Protein AF-A0A956X707-F1 (afdb_monomer_lite)

Foldseek 3Di:
DVVVVVVVVVVVVVVVCVVPVPDDDPDDDPPPPPDDPDAFQWDFCCLVQAVAPQFQQDPQAFAAWEWDDQQPPVFTWIWGDHQQAFTFTWDHPLQSHTDTDPQSVVRGPGPFRWAFKYWDPQLQPQGTWIWTQTQFQTWTWDRPNSPYTDTCCVVQVRHDTAHWHFKWWFQQQLQAGTWMKTFGAHPPPVPPDALQTDAIWTWDRPSPSHTDTPSCQQPDGSRFGWFFKWFDPQLPPQGTWIWTQTQLPSPQFFIWTWCWPHADPVGGHTDTCCVVQVNRDRFRWAAWAWFDQLLPQGIWIWTFGLFFTWTWDRPSPSHTDTCCVVQVNGLRFFGWAWKYWDDQLLQQGTWIWTQTQATSVRPAFFFTWTWDHPSPSHTDTDDPSYLSSDSARWHWKAWDPRSQQQGIWMWTQGFRQGITTIDGCLLQALDRQKWKEKEQEAEDDSHHGRQASKKKWKAFPVGRIGIDGQIATHIGSYGYDSIDMHIRRNGQFIKMWIQGSVRDIDIDGRHGTPWYWYWYDPPDPDTDIDTDDGDHNPHPPPPPDPVVVVVVVVVVVVVVVVVVVVVVVVVVPDDDDPVVVVVVVVVVVVVVVVVVVPDDDDPPPVCPLLVLLVVLCVVLVAAQFDADDQADPLLLVLLVVQQAFLLLFLQRQDGVCQQQPVVCQGGQLDPFAFAPQWDDGHPPIDHPDPPADTDDRQRDRLAPCRTQQAAAGDPSRQWGHFPVSDIRHSSRVVPDPPQHTSQLRSVLPLSLDCRHGYHAQQDHHPVRHGRPLNPDDSSDSQVSQVVSLVSLLVDPVSVVSLCSNDPPQDSVNDTSSSNSNSNSSNSSPVNYDQPQLVNVVSVPPVVSDDPVRSVVSCVCSHDVVVSVVVGTND

Secondary structure (DSSP, 8-state):
-HHHHHHHHHHHHHHHHHHH--S-----------PPPPPPSEEE-TTTTT--------SS----EEEE-SS-SSS-EEEE--TTS--EEEEE-SSS-EEE-TTHHHH--TTSEEEEEEEE-SSSSSS-EEEEEEESS-EEEEESTTS-EEE-HHHHT----SEEEEEEEE-TT-SSS-EEEEEEE--TTTT---TT-EEPEEEEE-SSS-EEE-GGGG-S--EE-EEEEEEE-SSSSSS-EEEEEEBTTSS----EEEEEEEEETTEEEEEE-HHHHT----SB---EEEE-SSSSSS-EEEE--BS--EEEEE-SSS-EEE-HHHHT---TTEEEEEEEEE-SS-SSS-EEEEEEEEETTSSS-PPPEEEEE-SSS-EEE--SS-TTS--S-EEEEEEE-TT-SSS-EEEEEETTTEEEEEEE-GGGSSS---EEEEEEEE--TTS-TT-TT-EEEEE-TT--EEEEE--BS-STTEE--SSEEEEEET-SEEEEEEE-TTS-EEEEEEEESSEEEEEE--SSS-PPPEEEP----------TTSHHHHHHHHHHHHHHHHHHHHHHHHHHT---TTSSHHHHHHHHHHHHHHHHTT---S-TTTSHHHHHHHHHHHHTT-----PPPPPPHHHHHHHHHHHT-GGGSSSSS--HHHHS-GGGTTS---SSB--TTEESSGGG-EESSTTPPPBPS-----TTTTSTT--EESTT--EEEETTTEEE-TTGGGSPTT--SHHHHHTTSTTT-IIIII--TT-B-TTS-B-TTTTS-SS-HHHHHHHHHHHHHT-TTTHHHHHHHSTT--GGG--HHHHHHHHHHHHHHHS----SHHHHHHTT-TTSS-HHHHHHHHIIIIIT-GGGTS-S--

Structure (mmCIF, N/CA/C/O backbone):
data_AF-A0A956X707-F1
#
_entry.id   AF-A0A956X707-F1
#
loop_
_atom_site.group_PDB
_atom_site.id
_atom_site.type_symbol
_atom_site.label_atom_id
_atom_site.label_alt_id
_atom_site.label_comp_id
_atom_site.label_asym_id
_atom_site.label_entity_id
_atom_site.label_seq_id
_atom_site.pdbx_PDB_ins_code
_atom_site.Cartn_x
_atom_site.Cartn_y
_atom_site.Cartn_z
_atom_site.occupancy
_atom_site.B_iso_or_equiv
_atom_site.auth_seq_id
_atom_site.auth_comp_id
_atom_site.auth_asym_id
_atom_site.auth_atom_id
_atom_site.pdbx_PDB_model_num
ATOM 1 N N . MET A 1 1 ? 73.650 -22.075 40.014 1.00 50.53 1 MET A N 1
ATOM 2 C CA . MET A 1 1 ? 72.523 -21.552 40.822 1.00 50.53 1 MET A CA 1
ATOM 3 C C . MET A 1 1 ? 72.268 -20.054 40.638 1.00 50.53 1 MET A C 1
ATOM 5 O O . MET A 1 1 ? 71.197 -19.735 40.150 1.00 50.53 1 MET A O 1
ATOM 9 N N . ARG A 1 2 ? 73.207 -19.125 40.898 1.00 42.41 2 ARG A N 1
ATOM 10 C CA . ARG A 1 2 ? 72.944 -17.668 40.740 1.00 42.41 2 ARG A CA 1
ATOM 11 C C . ARG A 1 2 ? 72.559 -17.198 39.318 1.00 42.41 2 ARG A C 1
ATOM 13 O O . ARG A 1 2 ? 71.766 -16.279 39.197 1.00 42.41 2 ARG A O 1
ATOM 20 N N . ARG A 1 3 ? 73.039 -17.851 38.249 1.00 41.34 3 ARG A N 1
ATOM 21 C CA . ARG A 1 3 ? 72.659 -17.521 36.852 1.00 41.34 3 ARG A CA 1
ATOM 22 C C . ARG A 1 3 ? 71.290 -18.068 36.416 1.00 41.34 3 ARG A C 1
ATOM 24 O O . ARG A 1 3 ? 70.670 -17.493 35.539 1.00 41.34 3 ARG A O 1
ATOM 31 N N . ILE A 1 4 ? 70.809 -19.138 37.052 1.00 52.03 4 ILE A N 1
ATOM 32 C CA . ILE A 1 4 ? 69.486 -19.729 36.769 1.00 52.03 4 ILE A CA 1
ATOM 33 C C . ILE A 1 4 ? 68.400 -18.969 37.543 1.00 52.03 4 ILE A C 1
ATOM 35 O O . ILE A 1 4 ? 67.334 -18.705 37.003 1.00 52.03 4 ILE A O 1
ATOM 39 N N . LEU A 1 5 ? 68.711 -18.520 38.767 1.00 47.41 5 LEU A N 1
ATOM 40 C CA . LEU A 1 5 ? 67.830 -17.651 39.551 1.00 47.41 5 LEU A CA 1
ATOM 41 C C . LEU A 1 5 ? 67.657 -16.264 38.901 1.00 47.41 5 LEU A C 1
ATOM 43 O O . LEU A 1 5 ? 66.563 -15.718 38.917 1.00 47.41 5 LEU A O 1
ATOM 47 N N . ALA A 1 6 ? 68.710 -15.726 38.271 1.00 48.12 6 ALA A N 1
ATOM 48 C CA . ALA A 1 6 ? 68.636 -14.476 37.512 1.00 48.12 6 ALA A CA 1
ATOM 49 C C . ALA A 1 6 ? 67.777 -14.603 36.240 1.00 48.12 6 ALA A C 1
ATOM 51 O O . ALA A 1 6 ? 67.046 -13.676 35.919 1.00 48.12 6 ALA A O 1
ATOM 52 N N . LEU A 1 7 ? 67.818 -15.750 35.548 1.00 48.97 7 LEU A N 1
ATOM 53 C CA . LEU A 1 7 ? 66.988 -15.995 34.363 1.00 48.97 7 LEU A CA 1
ATOM 54 C C . LEU A 1 7 ? 65.511 -16.208 34.726 1.00 48.97 7 LEU A C 1
ATOM 56 O O . LEU A 1 7 ? 64.637 -15.700 34.037 1.00 48.97 7 LEU A O 1
ATOM 60 N N . LEU A 1 8 ? 65.227 -16.904 35.830 1.00 48.62 8 LEU A N 1
ATOM 61 C CA . LEU A 1 8 ? 63.859 -17.094 36.326 1.00 48.62 8 LEU A CA 1
ATOM 62 C C . LEU A 1 8 ? 63.244 -15.787 36.844 1.00 48.62 8 LEU A C 1
ATOM 64 O O . LEU A 1 8 ? 62.079 -15.526 36.574 1.00 48.62 8 LEU A O 1
ATOM 68 N N . LEU A 1 9 ? 64.024 -14.929 37.511 1.00 51.75 9 LEU A N 1
ATOM 69 C CA . LEU A 1 9 ? 63.566 -13.594 37.916 1.00 51.75 9 LEU A CA 1
ATOM 70 C C . LEU A 1 9 ? 63.395 -12.640 36.721 1.00 51.75 9 LEU A C 1
ATOM 72 O O . LEU A 1 9 ? 62.508 -11.795 36.758 1.00 51.75 9 LEU A O 1
ATOM 76 N N . LEU A 1 10 ? 64.178 -12.802 35.646 1.00 49.06 10 LEU A N 1
ATOM 77 C CA . LEU A 1 10 ? 63.994 -12.060 34.394 1.00 49.06 10 LEU A CA 1
ATOM 78 C C . LEU A 1 10 ? 62.708 -12.493 33.669 1.00 49.06 10 LEU A C 1
ATOM 80 O O . LEU A 1 10 ? 61.960 -11.647 33.200 1.00 49.06 10 LEU A O 1
ATOM 84 N N . VAL A 1 11 ? 62.416 -13.797 33.625 1.00 50.59 11 VAL A N 1
ATOM 85 C CA . VAL A 1 11 ? 61.201 -14.340 32.992 1.00 50.59 11 VAL A CA 1
ATOM 86 C C . VAL A 1 11 ? 59.943 -13.997 33.799 1.00 50.59 11 VAL A C 1
ATOM 88 O O . VAL A 1 11 ? 58.933 -13.625 33.211 1.00 50.59 11 VAL A O 1
ATOM 91 N N . VAL A 1 12 ? 60.009 -14.025 35.136 1.00 50.56 12 VAL A N 1
ATOM 92 C CA . VAL A 1 12 ? 58.904 -13.576 36.006 1.00 50.56 12 VAL A CA 1
ATOM 93 C C . VAL A 1 12 ? 58.736 -12.051 35.959 1.00 50.56 12 VAL A C 1
ATOM 95 O O . VAL A 1 12 ? 57.610 -11.564 35.964 1.00 50.56 12 VAL A O 1
ATOM 98 N N . GLY A 1 13 ? 59.827 -11.288 35.828 1.00 43.97 13 GLY A N 1
ATOM 99 C CA . GLY A 1 13 ? 59.779 -9.839 35.611 1.00 43.97 13 GLY A CA 1
ATOM 100 C C . GLY A 1 13 ? 59.159 -9.451 34.265 1.00 43.97 13 GLY A C 1
ATOM 101 O O . GLY A 1 13 ? 58.339 -8.543 34.217 1.00 43.97 13 GLY A O 1
ATOM 102 N N . ILE A 1 14 ? 59.479 -10.174 33.186 1.00 49.59 14 ILE A N 1
ATOM 103 C CA . ILE A 1 14 ? 58.882 -9.968 31.854 1.00 49.59 14 ILE A CA 1
ATOM 104 C C . ILE A 1 14 ? 57.395 -10.360 31.852 1.00 49.59 14 ILE A C 1
ATOM 106 O O . ILE A 1 14 ? 56.582 -9.642 31.276 1.00 49.59 14 ILE A O 1
ATOM 110 N N . ALA A 1 15 ? 57.020 -11.436 32.552 1.00 40.41 15 ALA A N 1
ATOM 111 C CA . ALA A 1 15 ? 55.624 -11.858 32.683 1.00 40.41 15 ALA A CA 1
ATOM 112 C C . ALA A 1 15 ? 54.771 -10.872 33.509 1.00 40.41 15 ALA A C 1
ATOM 114 O O . ALA A 1 15 ? 53.626 -10.612 33.153 1.00 40.41 15 ALA A O 1
ATOM 115 N N . LEU A 1 16 ? 55.330 -10.266 34.566 1.00 39.75 16 LEU A N 1
ATOM 116 C CA . LEU A 1 16 ? 54.635 -9.249 35.370 1.00 39.75 16 LEU A CA 1
ATOM 117 C C . LEU A 1 16 ? 54.525 -7.894 34.649 1.00 39.75 16 LEU A C 1
ATOM 119 O O . LEU A 1 16 ? 53.521 -7.204 34.812 1.00 39.75 16 LEU A O 1
ATOM 123 N N . VAL A 1 17 ? 55.496 -7.542 33.796 1.00 42.97 17 VAL A N 1
ATOM 124 C CA . VAL A 1 17 ? 55.406 -6.368 32.905 1.00 42.97 17 VAL A CA 1
ATOM 125 C C . VAL A 1 17 ? 54.360 -6.582 31.799 1.00 42.97 17 VAL A C 1
ATOM 127 O O . VAL A 1 17 ? 53.683 -5.633 31.418 1.00 42.97 17 VAL A O 1
ATOM 130 N N . TRP A 1 18 ? 54.152 -7.823 31.343 1.00 40.03 18 TRP A N 1
ATOM 131 C CA . TRP A 1 18 ? 53.082 -8.169 30.395 1.00 40.03 18 TRP A CA 1
ATOM 132 C C . TRP A 1 18 ? 51.683 -8.239 31.030 1.00 40.03 18 TRP A C 1
ATOM 134 O O . TRP A 1 18 ? 50.701 -8.006 30.334 1.00 40.03 18 TRP A O 1
ATOM 144 N N . GLN A 1 19 ? 51.569 -8.502 32.338 1.00 40.12 19 GLN A N 1
ATOM 145 C CA . GLN A 1 19 ? 50.277 -8.510 33.044 1.00 40.12 19 GLN A CA 1
ATOM 146 C C . GLN A 1 19 ? 49.831 -7.140 33.585 1.00 40.12 19 GLN A C 1
ATOM 148 O O . GLN A 1 19 ? 48.643 -6.965 33.830 1.00 40.12 19 GLN A O 1
ATOM 153 N N . GLN A 1 20 ? 50.737 -6.170 33.770 1.00 36.66 20 GLN A N 1
ATOM 154 C CA . GLN A 1 20 ? 50.396 -4.823 34.274 1.00 36.66 20 GLN A CA 1
ATOM 155 C C . GLN A 1 20 ? 50.534 -3.696 33.230 1.00 36.66 20 GLN A C 1
ATOM 157 O O . GLN A 1 20 ? 50.350 -2.528 33.560 1.00 36.66 20 GLN A O 1
ATOM 162 N N . GLY A 1 21 ? 50.838 -4.028 31.971 1.00 35.47 21 GLY A N 1
ATOM 163 C CA . GLY A 1 21 ? 51.135 -3.074 30.893 1.00 35.47 21 GLY A CA 1
ATOM 164 C C . GLY A 1 21 ? 49.991 -2.732 29.930 1.00 35.47 21 GLY A C 1
ATOM 165 O O . GLY A 1 21 ? 50.279 -2.246 28.843 1.00 35.47 21 GLY A O 1
ATOM 166 N N . TYR A 1 22 ? 48.724 -2.971 30.288 1.00 36.16 22 TYR A N 1
ATOM 167 C CA . TYR A 1 22 ? 47.555 -2.515 29.510 1.00 36.16 22 TYR A CA 1
ATOM 168 C C . TYR A 1 22 ? 46.585 -1.692 30.365 1.00 36.16 22 TYR A C 1
ATOM 170 O O . TYR A 1 22 ? 45.381 -1.913 30.391 1.00 36.16 22 TYR A O 1
ATOM 178 N N . LEU A 1 23 ? 47.123 -0.701 31.069 1.00 37.28 23 LEU A N 1
ATOM 179 C CA . LEU A 1 23 ? 46.382 0.504 31.420 1.00 37.28 23 LEU A CA 1
ATOM 180 C C . LEU A 1 23 ? 47.266 1.691 31.029 1.00 37.28 23 LEU A C 1
ATOM 182 O O . LEU A 1 23 ? 48.402 1.777 31.487 1.00 37.28 23 LEU A O 1
ATOM 186 N N . LEU A 1 24 ? 46.702 2.595 30.216 1.00 32.31 24 LEU A N 1
ATOM 187 C CA . LEU A 1 24 ? 47.239 3.886 29.744 1.00 32.31 24 LEU A CA 1
ATOM 188 C C . LEU A 1 24 ? 48.017 3.869 28.413 1.00 32.31 24 LEU A C 1
ATOM 190 O O . LEU A 1 24 ? 49.238 3.907 28.393 1.00 32.31 24 LEU A O 1
ATOM 194 N N . PHE A 1 25 ? 47.276 3.927 27.302 1.00 30.58 25 PHE A N 1
ATOM 195 C CA . PHE A 1 25 ? 47.279 5.079 26.384 1.00 30.58 25 PHE A CA 1
ATOM 196 C C . PHE A 1 25 ? 45.931 5.104 25.649 1.00 30.58 25 PHE A C 1
ATOM 198 O O . PHE A 1 25 ? 45.746 4.481 24.609 1.00 30.58 25 PHE A O 1
ATOM 205 N N . ALA A 1 26 ? 44.968 5.821 26.233 1.00 39.00 26 ALA A N 1
ATOM 206 C CA . ALA A 1 26 ? 43.801 6.312 25.519 1.00 39.00 26 ALA A CA 1
ATOM 207 C C . ALA A 1 26 ? 44.264 7.464 24.612 1.00 39.00 26 ALA A C 1
ATOM 209 O O . ALA A 1 26 ? 44.445 8.593 25.061 1.00 39.00 26 ALA A O 1
ATOM 210 N N . GLY A 1 27 ? 44.525 7.145 23.349 1.00 28.81 27 GLY A N 1
ATOM 211 C CA . GLY A 1 27 ? 44.654 8.092 22.249 1.00 28.81 27 GLY A CA 1
ATOM 212 C C . GLY A 1 27 ? 43.775 7.562 21.129 1.00 28.81 27 GLY A C 1
ATOM 213 O O . GLY A 1 27 ? 44.037 6.478 20.618 1.00 28.81 27 GLY A O 1
ATOM 214 N N . GLY A 1 28 ? 42.678 8.265 20.848 1.00 35.84 28 GLY A N 1
ATOM 215 C CA . GLY A 1 28 ? 41.567 7.773 20.041 1.00 35.84 28 GLY A CA 1
ATOM 216 C C . GLY A 1 28 ? 41.975 7.251 18.666 1.00 35.84 28 GLY A C 1
ATOM 217 O O . GLY A 1 28 ? 42.320 8.019 17.774 1.00 35.84 28 GLY A O 1
ATOM 218 N N . GLN A 1 29 ? 41.827 5.947 18.477 1.00 29.45 29 GLN A N 1
ATOM 219 C CA . GLN A 1 29 ? 41.392 5.387 17.210 1.00 29.45 29 GLN A CA 1
ATOM 220 C C . GLN A 1 29 ? 40.146 4.572 17.523 1.00 29.45 29 GLN A C 1
ATOM 222 O O . GLN A 1 29 ? 40.205 3.592 18.264 1.00 29.45 29 GLN A O 1
ATOM 227 N N . ARG A 1 30 ? 38.999 5.051 17.025 1.00 28.61 30 ARG A N 1
ATOM 228 C CA . ARG A 1 30 ? 37.769 4.265 16.961 1.00 28.61 30 ARG A CA 1
ATOM 229 C C . ARG A 1 30 ? 38.142 2.947 16.289 1.00 28.61 30 ARG A C 1
ATOM 231 O O . ARG A 1 30 ? 38.554 2.960 15.132 1.00 28.61 30 ARG A O 1
ATOM 238 N N . ALA A 1 31 ? 38.038 1.838 17.014 1.00 27.75 31 ALA A N 1
ATOM 239 C CA . ALA A 1 31 ? 37.902 0.551 16.363 1.00 27.75 31 ALA A CA 1
ATOM 240 C C . ALA A 1 31 ? 36.616 0.661 15.539 1.00 27.75 31 ALA A C 1
ATOM 242 O O . ALA A 1 31 ? 35.527 0.715 16.107 1.00 27.75 31 ALA A O 1
ATOM 243 N N . GLN A 1 32 ? 36.748 0.816 14.221 1.00 27.81 32 GLN A N 1
ATOM 244 C CA . GLN A 1 32 ? 35.642 0.537 13.323 1.00 27.81 32 GLN A CA 1
ATOM 245 C C . GLN A 1 32 ? 35.385 -0.957 13.472 1.00 27.81 32 GLN A C 1
ATOM 247 O O . GLN A 1 32 ? 36.107 -1.787 12.924 1.00 27.81 32 GLN A O 1
ATOM 252 N N . VAL A 1 33 ? 34.407 -1.286 14.313 1.00 29.56 33 VAL A N 1
ATOM 253 C CA . VAL A 1 33 ? 33.675 -2.535 14.181 1.00 29.56 33 VAL A CA 1
ATOM 254 C C . VAL A 1 33 ? 33.142 -2.492 12.758 1.00 29.56 33 VAL A C 1
ATOM 256 O O . VAL A 1 33 ? 32.359 -1.610 12.416 1.00 29.56 33 VAL A O 1
ATOM 259 N N . GLN A 1 34 ? 33.691 -3.343 11.900 1.00 29.09 34 GLN A N 1
ATOM 260 C CA . GLN A 1 34 ? 33.177 -3.529 10.557 1.00 29.09 34 GLN A CA 1
ATOM 261 C C . GLN A 1 34 ? 31.794 -4.148 10.759 1.00 29.09 34 GLN A C 1
ATOM 263 O O . GLN A 1 34 ? 31.695 -5.303 11.178 1.00 29.09 34 GLN A O 1
ATOM 268 N N . ALA A 1 35 ? 30.756 -3.319 10.630 1.00 28.95 35 ALA A N 1
ATOM 269 C CA . ALA A 1 35 ? 29.377 -3.766 10.686 1.00 28.95 35 ALA A CA 1
ATOM 270 C C . ALA A 1 35 ? 29.211 -4.882 9.648 1.00 28.95 35 ALA A C 1
ATOM 272 O O . ALA A 1 35 ? 29.763 -4.798 8.546 1.00 28.95 35 ALA A O 1
ATOM 273 N N . ALA A 1 36 ? 28.502 -5.949 10.020 1.00 33.00 36 ALA A N 1
ATOM 274 C CA . ALA A 1 36 ? 27.920 -6.829 9.016 1.00 33.00 36 ALA A CA 1
ATOM 275 C C . ALA A 1 36 ? 27.121 -5.953 8.028 1.00 33.00 36 ALA A C 1
ATOM 277 O O . ALA A 1 36 ? 26.637 -4.904 8.460 1.00 33.00 36 ALA A O 1
ATOM 278 N N . PRO A 1 37 ? 27.017 -6.313 6.736 1.00 38.69 37 PRO A N 1
ATOM 279 C CA . PRO A 1 37 ? 26.137 -5.576 5.833 1.00 38.69 37 PRO A CA 1
ATOM 280 C C . PRO A 1 37 ? 24.757 -5.469 6.495 1.00 38.69 37 PRO A C 1
ATOM 282 O O . PRO A 1 37 ? 24.193 -6.495 6.884 1.00 38.69 37 PRO A O 1
ATOM 285 N N . GLU A 1 38 ? 24.295 -4.237 6.724 1.00 48.09 38 GLU A N 1
ATOM 286 C CA . GLU A 1 38 ? 22.942 -3.978 7.213 1.00 48.09 38 GLU A CA 1
ATOM 287 C C . GLU A 1 38 ? 21.980 -4.608 6.202 1.00 48.09 38 GLU A C 1
ATOM 289 O O . GLU A 1 38 ? 22.142 -4.454 4.991 1.00 48.09 38 GLU A O 1
ATOM 294 N N . LEU A 1 39 ? 21.054 -5.431 6.694 1.00 55.06 39 LEU A N 1
ATOM 295 C CA . LEU A 1 39 ? 19.987 -5.965 5.858 1.00 55.06 39 LEU A CA 1
ATOM 296 C C . LEU A 1 39 ? 19.089 -4.799 5.438 1.00 55.06 39 LEU A C 1
ATOM 298 O O . LEU A 1 39 ? 18.856 -3.897 6.239 1.00 55.06 39 LEU A O 1
ATOM 302 N N . ALA A 1 40 ? 18.584 -4.837 4.204 1.00 63.72 40 ALA A N 1
ATOM 303 C CA . ALA A 1 40 ? 17.593 -3.867 3.753 1.00 63.72 40 ALA A CA 1
ATOM 304 C C . ALA A 1 40 ? 16.361 -3.903 4.666 1.00 63.72 40 ALA A C 1
ATOM 306 O O . ALA A 1 40 ? 15.881 -4.988 4.935 1.00 63.72 40 ALA A O 1
ATOM 307 N N . VAL A 1 41 ? 15.843 -2.761 5.122 1.00 85.00 41 VAL A N 1
ATOM 308 C CA . VAL A 1 41 ? 14.662 -2.633 5.993 1.00 85.00 41 VAL A CA 1
ATOM 309 C C . VAL A 1 41 ? 13.477 -3.409 5.419 1.00 85.00 41 VAL A C 1
ATOM 311 O O . VAL A 1 41 ? 12.972 -4.336 6.048 1.00 85.00 41 VAL A O 1
ATOM 314 N N . PHE A 1 42 ? 13.109 -3.082 4.181 1.00 90.31 42 PHE A N 1
ATOM 315 C CA . PHE A 1 42 ? 12.138 -3.815 3.382 1.00 90.31 42 PHE A CA 1
ATOM 316 C C . PHE A 1 42 ? 12.771 -4.286 2.082 1.00 90.31 42 PHE A C 1
ATOM 318 O O . PHE A 1 42 ? 13.602 -3.586 1.494 1.00 90.31 42 PHE A O 1
ATOM 325 N N . LYS A 1 43 ? 12.318 -5.448 1.614 1.00 87.88 43 LYS A N 1
ATOM 326 C CA . LYS A 1 43 ? 12.725 -6.056 0.348 1.00 87.88 43 LYS A CA 1
ATOM 327 C C . LYS A 1 43 ? 11.506 -6.378 -0.509 1.00 87.88 43 LYS A C 1
ATOM 329 O O . LYS A 1 43 ? 10.596 -7.037 -0.017 1.00 87.88 43 LYS A O 1
ATOM 334 N N . ASP A 1 44 ? 11.501 -5.984 -1.780 1.00 85.88 44 ASP A N 1
ATOM 335 C CA . ASP A 1 44 ? 10.473 -6.395 -2.738 1.00 85.88 44 ASP A CA 1
ATOM 336 C C . ASP A 1 44 ? 10.565 -7.912 -2.956 1.00 85.88 44 ASP A C 1
ATOM 338 O O . ASP A 1 44 ? 11.563 -8.463 -3.436 1.00 85.88 44 ASP A O 1
ATOM 342 N N . VAL A 1 45 ? 9.499 -8.607 -2.575 1.00 88.56 45 VAL A N 1
ATOM 343 C CA . VAL A 1 45 ? 9.338 -10.047 -2.765 1.00 88.56 45 VAL A CA 1
ATOM 344 C C . VAL A 1 45 ? 8.183 -10.375 -3.700 1.00 88.56 45 VAL A C 1
ATOM 346 O O . VAL A 1 45 ? 7.954 -11.554 -3.939 1.00 88.56 45 VAL A O 1
ATOM 349 N N . SER A 1 46 ? 7.494 -9.392 -4.288 1.00 85.12 46 SER A N 1
ATOM 350 C CA . SER A 1 46 ? 6.250 -9.557 -5.066 1.00 85.12 46 SER A CA 1
ATOM 351 C C . SER A 1 46 ? 6.293 -10.757 -6.007 1.00 85.12 46 SER A C 1
ATOM 353 O O . SER A 1 46 ? 5.441 -11.644 -5.986 1.00 85.12 46 SER A O 1
ATOM 355 N N . ARG A 1 47 ? 7.355 -10.827 -6.811 1.00 78.25 47 ARG A N 1
ATOM 356 C CA . ARG A 1 47 ? 7.535 -11.860 -7.829 1.00 78.25 47 ARG A CA 1
ATOM 357 C C . ARG A 1 47 ? 7.917 -13.215 -7.243 1.00 78.25 47 ARG A C 1
ATOM 359 O O . ARG A 1 47 ? 7.425 -14.237 -7.714 1.00 78.25 47 ARG A O 1
ATOM 366 N N . ALA A 1 48 ? 8.779 -13.219 -6.227 1.00 78.38 48 ALA A N 1
ATOM 367 C CA . ALA A 1 48 ? 9.204 -14.429 -5.524 1.00 78.38 48 ALA A CA 1
ATOM 368 C C . ALA A 1 48 ? 8.055 -15.043 -4.709 1.00 78.38 48 ALA A C 1
ATOM 370 O O . ALA A 1 48 ? 7.907 -16.261 -4.676 1.00 78.38 48 ALA A O 1
ATOM 371 N N . ALA A 1 49 ? 7.213 -14.190 -4.131 1.00 87.81 49 ALA A N 1
ATOM 372 C CA . ALA A 1 49 ? 6.008 -14.533 -3.402 1.00 87.81 49 ALA A CA 1
ATOM 373 C C . ALA A 1 49 ? 4.826 -14.846 -4.331 1.00 87.81 49 ALA A C 1
ATOM 375 O O . ALA A 1 49 ? 3.759 -15.170 -3.843 1.00 87.81 49 ALA A O 1
ATOM 376 N N . GLY A 1 50 ? 4.949 -14.765 -5.660 1.00 85.00 50 GLY A N 1
ATOM 377 C CA . GLY A 1 50 ? 3.847 -15.105 -6.573 1.00 85.00 50 GLY A CA 1
ATOM 378 C C . GLY A 1 50 ? 2.704 -14.080 -6.633 1.00 85.00 50 GLY A C 1
ATOM 379 O O . GLY A 1 50 ? 1.682 -14.345 -7.271 1.00 85.00 50 GLY A O 1
ATOM 380 N N . VAL A 1 51 ? 2.886 -12.890 -6.056 1.00 88.12 51 VAL A N 1
ATOM 381 C CA . VAL A 1 51 ? 2.000 -11.729 -6.224 1.00 88.12 51 VAL A CA 1
ATOM 382 C C . VAL A 1 51 ? 2.293 -11.099 -7.590 1.00 88.12 51 VAL A C 1
ATOM 384 O O . VAL A 1 51 ? 3.036 -10.132 -7.737 1.00 88.12 51 VAL A O 1
ATOM 387 N N . VAL A 1 52 ? 1.763 -11.740 -8.631 1.00 76.88 52 VAL A N 1
ATOM 388 C CA . VAL A 1 52 ? 1.960 -11.389 -10.046 1.00 76.88 52 VAL A CA 1
ATOM 389 C C . VAL A 1 52 ? 0.620 -11.345 -10.781 1.00 76.88 52 VAL A C 1
ATOM 391 O O . VAL A 1 52 ? -0.344 -11.973 -10.354 1.00 76.88 52 VAL A O 1
ATOM 394 N N . ASN A 1 53 ? 0.560 -10.675 -11.936 1.00 69.44 53 ASN A N 1
ATOM 395 C CA . ASN A 1 53 ? -0.671 -10.447 -12.726 1.00 69.44 53 ASN A CA 1
ATOM 396 C C . ASN A 1 53 ? -1.700 -9.496 -12.080 1.00 69.44 53 ASN A C 1
ATOM 398 O O . ASN A 1 53 ? -2.843 -9.443 -12.514 1.00 69.44 53 ASN A O 1
ATOM 402 N N . ASN A 1 54 ? -1.267 -8.697 -11.117 1.00 71.75 54 ASN A N 1
ATOM 403 C CA . ASN A 1 54 ? -2.024 -7.684 -10.383 1.00 71.75 54 ASN A CA 1
ATOM 404 C C . ASN A 1 54 ? -1.984 -6.311 -11.078 1.00 71.75 54 ASN A C 1
ATOM 406 O O . ASN A 1 54 ? -1.596 -5.310 -10.477 1.00 71.75 54 ASN A O 1
ATOM 410 N N . ARG A 1 55 ? -2.299 -6.272 -12.378 1.00 66.69 55 ARG A N 1
ATOM 411 C CA . ARG A 1 55 ? -2.243 -5.028 -13.160 1.00 66.69 55 ARG A CA 1
ATOM 412 C C . ARG A 1 55 ? -3.168 -3.965 -12.553 1.00 66.69 55 ARG A C 1
ATOM 414 O O . ARG A 1 55 ? -4.242 -4.289 -12.077 1.00 66.69 55 ARG A O 1
ATOM 421 N N . VAL A 1 56 ? -2.768 -2.705 -12.683 1.00 64.88 56 VAL A N 1
ATOM 422 C CA . VAL A 1 56 ? -3.671 -1.553 -12.639 1.00 64.88 56 VAL A CA 1
ATOM 423 C C . VAL A 1 56 ? -3.620 -0.940 -14.030 1.00 64.88 56 VAL A C 1
ATOM 425 O O . VAL A 1 56 ? -2.600 -0.373 -14.411 1.00 64.88 56 VAL A O 1
ATOM 428 N N . ALA A 1 57 ? -4.637 -1.148 -14.865 1.00 44.03 57 ALA A N 1
ATOM 429 C CA . ALA A 1 57 ? -4.558 -0.774 -16.283 1.00 44.03 57 ALA A CA 1
ATOM 430 C C . ALA A 1 57 ? -4.781 0.729 -16.564 1.00 44.03 57 ALA A C 1
ATOM 432 O O . ALA A 1 57 ? -4.808 1.118 -17.736 1.00 44.03 57 ALA A O 1
ATOM 433 N N . SER A 1 58 ? -4.902 1.554 -15.517 1.00 49.88 58 SER A N 1
ATOM 434 C CA . SER A 1 58 ? -5.460 2.900 -15.611 1.00 49.88 58 SER A CA 1
ATOM 435 C C . SER A 1 58 ? -4.742 3.973 -14.795 1.00 49.88 58 SER A C 1
ATOM 437 O O . SER A 1 58 ? -4.234 3.712 -13.709 1.00 49.88 58 SER A O 1
ATOM 439 N N . LEU A 1 59 ? -4.865 5.222 -15.264 1.00 47.81 59 LEU A N 1
ATOM 440 C CA . LEU A 1 59 ? -4.622 6.463 -14.496 1.00 47.81 59 LEU A CA 1
ATOM 441 C C . LEU A 1 59 ? -5.654 6.690 -13.382 1.00 47.81 59 LEU A C 1
ATOM 443 O O . LEU A 1 59 ? -5.642 7.692 -12.673 1.00 47.81 59 LEU A O 1
ATOM 447 N N . ASP A 1 60 ? -6.631 5.807 -13.319 1.00 57.84 60 ASP A N 1
ATOM 448 C CA . ASP A 1 60 ? -7.933 6.052 -12.755 1.00 57.84 60 ASP A CA 1
ATOM 449 C C . ASP A 1 60 ? -7.948 5.285 -11.401 1.00 57.84 60 ASP A C 1
ATOM 451 O O . ASP A 1 60 ? -8.657 4.309 -11.216 1.00 57.84 60 ASP A O 1
ATOM 455 N N . MET A 1 61 ? -7.093 5.732 -10.467 1.00 69.06 61 MET A N 1
ATOM 456 C CA . MET A 1 61 ? -7.040 5.459 -9.011 1.00 69.06 61 MET A CA 1
ATOM 457 C C . MET A 1 61 ? -7.442 4.045 -8.527 1.00 69.06 61 MET A C 1
ATOM 459 O O . MET A 1 61 ? -8.466 3.891 -7.858 1.00 69.06 61 MET A O 1
ATOM 463 N N . ALA A 1 62 ? -6.628 3.021 -8.804 1.00 66.56 62 ALA A N 1
ATOM 464 C CA . ALA A 1 62 ? -6.746 1.730 -8.115 1.00 66.56 62 ALA A CA 1
ATOM 465 C C . ALA A 1 62 ? -6.079 1.806 -6.739 1.00 66.56 62 ALA A C 1
ATOM 467 O O . ALA A 1 62 ? -4.853 1.901 -6.655 1.00 66.56 62 ALA A O 1
ATOM 468 N N . VAL A 1 63 ? -6.871 1.779 -5.670 1.00 80.81 63 VAL A N 1
ATOM 469 C CA . VAL A 1 63 ? -6.361 1.853 -4.291 1.00 80.81 63 VAL A CA 1
ATOM 470 C C . VAL A 1 63 ? -6.769 0.655 -3.431 1.00 80.81 63 VAL A C 1
ATOM 472 O O . VAL A 1 63 ? -6.329 0.538 -2.296 1.00 80.81 63 VAL A O 1
ATOM 475 N N . GLY A 1 64 ? -7.546 -0.279 -3.987 1.00 88.88 64 GLY A N 1
ATOM 476 C CA . GLY A 1 64 ? -8.028 -1.478 -3.306 1.00 88.88 64 GLY A CA 1
ATOM 477 C C . GLY A 1 64 ? -6.941 -2.453 -2.892 1.00 88.88 64 GLY A C 1
ATOM 478 O O . GLY A 1 64 ? -6.357 -3.096 -3.763 1.00 88.88 64 GLY A O 1
ATOM 479 N N . ILE A 1 65 ? -6.737 -2.608 -1.584 1.00 93.38 65 ILE A N 1
ATOM 480 C CA . ILE A 1 65 ? -5.894 -3.640 -0.967 1.00 93.38 65 ILE A CA 1
ATOM 481 C C . ILE A 1 65 ? -6.641 -4.202 0.238 1.00 93.38 65 ILE A C 1
ATOM 483 O O . ILE A 1 65 ? -6.866 -3.467 1.184 1.00 93.38 65 ILE A O 1
ATOM 487 N N . ALA A 1 66 ? -6.992 -5.481 0.265 1.00 95.56 66 ALA A N 1
ATOM 488 C CA . ALA A 1 66 ? -7.620 -6.079 1.440 1.00 95.56 66 ALA A CA 1
ATOM 489 C C . ALA A 1 66 ? -6.877 -7.339 1.873 1.00 95.56 66 ALA A C 1
ATOM 491 O O . ALA A 1 66 ? -6.786 -8.300 1.103 1.00 95.56 66 ALA A O 1
ATOM 492 N N . TRP A 1 67 ? -6.382 -7.323 3.108 1.00 97.00 67 TRP A N 1
ATOM 493 C CA . TRP A 1 67 ? -5.897 -8.508 3.803 1.00 97.00 67 TRP A CA 1
ATOM 494 C C . TRP A 1 67 ? -7.048 -9.193 4.534 1.00 97.00 67 TRP A C 1
ATOM 496 O O . TRP A 1 67 ? -7.824 -8.549 5.238 1.00 97.00 67 TRP A O 1
ATOM 506 N N . GLY A 1 68 ? -7.162 -10.509 4.385 1.00 95.25 68 GLY A N 1
ATOM 507 C CA . GLY A 1 68 ? -8.160 -11.290 5.106 1.00 95.25 68 GLY A CA 1
ATOM 508 C C . GLY A 1 68 ? -7.983 -12.780 4.874 1.00 95.25 68 GLY A C 1
ATOM 509 O O . GLY A 1 68 ? -7.726 -13.204 3.758 1.00 95.25 68 GLY A O 1
ATOM 510 N N . ASP A 1 69 ? -8.113 -13.570 5.932 1.00 95.94 69 ASP A N 1
ATOM 511 C CA . ASP A 1 69 ? -8.202 -15.033 5.846 1.00 95.94 69 ASP A CA 1
ATOM 512 C C . ASP A 1 69 ? -9.623 -15.411 5.397 1.00 95.94 69 ASP A C 1
ATOM 514 O O . ASP A 1 69 ? -10.554 -15.370 6.207 1.00 95.94 69 ASP A O 1
ATOM 518 N N . TYR A 1 70 ? -9.828 -15.658 4.096 1.00 96.12 70 TYR A N 1
ATOM 519 C CA . TYR A 1 70 ? -11.179 -15.917 3.572 1.00 96.12 70 TYR A CA 1
ATOM 520 C C . TYR A 1 70 ? -11.595 -17.385 3.706 1.00 96.12 70 TYR A C 1
ATOM 522 O O . TYR A 1 70 ? -12.786 -17.696 3.601 1.00 96.12 70 TYR A O 1
ATOM 530 N N . ASP A 1 71 ? -10.648 -18.304 3.886 1.00 96.50 71 ASP A N 1
ATOM 531 C CA . ASP A 1 71 ? -10.916 -19.739 3.993 1.00 96.50 71 ASP A CA 1
ATOM 532 C C . ASP A 1 71 ? -10.667 -20.322 5.396 1.00 96.50 71 ASP A C 1
ATOM 534 O O . ASP A 1 71 ? -10.860 -21.527 5.606 1.00 96.50 71 ASP A O 1
ATOM 538 N N . ASN A 1 72 ? -10.399 -19.450 6.374 1.00 95.56 72 ASN A N 1
ATOM 539 C CA . ASN A 1 72 ? -10.182 -19.757 7.787 1.00 95.56 72 ASN A CA 1
ATOM 540 C C . ASN A 1 72 ? -9.067 -20.790 8.002 1.00 95.56 72 ASN A C 1
ATOM 542 O O . ASN A 1 72 ? -9.137 -21.632 8.910 1.00 95.56 72 ASN A O 1
ATOM 546 N N . ASP A 1 73 ? -8.038 -20.763 7.157 1.00 94.88 73 ASP A N 1
ATOM 547 C CA . ASP A 1 73 ? -6.888 -21.654 7.281 1.00 94.88 73 ASP A CA 1
ATOM 548 C C . ASP A 1 73 ? -5.787 -21.114 8.212 1.00 94.88 73 ASP A C 1
ATOM 550 O O . ASP A 1 73 ? -4.765 -21.780 8.448 1.00 94.88 73 ASP A O 1
ATOM 554 N N . GLY A 1 74 ? -6.044 -19.943 8.793 1.00 92.94 74 GLY A N 1
ATOM 555 C CA . GLY A 1 74 ? -5.194 -19.229 9.722 1.00 92.94 74 GLY A CA 1
ATOM 556 C C . GLY A 1 74 ? -4.158 -18.351 9.037 1.00 92.94 74 GLY A C 1
ATOM 557 O O . GLY A 1 74 ? -3.254 -17.898 9.740 1.00 92.94 74 GLY A O 1
ATOM 558 N N . ARG A 1 75 ? -4.214 -18.144 7.714 1.00 94.88 75 ARG A N 1
ATOM 559 C CA . ARG A 1 75 ? -3.264 -17.323 6.945 1.00 94.88 75 ARG A CA 1
ATOM 560 C C . ARG A 1 75 ? -3.990 -16.227 6.183 1.00 94.88 75 ARG A C 1
ATOM 562 O O . ARG A 1 75 ? -5.070 -16.427 5.655 1.00 94.88 75 ARG A O 1
ATOM 569 N N . LEU A 1 76 ? -3.376 -15.050 6.128 1.00 96.56 76 LEU A N 1
ATOM 570 C CA . LEU A 1 76 ? -3.968 -13.913 5.433 1.00 96.56 76 LEU A CA 1
ATOM 571 C C . LEU A 1 76 ? -3.804 -14.067 3.923 1.00 96.56 76 LEU A C 1
ATOM 573 O O . LEU A 1 76 ? -2.684 -14.221 3.429 1.00 96.56 76 LEU A O 1
ATOM 577 N N . ASP A 1 77 ? -4.919 -13.970 3.209 1.00 97.75 77 ASP A N 1
ATOM 578 C CA . ASP A 1 77 ? -4.983 -13.858 1.760 1.00 97.75 77 ASP A CA 1
ATOM 579 C C . ASP A 1 77 ? -5.024 -12.383 1.340 1.00 97.75 77 ASP A C 1
ATOM 581 O O . ASP A 1 77 ? -5.325 -11.492 2.140 1.00 97.75 77 ASP A O 1
ATOM 585 N N . LEU A 1 78 ? -4.725 -12.121 0.067 1.00 97.56 78 LEU A N 1
ATOM 586 C CA . LEU A 1 78 ? -4.622 -10.765 -0.469 1.00 97.56 78 LEU A CA 1
ATOM 587 C C . LEU A 1 78 ? -5.608 -10.555 -1.619 1.00 97.56 78 LEU A C 1
ATOM 589 O O . LEU A 1 78 ? -5.542 -11.236 -2.644 1.00 97.56 78 LEU A O 1
ATOM 593 N N . TYR A 1 79 ? -6.484 -9.563 -1.488 1.00 96.75 79 TYR A N 1
ATOM 594 C CA . TYR A 1 79 ? -7.342 -9.090 -2.570 1.00 96.75 79 TYR A CA 1
ATOM 595 C C . TYR A 1 79 ? -6.913 -7.701 -3.044 1.00 96.75 79 TYR A C 1
ATOM 597 O O . TYR A 1 79 ? -6.679 -6.807 -2.233 1.00 96.75 79 TYR A O 1
ATOM 605 N N . VAL A 1 80 ? -6.839 -7.503 -4.361 1.00 94.12 80 VAL A N 1
ATOM 606 C CA . VAL A 1 80 ? -6.449 -6.224 -4.971 1.00 94.12 80 VAL A CA 1
ATOM 607 C C . VAL A 1 80 ? -7.328 -5.862 -6.166 1.00 94.12 80 VAL A C 1
ATOM 609 O O . VAL A 1 80 ? -7.775 -6.737 -6.916 1.00 94.12 80 VAL A O 1
ATOM 612 N N . THR A 1 81 ? -7.578 -4.566 -6.355 1.00 91.44 81 THR A N 1
ATOM 613 C CA . THR A 1 81 ? -8.491 -4.053 -7.391 1.00 91.44 81 THR A CA 1
ATOM 614 C C . THR A 1 81 ? -7.792 -3.658 -8.696 1.00 91.44 81 THR A C 1
ATOM 616 O O . THR A 1 81 ? -6.679 -3.147 -8.671 1.00 91.44 81 THR A O 1
ATOM 619 N N . ASP A 1 82 ? -8.479 -3.792 -9.832 1.00 86.94 82 ASP A N 1
ATOM 620 C CA . ASP A 1 82 ? -8.093 -3.210 -11.126 1.00 86.94 82 ASP A CA 1
ATOM 621 C C . ASP A 1 82 ? -9.300 -2.454 -11.732 1.00 86.94 82 ASP A C 1
ATOM 623 O O . ASP A 1 82 ? -10.241 -3.086 -12.210 1.00 86.94 82 ASP A O 1
ATOM 627 N N . PRO A 1 83 ? -9.313 -1.107 -11.734 1.00 79.00 83 PRO A N 1
ATOM 628 C CA . PRO A 1 83 ? -10.394 -0.284 -12.281 1.00 79.00 83 PRO A CA 1
ATOM 629 C C . PRO A 1 83 ? -10.715 -0.536 -13.760 1.00 79.00 83 PRO A C 1
ATOM 631 O O . PRO A 1 83 ? -11.830 -0.260 -14.198 1.00 79.00 83 PRO A O 1
ATOM 634 N N . ASP A 1 84 ? -9.749 -1.045 -14.528 1.00 74.81 84 ASP A N 1
ATOM 635 C CA . ASP A 1 84 ? -9.858 -1.261 -15.976 1.00 74.81 84 ASP A CA 1
ATOM 636 C C . ASP A 1 84 ? -9.734 -2.752 -16.360 1.00 74.81 84 ASP A C 1
ATOM 638 O O . ASP A 1 84 ? -9.618 -3.101 -17.544 1.00 74.81 84 ASP A O 1
ATOM 642 N N . GLY A 1 85 ? -9.772 -3.651 -15.373 1.00 80.56 85 GLY A N 1
ATOM 643 C CA . GLY A 1 85 ? -9.538 -5.080 -15.549 1.00 80.56 85 GLY A CA 1
ATOM 644 C C . GLY A 1 85 ? -10.218 -5.947 -14.487 1.00 80.56 85 GLY A C 1
ATOM 645 O O . GLY A 1 85 ? -11.091 -5.489 -13.758 1.00 80.56 85 GLY A O 1
ATOM 646 N N . PRO A 1 86 ? -9.905 -7.253 -14.445 1.00 88.88 86 PRO A N 1
ATOM 647 C CA . PRO A 1 86 ? -10.353 -8.116 -13.366 1.00 88.88 86 PRO A CA 1
ATOM 648 C C . PRO A 1 86 ? -9.530 -7.883 -12.091 1.00 88.88 86 PRO A C 1
ATOM 650 O O . PRO A 1 86 ? -8.304 -7.986 -12.111 1.00 88.88 86 PRO A O 1
ATOM 653 N N . ASN A 1 87 ? -10.216 -7.689 -10.970 1.00 93.00 87 ASN A N 1
ATOM 654 C CA . ASN A 1 87 ? -9.632 -7.747 -9.635 1.00 93.00 87 ASN A CA 1
ATOM 655 C C . ASN A 1 87 ? -9.009 -9.129 -9.368 1.00 93.00 87 ASN A C 1
ATOM 657 O O . ASN A 1 87 ? -9.438 -10.145 -9.931 1.00 93.00 87 ASN A O 1
ATOM 661 N N . SER A 1 88 ? -8.013 -9.176 -8.485 1.00 93.69 88 SER A N 1
ATOM 662 C CA . SER A 1 88 ? -7.254 -10.392 -8.181 1.00 93.69 88 SER A CA 1
ATOM 663 C C . SER A 1 88 ? -7.406 -10.801 -6.719 1.00 93.69 88 SER A C 1
ATOM 665 O O . SER A 1 88 ? -7.225 -9.982 -5.827 1.00 93.69 88 SER A O 1
ATOM 667 N N . LEU A 1 89 ? -7.704 -12.085 -6.492 1.00 97.31 89 LEU A N 1
ATOM 668 C CA . LEU A 1 89 ? -7.680 -12.730 -5.178 1.00 97.31 89 LEU A CA 1
ATOM 669 C C . LEU A 1 89 ? -6.529 -13.740 -5.144 1.00 97.31 89 LEU A C 1
ATOM 671 O O . LEU A 1 89 ? -6.530 -14.708 -5.914 1.00 97.31 89 LEU A O 1
ATOM 675 N N . TYR A 1 90 ? -5.573 -13.514 -4.255 1.00 97.88 90 TYR A N 1
ATOM 676 C CA . TYR A 1 90 ? -4.394 -14.338 -4.027 1.00 97.88 90 TYR A CA 1
ATOM 677 C C . TYR A 1 90 ? -4.570 -15.160 -2.759 1.00 97.88 90 TYR A C 1
ATOM 679 O O . TYR A 1 90 ? -4.762 -14.592 -1.693 1.00 97.88 90 TYR A O 1
ATOM 687 N N . HIS A 1 91 ? -4.464 -16.480 -2.882 1.00 97.94 91 HIS A N 1
ATOM 688 C CA . HIS A 1 91 ? -4.455 -17.403 -1.758 1.00 97.94 91 HIS A CA 1
ATOM 689 C C . HIS A 1 91 ? -3.039 -17.599 -1.208 1.00 97.94 91 HIS A C 1
ATOM 691 O O . HIS A 1 91 ? -2.116 -17.832 -1.998 1.00 97.94 91 HIS A O 1
ATOM 697 N N . ASN A 1 92 ? -2.875 -17.542 0.112 1.00 97.75 92 ASN A N 1
ATOM 698 C CA . ASN A 1 92 ? -1.594 -17.726 0.790 1.00 97.75 92 ASN A CA 1
ATOM 699 C C . ASN A 1 92 ? -1.265 -19.212 1.019 1.00 97.75 92 ASN A C 1
ATOM 701 O O . ASN A 1 92 ? -1.879 -19.918 1.824 1.00 97.75 92 ASN A O 1
ATOM 705 N N . ASN A 1 93 ? -0.213 -19.693 0.355 1.00 96.12 93 ASN A N 1
ATOM 706 C CA . ASN A 1 93 ? 0.189 -21.100 0.393 1.00 96.12 93 ASN A CA 1
ATOM 707 C C . ASN A 1 93 ? 0.818 -21.524 1.737 1.00 96.12 93 ASN A C 1
ATOM 709 O O . ASN A 1 93 ? 1.023 -22.720 1.961 1.00 96.12 93 ASN A O 1
ATOM 713 N N . GLY A 1 94 ? 1.130 -20.575 2.629 1.00 91.75 94 GLY A N 1
ATOM 714 C CA . GLY A 1 94 ? 1.723 -20.831 3.948 1.00 91.75 94 GLY A CA 1
ATOM 715 C C . GLY A 1 94 ? 3.224 -21.079 3.960 1.00 91.75 94 GLY A C 1
ATOM 716 O O . GLY A 1 94 ? 3.765 -21.546 4.959 1.00 91.75 94 GLY A O 1
ATOM 717 N N . ASP A 1 95 ? 3.902 -20.767 2.862 1.00 87.88 95 ASP A N 1
ATOM 718 C CA . ASP A 1 95 ? 5.358 -20.831 2.721 1.00 87.88 95 ASP A CA 1
ATOM 719 C C . ASP A 1 95 ? 5.969 -19.480 2.305 1.00 87.88 95 ASP A C 1
ATOM 721 O O . ASP A 1 95 ? 7.083 -19.433 1.780 1.00 87.88 95 ASP A O 1
ATOM 725 N N . GLY A 1 96 ? 5.234 -18.385 2.537 1.00 89.44 96 GLY A N 1
ATOM 726 C CA . GLY A 1 96 ? 5.592 -17.038 2.088 1.00 89.44 96 GLY A CA 1
ATOM 727 C C . GLY A 1 96 ? 5.298 -16.788 0.604 1.00 89.44 96 GLY A C 1
ATOM 728 O O . GLY A 1 96 ? 5.765 -15.799 0.043 1.00 89.44 96 GLY A O 1
ATOM 729 N N . THR A 1 97 ? 4.550 -17.680 -0.056 1.00 92.81 97 THR A N 1
ATOM 730 C CA . THR A 1 97 ? 4.114 -17.506 -1.446 1.00 92.81 97 THR A CA 1
ATOM 731 C C . THR A 1 97 ? 2.596 -17.516 -1.589 1.00 92.81 97 THR A C 1
ATOM 733 O O . THR A 1 97 ? 1.862 -18.052 -0.760 1.00 92.81 97 THR A O 1
ATOM 736 N N . PHE A 1 98 ? 2.133 -16.969 -2.705 1.00 95.88 98 PHE A N 1
ATOM 737 C CA . PHE A 1 98 ? 0.746 -16.839 -3.098 1.00 95.88 98 PHE A CA 1
ATOM 738 C C . PHE A 1 98 ? 0.487 -17.534 -4.433 1.00 95.88 98 PHE A C 1
ATOM 740 O O . PHE A 1 98 ? 1.334 -17.586 -5.330 1.00 95.88 98 PHE A O 1
ATOM 747 N N . ALA A 1 99 ? -0.731 -18.036 -4.587 1.00 93.25 99 ALA A N 1
ATOM 748 C CA . ALA A 1 99 ? -1.280 -18.478 -5.861 1.00 93.25 99 ALA A CA 1
ATOM 749 C C . ALA A 1 99 ? -2.596 -17.747 -6.138 1.00 93.25 99 ALA A C 1
ATOM 751 O O . ALA A 1 99 ? -3.292 -17.341 -5.216 1.00 93.25 99 ALA A O 1
ATOM 752 N N . MET A 1 100 ? -2.993 -17.606 -7.405 1.00 94.56 100 MET A N 1
ATOM 753 C CA . MET A 1 100 ? -4.345 -17.121 -7.706 1.00 94.56 100 MET A CA 1
ATOM 754 C C . MET A 1 100 ? -5.386 -18.071 -7.104 1.00 94.56 100 MET A C 1
ATOM 756 O O . MET A 1 100 ? -5.369 -19.271 -7.394 1.00 94.56 100 MET A O 1
ATOM 760 N N . SER A 1 101 ? -6.307 -17.530 -6.305 1.00 96.88 101 SER A N 1
ATOM 761 C CA . SER A 1 101 ? -7.363 -18.313 -5.668 1.00 96.88 101 SER A CA 1
ATOM 762 C C . SER A 1 101 ? -8.283 -18.948 -6.722 1.00 96.88 101 SER A C 1
ATOM 764 O O . SER A 1 101 ? -8.644 -18.297 -7.712 1.00 96.88 101 SER A O 1
ATOM 766 N N . PRO A 1 102 ? -8.755 -20.193 -6.516 1.00 95.75 102 PRO A N 1
ATOM 767 C CA . PRO A 1 102 ? -9.791 -20.785 -7.363 1.00 95.75 102 PRO A CA 1
ATOM 768 C C . PRO A 1 102 ? -11.119 -20.009 -7.310 1.00 95.75 102 PRO A C 1
ATOM 770 O O . PRO A 1 102 ? -11.952 -20.169 -8.207 1.00 95.75 102 PRO A O 1
ATOM 773 N N . LEU A 1 103 ? -11.323 -19.168 -6.289 1.00 97.56 103 LEU A N 1
ATOM 774 C CA . LEU A 1 103 ? -12.502 -18.316 -6.143 1.00 97.56 103 LEU A CA 1
ATOM 775 C C . LEU A 1 103 ? -12.347 -16.952 -6.827 1.00 97.56 103 LEU A C 1
ATOM 777 O O . LEU A 1 103 ? -13.352 -16.268 -7.013 1.00 97.56 103 LEU A O 1
ATOM 781 N N . ALA A 1 104 ? -11.145 -16.585 -7.291 1.00 96.44 104 ALA A N 1
ATOM 782 C CA . ALA A 1 104 ? -10.885 -15.295 -7.936 1.00 96.44 104 ALA A CA 1
ATOM 783 C C . ALA A 1 104 ? -11.886 -14.939 -9.059 1.00 96.44 104 ALA A C 1
ATOM 785 O O . ALA A 1 104 ? -12.370 -13.809 -9.073 1.00 96.44 104 ALA A O 1
ATOM 786 N N . PRO A 1 105 ? -12.317 -15.862 -9.953 1.00 96.31 105 PRO A N 1
ATOM 787 C CA . PRO A 1 105 ? -13.302 -15.532 -10.988 1.00 96.31 105 PRO A CA 1
ATOM 788 C C . PRO A 1 105 ? -14.675 -15.076 -10.464 1.00 96.31 105 PRO A C 1
ATOM 790 O O . PRO A 1 105 ? -15.443 -14.496 -11.228 1.00 96.31 105 PRO A O 1
ATOM 793 N N . GLN A 1 106 ? -15.010 -15.365 -9.203 1.00 97.94 106 GLN A N 1
ATOM 794 C CA . GLN A 1 106 ? -16.293 -15.006 -8.585 1.00 97.94 106 GLN A CA 1
ATOM 795 C C . GLN A 1 106 ? -16.306 -13.553 -8.097 1.00 97.94 106 GLN A C 1
ATOM 797 O O . GLN A 1 106 ? -17.358 -12.921 -8.115 1.00 97.94 106 GLN A O 1
ATOM 802 N N . VAL A 1 107 ? -15.132 -13.031 -7.731 1.00 97.50 107 VAL A N 1
ATOM 803 C CA . VAL A 1 107 ? -14.925 -11.683 -7.178 1.00 97.50 107 VAL A CA 1
ATOM 804 C C . VAL A 1 107 ? -14.180 -10.747 -8.143 1.00 97.50 107 VAL A C 1
ATOM 806 O O . VAL A 1 107 ? -13.982 -9.577 -7.854 1.00 97.50 107 VAL A O 1
ATOM 809 N N . ALA A 1 108 ? -13.815 -11.230 -9.335 1.00 94.56 108 ALA A N 1
ATOM 810 C CA . ALA A 1 108 ? -12.985 -10.502 -10.297 1.00 94.56 108 ALA A CA 1
ATOM 811 C C . ALA A 1 108 ? -13.607 -9.211 -10.858 1.00 94.56 108 ALA A C 1
ATOM 813 O O . ALA A 1 108 ? -12.872 -8.353 -11.318 1.00 94.56 108 ALA A O 1
ATOM 814 N N . LEU A 1 109 ? -14.938 -9.083 -10.900 1.00 93.88 109 LEU A N 1
ATOM 815 C CA . LEU A 1 109 ? -15.638 -7.878 -11.381 1.00 93.88 109 LEU A CA 1
ATOM 816 C C . LEU A 1 109 ? -15.039 -7.214 -12.658 1.00 93.88 109 LEU A C 1
ATOM 818 O O . LEU A 1 109 ? -14.849 -6.003 -12.681 1.00 93.88 109 LEU A O 1
ATOM 822 N N . PRO A 1 110 ? -14.824 -7.939 -13.779 1.00 89.50 110 PRO A N 1
ATOM 823 C CA . PRO A 1 110 ? -14.049 -7.463 -14.946 1.00 89.50 110 PRO A CA 1
ATOM 824 C C . PRO A 1 110 ? -14.669 -6.293 -15.737 1.00 89.50 110 PRO A C 1
ATOM 826 O O . PRO A 1 110 ? -14.178 -5.913 -16.802 1.00 89.50 110 PRO A O 1
ATOM 829 N N . HIS A 1 111 ? -15.822 -5.799 -15.296 1.00 87.12 111 HIS A N 1
ATOM 830 C CA . HIS A 1 111 ? -16.571 -4.704 -15.909 1.00 87.12 111 HIS A CA 1
ATOM 831 C C . HIS A 1 111 ? -16.969 -3.637 -14.881 1.00 87.12 111 HIS A C 1
ATOM 833 O O . HIS A 1 111 ? -17.735 -2.735 -15.223 1.00 87.12 111 HIS A O 1
ATOM 839 N N . ALA A 1 112 ? -16.514 -3.772 -13.633 1.00 88.38 112 ALA A N 1
ATOM 840 C CA . ALA A 1 112 ? -16.703 -2.769 -12.604 1.00 88.38 112 ALA A CA 1
ATOM 841 C C . ALA A 1 112 ? -15.432 -1.942 -12.488 1.00 88.38 112 ALA A C 1
ATOM 843 O O . ALA A 1 112 ? -14.324 -2.470 -12.501 1.00 88.38 112 ALA A O 1
ATOM 844 N N . TYR A 1 113 ? -15.620 -0.643 -12.330 1.00 88.69 113 TYR A N 1
ATOM 845 C CA . TYR A 1 113 ? -14.535 0.255 -12.009 1.00 88.69 113 TYR A CA 1
ATOM 846 C C . TYR A 1 113 ? -14.319 0.186 -10.494 1.00 88.69 113 TYR A C 1
ATOM 848 O O . TYR A 1 113 ? -15.041 0.841 -9.745 1.00 88.69 113 TYR A O 1
ATOM 856 N N . SER A 1 114 ? -13.405 -0.672 -10.042 1.00 89.50 114 SER A N 1
ATOM 857 C CA . SER A 1 114 ? -13.191 -0.959 -8.615 1.00 89.50 114 SER A CA 1
ATOM 858 C C . SER A 1 114 ? -12.186 0.021 -8.008 1.00 89.50 114 SER A C 1
ATOM 860 O O . SER A 1 114 ? -11.075 0.143 -8.515 1.00 89.50 114 SER A O 1
ATOM 862 N N . GLY A 1 115 ? -12.576 0.734 -6.949 1.00 84.06 115 GLY A N 1
ATOM 863 C CA . GLY A 1 115 ? -11.759 1.761 -6.294 1.00 84.06 115 GLY A CA 1
ATOM 864 C C . GLY A 1 115 ? -11.050 1.268 -5.034 1.00 84.06 115 GLY A C 1
ATOM 865 O O . GLY A 1 115 ? -9.867 1.540 -4.871 1.00 84.06 115 GLY A O 1
ATOM 866 N N . GLY A 1 116 ? -11.744 0.511 -4.182 1.00 90.50 116 GLY A N 1
ATOM 867 C CA . GLY A 1 116 ? -11.262 0.068 -2.871 1.00 90.50 116 GLY A CA 1
ATOM 868 C C . GLY A 1 116 ? -11.847 -1.288 -2.472 1.00 90.50 116 GLY A C 1
ATOM 869 O O . GLY A 1 116 ? -12.830 -1.738 -3.070 1.00 90.50 116 GLY A O 1
ATOM 870 N N . ALA A 1 117 ? -11.268 -1.944 -1.468 1.00 94.38 117 ALA A N 1
ATOM 871 C CA . ALA A 1 117 ? -11.783 -3.212 -0.955 1.00 94.38 117 ALA A CA 1
ATOM 872 C C . ALA A 1 117 ? -11.470 -3.405 0.532 1.00 94.38 117 ALA A C 1
ATOM 874 O O . ALA A 1 117 ? -10.463 -2.906 1.025 1.00 94.38 117 ALA A O 1
ATOM 875 N N . THR A 1 118 ? -12.317 -4.162 1.226 1.00 95.44 118 THR A N 1
ATOM 876 C CA . THR A 1 118 ? -12.098 -4.577 2.618 1.00 95.44 118 THR A CA 1
ATOM 877 C C . THR A 1 118 ? -12.808 -5.905 2.904 1.00 95.44 118 THR A C 1
ATOM 879 O O . THR A 1 118 ? -13.877 -6.175 2.343 1.00 95.44 118 THR A O 1
ATOM 882 N N . PHE A 1 119 ? -12.200 -6.728 3.761 1.00 97.19 119 PHE A N 1
ATOM 883 C CA . PHE A 1 119 ? -12.822 -7.916 4.336 1.00 97.19 119 PHE A CA 1
ATOM 884 C C . PHE A 1 119 ? -13.456 -7.588 5.693 1.00 97.19 119 PHE A C 1
ATOM 886 O O . PHE A 1 119 ? -12.834 -6.902 6.504 1.00 97.19 119 PHE A O 1
ATOM 893 N N . ALA A 1 120 ? -14.656 -8.104 5.954 1.00 96.00 120 ALA A N 1
ATOM 894 C CA . ALA A 1 120 ? -15.311 -8.060 7.263 1.00 96.00 120 ALA A CA 1
ATOM 895 C C . ALA A 1 120 ? -16.346 -9.186 7.377 1.00 96.00 120 ALA A C 1
ATOM 897 O O . ALA A 1 120 ? -16.999 -9.506 6.389 1.00 96.00 120 ALA A O 1
ATOM 898 N N . ASP A 1 121 ? -16.517 -9.769 8.558 1.00 97.31 121 ASP A N 1
ATOM 899 C CA . ASP A 1 121 ? -17.630 -10.676 8.867 1.00 97.31 121 ASP A CA 1
ATOM 900 C C . ASP A 1 121 ? -18.869 -9.843 9.242 1.00 97.31 121 ASP A C 1
ATOM 902 O O . ASP A 1 121 ? -19.082 -9.490 10.408 1.00 97.31 121 ASP A O 1
ATOM 906 N N . TYR A 1 122 ? -19.661 -9.448 8.236 1.00 97.69 122 TYR A N 1
ATOM 907 C CA . TYR A 1 122 ? -20.761 -8.497 8.449 1.00 97.69 122 TYR A CA 1
ATOM 908 C C . TYR A 1 122 ? -22.008 -9.148 9.061 1.00 97.69 122 TYR A C 1
ATOM 910 O O . TYR A 1 122 ? -22.867 -8.439 9.592 1.00 97.69 122 TYR A O 1
ATOM 918 N N . ASP A 1 123 ? -22.148 -10.472 8.975 1.00 97.50 123 ASP A N 1
ATOM 919 C CA . ASP A 1 123 ? -23.297 -11.210 9.508 1.00 97.50 123 ASP A CA 1
ATOM 920 C C . ASP A 1 123 ? -22.965 -12.101 10.722 1.00 97.50 123 ASP A C 1
ATOM 922 O O . ASP A 1 123 ? -23.853 -12.766 11.271 1.00 97.50 123 ASP A O 1
ATOM 926 N N . ASN A 1 124 ? -21.730 -11.993 11.228 1.00 97.25 124 ASN A N 1
ATOM 927 C CA . ASN A 1 124 ? -21.179 -12.675 12.399 1.00 97.25 124 ASN A CA 1
ATOM 928 C C . ASN A 1 124 ? -21.133 -14.215 12.276 1.00 97.25 124 ASN A C 1
ATOM 930 O O . ASN A 1 124 ? -21.088 -14.925 13.303 1.00 97.25 124 ASN A O 1
ATOM 934 N N . ASP A 1 125 ? -21.151 -14.759 11.056 1.00 96.56 125 ASP A N 1
ATOM 935 C CA . ASP A 1 125 ? -21.200 -16.202 10.810 1.00 96.56 125 ASP A CA 1
ATOM 936 C C . ASP A 1 125 ? -19.845 -16.918 11.000 1.00 96.56 125 ASP A C 1
ATOM 938 O O . ASP A 1 125 ? -19.797 -18.150 11.133 1.00 96.56 125 ASP A O 1
ATOM 942 N N . GLY A 1 126 ? -18.767 -16.148 11.159 1.00 95.69 126 GLY A N 1
ATOM 943 C CA . GLY A 1 126 ? -17.396 -16.605 11.346 1.00 95.69 126 GLY A CA 1
ATOM 944 C C . GLY A 1 126 ? -16.573 -16.671 10.060 1.00 95.69 126 GLY A C 1
ATOM 945 O O . GLY A 1 126 ? -15.453 -17.186 10.117 1.00 95.69 126 GLY A O 1
ATOM 946 N N . TRP A 1 127 ? -17.090 -16.202 8.926 1.00 97.38 127 TRP A N 1
ATOM 947 C CA . TRP A 1 127 ? -16.392 -16.157 7.645 1.00 97.38 127 TRP A CA 1
ATOM 948 C C . TRP A 1 127 ? -16.352 -14.733 7.120 1.00 97.38 127 TRP A C 1
ATOM 950 O O . TRP A 1 127 ? -17.376 -14.110 6.888 1.00 97.38 127 TRP A O 1
ATOM 960 N N . ARG A 1 128 ? -15.147 -14.215 6.873 1.00 96.12 128 ARG A N 1
ATOM 961 C CA . ARG A 1 128 ? -15.018 -12.854 6.354 1.00 96.12 128 ARG A CA 1
ATOM 962 C C . ARG A 1 128 ? -15.599 -12.747 4.950 1.00 96.12 128 ARG A C 1
ATOM 964 O O . ARG A 1 128 ? -15.207 -13.485 4.038 1.00 96.12 128 ARG A O 1
ATOM 971 N N . ASP A 1 129 ? -16.486 -11.783 4.784 1.00 98.25 129 ASP A N 1
ATOM 972 C CA . ASP A 1 129 ? -17.088 -11.369 3.528 1.00 98.25 129 ASP A CA 1
ATOM 973 C C . ASP A 1 129 ? -16.245 -10.279 2.869 1.00 98.25 129 ASP A C 1
ATOM 975 O O . ASP A 1 129 ? -15.433 -9.619 3.516 1.00 98.25 129 ASP A O 1
ATOM 979 N N . LEU A 1 130 ? -16.434 -10.070 1.567 1.00 98.19 130 LEU A N 1
ATOM 980 C CA . LEU A 1 130 ? -15.663 -9.091 0.802 1.00 98.19 130 LEU A CA 1
ATOM 981 C C . LEU A 1 130 ? -16.562 -7.960 0.305 1.00 98.19 130 LEU A C 1
ATOM 983 O O . LEU A 1 130 ? -17.468 -8.188 -0.501 1.00 98.19 130 LEU A O 1
ATOM 987 N N . LEU A 1 131 ? -16.258 -6.727 0.703 1.00 97.75 131 LEU A N 1
ATOM 988 C CA . LEU A 1 131 ? -16.826 -5.526 0.100 1.00 97.75 131 LEU A CA 1
ATOM 989 C C . LEU A 1 131 ? -15.835 -4.928 -0.897 1.00 97.75 131 LEU A C 1
ATOM 991 O O . LEU A 1 131 ? -14.683 -4.656 -0.565 1.00 97.75 131 LEU A O 1
ATOM 995 N N . VAL A 1 132 ? -16.310 -4.668 -2.113 1.00 96.56 132 VAL A N 1
ATOM 996 C CA . VAL A 1 132 ? -15.580 -3.931 -3.148 1.00 96.56 132 VAL A CA 1
ATOM 997 C C . VAL A 1 132 ? -16.344 -2.654 -3.454 1.00 96.56 132 VAL A C 1
ATOM 999 O O . VAL A 1 132 ? -17.488 -2.707 -3.918 1.00 96.56 132 VAL A O 1
ATOM 1002 N N . VAL A 1 133 ? -15.724 -1.502 -3.204 1.00 93.38 133 VAL A N 1
ATOM 1003 C CA . VAL A 1 133 ? -16.315 -0.210 -3.557 1.00 93.38 133 VAL A CA 1
ATOM 1004 C C . VAL A 1 133 ? -15.956 0.162 -4.988 1.00 93.38 133 VAL A C 1
ATOM 1006 O O . VAL A 1 133 ? -14.819 -0.018 -5.427 1.00 93.38 133 VAL A O 1
ATOM 1009 N N . ASN A 1 134 ? -16.938 0.663 -5.729 1.00 92.06 134 ASN A N 1
ATOM 1010 C CA . ASN A 1 134 ? -16.848 0.889 -7.161 1.00 92.06 134 ASN A CA 1
ATOM 1011 C C . ASN A 1 134 ? -17.214 2.330 -7.513 1.00 92.06 134 ASN A C 1
ATOM 1013 O O . ASN A 1 134 ? -17.983 2.995 -6.822 1.00 92.06 134 ASN A O 1
ATOM 1017 N N . TRP A 1 135 ? -16.771 2.777 -8.686 1.00 88.50 135 TRP A N 1
ATOM 1018 C CA . TRP A 1 135 ? -17.489 3.832 -9.375 1.00 88.50 135 TRP A CA 1
ATOM 1019 C C . TRP A 1 135 ? -18.729 3.244 -10.053 1.00 88.50 135 TRP A C 1
ATOM 1021 O O . TRP A 1 135 ? -18.679 2.684 -11.151 1.00 88.50 135 TRP A O 1
ATOM 1031 N N . GLY A 1 136 ? -19.857 3.372 -9.362 1.00 89.19 136 GLY A N 1
ATOM 1032 C CA . GLY A 1 136 ? -21.106 2.695 -9.664 1.00 89.19 136 GLY A CA 1
ATOM 1033 C C . GLY A 1 136 ? -21.612 1.973 -8.422 1.00 89.19 136 GLY A C 1
ATOM 1034 O O . GLY A 1 136 ? -21.379 2.410 -7.304 1.00 89.19 136 GLY A O 1
ATOM 1035 N N . VAL A 1 137 ? -22.346 0.881 -8.621 1.00 92.88 137 VAL A N 1
ATOM 1036 C CA . VAL A 1 137 ? -22.864 0.094 -7.498 1.00 92.88 137 VAL A CA 1
ATOM 1037 C C . VAL A 1 137 ? -21.716 -0.670 -6.839 1.00 92.88 137 VAL A C 1
ATOM 1039 O O . VAL A 1 137 ? -21.022 -1.427 -7.520 1.00 92.88 137 VAL A O 1
ATOM 1042 N N . ASN A 1 138 ? -21.520 -0.469 -5.536 1.00 95.50 138 ASN A N 1
ATOM 1043 C CA . ASN A 1 138 ? -20.594 -1.259 -4.713 1.00 95.50 138 ASN A CA 1
ATOM 1044 C C . ASN A 1 138 ? -21.019 -2.731 -4.698 1.00 95.50 138 ASN A C 1
ATOM 1046 O O . ASN A 1 138 ? -22.202 -3.016 -4.851 1.00 95.50 138 ASN A O 1
ATOM 1050 N N . THR A 1 139 ? -20.088 -3.662 -4.506 1.00 97.56 139 THR A N 1
ATOM 1051 C CA . THR A 1 139 ? -20.400 -5.097 -4.485 1.00 97.56 139 THR A CA 1
ATOM 1052 C C . THR A 1 139 ? -20.055 -5.703 -3.133 1.00 97.56 139 THR A C 1
ATOM 1054 O O . THR A 1 139 ? -18.885 -5.727 -2.764 1.00 97.56 139 THR A O 1
ATOM 1057 N N . LEU A 1 140 ? -21.056 -6.231 -2.426 1.00 98.56 140 LEU A N 1
ATOM 1058 C CA . LEU A 1 140 ? -20.867 -7.048 -1.225 1.00 98.56 140 LEU A CA 1
ATOM 1059 C C . LEU A 1 140 ? -20.981 -8.529 -1.594 1.00 98.56 140 LEU A C 1
ATOM 1061 O O . LEU A 1 140 ? -22.018 -8.977 -2.099 1.00 98.56 140 LEU A O 1
ATOM 1065 N N . PHE A 1 141 ? -19.915 -9.277 -1.341 1.00 98.75 141 PHE A N 1
ATOM 1066 C CA . PHE A 1 141 ? -19.834 -10.712 -1.549 1.00 98.75 141 PHE A CA 1
ATOM 1067 C C . PHE A 1 141 ? -19.902 -11.450 -0.220 1.00 98.75 141 PHE A C 1
ATOM 1069 O O . PHE A 1 141 ? -18.941 -11.408 0.542 1.00 98.75 141 PHE A O 1
ATOM 1076 N N . HIS A 1 142 ? -20.989 -12.186 -0.003 1.00 98.75 142 HIS A N 1
ATOM 1077 C CA . HIS A 1 142 ? -21.095 -13.092 1.129 1.00 98.75 142 HIS A CA 1
ATOM 1078 C C . HIS A 1 142 ? -20.239 -14.344 0.905 1.00 98.75 142 HIS A C 1
ATOM 1080 O O . HIS A 1 142 ? -20.291 -14.943 -0.180 1.00 98.75 142 HIS A O 1
ATOM 1086 N N . ASN A 1 143 ? -19.459 -14.731 1.907 1.00 98.56 143 ASN A N 1
ATOM 1087 C CA . ASN A 1 143 ? -18.581 -15.886 1.886 1.00 98.56 143 ASN A CA 1
ATOM 1088 C C . ASN A 1 143 ? -19.295 -17.130 2.432 1.00 98.56 143 ASN A C 1
ATOM 1090 O O . ASN A 1 143 ? -19.426 -17.335 3.632 1.00 98.56 143 ASN A O 1
ATOM 1094 N N . GLU A 1 144 ? -19.704 -18.037 1.544 1.00 97.81 144 GLU A N 1
ATOM 1095 C CA . GLU A 1 144 ? -20.332 -19.301 1.927 1.00 97.81 144 GLU A CA 1
ATOM 1096 C C . GLU A 1 144 ? -19.273 -20.307 2.420 1.00 97.81 144 GLU A C 1
ATOM 1098 O O . GLU A 1 144 ? -18.938 -21.288 1.746 1.00 97.81 144 GLU A O 1
ATOM 1103 N N . ASN A 1 145 ? -18.790 -20.098 3.643 1.00 96.31 145 ASN A N 1
ATOM 1104 C CA . ASN A 1 145 ? -17.900 -20.992 4.381 1.00 96.31 145 ASN A CA 1
ATOM 1105 C C . ASN A 1 145 ? -16.546 -21.287 3.700 1.00 96.31 145 ASN A C 1
ATOM 1107 O O . ASN A 1 145 ? -16.114 -22.445 3.656 1.00 96.31 145 ASN A O 1
ATOM 1111 N N . GLY A 1 146 ? -15.927 -20.285 3.069 1.00 95.31 146 GLY A N 1
ATOM 1112 C CA . GLY A 1 146 ? -14.653 -20.416 2.348 1.00 95.31 146 GLY A CA 1
ATOM 1113 C C . GLY A 1 146 ? -14.755 -21.202 1.037 1.00 95.31 146 GLY A C 1
ATOM 1114 O O . GLY A 1 146 ? -13.758 -21.446 0.360 1.00 95.31 146 GLY A O 1
ATOM 1115 N N . GLN A 1 147 ? -15.959 -21.639 0.649 1.00 96.06 147 GLN A N 1
ATOM 1116 C CA . GLN A 1 147 ? -16.162 -22.464 -0.548 1.00 96.06 147 GLN A CA 1
ATOM 1117 C C . GLN A 1 147 ? -16.577 -21.642 -1.765 1.00 96.06 147 GLN A C 1
ATOM 1119 O O . GLN A 1 147 ? -16.411 -22.097 -2.904 1.00 96.06 147 GLN A O 1
ATOM 1124 N N . ARG A 1 148 ? -17.183 -20.473 -1.542 1.00 97.62 148 ARG A N 1
ATOM 1125 C CA . ARG A 1 148 ? -17.782 -19.661 -2.597 1.00 97.62 148 ARG A CA 1
ATOM 1126 C C . ARG A 1 148 ? -18.090 -18.244 -2.114 1.00 97.62 148 ARG A C 1
ATOM 1128 O O . ARG A 1 148 ? -18.571 -18.079 -1.007 1.00 97.62 148 ARG A O 1
ATOM 1135 N N . PHE A 1 149 ? -17.954 -17.267 -3.005 1.00 98.69 149 PHE A N 1
ATOM 1136 C CA . PHE A 1 149 ? -18.491 -15.920 -2.833 1.00 98.69 149 PHE A CA 1
ATOM 1137 C C . PHE A 1 149 ? -19.805 -15.730 -3.609 1.00 98.69 149 PHE A C 1
ATOM 1139 O O . PHE A 1 149 ? -19.941 -16.142 -4.771 1.00 98.69 149 PHE A O 1
ATOM 1146 N N . VAL A 1 150 ? -20.785 -15.081 -2.980 1.00 98.38 150 VAL A N 1
ATOM 1147 C CA . VAL A 1 150 ? -22.093 -14.762 -3.567 1.00 98.38 150 VAL A CA 1
ATOM 1148 C C . VAL A 1 150 ? -22.346 -13.263 -3.475 1.00 98.38 150 VAL A C 1
ATOM 1150 O O . VAL A 1 150 ? -22.378 -12.707 -2.389 1.00 98.38 150 VAL A O 1
ATOM 1153 N N . ASP A 1 151 ? -22.580 -12.607 -4.612 1.00 98.19 151 ASP A N 1
ATOM 1154 C CA . ASP A 1 151 ? -23.018 -11.206 -4.633 1.00 98.19 151 ASP A CA 1
ATOM 1155 C C . ASP A 1 151 ? -24.409 -11.074 -3.982 1.00 98.19 151 ASP A C 1
ATOM 1157 O O . ASP A 1 151 ? -25.427 -11.510 -4.539 1.00 98.19 151 ASP A O 1
ATOM 1161 N N . VAL A 1 152 ? -24.434 -10.463 -2.797 1.00 98.50 152 VAL A N 1
ATOM 1162 C CA . VAL A 1 152 ? -25.633 -10.193 -1.994 1.00 98.50 152 VAL A CA 1
ATOM 1163 C C . VAL A 1 152 ? -26.017 -8.717 -1.995 1.00 98.50 152 VAL A C 1
ATOM 1165 O O . VAL A 1 152 ? -27.036 -8.359 -1.417 1.00 98.50 152 VAL A O 1
ATOM 1168 N N . THR A 1 153 ? -25.297 -7.858 -2.716 1.00 98.19 153 THR A N 1
ATOM 1169 C CA . THR A 1 153 ? -25.437 -6.388 -2.733 1.00 98.19 153 THR A CA 1
ATOM 1170 C C . THR A 1 153 ? -26.884 -5.886 -2.702 1.00 98.19 153 THR A C 1
ATOM 1172 O O . THR A 1 153 ? -27.283 -5.092 -1.851 1.00 98.19 153 THR A O 1
ATOM 1175 N N . ARG A 1 154 ? -27.721 -6.368 -3.633 1.00 96.94 154 ARG A N 1
ATOM 1176 C CA . ARG A 1 154 ? -29.133 -5.955 -3.731 1.00 96.94 154 ARG A CA 1
ATOM 1177 C C . ARG A 1 154 ? -30.008 -6.502 -2.608 1.00 96.94 154 ARG A C 1
ATOM 1179 O O . ARG A 1 154 ? -31.022 -5.888 -2.300 1.00 96.94 154 ARG A O 1
ATOM 1186 N N . GLN A 1 155 ? -29.663 -7.667 -2.070 1.00 97.75 155 GLN A N 1
ATOM 1187 C CA . GLN A 1 155 ? -30.367 -8.282 -0.944 1.00 97.75 155 GLN A CA 1
ATOM 1188 C C . GLN A 1 155 ? -30.015 -7.549 0.353 1.00 97.75 155 GLN A C 1
ATOM 1190 O O . GLN A 1 155 ? -30.915 -7.242 1.125 1.00 97.75 155 GLN A O 1
ATOM 1195 N N . ALA A 1 156 ? -28.742 -7.180 0.505 1.00 98.00 156 ALA A N 1
ATOM 1196 C CA . ALA A 1 156 ? -28.216 -6.404 1.618 1.00 98.00 156 ALA A CA 1
ATOM 1197 C C . ALA A 1 156 ? -28.675 -4.932 1.611 1.00 98.00 156 ALA A C 1
ATOM 1199 O O . ALA A 1 156 ? -28.584 -4.261 2.628 1.00 98.00 156 ALA A O 1
ATOM 1200 N N . GLY A 1 157 ? -29.194 -4.414 0.491 1.00 97.00 157 GLY A N 1
ATOM 1201 C CA . GLY A 1 157 ? -29.702 -3.036 0.391 1.00 97.00 157 GLY A CA 1
ATOM 1202 C C . GLY A 1 157 ? -28.656 -1.986 -0.006 1.00 97.00 157 GLY A C 1
ATOM 1203 O O . GLY A 1 157 ? -28.969 -0.797 -0.047 1.00 97.00 157 GLY A O 1
ATOM 1204 N N . LEU A 1 158 ? -27.445 -2.405 -0.381 1.00 96.38 158 LEU A N 1
ATOM 1205 C CA . LEU A 1 158 ? -26.326 -1.530 -0.749 1.00 96.38 158 LEU A CA 1
ATOM 1206 C C . LEU A 1 158 ? -26.379 -1.132 -2.233 1.00 96.38 158 LEU A C 1
ATOM 1208 O O . LEU A 1 158 ? -25.559 -1.547 -3.043 1.00 96.38 158 LEU A O 1
ATOM 1212 N N . THR A 1 159 ? -27.397 -0.364 -2.630 1.00 91.25 159 THR A N 1
ATOM 1213 C CA . THR A 1 159 ? -27.657 -0.049 -4.052 1.00 91.25 159 THR A CA 1
ATOM 1214 C C . THR A 1 159 ? -27.226 1.350 -4.501 1.00 91.25 159 THR A C 1
ATOM 1216 O O . THR A 1 159 ? -27.647 1.787 -5.574 1.00 91.25 159 THR A O 1
ATOM 1219 N N . ASP A 1 160 ? -26.471 2.091 -3.688 1.00 90.06 160 ASP A N 1
ATOM 1220 C CA . ASP A 1 160 ? -25.950 3.401 -4.095 1.00 90.06 160 ASP A CA 1
ATOM 1221 C C . ASP A 1 160 ? -24.952 3.255 -5.253 1.00 90.06 160 ASP A C 1
ATOM 1223 O O . ASP A 1 160 ? -24.188 2.298 -5.296 1.00 90.06 160 ASP A O 1
ATOM 1227 N N . ASP A 1 161 ? -25.007 4.174 -6.219 1.00 89.94 161 ASP A N 1
ATOM 1228 C CA . ASP A 1 161 ? -24.309 4.087 -7.510 1.00 89.94 161 ASP A CA 1
ATOM 1229 C C . ASP A 1 161 ? -23.313 5.241 -7.748 1.00 89.94 161 ASP A C 1
ATOM 1231 O O . ASP A 1 161 ? -23.137 5.731 -8.873 1.00 89.94 161 ASP A O 1
ATOM 1235 N N . LYS A 1 162 ? -22.727 5.754 -6.664 1.00 90.25 162 LYS A N 1
ATOM 1236 C CA . LYS A 1 162 ? -21.828 6.917 -6.667 1.00 90.25 162 LYS A CA 1
ATOM 1237 C C . LYS A 1 162 ? -20.387 6.513 -6.969 1.00 90.25 162 LYS A C 1
ATOM 1239 O O . LYS A 1 162 ? -20.105 5.379 -7.338 1.00 90.25 162 LYS A O 1
ATOM 1244 N N . ASN A 1 163 ? -19.478 7.482 -6.953 1.00 88.19 163 ASN A N 1
ATOM 1245 C CA . ASN A 1 163 ? -18.053 7.229 -7.142 1.00 88.19 163 ASN A CA 1
ATOM 1246 C C . ASN A 1 163 ? -17.379 6.918 -5.800 1.00 88.19 163 ASN A C 1
ATOM 1248 O O . ASN A 1 163 ? -16.660 7.758 -5.261 1.00 88.19 163 ASN A O 1
ATOM 1252 N N . SER A 1 164 ? -17.645 5.731 -5.255 1.00 90.38 164 SER A N 1
ATOM 1253 C CA . SER A 1 164 ? -17.096 5.309 -3.967 1.00 90.38 164 SER A CA 1
ATOM 1254 C C . SER A 1 164 ? -15.585 5.073 -4.063 1.00 90.38 164 SER A C 1
ATOM 1256 O O . SER A 1 164 ? -15.104 4.451 -5.015 1.00 90.38 164 SER A O 1
ATOM 1258 N N . LYS A 1 165 ? -14.826 5.591 -3.089 1.00 88.25 165 LYS A N 1
ATOM 1259 C CA . LYS A 1 165 ? -13.354 5.484 -3.043 1.00 88.25 165 LYS A CA 1
ATOM 1260 C C . LYS A 1 165 ? -12.852 4.532 -1.977 1.00 88.25 165 LYS A C 1
ATOM 1262 O O . LYS A 1 165 ? -11.906 3.790 -2.221 1.00 88.25 165 LYS A O 1
ATOM 1267 N N . SER A 1 166 ? -13.509 4.523 -0.829 1.00 92.00 166 SER A N 1
ATOM 1268 C CA . SER A 1 166 ? -13.175 3.642 0.282 1.00 92.00 166 SER A CA 1
ATOM 1269 C C . SER A 1 166 ? -14.415 3.352 1.121 1.00 92.00 166 SER A C 1
ATOM 1271 O O . SER A 1 166 ? -15.475 3.967 0.950 1.00 92.00 166 SER A O 1
ATOM 1273 N N . ALA A 1 167 ? -14.267 2.382 2.011 1.00 94.31 167 ALA A N 1
ATOM 1274 C CA . ALA A 1 167 ? -15.251 2.037 3.012 1.00 94.31 167 ALA A CA 1
ATOM 1275 C C . ALA A 1 167 ? -14.549 1.669 4.318 1.00 94.31 167 ALA A C 1
ATOM 1277 O O . ALA A 1 167 ? -13.423 1.169 4.293 1.00 94.31 167 ALA A O 1
ATOM 1278 N N . SER A 1 168 ? -15.235 1.892 5.431 1.00 96.06 168 SER A N 1
ATOM 1279 C CA . SER A 1 168 ? -14.808 1.465 6.760 1.00 96.06 168 SER A CA 1
ATOM 1280 C C . SER A 1 168 ? -15.951 0.793 7.502 1.00 96.06 168 SER A C 1
ATOM 1282 O O . SER A 1 168 ? -17.126 1.098 7.276 1.00 96.06 168 SER A O 1
ATOM 1284 N N . TRP A 1 169 ? -15.578 -0.135 8.375 1.00 97.69 169 TRP A N 1
ATOM 1285 C CA . TRP A 1 169 ? -16.496 -0.877 9.226 1.00 97.69 169 TRP A CA 1
ATOM 1286 C C . TRP A 1 169 ? -16.318 -0.432 10.674 1.00 97.69 169 TRP A C 1
ATOM 1288 O O . TRP A 1 169 ? -15.193 -0.197 11.116 1.00 97.69 169 TRP A O 1
ATOM 1298 N N . GLY A 1 170 ? -17.417 -0.327 11.411 1.00 96.94 170 GLY A N 1
ATOM 1299 C CA . GLY A 1 170 ? -17.429 0.035 12.828 1.00 96.94 170 GLY A CA 1
ATOM 1300 C C . GLY A 1 170 ? -18.803 -0.221 13.424 1.00 96.94 170 GLY A C 1
ATOM 1301 O O . GLY A 1 170 ? -19.761 -0.328 12.683 1.00 96.94 170 GLY A O 1
ATOM 1302 N N . ASP A 1 171 ? -18.914 -0.363 14.737 1.00 97.19 171 ASP A N 1
ATOM 1303 C CA . ASP A 1 171 ? -20.177 -0.668 15.427 1.00 97.19 171 ASP A CA 1
ATOM 1304 C C . ASP A 1 171 ? -20.612 0.584 16.201 1.00 97.19 171 ASP A C 1
ATOM 1306 O O . ASP A 1 171 ? -20.278 0.749 17.374 1.00 97.19 171 ASP A O 1
ATOM 1310 N N . PHE A 1 172 ? -21.227 1.555 15.511 1.00 97.06 172 PHE A N 1
ATOM 1311 C CA . PHE A 1 172 ? -21.402 2.900 16.085 1.00 97.06 172 PHE A CA 1
ATOM 1312 C C . PHE A 1 172 ? -22.476 2.938 17.174 1.00 97.06 172 PHE A C 1
ATOM 1314 O O . PHE A 1 172 ? -22.495 3.862 17.993 1.00 97.06 172 PHE A O 1
ATOM 1321 N N . ASP A 1 173 ? -23.400 1.976 17.166 1.00 96.06 173 ASP A N 1
ATOM 1322 C CA . ASP A 1 173 ? -24.447 1.860 18.175 1.00 96.06 173 ASP A CA 1
ATOM 1323 C C . ASP A 1 173 ? -24.230 0.727 19.186 1.00 96.06 173 ASP A C 1
ATOM 1325 O O . ASP A 1 173 ? -25.067 0.546 20.082 1.00 96.06 173 ASP A O 1
ATOM 1329 N N . ASN A 1 174 ? -23.063 0.070 19.119 1.00 94.94 174 ASN A N 1
ATOM 1330 C CA . ASN A 1 174 ? -22.631 -1.012 20.000 1.00 94.94 174 ASN A CA 1
ATOM 1331 C C . ASN A 1 174 ? -23.690 -2.129 20.093 1.00 94.94 174 ASN A C 1
ATOM 1333 O O . ASN A 1 174 ? -23.974 -2.648 21.183 1.00 94.94 174 ASN A O 1
ATOM 1337 N N . ASP A 1 175 ? -24.323 -2.468 18.964 1.00 95.81 175 ASP A N 1
ATOM 1338 C CA . ASP A 1 175 ? -25.345 -3.515 18.884 1.00 95.81 175 ASP A CA 1
ATOM 1339 C C . ASP A 1 175 ? -24.782 -4.907 18.543 1.00 95.81 175 ASP A C 1
ATOM 1341 O O . ASP A 1 175 ? -25.507 -5.911 18.621 1.00 95.81 175 ASP A O 1
ATOM 1345 N N . GLY A 1 176 ? -23.469 -4.985 18.305 1.00 96.44 176 GLY A N 1
ATOM 1346 C CA . GLY A 1 176 ? -22.727 -6.214 18.059 1.00 96.44 176 GLY A CA 1
ATOM 1347 C C . GLY A 1 176 ? -22.648 -6.590 16.583 1.00 96.44 176 GLY A C 1
ATOM 1348 O O . GLY A 1 176 ? -22.168 -7.683 16.271 1.00 96.44 176 GLY A O 1
ATOM 1349 N N . PHE A 1 177 ? -23.101 -5.733 15.670 1.00 97.81 177 PHE A N 1
ATOM 1350 C CA . PHE A 1 177 ? -22.940 -5.903 14.231 1.00 97.81 177 PHE A CA 1
ATOM 1351 C C . PHE A 1 177 ? -22.147 -4.731 13.659 1.00 97.81 177 PHE A C 1
ATOM 1353 O O . PHE A 1 177 ? -22.384 -3.581 13.999 1.00 97.81 177 PHE A O 1
ATOM 1360 N N . VAL A 1 178 ? -21.198 -5.012 12.765 1.00 97.75 178 VAL A N 1
ATOM 1361 C CA . VAL A 1 178 ? -20.463 -3.929 12.104 1.00 97.75 178 VAL A CA 1
ATOM 1362 C C . VAL A 1 178 ? -21.370 -3.185 11.120 1.00 97.75 178 VAL A C 1
ATOM 1364 O O . VAL A 1 178 ? -21.937 -3.772 10.193 1.00 97.75 178 VAL A O 1
ATOM 1367 N N . ASP A 1 179 ? -21.480 -1.881 11.327 1.00 98.44 179 ASP A N 1
ATOM 1368 C CA . ASP A 1 179 ? -22.025 -0.879 10.423 1.00 98.44 179 ASP A CA 1
ATOM 1369 C C . ASP A 1 179 ? -20.994 -0.474 9.367 1.00 98.44 179 ASP A C 1
ATOM 1371 O O . ASP A 1 179 ? -19.807 -0.797 9.452 1.00 98.44 179 ASP A O 1
ATOM 1375 N N . LEU A 1 180 ? -21.456 0.246 8.346 1.00 98.19 180 LEU A N 1
ATOM 1376 C CA . LEU A 1 180 ? -20.660 0.562 7.167 1.00 98.19 180 LEU A CA 1
ATOM 1377 C C . LEU A 1 180 ? -20.714 2.056 6.843 1.00 98.19 180 LEU A C 1
ATOM 1379 O O . LEU A 1 180 ? -21.788 2.617 6.615 1.00 98.19 180 LEU A O 1
ATOM 1383 N N . TYR A 1 181 ? -19.546 2.680 6.720 1.00 97.38 181 TYR A N 1
ATOM 1384 C CA . TYR A 1 181 ? -19.396 4.004 6.123 1.00 97.38 181 TYR A CA 1
ATOM 1385 C C . TYR A 1 181 ? -18.790 3.878 4.724 1.00 97.38 181 TYR A C 1
ATOM 1387 O O . TYR A 1 181 ? -17.796 3.181 4.532 1.00 97.38 181 TYR A O 1
ATOM 1395 N N . VAL A 1 182 ? -19.364 4.569 3.738 1.00 95.50 182 VAL A N 1
ATOM 1396 C CA . VAL A 1 182 ? -18.848 4.628 2.362 1.00 95.50 182 VAL A CA 1
ATOM 1397 C C . VAL A 1 182 ? -18.531 6.074 2.004 1.00 95.50 182 VAL A C 1
ATOM 1399 O O . VAL A 1 182 ? -19.437 6.908 1.925 1.00 95.50 182 VAL A O 1
ATOM 1402 N N . ALA A 1 183 ? -17.251 6.340 1.733 1.00 93.00 183 ALA A N 1
ATOM 1403 C CA . ALA A 1 183 ? -16.779 7.636 1.264 1.00 93.00 183 ALA A CA 1
ATOM 1404 C C . ALA A 1 183 ? -16.935 7.735 -0.260 1.00 93.00 183 ALA A C 1
ATOM 1406 O O . ALA A 1 183 ? -16.400 6.919 -1.025 1.00 93.00 183 ALA A O 1
ATOM 1407 N N . ASN A 1 184 ? -17.682 8.739 -0.701 1.00 90.94 184 ASN A N 1
ATOM 1408 C CA . ASN A 1 184 ? -18.007 9.010 -2.086 1.00 90.94 184 ASN A CA 1
ATOM 1409 C C . ASN A 1 184 ? -17.285 10.272 -2.565 1.00 90.94 184 ASN A C 1
ATOM 1411 O O . ASN A 1 184 ? -17.449 11.373 -2.042 1.00 90.94 184 ASN A O 1
ATOM 1415 N N . TRP A 1 185 ? -16.527 10.121 -3.648 1.00 87.06 185 TRP A N 1
ATOM 1416 C CA . TRP A 1 185 ? -15.912 11.245 -4.338 1.00 87.06 185 TRP A CA 1
ATOM 1417 C C . TRP A 1 185 ? -16.834 11.773 -5.438 1.00 87.06 185 TRP A C 1
ATOM 1419 O O . TRP A 1 185 ? -17.831 11.163 -5.816 1.00 87.06 185 TRP A O 1
ATOM 1429 N N . SER A 1 186 ? -16.491 12.910 -6.032 1.00 79.44 186 SER A N 1
ATOM 1430 C CA . SER A 1 186 ? -17.237 13.406 -7.187 1.00 79.44 186 SER A CA 1
ATOM 1431 C C . SER A 1 186 ? -16.883 12.645 -8.460 1.00 79.44 186 SER A C 1
ATOM 1433 O O . SER A 1 186 ? -15.751 12.236 -8.688 1.00 79.44 186 SER A O 1
ATOM 1435 N N . CYS A 1 187 ? -17.831 12.546 -9.380 1.00 73.69 187 CYS A N 1
ATOM 1436 C CA . CYS A 1 187 ? -17.575 12.101 -10.750 1.00 73.69 187 CYS A CA 1
ATOM 1437 C C . CYS A 1 187 ? -17.580 13.256 -11.768 1.00 73.69 187 CYS A C 1
ATOM 1439 O O . CYS A 1 187 ? -17.702 13.023 -12.976 1.00 73.69 187 CYS A O 1
ATOM 1441 N N . TYR A 1 188 ? -17.499 14.514 -11.319 1.00 68.62 188 TYR A N 1
ATOM 1442 C CA . TYR A 1 188 ? -17.463 15.677 -12.209 1.00 68.62 188 TYR A CA 1
ATOM 1443 C C . TYR A 1 188 ? -16.167 15.739 -13.048 1.00 68.62 188 TYR A C 1
ATOM 1445 O O . TYR A 1 188 ? -15.089 15.463 -12.532 1.00 68.62 188 TYR A O 1
ATOM 1453 N N . PRO A 1 189 ? -16.220 16.162 -14.330 1.00 64.56 189 PRO A N 1
ATOM 1454 C CA . PRO A 1 189 ? -17.415 16.377 -15.148 1.00 64.56 189 PRO A CA 1
ATOM 1455 C C . PRO A 1 189 ? -17.912 15.088 -15.822 1.00 64.56 189 PRO A C 1
ATOM 1457 O O . PRO A 1 189 ? -18.930 15.136 -16.514 1.00 64.56 189 PRO A O 1
ATOM 1460 N N . LYS A 1 190 ? -17.211 13.952 -15.650 1.00 72.81 190 LYS A N 1
ATOM 1461 C CA . LYS A 1 190 ? -17.443 12.682 -16.367 1.00 72.81 190 LYS A CA 1
ATOM 1462 C C . LYS A 1 190 ? -18.914 12.216 -16.296 1.00 72.81 190 LYS A C 1
ATOM 1464 O O . LYS A 1 190 ? -19.432 11.709 -17.287 1.00 72.81 190 LYS A O 1
ATOM 1469 N N . CYS A 1 191 ? -19.612 12.446 -15.182 1.00 70.06 191 CYS A N 1
ATOM 1470 C CA . CYS A 1 191 ? -21.018 12.051 -14.988 1.00 70.06 191 CYS A CA 1
ATOM 1471 C C . CYS A 1 191 ? -22.063 13.170 -15.185 1.00 70.06 191 CYS A C 1
ATOM 1473 O O . CYS A 1 191 ? -23.255 12.930 -14.998 1.00 70.06 191 CYS A O 1
ATOM 1475 N N . GLY A 1 192 ? -21.653 14.399 -15.522 1.00 64.88 192 GLY A N 1
ATOM 1476 C CA . GLY A 1 192 ? -22.572 15.529 -15.734 1.00 64.88 192 GLY A CA 1
ATOM 1477 C C . GLY A 1 192 ? -23.328 16.034 -14.490 1.00 64.88 192 GLY A C 1
ATOM 1478 O O . GLY A 1 192 ? -24.302 16.771 -14.651 1.00 64.88 192 GLY A O 1
ATOM 1479 N N . ARG A 1 193 ? -22.912 15.647 -13.272 1.00 69.06 193 ARG A N 1
ATOM 1480 C CA . ARG A 1 193 ? -23.440 16.156 -11.987 1.00 69.06 193 ARG A CA 1
ATOM 1481 C C . ARG A 1 193 ? -22.827 17.518 -11.617 1.00 69.06 193 ARG A C 1
ATOM 1483 O O . ARG A 1 193 ? -21.903 17.971 -12.285 1.00 69.06 193 ARG A O 1
ATOM 1490 N N . SER A 1 194 ? -23.371 18.208 -10.609 1.00 64.56 194 SER A N 1
ATOM 1491 C CA . SER A 1 194 ? -22.784 19.457 -10.095 1.00 64.56 194 SER A CA 1
ATOM 1492 C C . SER A 1 194 ? -21.406 19.202 -9.476 1.00 64.56 194 SER A C 1
ATOM 1494 O O . SER A 1 194 ? -21.102 18.100 -9.027 1.00 64.56 194 SER A O 1
ATOM 1496 N N . PHE A 1 195 ? -20.574 20.242 -9.426 1.00 68.38 195 PHE A N 1
ATOM 1497 C CA . PHE A 1 195 ? -19.293 20.250 -8.712 1.00 68.38 195 PHE A CA 1
ATOM 1498 C C . PHE A 1 195 ? -19.519 20.338 -7.190 1.00 68.38 195 PHE A C 1
ATOM 1500 O O . PHE A 1 195 ? -18.913 21.158 -6.530 1.00 68.38 195 PHE A O 1
ATOM 1507 N N . GLU A 1 196 ? -20.478 19.591 -6.640 1.00 65.06 196 GLU A N 1
ATOM 1508 C CA . GLU A 1 196 ? -20.782 19.601 -5.198 1.00 65.06 196 GLU A CA 1
ATOM 1509 C C . GLU A 1 196 ? -20.355 18.302 -4.503 1.00 65.06 196 GLU A C 1
ATOM 1511 O O . GLU A 1 196 ? -20.437 18.234 -3.283 1.00 65.06 196 GLU A O 1
ATOM 1516 N N . GLY A 1 197 ? -19.845 17.318 -5.259 1.00 72.56 197 GLY A N 1
ATOM 1517 C CA . GLY A 1 197 ? -19.496 16.003 -4.723 1.00 72.56 197 GLY A CA 1
ATOM 1518 C C . GLY A 1 197 ? -20.674 15.029 -4.708 1.00 72.56 197 GLY A C 1
ATOM 1519 O O . GLY A 1 197 ? -21.828 15.450 -4.821 1.00 72.56 197 GLY A O 1
ATOM 1520 N N . ASP A 1 198 ? -20.391 13.729 -4.628 1.00 84.06 198 ASP A N 1
ATOM 1521 C CA . ASP A 1 198 ? -21.431 12.728 -4.368 1.00 84.06 198 ASP A CA 1
ATOM 1522 C C . ASP A 1 198 ? -21.586 12.574 -2.844 1.00 84.06 198 ASP A C 1
ATOM 1524 O O . ASP A 1 198 ? -20.584 12.635 -2.142 1.00 84.06 198 ASP A O 1
ATOM 1528 N N . PRO A 1 199 ? -22.808 12.409 -2.306 1.00 89.00 199 PRO A N 1
ATOM 1529 C CA . PRO A 1 199 ? -22.990 12.302 -0.864 1.00 89.00 199 PRO A CA 1
ATOM 1530 C C . PRO A 1 199 ? -22.423 10.989 -0.326 1.00 89.00 199 PRO A C 1
ATOM 1532 O O . PRO A 1 199 ? -22.748 9.929 -0.868 1.00 89.00 199 PRO A O 1
ATOM 1535 N N . ASP A 1 200 ? -21.650 11.058 0.756 1.00 93.19 200 ASP A N 1
ATOM 1536 C CA . ASP A 1 200 ? -21.227 9.888 1.536 1.00 93.19 200 ASP A CA 1
ATOM 1537 C C . ASP A 1 200 ? -22.431 9.123 2.106 1.00 93.19 200 ASP A C 1
ATOM 1539 O O . ASP A 1 200 ? -23.550 9.650 2.174 1.00 93.19 200 ASP A O 1
ATOM 1543 N N . ARG A 1 201 ? -22.209 7.870 2.520 1.00 95.44 201 ARG A N 1
ATOM 1544 C CA . ARG A 1 201 ? -23.256 7.020 3.104 1.00 95.44 201 ARG A CA 1
ATOM 1545 C C . ARG A 1 201 ? -22.842 6.443 4.446 1.00 95.44 201 ARG A C 1
ATOM 1547 O O . ARG A 1 201 ? -21.761 5.876 4.555 1.00 95.44 201 ARG A O 1
ATOM 1554 N N . LEU A 1 202 ? -23.754 6.503 5.412 1.00 97.50 202 LEU A N 1
ATOM 1555 C CA . LEU A 1 202 ? -23.700 5.709 6.637 1.00 97.50 202 LEU A CA 1
ATOM 1556 C C . LEU A 1 202 ? -24.826 4.676 6.603 1.00 97.50 202 LEU A C 1
ATOM 1558 O O . LEU A 1 202 ? -26.000 5.017 6.438 1.00 97.50 202 LEU A O 1
ATOM 1562 N N . TYR A 1 203 ? -24.460 3.415 6.770 1.00 98.50 203 TYR A N 1
ATOM 1563 C CA . TYR A 1 203 ? -25.360 2.277 6.761 1.00 98.50 203 TYR A CA 1
ATOM 1564 C C . TYR A 1 203 ? -25.331 1.583 8.110 1.00 98.50 203 TYR A C 1
ATOM 1566 O O . TYR A 1 203 ? -24.281 1.104 8.521 1.00 98.50 203 TYR A O 1
ATOM 1574 N N . ARG A 1 204 ? -26.498 1.465 8.743 1.00 98.44 204 ARG A N 1
ATOM 1575 C CA . ARG A 1 204 ? -26.663 0.630 9.928 1.00 98.44 204 ARG A CA 1
ATOM 1576 C C . ARG A 1 204 ? -26.911 -0.818 9.524 1.00 98.44 204 ARG A C 1
ATOM 1578 O O . ARG A 1 204 ? -27.795 -1.061 8.696 1.00 98.44 204 ARG A O 1
ATOM 1585 N N . ASN A 1 205 ? -26.204 -1.763 10.123 1.00 98.50 205 ASN A N 1
ATOM 1586 C CA . ASN A 1 205 ? -26.474 -3.187 9.975 1.00 98.50 205 ASN A CA 1
ATOM 1587 C C . ASN A 1 205 ? -27.704 -3.596 10.805 1.00 98.50 205 ASN A C 1
ATOM 1589 O O . ASN A 1 205 ? -27.816 -3.288 11.986 1.00 98.50 205 ASN A O 1
ATOM 1593 N N . ASN A 1 206 ? -28.677 -4.271 10.190 1.00 98.19 206 ASN A N 1
ATOM 1594 C CA . ASN A 1 206 ? -29.909 -4.677 10.878 1.00 98.19 206 ASN A CA 1
ATOM 1595 C C . ASN A 1 206 ? -29.774 -6.025 11.616 1.00 98.19 206 ASN A C 1
ATOM 1597 O O . ASN A 1 206 ? -30.747 -6.485 12.223 1.00 98.19 206 ASN A O 1
ATOM 1601 N N . GLY A 1 207 ? -28.621 -6.696 11.511 1.00 96.69 207 GLY A N 1
ATOM 1602 C CA . GLY A 1 207 ? -28.364 -8.013 12.103 1.00 96.69 207 GLY A CA 1
ATOM 1603 C C . GLY A 1 207 ? -29.096 -9.177 11.419 1.00 96.69 207 GLY A C 1
ATOM 1604 O O . GLY A 1 207 ? -29.142 -10.289 11.946 1.00 96.69 207 GLY A O 1
ATOM 1605 N N . ASP A 1 208 ? -29.702 -8.937 10.253 1.00 96.88 208 ASP A N 1
ATOM 1606 C CA . ASP A 1 208 ? -30.406 -9.937 9.436 1.00 96.88 208 ASP A CA 1
ATOM 1607 C C . ASP A 1 208 ? -29.817 -10.088 8.023 1.00 96.88 208 ASP A C 1
ATOM 1609 O O . ASP A 1 208 ? -30.457 -10.641 7.123 1.00 96.88 208 ASP A O 1
ATOM 1613 N N . GLY A 1 209 ? -28.591 -9.593 7.842 1.00 96.31 209 GLY A N 1
ATOM 1614 C CA . GLY A 1 209 ? -27.879 -9.563 6.571 1.00 96.31 209 GLY A CA 1
ATOM 1615 C C . GLY A 1 209 ? -28.251 -8.377 5.671 1.00 96.31 209 GLY A C 1
ATOM 1616 O O . GLY A 1 209 ? -27.881 -8.360 4.496 1.00 96.31 209 GLY A O 1
ATOM 1617 N N . THR A 1 210 ? -29.006 -7.400 6.186 1.00 98.50 210 THR A N 1
ATOM 1618 C CA . THR A 1 210 ? -29.396 -6.185 5.459 1.00 98.50 210 THR A CA 1
ATOM 1619 C C . THR A 1 210 ? -28.936 -4.909 6.155 1.00 98.50 210 THR A C 1
ATOM 1621 O O . THR A 1 210 ? -28.764 -4.878 7.371 1.00 98.50 210 THR A O 1
ATOM 1624 N N . PHE A 1 211 ? -28.806 -3.832 5.380 1.00 98.69 211 PHE A N 1
ATOM 1625 C CA . PHE A 1 211 ? -28.404 -2.511 5.843 1.00 98.69 211 PHE A CA 1
ATOM 1626 C C . PHE A 1 211 ? -29.517 -1.478 5.653 1.00 98.69 211 PHE A C 1
ATOM 1628 O O . PHE A 1 211 ? -30.222 -1.458 4.638 1.00 98.69 211 PHE A O 1
ATOM 1635 N N . ALA A 1 212 ? -29.656 -0.579 6.624 1.00 97.81 212 ALA A N 1
ATOM 1636 C CA . ALA A 1 212 ? -30.476 0.620 6.529 1.00 97.81 212 ALA A CA 1
ATOM 1637 C C . ALA A 1 212 ? -29.588 1.841 6.264 1.00 97.81 212 ALA A C 1
ATOM 1639 O O . ALA A 1 212 ? -28.653 2.100 7.012 1.00 97.81 212 ALA A O 1
ATOM 1640 N N . ASP A 1 213 ? -29.894 2.622 5.226 1.00 96.88 213 ASP A N 1
ATOM 1641 C CA . ASP A 1 213 ? -29.256 3.927 5.024 1.00 96.88 213 ASP A CA 1
ATOM 1642 C C . ASP A 1 213 ? -29.725 4.896 6.117 1.00 96.88 213 ASP A C 1
ATOM 1644 O O . ASP A 1 213 ? -30.906 5.253 6.180 1.00 96.88 213 ASP A O 1
ATOM 1648 N N . VAL A 1 214 ? -28.795 5.290 6.981 1.00 96.81 214 VAL A N 1
ATOM 1649 C CA . VAL A 1 214 ? -29.010 6.193 8.116 1.00 96.81 214 VAL A CA 1
ATOM 1650 C C . VAL A 1 214 ? -28.149 7.452 8.007 1.00 96.81 214 VAL A C 1
ATOM 1652 O O . VAL A 1 214 ? -27.898 8.129 9.001 1.00 96.81 214 VAL A O 1
ATOM 1655 N N . SER A 1 215 ? -27.735 7.808 6.789 1.00 95.38 215 SER A N 1
ATOM 1656 C CA . SER A 1 215 ? -26.884 8.974 6.506 1.00 95.38 215 SER A CA 1
ATOM 1657 C C . SER A 1 215 ? -27.432 10.284 7.095 1.00 95.38 215 SER A C 1
ATOM 1659 O O . SER A 1 215 ? -26.669 11.170 7.474 1.00 95.38 215 SER A O 1
ATOM 1661 N N . ASP A 1 216 ? -28.755 10.393 7.257 1.00 93.56 216 ASP A N 1
ATOM 1662 C CA . ASP A 1 216 ? -29.414 11.540 7.892 1.00 93.56 216 ASP A CA 1
ATOM 1663 C C . ASP A 1 216 ? -28.978 11.775 9.360 1.00 93.56 216 ASP A C 1
ATOM 1665 O O . ASP A 1 216 ? -29.124 12.895 9.855 1.00 93.56 216 ASP A O 1
ATOM 1669 N N . TYR A 1 217 ? -28.422 10.772 10.058 1.00 95.25 217 TYR A N 1
ATOM 1670 C CA . TYR A 1 217 ? -27.919 10.914 11.435 1.00 95.25 217 TYR A CA 1
ATOM 1671 C C . TYR A 1 217 ? -26.704 11.838 11.546 1.00 95.25 217 TYR A C 1
ATOM 1673 O O . TYR A 1 217 ? -26.540 12.502 12.566 1.00 95.25 217 TYR A O 1
ATOM 1681 N N . LEU A 1 218 ? -25.889 11.931 10.493 1.00 92.75 218 LEU A N 1
ATOM 1682 C CA . LEU A 1 218 ? -24.686 12.768 10.469 1.00 92.75 218 LEU A CA 1
ATOM 1683 C C . LEU A 1 218 ? -25.003 14.266 10.344 1.00 92.75 218 LEU A C 1
ATOM 1685 O O . LEU A 1 218 ? -24.147 15.114 10.612 1.00 92.75 218 LEU A O 1
ATOM 1689 N N . GLY A 1 219 ? -26.240 14.601 9.957 1.00 80.38 219 GLY A N 1
ATOM 1690 C CA . GLY A 1 219 ? -26.707 15.970 9.778 1.00 80.38 219 GLY A CA 1
ATOM 1691 C C . GLY A 1 219 ? -25.942 16.767 8.707 1.00 80.38 219 GLY A C 1
ATOM 1692 O O . GLY A 1 219 ? -24.878 16.400 8.217 1.00 80.38 219 GLY A O 1
ATOM 1693 N N . GLY A 1 220 ? -26.485 17.927 8.329 1.00 72.50 220 GLY A N 1
ATOM 1694 C CA . GLY A 1 220 ? -25.811 18.828 7.388 1.00 72.50 220 GLY A CA 1
ATOM 1695 C C . GLY A 1 220 ? -25.707 18.285 5.955 1.00 72.50 220 GLY A C 1
ATOM 1696 O O . GLY A 1 220 ? -26.531 17.495 5.509 1.00 72.50 220 GLY A O 1
ATOM 1697 N N . SER A 1 221 ? -24.740 18.801 5.193 1.00 70.75 221 SER A N 1
ATOM 1698 C CA . SER A 1 221 ? -24.478 18.367 3.817 1.00 70.75 221 SER A CA 1
ATOM 1699 C C . SER A 1 221 ? -23.373 17.321 3.822 1.00 70.75 221 SER A C 1
ATOM 1701 O O . SER A 1 221 ? -22.229 17.670 4.103 1.00 70.75 221 SER A O 1
ATOM 1703 N N . LEU A 1 222 ? -23.714 16.089 3.444 1.00 79.88 222 LEU A N 1
ATOM 1704 C CA . LEU A 1 222 ? -22.754 15.030 3.107 1.00 79.88 222 LEU A CA 1
ATOM 1705 C C . LEU A 1 222 ? -22.206 15.168 1.683 1.00 79.88 222 LEU A C 1
ATOM 1707 O O . LEU A 1 222 ? -21.401 14.357 1.253 1.00 79.88 222 LEU A O 1
ATOM 1711 N N . ASN A 1 223 ? -22.646 16.187 0.935 1.00 75.38 223 ASN A N 1
ATOM 1712 C CA . ASN A 1 223 ? -22.058 16.500 -0.361 1.00 75.38 223 ASN A CA 1
ATOM 1713 C C . ASN A 1 223 ? -20.628 17.012 -0.131 1.00 75.38 223 ASN A C 1
ATOM 1715 O O . ASN A 1 223 ? -20.435 18.107 0.414 1.00 75.38 223 ASN A O 1
ATOM 1719 N N . GLY A 1 224 ? -19.660 16.194 -0.523 1.00 70.62 224 GLY A N 1
ATOM 1720 C CA . GLY A 1 224 ? -18.232 16.428 -0.389 1.00 70.62 224 GLY A CA 1
ATOM 1721 C C . GLY A 1 224 ? -17.461 15.585 -1.398 1.00 70.62 224 GLY A C 1
ATOM 1722 O O . GLY A 1 224 ? -18.037 14.901 -2.244 1.00 70.62 224 GLY A O 1
ATOM 1723 N N . ALA A 1 225 ? -16.142 15.671 -1.346 1.00 83.06 225 ALA A N 1
ATOM 1724 C CA . ALA A 1 225 ? -15.280 14.822 -2.151 1.00 83.06 225 ALA A CA 1
ATOM 1725 C C . ALA A 1 225 ? -14.584 13.840 -1.201 1.00 83.06 225 ALA A C 1
ATOM 1727 O O . ALA A 1 225 ? -13.364 13.868 -1.047 1.00 83.06 225 ALA A O 1
ATOM 1728 N N . GLY A 1 226 ? -15.391 13.023 -0.520 1.00 88.44 226 GLY A N 1
ATOM 1729 C CA . GLY A 1 226 ? -14.917 12.079 0.478 1.00 88.44 226 GLY A CA 1
ATOM 1730 C C . GLY A 1 226 ? -13.959 11.074 -0.150 1.00 88.44 226 GLY A C 1
ATOM 1731 O O . GLY A 1 226 ? -14.248 10.500 -1.204 1.00 88.44 226 GLY A O 1
ATOM 1732 N N . PHE A 1 227 ? -12.805 10.883 0.484 1.00 88.94 227 PHE A N 1
ATOM 1733 C CA . PHE A 1 227 ? -11.778 9.962 -0.001 1.00 88.94 227 PHE A CA 1
ATOM 1734 C C . PHE A 1 227 ? -11.598 8.773 0.942 1.00 88.94 227 PHE A C 1
ATOM 1736 O O . PHE A 1 227 ? -11.586 7.625 0.489 1.00 88.94 227 PHE A O 1
ATOM 1743 N N . ILE A 1 228 ? -11.528 9.037 2.250 1.00 92.12 228 ILE A N 1
ATOM 1744 C CA . ILE A 1 228 ? -11.447 8.017 3.300 1.00 92.12 228 ILE A CA 1
ATOM 1745 C C . ILE A 1 228 ? -12.035 8.499 4.619 1.00 92.12 228 ILE A C 1
ATOM 1747 O O . ILE A 1 228 ? -11.860 9.656 4.993 1.00 92.12 228 ILE A O 1
ATOM 1751 N N . ALA A 1 229 ? -12.722 7.594 5.315 1.00 94.31 229 ALA A N 1
ATOM 1752 C CA . ALA A 1 229 ? -13.185 7.797 6.677 1.00 94.31 229 ALA A CA 1
ATOM 1753 C C . ALA A 1 229 ? -12.893 6.566 7.534 1.00 94.31 229 ALA A C 1
ATOM 1755 O O . ALA A 1 229 ? -12.922 5.447 7.020 1.00 94.31 229 ALA A O 1
ATOM 1756 N N . SER A 1 230 ? -12.694 6.766 8.832 1.00 95.88 230 SER A N 1
ATOM 1757 C CA . SER A 1 230 ? -12.517 5.683 9.804 1.00 95.88 230 SER A CA 1
ATOM 1758 C C . SER A 1 230 ? -13.424 5.903 11.012 1.00 95.88 230 SER A C 1
ATOM 1760 O O . SER A 1 230 ? -13.623 7.046 11.437 1.00 95.88 230 SER A O 1
ATOM 1762 N N . PHE A 1 231 ? -13.948 4.804 11.557 1.00 97.31 231 PHE A N 1
ATOM 1763 C CA . PHE A 1 231 ? -14.579 4.786 12.874 1.00 97.31 231 PHE A CA 1
ATOM 1764 C C . PHE A 1 231 ? -13.493 4.790 13.950 1.00 97.31 231 PHE A C 1
ATOM 1766 O O . PHE A 1 231 ? -12.592 3.956 13.890 1.00 97.31 231 PHE A O 1
ATOM 1773 N N . VAL A 1 232 ? -13.545 5.727 14.894 1.00 95.94 232 VAL A N 1
ATOM 1774 C CA . VAL A 1 232 ? -12.497 5.953 15.904 1.00 95.94 232 VAL A CA 1
ATOM 1775 C C . VAL A 1 232 ? -13.113 6.516 17.180 1.00 95.94 232 VAL A C 1
ATOM 1777 O O . VAL A 1 232 ? -13.931 7.410 17.088 1.00 95.94 232 VAL A O 1
ATOM 1780 N N . ASP A 1 233 ? -12.714 6.043 18.357 1.00 96.62 233 ASP A N 1
ATOM 1781 C CA . ASP A 1 233 ? -13.098 6.646 19.650 1.00 96.62 233 ASP A CA 1
ATOM 1782 C C . ASP A 1 233 ? -12.046 7.710 20.010 1.00 96.62 233 ASP A C 1
ATOM 1784 O O . ASP A 1 233 ? -10.995 7.376 20.580 1.00 96.62 233 ASP A O 1
ATOM 1788 N N . TYR A 1 234 ? -12.247 8.960 19.560 1.00 97.50 234 TYR A N 1
ATOM 1789 C CA . TYR A 1 234 ? -11.200 9.996 19.638 1.00 97.50 234 TYR A CA 1
ATOM 1790 C C . TYR A 1 234 ? -11.154 10.720 20.984 1.00 97.50 234 TYR A C 1
ATOM 1792 O O . TYR A 1 234 ? -10.111 11.287 21.337 1.00 97.50 234 TYR A O 1
ATOM 1800 N N . ASP A 1 235 ? -12.264 10.738 21.722 1.00 97.12 235 ASP A N 1
ATOM 1801 C CA . ASP A 1 235 ? -12.365 11.379 23.034 1.00 97.12 235 ASP A CA 1
ATOM 1802 C C . ASP A 1 235 ? -12.388 10.386 24.214 1.00 97.12 235 ASP A C 1
ATOM 1804 O O . ASP A 1 235 ? -12.402 10.808 25.377 1.00 97.12 235 ASP A O 1
ATOM 1808 N N . ASN A 1 236 ? -12.202 9.092 23.924 1.00 96.00 236 ASN A N 1
ATOM 1809 C CA . ASN A 1 236 ? -12.068 7.991 24.876 1.00 96.00 236 ASN A CA 1
ATOM 1810 C C . ASN A 1 236 ? -13.325 7.779 25.738 1.00 96.00 236 ASN A C 1
ATOM 1812 O O . ASN A 1 236 ? -13.209 7.392 26.913 1.00 96.00 236 ASN A O 1
ATOM 1816 N N . ASP A 1 237 ? -14.513 8.051 25.202 1.00 94.62 237 ASP A N 1
ATOM 1817 C CA . ASP A 1 237 ? -15.778 7.875 25.915 1.00 94.62 237 ASP A CA 1
ATOM 1818 C C . ASP A 1 237 ? -16.424 6.489 25.697 1.00 94.62 237 ASP A C 1
ATOM 1820 O O . ASP A 1 237 ? -17.274 6.064 26.494 1.00 94.62 237 ASP A O 1
ATOM 1824 N N . GLY A 1 238 ? -15.894 5.729 24.734 1.00 92.06 238 GLY A N 1
ATOM 1825 C CA . GLY A 1 238 ? -16.224 4.333 24.482 1.00 92.06 238 GLY A CA 1
ATOM 1826 C C . GLY A 1 238 ? -17.302 4.104 23.425 1.00 92.06 238 GLY A C 1
ATOM 1827 O O . GLY A 1 238 ? -17.744 2.957 23.300 1.00 92.06 238 GLY A O 1
ATOM 1828 N N . ASP A 1 239 ? -17.721 5.125 22.674 1.00 93.06 239 ASP A N 1
ATOM 1829 C CA . ASP A 1 239 ? -18.441 4.927 21.419 1.00 93.06 239 ASP A CA 1
ATOM 1830 C C . ASP A 1 239 ? -17.608 5.351 20.185 1.00 93.06 239 ASP A C 1
ATOM 1832 O O . ASP A 1 239 ? -16.718 6.193 20.271 1.00 93.06 239 ASP A O 1
ATOM 1836 N N . PRO A 1 240 ? -17.778 4.689 19.020 1.00 95.69 240 PRO A N 1
ATOM 1837 C CA . PRO A 1 240 ? -17.026 5.080 17.830 1.00 95.69 240 PRO A CA 1
ATOM 1838 C C . PRO A 1 240 ? -17.566 6.372 17.205 1.00 95.69 240 PRO A C 1
ATOM 1840 O O . PRO A 1 240 ? -18.725 6.433 16.779 1.00 95.69 240 PRO A O 1
ATOM 1843 N N . ASP A 1 241 ? -16.696 7.364 17.057 1.00 97.81 241 ASP A N 1
ATOM 1844 C CA . ASP A 1 241 ? -16.873 8.562 16.237 1.00 97.81 241 ASP A CA 1
ATOM 1845 C C . ASP A 1 241 ? -16.485 8.298 14.778 1.00 97.81 241 ASP A C 1
ATOM 1847 O O . ASP A 1 241 ? -15.969 7.236 14.432 1.00 97.81 241 ASP A O 1
ATOM 1851 N N . ILE A 1 242 ? -16.694 9.278 13.892 1.00 97.62 242 ILE A N 1
ATOM 1852 C CA . ILE A 1 242 ? -16.285 9.175 12.481 1.00 97.62 242 ILE A CA 1
ATOM 1853 C C . ILE A 1 242 ? -15.423 10.371 12.093 1.00 97.62 242 ILE A C 1
ATOM 1855 O O . ILE A 1 242 ? -15.882 11.517 12.149 1.00 97.62 242 ILE A O 1
ATOM 1859 N N . TYR A 1 243 ? -14.208 10.105 11.607 1.00 96.44 243 TYR A N 1
ATOM 1860 C CA . TYR A 1 243 ? -13.353 11.109 10.974 1.00 96.44 243 TYR A CA 1
ATOM 1861 C C . TYR A 1 243 ? -13.241 10.853 9.468 1.00 96.44 243 TYR A C 1
ATOM 1863 O O . TYR A 1 243 ? -12.877 9.757 9.056 1.00 96.44 243 TYR A O 1
ATOM 1871 N N . LEU A 1 244 ? -13.553 11.863 8.653 1.00 94.62 244 LEU A N 1
ATOM 1872 C CA . LEU A 1 244 ? -13.543 11.850 7.189 1.00 94.62 244 LEU A CA 1
ATOM 1873 C C . LEU A 1 244 ? -12.534 12.865 6.652 1.00 94.62 244 LEU A C 1
ATOM 1875 O O . LEU A 1 244 ? -12.610 14.062 6.954 1.00 94.62 244 LEU A O 1
ATOM 1879 N N . VAL A 1 245 ? -11.688 12.387 5.745 1.00 92.88 245 VAL A N 1
ATOM 1880 C CA . VAL A 1 245 ? -10.788 13.192 4.925 1.00 92.88 245 VAL A CA 1
ATOM 1881 C C . VAL A 1 245 ? -11.456 13.518 3.585 1.00 92.88 245 VAL A C 1
ATOM 1883 O O . VAL A 1 245 ? -11.895 12.624 2.853 1.00 92.88 245 VAL A O 1
ATOM 1886 N N . ASN A 1 246 ? -11.539 14.814 3.275 1.00 89.31 246 ASN A N 1
ATOM 1887 C CA . ASN A 1 246 ? -12.118 15.341 2.041 1.00 89.31 246 ASN A CA 1
ATOM 1888 C C . ASN A 1 246 ? -11.036 15.853 1.088 1.00 89.31 246 ASN A C 1
ATOM 1890 O O . ASN A 1 246 ? -10.079 16.499 1.507 1.00 89.31 246 ASN A O 1
ATOM 1894 N N . ASP A 1 247 ? -11.269 15.665 -0.208 1.00 86.06 247 ASP A N 1
ATOM 1895 C CA . ASP A 1 247 ? -10.514 16.305 -1.280 1.00 86.06 247 ASP A CA 1
ATOM 1896 C C . ASP A 1 247 ? -11.122 17.690 -1.621 1.00 86.06 247 ASP A C 1
ATOM 1898 O O . ASP A 1 247 ? -12.161 17.810 -2.277 1.00 86.06 247 ASP A O 1
ATOM 1902 N N . GLU A 1 248 ? -10.483 18.779 -1.175 1.00 75.19 248 GLU A N 1
ATOM 1903 C CA . GLU A 1 248 ? -10.990 20.159 -1.306 1.00 75.19 248 GLU A CA 1
ATOM 1904 C C . GLU A 1 248 ? -11.217 20.614 -2.768 1.00 75.19 248 GLU A C 1
ATOM 1906 O O . GLU A 1 248 ? -11.881 21.629 -3.004 1.00 75.19 248 GLU A O 1
ATOM 1911 N N . PHE A 1 249 ? -10.726 19.877 -3.779 1.00 66.31 249 PHE A N 1
ATOM 1912 C CA . PHE A 1 249 ? -10.805 20.269 -5.193 1.00 66.31 249 PHE A CA 1
ATOM 1913 C C . PHE A 1 249 ? -12.212 20.674 -5.644 1.00 66.31 249 PHE A C 1
ATOM 1915 O O . PHE A 1 249 ? -12.349 21.563 -6.486 1.00 66.31 249 PHE A O 1
ATOM 1922 N N . ILE A 1 250 ? -13.253 20.052 -5.086 1.00 59.00 250 ILE A N 1
ATOM 1923 C CA . ILE A 1 250 ? -14.614 20.094 -5.635 1.00 59.00 250 ILE A CA 1
ATOM 1924 C C . ILE A 1 250 ? -15.522 21.065 -4.880 1.00 59.00 250 ILE A C 1
ATOM 1926 O O . ILE A 1 250 ? -16.433 21.652 -5.449 1.00 59.00 250 ILE A O 1
ATOM 1930 N N . ASN A 1 251 ? -15.225 21.347 -3.619 1.00 63.22 251 ASN A N 1
ATOM 1931 C CA . ASN A 1 251 ? -15.914 22.339 -2.801 1.00 63.22 251 ASN A CA 1
ATOM 1932 C C . ASN A 1 251 ? -14.990 22.609 -1.603 1.00 63.22 251 ASN A C 1
ATOM 1934 O O . ASN A 1 251 ? -14.470 21.625 -1.083 1.00 63.22 251 ASN A O 1
ATOM 1938 N N . PRO A 1 252 ? -14.776 23.857 -1.131 1.00 69.25 252 PRO A N 1
ATOM 1939 C CA . PRO A 1 252 ? -13.943 24.155 0.046 1.00 69.25 252 PRO A CA 1
ATOM 1940 C C . PRO A 1 252 ? -14.569 23.681 1.376 1.00 69.25 252 PRO A C 1
ATOM 1942 O O . PRO A 1 252 ? -14.785 24.454 2.322 1.00 69.25 252 PRO A O 1
ATOM 1945 N N . VAL A 1 253 ? -14.910 22.397 1.415 1.00 79.75 253 VAL A N 1
ATOM 1946 C CA . VAL A 1 253 ? -15.379 21.606 2.538 1.00 79.75 253 VAL A CA 1
ATOM 1947 C C . VAL A 1 253 ? -14.134 20.964 3.125 1.00 79.75 253 VAL A C 1
ATOM 1949 O O . VAL A 1 253 ? -13.460 20.193 2.455 1.00 79.75 253 VAL A O 1
ATOM 1952 N N . GLY A 1 254 ? -13.816 21.333 4.362 1.00 87.62 254 GLY A N 1
ATOM 1953 C CA . GLY A 1 254 ? -12.743 20.671 5.089 1.00 87.62 254 GLY A CA 1
ATOM 1954 C C . GLY A 1 254 ? -13.144 19.278 5.551 1.00 87.62 254 GLY A C 1
ATOM 1955 O O . GLY A 1 254 ? -14.302 18.860 5.411 1.00 87.62 254 GLY A O 1
ATOM 1956 N N . ASN A 1 255 ? -12.187 18.598 6.161 1.00 92.56 255 ASN A N 1
ATOM 1957 C CA . ASN A 1 255 ? -12.389 17.335 6.851 1.00 92.56 255 ASN A CA 1
ATOM 1958 C C . ASN A 1 255 ? -13.533 17.428 7.872 1.00 92.56 255 ASN A C 1
ATOM 1960 O O . ASN A 1 255 ? -13.915 18.508 8.350 1.00 92.56 255 ASN A O 1
ATOM 1964 N N . LYS A 1 256 ? -14.137 16.278 8.166 1.00 94.12 256 LYS A N 1
ATOM 1965 C CA . LYS A 1 256 ? -15.277 16.177 9.076 1.00 94.12 256 LYS A CA 1
ATOM 1966 C C . LYS A 1 256 ? -14.948 15.218 10.201 1.00 94.12 256 LYS A C 1
ATOM 1968 O O . LYS A 1 256 ? -14.488 14.119 9.959 1.00 94.12 256 LYS A O 1
ATOM 1973 N N . LEU A 1 257 ? -15.252 15.644 11.416 1.00 96.94 257 LEU A N 1
ATOM 1974 C CA . LEU A 1 257 ? -15.289 14.832 12.616 1.00 96.94 257 LEU A CA 1
ATOM 1975 C C . LEU A 1 257 ? -16.722 14.880 13.128 1.00 96.94 257 LEU A C 1
ATOM 1977 O O . LEU A 1 257 ? -17.243 15.978 13.368 1.00 96.94 257 LEU A O 1
ATOM 1981 N N . TRP A 1 258 ? -17.361 13.723 13.221 1.00 97.56 258 TRP A N 1
ATOM 1982 C CA . TRP A 1 258 ? -18.667 13.552 13.835 1.00 97.56 258 TRP A CA 1
ATOM 1983 C C . TRP A 1 258 ? -18.480 12.837 15.156 1.00 97.56 258 TRP A C 1
ATOM 1985 O O . TRP A 1 258 ? -18.205 11.641 15.146 1.00 97.56 258 TRP A O 1
ATOM 1995 N N . ARG A 1 259 ? -18.653 13.574 16.257 1.00 97.69 259 ARG A N 1
ATOM 1996 C CA . ARG A 1 259 ? -18.710 12.965 17.577 1.00 97.69 259 ARG A CA 1
ATOM 1997 C C . ARG A 1 259 ? -20.008 12.185 17.713 1.00 97.69 259 ARG A C 1
ATOM 1999 O O . ARG A 1 259 ? -21.076 12.729 17.397 1.00 97.69 259 ARG A O 1
ATOM 2006 N N . ASN A 1 260 ? -19.917 10.950 18.160 1.00 97.56 260 ASN A N 1
ATOM 2007 C CA . ASN A 1 260 ? -21.055 10.129 18.499 1.00 97.56 260 ASN A CA 1
ATOM 2008 C C . ASN A 1 260 ? -21.628 10.602 19.848 1.00 97.56 260 ASN A C 1
ATOM 2010 O O . ASN A 1 260 ? -20.936 10.732 20.842 1.00 97.56 260 ASN A O 1
ATOM 2014 N N . ASP A 1 261 ? -22.899 11.012 19.866 1.00 96.50 261 ASP A N 1
ATOM 2015 C CA . ASP A 1 261 ? -23.579 11.433 21.104 1.00 96.50 261 ASP A CA 1
ATOM 2016 C C . ASP A 1 261 ? -24.579 10.364 21.583 1.00 96.50 261 ASP A C 1
ATOM 2018 O O . ASP A 1 261 ? -25.399 10.607 22.484 1.00 96.50 261 ASP A O 1
ATOM 2022 N N . GLY A 1 262 ? -24.572 9.200 20.930 1.00 95.75 262 GLY A N 1
ATOM 2023 C CA . GLY A 1 262 ? -25.435 8.076 21.229 1.00 95.75 262 GLY A CA 1
ATOM 2024 C C . GLY A 1 262 ? -26.906 8.248 20.800 1.00 95.75 262 GLY A C 1
ATOM 2025 O O . GLY A 1 262 ? -27.261 9.046 19.921 1.00 95.75 262 GLY A O 1
ATOM 2026 N N . PRO A 1 263 ? -27.830 7.483 21.414 1.00 95.50 263 PRO A N 1
ATOM 2027 C CA . PRO A 1 263 ? -29.228 7.438 21.001 1.00 95.50 263 PRO A CA 1
ATOM 2028 C C . PRO A 1 263 ? -29.969 8.758 21.270 1.00 95.50 263 PRO A C 1
ATOM 2030 O O . PRO A 1 263 ? -30.034 9.261 22.395 1.00 95.50 263 PRO A O 1
ATOM 2033 N N . GLY A 1 264 ? -30.646 9.282 20.246 1.00 90.69 264 GLY A N 1
ATOM 2034 C CA . GLY A 1 264 ? -31.360 10.560 20.311 1.00 90.69 264 GLY A CA 1
ATOM 2035 C C . GLY A 1 264 ? -31.782 11.060 18.928 1.00 90.69 264 GLY A C 1
ATOM 2036 O O . GLY A 1 264 ? -31.886 10.276 18.002 1.00 90.69 264 GLY A O 1
ATOM 2037 N N . CYS A 1 265 ? -32.103 12.347 18.770 1.00 87.75 265 CYS A N 1
ATOM 2038 C CA . CYS A 1 265 ? -32.257 13.011 17.457 1.00 87.75 265 CYS A CA 1
ATOM 2039 C C . CYS A 1 265 ? -33.210 12.362 16.419 1.00 87.75 265 CYS A C 1
ATOM 2041 O O . CYS A 1 265 ? -33.170 12.718 15.246 1.00 87.75 265 CYS A O 1
ATOM 2043 N N . SER A 1 266 ? -34.164 11.525 16.850 1.00 85.31 266 SER A N 1
ATOM 2044 C CA . SER A 1 266 ? -35.030 10.680 15.990 1.00 85.31 266 SER A CA 1
ATOM 2045 C C . SER A 1 266 ? -34.377 9.390 15.464 1.00 85.31 266 SER A C 1
ATOM 2047 O O . SER A 1 266 ? -34.790 8.877 14.430 1.00 85.31 266 SER A O 1
ATOM 2049 N N . GLY A 1 267 ? -33.416 8.843 16.203 1.00 90.69 267 GLY A N 1
ATOM 2050 C CA . GLY A 1 267 ? -32.719 7.587 15.937 1.00 90.69 267 GLY A CA 1
ATOM 2051 C C . GLY A 1 267 ? -31.407 7.571 16.717 1.00 90.69 267 GLY A C 1
ATOM 2052 O O . GLY A 1 267 ? -31.367 7.080 17.845 1.00 90.69 267 GLY A O 1
ATOM 2053 N N . TRP A 1 268 ? -30.390 8.207 16.140 1.00 95.69 268 TRP A N 1
ATOM 2054 C CA . TRP A 1 268 ? -29.058 8.389 16.713 1.00 95.69 268 TRP A CA 1
ATOM 2055 C C . TRP A 1 268 ? -28.591 9.840 16.534 1.00 95.69 268 TRP A C 1
ATOM 2057 O O . TRP A 1 268 ? -29.022 10.508 15.590 1.00 95.69 268 TRP A O 1
ATOM 2067 N N . CYS A 1 269 ? -27.767 10.352 17.446 1.00 95.00 269 CYS A N 1
ATOM 2068 C CA . CYS A 1 269 ? -27.204 11.697 17.369 1.00 95.00 269 CYS A CA 1
ATOM 2069 C C . CYS A 1 269 ? -25.712 11.626 17.033 1.00 95.00 269 CYS A C 1
ATOM 2071 O O . CYS A 1 269 ? -24.943 11.042 17.786 1.00 95.00 269 CYS A O 1
ATOM 2073 N N . PHE A 1 270 ? -25.313 12.310 15.964 1.00 96.94 270 PHE A N 1
ATOM 2074 C CA . PHE A 1 270 ? -23.928 12.712 15.747 1.00 96.94 270 PHE A CA 1
ATOM 2075 C C . PHE A 1 270 ? -23.835 14.238 15.743 1.00 96.94 270 PHE A C 1
ATOM 2077 O O . PHE A 1 270 ? -24.660 14.917 15.119 1.00 96.94 270 PHE A O 1
ATOM 2084 N N . THR A 1 271 ? -22.810 14.790 16.391 1.00 95.62 271 THR A N 1
ATOM 2085 C CA . THR A 1 271 ? -22.488 16.219 16.314 1.00 95.62 271 THR A CA 1
ATOM 2086 C C . THR A 1 271 ? -21.235 16.423 15.478 1.00 95.62 271 THR A C 1
ATOM 2088 O O . THR A 1 271 ? -20.169 15.901 15.777 1.00 95.62 271 THR A O 1
ATOM 2091 N N . GLN A 1 272 ? -21.336 17.239 14.430 1.00 95.69 272 GLN A N 1
ATOM 2092 C CA . GLN A 1 272 ? -20.177 17.632 13.634 1.00 95.69 272 GLN A CA 1
ATOM 2093 C C . GLN A 1 272 ? -19.340 18.657 14.419 1.00 95.69 272 GLN A C 1
ATOM 2095 O O . GLN A 1 272 ? -19.826 19.759 14.665 1.00 95.69 272 GLN A O 1
ATOM 2100 N N . VAL A 1 273 ? -18.117 18.291 14.811 1.00 97.00 273 VAL A N 1
ATOM 2101 C CA . VAL A 1 273 ? -17.259 19.070 15.733 1.00 97.00 273 VAL A CA 1
ATOM 2102 C C . VAL A 1 273 ? -15.894 19.445 15.153 1.00 97.00 273 VAL A C 1
ATOM 2104 O O . VAL A 1 273 ? -15.057 19.985 15.869 1.00 97.00 273 VAL A O 1
ATOM 2107 N N . ALA A 1 274 ? -15.625 19.162 13.871 1.00 95.25 274 ALA A N 1
ATOM 2108 C CA . ALA A 1 274 ? -14.278 19.335 13.305 1.00 95.25 274 ALA A CA 1
ATOM 2109 C C . ALA A 1 274 ? -13.697 20.739 13.523 1.00 95.25 274 ALA A C 1
ATOM 2111 O O . ALA A 1 274 ? -12.534 20.865 13.884 1.00 95.25 274 ALA A O 1
ATOM 2112 N N . ALA A 1 275 ? -14.495 21.793 13.332 1.00 94.94 275 ALA A N 1
ATOM 2113 C CA . ALA A 1 275 ? -14.000 23.161 13.464 1.00 94.94 275 ALA A CA 1
ATOM 2114 C C . ALA A 1 275 ? -13.702 23.517 14.928 1.00 94.94 275 ALA A C 1
ATOM 2116 O O . ALA A 1 275 ? -12.713 24.185 15.222 1.00 94.94 275 ALA A O 1
ATOM 2117 N N . GLU A 1 276 ? -14.548 23.066 15.856 1.00 96.75 276 GLU A N 1
ATOM 2118 C CA . GLU A 1 276 ? -14.351 23.233 17.294 1.00 96.75 276 GLU A CA 1
ATOM 2119 C C . GLU A 1 276 ? -13.157 22.424 17.815 1.00 96.75 276 GLU A C 1
ATOM 2121 O O . GLU A 1 276 ? -12.446 22.901 18.699 1.00 96.75 276 GLU A O 1
ATOM 2126 N N . ALA A 1 277 ? -12.929 21.238 17.250 1.00 97.38 277 ALA A N 1
ATOM 2127 C CA . ALA A 1 277 ? -11.830 20.343 17.590 1.00 97.38 277 ALA A CA 1
ATOM 2128 C C . ALA A 1 277 ? -10.501 20.730 16.916 1.00 97.38 277 ALA A C 1
ATOM 2130 O O . ALA A 1 277 ? -9.462 20.212 17.303 1.00 97.38 277 ALA A O 1
ATOM 2131 N N . GLY A 1 278 ? -10.499 21.630 15.924 1.00 96.56 278 GLY A N 1
ATOM 2132 C CA . GLY A 1 278 ? -9.296 21.958 15.145 1.00 96.56 278 GLY A CA 1
ATOM 2133 C C . GLY A 1 278 ? -8.904 20.885 14.121 1.00 96.56 278 GLY A C 1
ATOM 2134 O O . GLY A 1 278 ? -7.739 20.785 13.755 1.00 96.56 278 GLY A O 1
ATOM 2135 N N . ALA A 1 279 ? -9.875 20.092 13.668 1.00 95.75 279 ALA A N 1
ATOM 2136 C CA . ALA A 1 279 ? -9.732 18.992 12.717 1.00 95.75 279 ALA A CA 1
ATOM 2137 C C . ALA A 1 279 ? -10.495 19.239 11.394 1.00 95.75 279 ALA A C 1
ATOM 2139 O O . ALA A 1 279 ? -10.823 18.298 10.675 1.00 95.75 279 ALA A O 1
ATOM 2140 N N . ASP A 1 280 ? -10.835 20.493 11.063 1.00 92.75 280 ASP A N 1
ATOM 2141 C CA . ASP A 1 280 ? -11.555 20.871 9.832 1.00 92.75 280 ASP A CA 1
ATOM 2142 C C . ASP A 1 280 ? -10.630 21.252 8.665 1.00 92.75 280 ASP A C 1
ATOM 2144 O O . ASP A 1 280 ? -11.005 22.075 7.819 1.00 92.75 280 ASP A O 1
ATOM 2148 N N . SER A 1 281 ? -9.433 20.657 8.611 1.00 90.25 281 SER A N 1
ATOM 2149 C CA . SER A 1 281 ? -8.411 20.933 7.598 1.00 90.25 281 SER A CA 1
ATOM 2150 C C . SER A 1 281 ? -8.986 20.937 6.185 1.00 90.25 281 SER A C 1
ATOM 2152 O O . SER A 1 281 ? -9.773 20.070 5.801 1.00 90.25 281 SER A O 1
ATOM 2154 N N . LYS A 1 282 ? -8.603 21.953 5.409 1.00 88.00 282 LYS A N 1
ATOM 2155 C CA . LYS A 1 282 ? -9.057 22.181 4.033 1.00 88.00 282 LYS A CA 1
ATOM 2156 C C . LYS A 1 282 ? -7.887 21.949 3.101 1.00 88.00 282 LYS A C 1
ATOM 2158 O O . LYS A 1 282 ? -7.037 22.824 2.949 1.00 88.00 282 LYS A O 1
ATOM 2163 N N . LEU A 1 283 ? -7.810 20.727 2.599 1.00 82.19 283 LEU A N 1
ATOM 2164 C CA . LEU A 1 283 ? -6.708 20.223 1.801 1.00 82.19 283 LEU A CA 1
ATOM 2165 C C . LEU A 1 283 ? -7.239 19.279 0.724 1.00 82.19 283 LEU A C 1
ATOM 2167 O O . LEU A 1 283 ? -8.369 18.805 0.803 1.00 82.19 283 LEU A O 1
ATOM 2171 N N . PHE A 1 284 ? -6.405 18.947 -0.254 1.00 86.44 284 PHE A N 1
ATOM 2172 C CA . PHE A 1 284 ? -6.660 17.877 -1.221 1.00 86.44 284 PHE A CA 1
ATOM 2173 C C . PHE A 1 284 ? -6.419 16.515 -0.554 1.00 86.44 284 PHE A C 1
ATOM 2175 O O . PHE A 1 284 ? -5.519 15.772 -0.943 1.00 86.44 284 PHE A O 1
ATOM 2182 N N . GLY A 1 285 ? -7.159 16.243 0.523 1.00 88.69 285 GLY A N 1
ATOM 2183 C CA . GLY A 1 285 ? -6.964 15.091 1.387 1.00 88.69 285 GLY A CA 1
ATOM 2184 C C . GLY A 1 285 ? -7.273 13.778 0.673 1.00 88.69 285 GLY A C 1
ATOM 2185 O O . GLY A 1 285 ? -8.350 13.636 0.095 1.00 88.69 285 GLY A O 1
ATOM 2186 N N . MET A 1 286 ? -6.351 12.813 0.724 1.00 90.06 286 MET A N 1
ATOM 2187 C CA . MET A 1 286 ? -6.505 11.526 0.024 1.00 90.06 286 MET A CA 1
ATOM 2188 C C . MET A 1 286 ? -6.411 10.318 0.960 1.00 90.06 286 MET A C 1
ATOM 2190 O O . MET A 1 286 ? -7.285 9.459 0.930 1.00 90.06 286 MET A O 1
ATOM 2194 N N . GLY A 1 287 ? -5.380 10.227 1.799 1.00 92.12 287 GLY A N 1
ATOM 2195 C CA . GLY A 1 287 ? -5.189 9.119 2.740 1.00 92.12 287 GLY A CA 1
ATOM 2196 C C . GLY A 1 287 ? -5.284 9.539 4.197 1.00 92.12 287 GLY A C 1
ATOM 2197 O O . GLY A 1 287 ? -5.128 10.712 4.524 1.00 92.12 287 GLY A O 1
ATOM 2198 N N . LEU A 1 288 ? -5.520 8.549 5.058 1.00 94.69 288 LEU A N 1
ATOM 2199 C CA . LEU A 1 288 ? -5.672 8.700 6.501 1.00 94.69 288 LEU A CA 1
ATOM 2200 C C . LEU A 1 288 ? -4.943 7.554 7.211 1.00 94.69 288 LEU A C 1
ATOM 2202 O O . LEU A 1 288 ? -5.300 6.388 7.034 1.00 94.69 288 LEU A O 1
ATOM 2206 N N . ALA A 1 289 ? -3.948 7.909 8.019 1.00 96.56 289 ALA A N 1
ATOM 2207 C CA . ALA A 1 289 ? -3.365 7.050 9.036 1.00 96.56 289 ALA A CA 1
ATOM 2208 C C . ALA A 1 289 ? -3.961 7.415 10.398 1.00 96.56 289 ALA A C 1
ATOM 2210 O O . ALA A 1 289 ? -4.076 8.596 10.735 1.00 96.56 289 ALA A O 1
ATOM 2211 N N . VAL A 1 290 ? -4.306 6.392 11.174 1.00 96.75 290 VAL A N 1
ATOM 2212 C CA . VAL A 1 290 ? -4.913 6.508 12.501 1.00 96.75 290 VAL A CA 1
ATOM 2213 C C . VAL A 1 290 ? -4.046 5.744 13.494 1.00 96.75 290 VAL A C 1
ATOM 2215 O O . VAL A 1 290 ? -3.715 4.582 13.248 1.00 96.75 290 VAL A O 1
ATOM 2218 N N . GLY A 1 291 ? -3.664 6.376 14.600 1.00 95.69 291 GLY A N 1
ATOM 2219 C CA . GLY A 1 291 ? -2.919 5.706 15.665 1.00 95.69 291 GLY A CA 1
ATOM 2220 C C . GLY A 1 291 ? -2.367 6.669 16.707 1.00 95.69 291 GLY A C 1
ATOM 2221 O O . GLY A 1 291 ? -2.159 7.838 16.416 1.00 95.69 291 GLY A O 1
ATOM 2222 N N . ASP A 1 292 ? -2.124 6.161 17.912 1.00 97.56 292 ASP A N 1
ATOM 2223 C CA . ASP A 1 292 ? -1.401 6.859 18.982 1.00 97.56 292 ASP A CA 1
ATOM 2224 C C . ASP A 1 292 ? 0.107 6.770 18.694 1.00 97.56 292 ASP A C 1
ATOM 2226 O O . ASP A 1 292 ? 0.744 5.746 18.960 1.00 97.56 292 ASP A O 1
ATOM 2230 N N . TYR A 1 293 ? 0.675 7.789 18.038 1.00 97.25 293 TYR A N 1
ATOM 2231 C CA . TYR A 1 293 ? 2.089 7.741 17.628 1.00 97.25 293 TYR A CA 1
ATOM 2232 C C . TYR A 1 293 ? 3.038 8.143 18.762 1.00 97.25 293 TYR A C 1
ATOM 2234 O O . TYR A 1 293 ? 4.237 7.853 18.705 1.00 97.25 293 TYR A O 1
ATOM 2242 N N . ASN A 1 294 ? 2.534 8.854 19.770 1.00 97.62 294 ASN A N 1
ATOM 2243 C CA . ASN A 1 294 ? 3.331 9.421 20.853 1.00 97.62 294 ASN A CA 1
ATOM 2244 C C . ASN A 1 294 ? 3.150 8.664 22.188 1.00 97.62 294 ASN A C 1
ATOM 2246 O O . ASN A 1 294 ? 3.780 9.040 23.182 1.00 97.62 294 ASN A O 1
ATOM 2250 N N . ASN A 1 295 ? 2.358 7.586 22.185 1.00 97.81 295 ASN A N 1
ATOM 2251 C CA . ASN A 1 295 ? 2.034 6.738 23.327 1.00 97.81 295 ASN A CA 1
ATOM 2252 C C . ASN A 1 295 ? 1.401 7.519 24.500 1.00 97.81 295 ASN A C 1
ATOM 2254 O O . ASN A 1 295 ? 1.688 7.236 25.671 1.00 97.81 295 ASN A O 1
ATOM 2258 N N . ASP A 1 296 ? 0.569 8.525 24.211 1.00 97.38 296 ASP A N 1
ATOM 2259 C CA . ASP A 1 296 ? -0.128 9.324 25.229 1.00 97.38 296 ASP A CA 1
ATOM 2260 C C . ASP A 1 296 ? -1.531 8.797 25.585 1.00 97.38 296 ASP A C 1
ATOM 2262 O O . ASP A 1 296 ? -2.137 9.253 26.563 1.00 97.38 296 ASP A O 1
ATOM 2266 N N . GLY A 1 297 ? -1.999 7.762 24.880 1.00 97.12 297 GLY A N 1
ATOM 2267 C CA . GLY A 1 297 ? -3.294 7.124 25.081 1.00 97.12 297 GLY A CA 1
ATOM 2268 C C . GLY A 1 297 ? -4.444 7.786 24.321 1.00 97.12 297 GLY A C 1
ATOM 2269 O O . GLY A 1 297 ? -5.603 7.443 24.588 1.00 97.12 297 GLY A O 1
ATOM 2270 N N . HIS A 1 298 ? -4.151 8.708 23.404 1.00 97.62 298 HIS A N 1
ATOM 2271 C CA . HIS A 1 298 ? -5.116 9.353 22.526 1.00 97.62 298 HIS A CA 1
ATOM 2272 C C . HIS A 1 298 ? -4.772 9.091 21.058 1.00 97.62 298 HIS A C 1
ATOM 2274 O O . HIS A 1 298 ? -3.615 9.007 20.670 1.00 97.62 298 HIS A O 1
ATOM 2280 N N . VAL A 1 299 ? -5.797 8.910 20.226 1.00 97.12 299 VAL A N 1
ATOM 2281 C CA . VAL A 1 299 ? -5.596 8.625 18.802 1.00 97.12 299 VAL A CA 1
ATOM 2282 C C . VAL A 1 299 ? -5.249 9.900 18.033 1.00 97.12 299 VAL A C 1
ATOM 2284 O O . VAL A 1 299 ? -5.946 10.909 18.166 1.00 97.12 299 VAL A O 1
ATOM 2287 N N . ASP A 1 300 ? -4.215 9.833 17.197 1.00 98.12 300 ASP A N 1
ATOM 2288 C CA . ASP A 1 300 ? -3.776 10.912 16.313 1.00 98.12 300 ASP A CA 1
ATOM 2289 C C . ASP A 1 300 ? -4.099 10.601 14.845 1.00 98.12 300 ASP A C 1
ATOM 2291 O O . ASP A 1 300 ? -4.316 9.446 14.455 1.00 98.12 300 ASP A O 1
ATOM 2295 N N . PHE A 1 301 ? -4.087 11.641 14.005 1.00 97.94 301 PHE A N 1
ATOM 2296 C CA . PHE A 1 301 ? -4.350 11.512 12.571 1.00 97.94 301 PHE A CA 1
ATOM 2297 C C . PHE A 1 301 ? -3.219 12.087 11.732 1.00 97.94 301 PHE A C 1
ATOM 2299 O O . PHE A 1 301 ? -2.864 13.254 11.877 1.00 97.94 301 PHE A O 1
ATOM 2306 N N . TYR A 1 302 ? -2.722 11.308 10.776 1.00 97.50 302 TYR A N 1
ATOM 2307 C CA . TYR A 1 302 ? -1.890 11.822 9.692 1.00 97.50 302 TYR A CA 1
ATOM 2308 C C . TYR A 1 302 ? -2.642 11.675 8.378 1.00 97.50 302 TYR A C 1
ATOM 2310 O O . TYR A 1 302 ? -3.102 10.581 8.052 1.00 97.50 302 TYR A O 1
ATOM 2318 N N . PHE A 1 303 ? -2.766 12.749 7.609 1.00 92.56 303 PHE A N 1
ATOM 2319 C CA . PHE A 1 303 ? -3.405 12.682 6.298 1.00 92.56 303 PHE A CA 1
ATOM 2320 C C . PHE A 1 303 ? -2.554 13.314 5.215 1.00 92.56 303 PHE A C 1
ATOM 2322 O O . PHE A 1 303 ? -1.856 14.314 5.406 1.00 92.56 303 PHE A O 1
ATOM 2329 N N . SER A 1 304 ? -2.627 12.673 4.056 1.00 92.62 304 SER A N 1
ATOM 2330 C CA . SER A 1 304 ? -1.878 13.052 2.874 1.00 92.62 304 SER A CA 1
ATOM 2331 C C . SER A 1 304 ? -2.620 14.088 2.033 1.00 92.62 304 SER A C 1
ATOM 2333 O O . SER A 1 304 ? -3.837 14.238 2.138 1.00 92.62 304 SER A O 1
ATOM 2335 N N . ASN A 1 305 ? -1.875 14.818 1.206 1.00 90.12 305 ASN A N 1
ATOM 2336 C CA . ASN A 1 305 ? -2.334 15.995 0.483 1.00 90.12 305 ASN A CA 1
ATOM 2337 C C . ASN A 1 305 ? -1.516 16.221 -0.806 1.00 90.12 305 ASN A C 1
ATOM 2339 O O . ASN A 1 305 ? -0.480 15.596 -1.035 1.00 90.12 305 ASN A O 1
ATOM 2343 N N . VAL A 1 306 ? -1.955 17.170 -1.634 1.00 87.06 306 VAL A N 1
ATOM 2344 C CA . VAL A 1 306 ? -1.121 17.846 -2.635 1.00 87.06 306 VAL A CA 1
ATOM 2345 C C . VAL A 1 306 ? -0.357 18.983 -1.943 1.00 87.06 306 VAL A C 1
ATOM 2347 O O . VAL A 1 306 ? -0.914 20.055 -1.697 1.00 87.06 306 VAL A O 1
ATOM 2350 N N . GLY A 1 307 ? 0.924 18.777 -1.637 1.00 79.50 307 GLY A N 1
ATOM 2351 C CA . GLY A 1 307 ? 1.719 19.728 -0.853 1.00 79.50 307 GLY A CA 1
ATOM 2352 C C . GLY A 1 307 ? 1.819 19.298 0.611 1.00 79.50 307 GLY A C 1
ATOM 2353 O O . GLY A 1 307 ? 1.885 18.101 0.861 1.00 79.50 307 GLY A O 1
ATOM 2354 N N . PRO A 1 308 ? 1.883 20.214 1.599 1.00 90.31 308 PRO A N 1
ATOM 2355 C CA . PRO A 1 308 ? 2.192 19.805 2.961 1.00 90.31 308 PRO A CA 1
ATOM 2356 C C . PRO A 1 308 ? 1.140 18.828 3.495 1.00 90.31 308 PRO A C 1
ATOM 2358 O O . PRO A 1 308 ? -0.058 19.125 3.481 1.00 90.31 308 PRO A O 1
ATOM 2361 N N . MET A 1 309 ? 1.622 17.677 3.952 1.00 94.38 309 MET A N 1
ATOM 2362 C CA . MET A 1 309 ? 0.874 16.714 4.751 1.00 94.38 309 MET A CA 1
ATOM 2363 C C . MET A 1 309 ? 0.698 17.283 6.158 1.00 94.38 309 MET A C 1
ATOM 2365 O O . MET A 1 309 ? 1.518 18.092 6.613 1.00 94.38 309 MET A O 1
ATOM 2369 N N . GLU A 1 310 ? -0.341 16.842 6.856 1.00 96.00 310 GLU A N 1
ATOM 2370 C CA . GLU A 1 310 ? -0.645 17.292 8.215 1.00 96.00 310 GLU A CA 1
ATOM 2371 C C . GLU A 1 310 ? -0.654 16.118 9.193 1.00 96.00 310 GLU A C 1
ATOM 2373 O O . GLU A 1 310 ? -1.077 15.009 8.863 1.00 96.00 310 GLU A O 1
ATOM 2378 N N . LEU A 1 311 ? -0.187 16.396 10.412 1.00 98.06 311 LEU A N 1
ATOM 2379 C CA . LEU A 1 311 ? -0.230 15.495 11.560 1.00 98.06 311 LEU A CA 1
ATOM 2380 C C . LEU A 1 311 ? -1.026 16.194 12.655 1.00 98.06 311 LEU A C 1
ATOM 2382 O O . LEU A 1 311 ? -0.524 17.129 13.276 1.00 98.06 311 LEU A O 1
ATOM 2386 N N . LEU A 1 312 ? -2.259 15.762 12.879 1.00 98.06 312 LEU A N 1
ATOM 2387 C CA . LEU A 1 312 ? -3.109 16.251 13.953 1.00 98.06 312 LEU A CA 1
ATOM 2388 C C . LEU A 1 312 ? -2.869 15.418 15.207 1.00 98.06 312 LEU A C 1
ATOM 2390 O O . LEU A 1 312 ? -3.333 14.283 15.297 1.00 98.06 312 LEU A O 1
ATOM 2394 N N . GLN A 1 313 ? -2.166 16.012 16.170 1.00 98.50 313 GLN A N 1
ATOM 2395 C CA . GLN A 1 313 ? -1.945 15.416 17.478 1.00 98.50 313 GLN A CA 1
ATOM 2396 C C . GLN A 1 313 ? -3.116 15.733 18.414 1.00 98.50 313 GLN A C 1
ATOM 2398 O O . GLN A 1 313 ? -3.410 16.910 18.666 1.00 98.50 313 GLN A O 1
ATOM 2403 N N . ASN A 1 314 ? -3.749 14.706 18.965 1.00 98.38 314 ASN A N 1
ATOM 2404 C CA . ASN A 1 314 ? -4.822 14.836 19.942 1.00 98.38 314 ASN A CA 1
ATOM 2405 C C . ASN A 1 314 ? -4.265 15.335 21.282 1.00 98.38 314 ASN A C 1
ATOM 2407 O O . ASN A 1 314 ? -3.211 14.911 21.743 1.00 98.38 314 ASN A O 1
ATOM 2411 N N . GLN A 1 315 ? -4.943 16.299 21.900 1.00 98.06 315 GLN A N 1
ATOM 2412 C CA . GLN A 1 315 ? -4.502 16.908 23.160 1.00 98.06 315 GLN A CA 1
ATOM 2413 C C . GLN A 1 315 ? -5.133 16.248 24.397 1.00 98.06 315 GLN A C 1
ATOM 2415 O O . GLN A 1 315 ? -4.870 16.672 25.526 1.00 98.06 315 GLN A O 1
ATOM 2420 N N . GLY A 1 316 ? -5.998 15.248 24.198 1.00 96.88 316 GLY A N 1
ATOM 2421 C CA . GLY A 1 316 ? -6.716 14.542 25.260 1.00 96.88 316 GLY A CA 1
ATOM 2422 C C . GLY A 1 316 ? -7.868 15.330 25.889 1.00 96.88 316 GLY A C 1
ATOM 2423 O O . GLY A 1 316 ? -8.444 14.905 26.891 1.00 96.88 316 GLY A O 1
ATOM 2424 N N . ASP A 1 317 ? -8.217 16.486 25.321 1.00 96.44 317 ASP A N 1
ATOM 2425 C CA . ASP A 1 317 ? -9.350 17.324 25.731 1.00 96.44 317 ASP A CA 1
ATOM 2426 C C . ASP A 1 317 ? -10.421 17.472 24.634 1.00 96.44 317 ASP A C 1
ATOM 2428 O O . ASP A 1 317 ? -11.300 18.334 24.727 1.00 96.44 317 ASP A O 1
ATOM 2432 N N . GLY A 1 318 ? -10.347 16.614 23.610 1.00 94.62 318 GLY A N 1
ATOM 2433 C CA . GLY A 1 318 ? -11.219 16.624 22.439 1.00 94.62 318 GLY A CA 1
ATOM 2434 C C . GLY A 1 318 ? -10.792 17.614 21.349 1.00 94.62 318 GLY A C 1
ATOM 2435 O O . GLY A 1 318 ? -11.573 17.870 20.431 1.00 94.62 318 GLY A O 1
ATOM 2436 N N . THR A 1 319 ? -9.589 18.192 21.447 1.00 98.12 319 THR A N 1
ATOM 2437 C CA . THR A 1 319 ? -9.006 19.076 20.427 1.00 98.12 319 THR A CA 1
ATOM 2438 C C . THR A 1 319 ? -7.706 18.523 19.843 1.00 98.12 319 THR A C 1
ATOM 2440 O O . THR A 1 319 ? -7.029 17.698 20.456 1.00 98.12 319 THR A O 1
ATOM 2443 N N . PHE A 1 320 ? -7.349 19.006 18.652 1.00 98.56 320 PHE A N 1
ATOM 2444 C CA . PHE A 1 320 ? -6.166 18.616 17.895 1.00 98.56 320 PHE A CA 1
ATOM 2445 C C . PHE A 1 320 ? -5.237 19.805 17.631 1.00 98.56 320 PHE A C 1
ATOM 2447 O O . PHE A 1 320 ? -5.667 20.954 17.494 1.00 98.56 320 PHE A O 1
ATOM 2454 N N . VAL A 1 321 ? -3.940 19.515 17.515 1.00 97.69 321 VAL A N 1
ATOM 2455 C CA . VAL A 1 321 ? -2.901 20.466 17.104 1.00 97.69 321 VAL A CA 1
ATOM 2456 C C . VAL A 1 321 ? -2.145 19.907 15.904 1.00 97.69 321 VAL A C 1
ATOM 2458 O O . VAL A 1 321 ? -1.604 18.808 15.967 1.00 97.69 321 VAL A O 1
ATOM 2461 N N . GLU A 1 322 ? -2.060 20.688 14.827 1.00 97.25 322 GLU A N 1
ATOM 2462 C CA . GLU A 1 322 ? -1.211 20.371 13.673 1.00 97.25 322 GLU A CA 1
ATOM 2463 C C . GLU A 1 322 ? 0.273 20.468 14.070 1.00 97.25 322 GLU A C 1
ATOM 2465 O O . GLU A 1 322 ? 0.727 21.507 14.564 1.00 97.25 322 GLU A O 1
ATOM 2470 N N . THR A 1 323 ? 1.024 19.382 13.883 1.00 97.88 323 THR A N 1
ATOM 2471 C CA . THR A 1 323 ? 2.404 19.251 14.358 1.00 97.88 323 THR A CA 1
ATOM 2472 C C . THR A 1 323 ? 3.388 18.712 13.312 1.00 97.88 323 THR A C 1
ATOM 2474 O O . THR A 1 323 ? 4.570 18.554 13.624 1.00 97.88 323 THR A O 1
ATOM 2477 N N . ALA A 1 324 ? 2.987 18.491 12.053 1.00 97.62 324 ALA A N 1
ATOM 2478 C CA . ALA A 1 324 ? 3.813 17.826 11.035 1.00 97.62 324 ALA A CA 1
ATOM 2479 C C . ALA A 1 324 ? 5.171 18.500 10.811 1.00 97.62 324 ALA A C 1
ATOM 2481 O O . ALA A 1 324 ? 6.176 17.819 10.603 1.00 97.62 324 ALA A O 1
ATOM 2482 N N . VAL A 1 325 ? 5.235 19.836 10.882 1.00 96.94 325 VAL A N 1
ATOM 2483 C CA . VAL A 1 325 ? 6.505 20.580 10.777 1.00 96.94 325 VAL A CA 1
ATOM 2484 C C . VAL A 1 325 ? 7.444 20.237 11.926 1.00 96.94 325 VAL A C 1
ATOM 2486 O O . VAL A 1 325 ? 8.637 20.034 11.709 1.00 96.94 325 VAL A O 1
ATOM 2489 N N . SER A 1 326 ? 6.920 20.224 13.153 1.00 97.44 326 SER A N 1
ATOM 2490 C CA . SER A 1 326 ? 7.735 20.015 14.349 1.00 97.44 326 SER A CA 1
ATOM 2491 C C . SER A 1 326 ? 8.110 18.543 14.531 1.00 97.44 326 SER A C 1
ATOM 2493 O O . SER A 1 326 ? 9.227 18.256 14.956 1.00 97.44 326 SER A O 1
ATOM 2495 N N . ALA A 1 327 ? 7.230 17.640 14.093 1.00 97.88 327 ALA A N 1
ATOM 2496 C CA . ALA A 1 327 ? 7.462 16.206 14.031 1.00 97.88 327 ALA A CA 1
ATOM 2497 C C . ALA A 1 327 ? 8.380 15.790 12.863 1.00 97.88 327 ALA A C 1
ATOM 2499 O O . ALA A 1 327 ? 9.002 14.736 12.928 1.00 97.88 327 ALA A O 1
ATOM 2500 N N . GLY A 1 328 ? 8.518 16.610 11.813 1.00 96.50 328 GLY A N 1
ATOM 2501 C CA . GLY A 1 328 ? 9.418 16.348 10.680 1.00 96.50 328 GLY A CA 1
ATOM 2502 C C . GLY A 1 328 ? 8.805 15.544 9.524 1.00 96.50 328 GLY A C 1
ATOM 2503 O O . GLY A 1 328 ? 9.546 14.994 8.713 1.00 96.50 328 GLY A O 1
ATOM 2504 N N . VAL A 1 329 ? 7.473 15.501 9.418 1.00 97.31 329 VAL A N 1
ATOM 2505 C CA . VAL A 1 329 ? 6.719 14.636 8.484 1.00 97.31 329 VAL A CA 1
ATOM 2506 C C . VAL A 1 329 ? 5.876 15.407 7.452 1.00 97.31 329 VAL A C 1
ATOM 2508 O O . VAL A 1 329 ? 5.033 14.825 6.780 1.00 97.31 329 VAL A O 1
ATOM 2511 N N . GLN A 1 330 ? 6.086 16.721 7.303 1.00 94.75 330 GLN A N 1
ATOM 2512 C CA . GLN A 1 330 ? 5.241 17.584 6.457 1.00 94.75 330 GLN A CA 1
ATOM 2513 C C . GLN A 1 330 ? 5.368 17.345 4.936 1.00 94.75 330 GLN A C 1
ATOM 2515 O O . GLN A 1 330 ? 4.424 17.625 4.212 1.00 94.75 330 GLN A O 1
ATOM 2520 N N . THR A 1 331 ? 6.529 16.922 4.428 1.00 91.94 331 THR A N 1
ATOM 2521 C CA . THR A 1 331 ? 6.804 16.689 2.982 1.00 91.94 331 THR A CA 1
ATOM 2522 C C . THR A 1 331 ? 6.111 17.671 2.005 1.00 91.94 331 THR A C 1
ATOM 2524 O O . THR A 1 331 ? 5.263 17.268 1.212 1.00 91.94 331 THR A O 1
ATOM 2527 N N . PRO A 1 332 ? 6.453 18.974 2.025 1.00 90.69 332 PRO A N 1
ATOM 2528 C CA . PRO A 1 332 ? 5.717 20.013 1.289 1.00 90.69 332 PRO A CA 1
ATOM 2529 C C . PRO A 1 332 ? 5.828 19.937 -0.242 1.00 90.69 332 PRO A C 1
ATOM 2531 O O . PRO A 1 332 ? 5.066 20.610 -0.936 1.00 90.69 332 PRO A O 1
ATOM 2534 N N . ASP A 1 333 ? 6.784 19.165 -0.760 1.00 88.75 333 ASP A N 1
ATOM 2535 C CA . ASP A 1 333 ? 7.086 19.055 -2.189 1.00 88.75 333 ASP A CA 1
ATOM 2536 C C . ASP A 1 333 ? 6.523 17.771 -2.826 1.00 88.75 333 ASP A C 1
ATOM 2538 O O . ASP A 1 333 ? 6.735 17.551 -4.018 1.00 88.75 333 ASP A O 1
ATOM 2542 N N . ASP A 1 334 ? 5.799 16.944 -2.068 1.00 90.56 334 ASP A N 1
ATOM 2543 C CA . ASP A 1 334 ? 5.259 15.654 -2.512 1.00 90.56 334 ASP A CA 1
ATOM 2544 C C . ASP A 1 334 ? 3.722 15.704 -2.670 1.00 90.56 334 ASP A C 1
ATOM 2546 O O . ASP A 1 334 ? 3.038 16.554 -2.094 1.00 90.56 334 ASP A O 1
ATOM 2550 N N . ILE A 1 335 ? 3.169 14.782 -3.463 1.00 90.56 335 ILE A N 1
ATOM 2551 C CA . ILE A 1 335 ? 1.737 14.460 -3.506 1.00 90.56 335 ILE A CA 1
ATOM 2552 C C . ILE A 1 335 ? 1.548 13.090 -2.867 1.00 90.56 335 ILE A C 1
ATOM 2554 O O . ILE A 1 335 ? 1.846 12.057 -3.475 1.00 90.56 335 ILE A O 1
ATOM 2558 N N . GLY A 1 336 ? 1.073 13.101 -1.627 1.00 92.00 336 GLY A N 1
ATOM 2559 C CA . GLY A 1 336 ? 0.870 11.899 -0.835 1.00 92.00 336 GLY A CA 1
ATOM 2560 C C . GLY A 1 336 ? -0.491 11.259 -1.097 1.00 92.00 336 GLY A C 1
ATOM 2561 O O . GLY A 1 336 ? -1.449 11.947 -1.429 1.00 92.00 336 GLY A O 1
ATOM 2562 N N . TRP A 1 337 ? -0.577 9.946 -0.910 1.00 92.38 337 TRP A N 1
ATOM 2563 C CA . TRP A 1 337 ? -1.793 9.156 -1.083 1.00 92.38 337 TRP A CA 1
ATOM 2564 C C . TRP A 1 337 ? -2.031 8.261 0.141 1.00 92.38 337 TRP A C 1
ATOM 2566 O O . TRP A 1 337 ? -2.339 8.784 1.205 1.00 92.38 337 TRP A O 1
ATOM 2576 N N . GLY A 1 338 ? -1.893 6.936 0.055 1.00 92.31 338 GLY A N 1
ATOM 2577 C CA . GLY A 1 338 ? -1.994 6.057 1.224 1.00 92.31 338 GLY A CA 1
ATOM 2578 C C . GLY A 1 338 ? -0.991 6.424 2.327 1.00 92.31 338 GLY A C 1
ATOM 2579 O O . GLY A 1 338 ? 0.180 6.669 2.043 1.00 92.31 338 GLY A O 1
ATOM 2580 N N . ALA A 1 339 ? -1.449 6.442 3.579 1.00 95.00 339 ALA A N 1
ATOM 2581 C CA . ALA A 1 339 ? -0.615 6.659 4.759 1.00 95.00 339 ALA A CA 1
ATOM 2582 C C . ALA A 1 339 ? -1.001 5.673 5.868 1.00 95.00 339 ALA A C 1
ATOM 2584 O O . ALA A 1 339 ? -2.176 5.320 5.977 1.00 95.00 339 ALA A O 1
ATOM 2585 N N . LEU A 1 340 ? -0.026 5.224 6.666 1.00 95.06 340 LEU A N 1
ATOM 2586 C CA . LEU A 1 340 ? -0.215 4.196 7.699 1.00 95.06 340 LEU A CA 1
ATOM 2587 C C . LEU A 1 340 ? 0.693 4.442 8.908 1.00 95.06 340 LEU A C 1
ATOM 2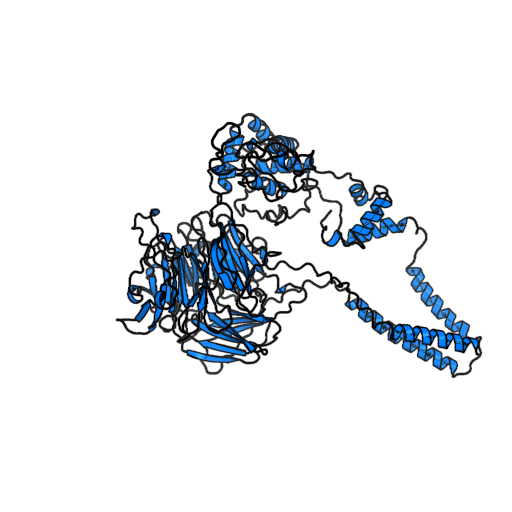589 O O . LEU A 1 340 ? 1.866 4.767 8.726 1.00 95.06 340 LEU A O 1
ATOM 2593 N N . PHE A 1 341 ? 0.174 4.195 10.113 1.00 97.25 341 PHE A N 1
ATOM 2594 C CA . PHE A 1 341 ? 0.976 4.082 11.331 1.00 97.25 341 PHE A CA 1
ATOM 2595 C C . PHE A 1 341 ? 1.181 2.616 11.709 1.00 97.25 341 PHE A C 1
ATOM 2597 O O . PHE A 1 341 ? 0.204 1.896 11.922 1.00 97.25 341 PHE A O 1
ATOM 2604 N N . PHE A 1 342 ? 2.430 2.186 11.861 1.00 95.88 342 PHE A N 1
ATOM 2605 C CA . PHE A 1 342 ? 2.794 0.821 12.250 1.00 95.88 342 PHE A CA 1
ATOM 2606 C C . PHE A 1 342 ? 4.221 0.795 12.807 1.00 95.88 342 PHE A C 1
ATOM 2608 O O . PHE A 1 342 ? 5.013 1.656 12.457 1.00 95.88 342 PHE A O 1
ATOM 2615 N N . ASP A 1 343 ? 4.550 -0.153 13.678 1.00 95.94 343 ASP A N 1
ATOM 2616 C CA . ASP A 1 343 ? 5.897 -0.293 14.249 1.00 95.94 343 ASP A CA 1
ATOM 2617 C C . ASP A 1 343 ? 6.694 -1.303 13.406 1.00 95.94 343 ASP A C 1
ATOM 2619 O O . ASP A 1 343 ? 6.437 -2.507 13.478 1.00 95.94 343 ASP A O 1
ATOM 2623 N N . TYR A 1 344 ? 7.593 -0.825 12.535 1.00 93.75 344 TYR A N 1
ATOM 2624 C CA . TYR A 1 344 ? 8.286 -1.710 11.586 1.00 93.75 344 TYR A CA 1
ATOM 2625 C C . TYR A 1 344 ? 9.521 -2.381 12.197 1.00 93.75 344 TYR A C 1
ATOM 2627 O O . TYR A 1 344 ? 9.970 -3.410 11.684 1.00 93.75 344 TYR A O 1
ATOM 2635 N N . ASP A 1 345 ? 10.105 -1.795 13.247 1.00 92.56 345 ASP A N 1
ATOM 2636 C CA . ASP A 1 345 ? 11.335 -2.284 13.880 1.00 92.56 345 ASP A CA 1
ATOM 2637 C C . ASP A 1 345 ? 11.130 -2.855 15.295 1.00 92.56 345 ASP A C 1
ATOM 2639 O O . ASP A 1 345 ? 12.078 -3.373 15.900 1.00 92.56 345 ASP A O 1
ATOM 2643 N N . HIS A 1 346 ? 9.887 -2.855 15.774 1.00 95.06 346 HIS A N 1
ATOM 2644 C CA . HIS A 1 346 ? 9.438 -3.322 17.080 1.00 95.06 346 HIS A CA 1
ATOM 2645 C C . HIS A 1 346 ? 10.083 -2.607 18.270 1.00 95.06 346 HIS A C 1
ATOM 2647 O O . HIS A 1 346 ? 10.267 -3.211 19.336 1.00 95.06 346 HIS A O 1
ATOM 2653 N N . ASP A 1 347 ? 10.453 -1.334 18.124 1.00 93.75 347 ASP A N 1
ATOM 2654 C CA . ASP A 1 347 ? 10.993 -0.539 19.229 1.00 93.75 347 ASP A CA 1
ATOM 2655 C C . ASP A 1 347 ? 9.923 0.009 20.198 1.00 93.75 347 ASP A C 1
ATOM 2657 O O . ASP A 1 347 ? 10.272 0.558 21.252 1.00 93.75 347 ASP A O 1
ATOM 2661 N N . GLY A 1 348 ? 8.640 -0.244 19.914 1.00 95.81 348 GLY A N 1
ATOM 2662 C CA . GLY A 1 348 ? 7.493 0.120 20.745 1.00 95.81 348 GLY A CA 1
ATOM 2663 C C . GLY A 1 348 ? 6.874 1.472 20.390 1.00 95.81 348 GLY A C 1
ATOM 2664 O O . GLY A 1 348 ? 6.019 1.966 21.136 1.00 95.81 348 GLY A O 1
ATOM 2665 N N . TRP A 1 349 ? 7.298 2.078 19.280 1.00 97.25 349 TRP A N 1
ATOM 2666 C CA . TRP A 1 349 ? 6.787 3.345 18.773 1.00 97.25 349 TRP A CA 1
ATOM 2667 C C . TRP A 1 349 ? 6.296 3.174 17.341 1.00 97.25 349 TRP A C 1
ATOM 2669 O O . TRP A 1 349 ? 6.997 2.654 16.484 1.00 97.25 349 TRP A O 1
ATOM 2679 N N . ARG A 1 350 ? 5.074 3.635 17.057 1.00 97.12 350 ARG A N 1
ATOM 2680 C CA . ARG A 1 350 ? 4.532 3.559 15.698 1.00 97.12 350 ARG A CA 1
ATOM 2681 C C . ARG A 1 350 ? 5.286 4.517 14.778 1.00 97.12 350 ARG A C 1
ATOM 2683 O O . ARG A 1 350 ? 5.310 5.729 15.008 1.00 97.12 350 ARG A O 1
ATOM 2690 N N . ASP A 1 351 ? 5.840 3.962 13.716 1.00 97.62 351 ASP A N 1
ATOM 2691 C CA . ASP A 1 351 ? 6.429 4.649 12.578 1.00 97.62 351 ASP A CA 1
ATOM 2692 C C . ASP A 1 351 ? 5.351 5.050 11.570 1.00 97.62 351 ASP A C 1
ATOM 2694 O O . ASP A 1 351 ? 4.194 4.634 11.662 1.00 97.62 351 ASP A O 1
ATOM 2698 N N . LEU A 1 352 ? 5.728 5.866 10.588 1.00 98.19 352 LEU A N 1
ATOM 2699 C CA . LEU A 1 352 ? 4.807 6.391 9.584 1.00 98.19 352 LEU A CA 1
ATOM 2700 C C . LEU A 1 352 ? 5.277 6.041 8.171 1.00 98.19 352 LEU A C 1
ATOM 2702 O O . LEU A 1 352 ? 6.397 6.367 7.776 1.00 98.19 352 LEU A O 1
ATOM 2706 N N . TYR A 1 353 ? 4.392 5.438 7.380 1.00 97.19 353 TYR A N 1
ATOM 2707 C CA . TYR A 1 353 ? 4.594 5.243 5.945 1.00 97.19 353 TYR A CA 1
ATOM 2708 C C . TYR A 1 353 ? 3.713 6.185 5.125 1.00 97.19 353 TYR A C 1
ATOM 2710 O O . TYR A 1 353 ? 2.546 6.389 5.459 1.00 97.19 353 TYR A O 1
ATOM 2718 N N . LEU A 1 354 ? 4.259 6.711 4.027 1.00 96.25 354 LEU A N 1
ATOM 2719 C CA . LEU A 1 354 ? 3.555 7.544 3.055 1.00 96.25 354 LEU A CA 1
ATOM 2720 C C . LEU A 1 354 ? 3.844 7.066 1.627 1.00 96.25 354 LEU A C 1
ATOM 2722 O O . LEU A 1 354 ? 4.982 7.143 1.155 1.00 96.25 354 LEU A O 1
ATOM 2726 N N . ALA A 1 355 ? 2.791 6.646 0.928 1.00 93.75 355 ALA A N 1
ATOM 2727 C CA . ALA A 1 355 ? 2.794 6.439 -0.513 1.00 93.75 355 ALA A CA 1
ATOM 2728 C C . ALA A 1 355 ? 2.770 7.794 -1.240 1.00 93.75 355 ALA A C 1
ATOM 2730 O O . ALA A 1 355 ? 1.957 8.663 -0.913 1.00 93.75 355 ALA A O 1
ATOM 2731 N N . VAL A 1 356 ? 3.650 7.970 -2.224 1.00 91.31 356 VAL A N 1
ATOM 2732 C CA . VAL A 1 356 ? 3.822 9.202 -3.000 1.00 91.31 356 VAL A CA 1
ATOM 2733 C C . VAL A 1 356 ? 3.579 8.902 -4.477 1.00 91.31 356 VAL A C 1
ATOM 2735 O O . VAL A 1 356 ? 4.157 7.980 -5.048 1.00 91.31 356 VAL A O 1
ATOM 2738 N N . ALA A 1 357 ? 2.715 9.689 -5.115 1.00 85.94 357 ALA A N 1
ATOM 2739 C CA . ALA A 1 357 ? 2.360 9.489 -6.521 1.00 85.94 357 ALA A CA 1
ATOM 2740 C C . ALA A 1 357 ? 3.109 10.425 -7.478 1.00 85.94 357 ALA A C 1
ATOM 2742 O O . ALA A 1 357 ? 3.264 10.122 -8.661 1.00 85.94 357 ALA A O 1
ATOM 2743 N N . ASP A 1 358 ? 3.508 11.596 -6.991 1.00 81.75 358 ASP A N 1
ATOM 2744 C CA . ASP A 1 358 ? 4.048 12.690 -7.796 1.00 81.75 358 ASP A CA 1
ATOM 2745 C C . ASP A 1 358 ? 4.722 13.708 -6.864 1.00 81.75 358 ASP A C 1
ATOM 2747 O O . ASP A 1 358 ? 4.534 13.689 -5.646 1.00 81.75 358 ASP A O 1
ATOM 2751 N N . THR A 1 359 ? 5.473 14.631 -7.440 1.00 79.31 359 THR A N 1
ATOM 2752 C CA . THR A 1 359 ? 5.928 15.851 -6.772 1.00 79.31 359 THR A CA 1
ATOM 2753 C C . THR A 1 359 ? 4.863 16.939 -6.906 1.00 79.31 359 THR A C 1
ATOM 2755 O O . THR A 1 359 ? 4.144 17.021 -7.900 1.00 79.31 359 THR A O 1
ATOM 2758 N N . ALA A 1 360 ? 4.769 17.848 -5.936 1.00 75.69 360 ALA A N 1
ATOM 2759 C CA . ALA A 1 360 ? 3.764 18.914 -5.905 1.00 75.69 360 ALA A CA 1
ATOM 2760 C C . ALA A 1 360 ? 3.838 19.873 -7.114 1.00 75.69 360 ALA A C 1
ATOM 2762 O O . ALA A 1 360 ? 2.890 20.604 -7.405 1.00 75.69 360 ALA A O 1
ATOM 2763 N N . ASN A 1 361 ? 4.965 19.894 -7.837 1.00 70.56 361 ASN A N 1
ATOM 2764 C CA . ASN A 1 361 ? 5.137 20.674 -9.064 1.00 70.56 361 ASN A CA 1
ATOM 2765 C C . ASN A 1 361 ? 4.787 19.895 -10.354 1.00 70.56 361 ASN A C 1
ATOM 2767 O O . ASN A 1 361 ? 4.880 20.483 -11.438 1.00 70.56 361 ASN A O 1
ATOM 2771 N N . HIS A 1 362 ? 4.394 18.620 -10.236 1.00 69.81 362 HIS A N 1
ATOM 2772 C CA . HIS A 1 362 ? 4.072 17.691 -11.322 1.00 69.81 362 HIS A CA 1
ATOM 2773 C C . HIS A 1 362 ? 5.199 17.500 -12.349 1.00 69.81 362 HIS A C 1
ATOM 2775 O O . HIS A 1 362 ? 4.947 17.460 -13.562 1.00 69.81 362 HIS A O 1
ATOM 2781 N N . ARG A 1 363 ? 6.460 17.484 -11.899 1.00 62.84 363 ARG A N 1
ATOM 2782 C CA . ARG A 1 363 ? 7.631 17.305 -12.780 1.00 62.84 363 ARG A CA 1
ATOM 2783 C C . ARG A 1 363 ? 8.323 15.961 -12.620 1.00 62.84 363 ARG A C 1
ATOM 2785 O O . ARG A 1 363 ? 8.963 15.538 -13.577 1.00 62.84 363 ARG A O 1
ATOM 2792 N N . ASP A 1 364 ? 8.212 15.338 -11.455 1.00 63.94 364 ASP A N 1
ATOM 2793 C CA . ASP A 1 364 ? 8.936 14.118 -11.094 1.00 63.94 364 ASP A CA 1
ATOM 2794 C C . ASP A 1 364 ? 8.133 13.273 -10.097 1.00 63.94 364 ASP A C 1
ATOM 2796 O O . ASP A 1 364 ? 7.164 13.759 -9.522 1.00 63.94 364 ASP A O 1
ATOM 2800 N N . ILE A 1 365 ? 8.546 12.033 -9.855 1.00 68.75 365 ILE A N 1
ATOM 2801 C CA . ILE A 1 365 ? 7.932 11.129 -8.879 1.00 68.75 365 ILE A CA 1
ATOM 2802 C C . ILE A 1 365 ? 8.843 11.052 -7.652 1.00 68.75 365 ILE A C 1
ATOM 2804 O O . ILE A 1 365 ? 9.989 10.608 -7.733 1.00 68.75 365 ILE A O 1
ATOM 2808 N N . GLY A 1 366 ? 8.337 11.502 -6.502 1.00 72.06 366 GLY A N 1
ATOM 2809 C CA . GLY A 1 366 ? 9.037 11.353 -5.230 1.00 72.06 366 GLY A CA 1
ATOM 2810 C C . GLY A 1 366 ? 9.023 9.897 -4.760 1.00 72.06 366 GLY A C 1
ATOM 2811 O O . GLY A 1 366 ? 8.028 9.204 -4.932 1.00 72.06 366 GLY A O 1
ATOM 2812 N N . ALA A 1 367 ? 10.112 9.443 -4.131 1.00 84.62 367 ALA A N 1
ATOM 2813 C CA . ALA A 1 367 ? 10.113 8.156 -3.438 1.00 84.62 367 ALA A CA 1
ATOM 2814 C C . ALA A 1 367 ? 9.092 8.157 -2.290 1.00 84.62 367 ALA A C 1
ATOM 2816 O O . ALA A 1 367 ? 8.995 9.165 -1.568 1.00 84.62 367 ALA A O 1
ATOM 2817 N N . ASN A 1 368 ? 8.428 7.021 -2.072 1.00 92.25 368 ASN A N 1
ATOM 2818 C CA . ASN A 1 368 ? 7.652 6.759 -0.862 1.00 92.25 368 ASN A CA 1
ATOM 2819 C C . ASN A 1 368 ? 8.501 7.008 0.389 1.00 92.25 368 ASN A C 1
ATOM 2821 O O . ASN A 1 368 ? 9.728 6.851 0.379 1.00 92.25 368 ASN A O 1
ATOM 2825 N N . LYS A 1 369 ? 7.855 7.412 1.482 1.00 93.56 369 LYS A N 1
ATOM 2826 C CA . LYS A 1 369 ? 8.545 7.762 2.726 1.00 93.56 369 LYS A CA 1
ATOM 2827 C C . LYS A 1 369 ? 8.258 6.728 3.801 1.00 93.56 369 LYS A C 1
ATOM 2829 O O . LYS A 1 369 ? 7.102 6.431 4.073 1.00 93.56 369 LYS A O 1
ATOM 2834 N N . LEU A 1 370 ? 9.317 6.257 4.452 1.00 95.81 370 LEU A N 1
ATOM 2835 C CA . LEU A 1 370 ? 9.243 5.583 5.743 1.00 95.81 370 LEU A CA 1
ATOM 2836 C C . LEU A 1 370 ? 9.899 6.491 6.782 1.00 95.81 370 LEU A C 1
ATOM 2838 O O . LEU A 1 370 ? 11.078 6.830 6.665 1.00 95.81 370 LEU A O 1
ATOM 2842 N N . PHE A 1 371 ? 9.132 6.907 7.775 1.00 96.56 371 PHE A N 1
ATOM 2843 C CA . PHE A 1 371 ? 9.554 7.780 8.856 1.00 96.56 371 PHE A CA 1
ATOM 2844 C C . PHE A 1 371 ? 9.646 6.972 10.138 1.00 96.56 371 PHE A C 1
ATOM 2846 O O . PHE A 1 371 ? 8.620 6.549 10.663 1.00 96.56 371 PHE A O 1
ATOM 2853 N N . ARG A 1 372 ? 10.864 6.805 10.652 1.00 95.50 372 ARG A N 1
ATOM 2854 C CA . ARG A 1 372 ? 11.085 6.173 11.946 1.00 95.50 372 ARG A CA 1
ATOM 2855 C C . ARG A 1 372 ? 10.738 7.130 13.080 1.00 95.50 372 ARG A C 1
ATOM 2857 O O . ARG A 1 372 ? 11.241 8.254 13.084 1.00 95.50 372 ARG A O 1
ATOM 2864 N N . ASN A 1 373 ? 9.942 6.697 14.044 1.00 97.75 373 ASN A N 1
ATOM 2865 C CA . ASN A 1 373 ? 9.624 7.460 15.242 1.00 97.75 373 ASN A CA 1
ATOM 2866 C C . ASN A 1 373 ? 10.827 7.499 16.200 1.00 97.75 373 ASN A C 1
ATOM 2868 O O . ASN A 1 373 ? 11.442 6.483 16.507 1.00 97.75 373 ASN A O 1
ATOM 2872 N N . ASN A 1 374 ? 11.204 8.689 16.670 1.00 95.69 374 ASN A N 1
ATOM 2873 C CA . ASN A 1 374 ? 12.363 8.871 17.551 1.00 95.69 374 ASN A CA 1
ATOM 2874 C C . ASN A 1 374 ? 12.017 8.745 19.048 1.00 95.69 374 ASN A C 1
ATOM 2876 O O . ASN A 1 374 ? 12.880 9.025 19.886 1.00 95.69 374 ASN A O 1
ATOM 2880 N N . ALA A 1 375 ? 10.777 8.373 19.395 1.00 95.62 375 ALA A N 1
ATOM 2881 C CA . ALA A 1 375 ? 10.274 8.288 20.771 1.00 95.62 375 ALA A CA 1
ATOM 2882 C C . ALA A 1 375 ? 10.253 9.629 21.538 1.00 95.62 375 ALA A C 1
ATOM 2884 O O . ALA A 1 375 ? 10.242 9.664 22.772 1.00 95.62 375 ALA A O 1
ATOM 2885 N N . ASP A 1 376 ? 10.279 10.755 20.822 1.00 95.19 376 ASP A N 1
ATOM 2886 C CA . ASP A 1 376 ? 10.300 12.108 21.396 1.00 95.19 376 ASP A CA 1
ATOM 2887 C C . ASP A 1 376 ? 9.313 13.078 20.724 1.00 95.19 376 ASP A C 1
ATOM 2889 O O . ASP A 1 376 ? 9.400 14.296 20.908 1.00 95.19 376 ASP A O 1
ATOM 2893 N N . GLY A 1 377 ? 8.366 12.531 19.957 1.00 94.50 377 GLY A N 1
ATOM 2894 C CA . GLY A 1 377 ? 7.402 13.287 19.161 1.00 94.50 377 GLY A CA 1
ATOM 2895 C C . GLY A 1 377 ? 7.927 13.719 17.789 1.00 94.50 377 GLY A C 1
ATOM 2896 O O . GLY A 1 377 ? 7.195 14.376 17.049 1.00 94.50 377 GLY A O 1
ATOM 2897 N N . THR A 1 378 ? 9.167 13.365 17.436 1.00 97.50 378 THR A N 1
ATOM 2898 C CA . THR A 1 378 ? 9.751 13.616 16.112 1.00 97.50 378 THR A CA 1
ATOM 2899 C C . THR A 1 378 ? 10.027 12.327 15.349 1.00 97.50 378 THR A C 1
ATOM 2901 O O . THR A 1 378 ? 10.127 11.249 15.932 1.00 97.50 378 THR A O 1
ATOM 2904 N N . PHE A 1 379 ? 10.201 12.454 14.035 1.00 97.69 379 PHE A N 1
ATOM 2905 C CA . PHE A 1 379 ? 10.515 11.354 13.139 1.00 97.69 379 PHE A CA 1
ATOM 2906 C C . PHE A 1 379 ? 11.801 11.601 12.347 1.00 97.69 379 PHE A C 1
ATOM 2908 O O . PHE A 1 379 ? 12.182 12.737 12.048 1.00 97.69 379 PHE A O 1
ATOM 2915 N N . THR A 1 380 ? 12.455 10.512 11.956 1.00 91.31 380 THR A N 1
ATOM 2916 C CA . THR A 1 380 ? 13.603 10.501 11.049 1.00 91.31 380 THR A CA 1
ATOM 2917 C C . THR A 1 380 ? 13.233 9.769 9.762 1.00 91.31 380 THR A C 1
ATOM 2919 O O . THR A 1 380 ? 12.834 8.610 9.797 1.00 91.31 380 THR A O 1
ATOM 2922 N N . LEU A 1 381 ? 13.404 10.415 8.605 1.00 90.31 381 LEU A N 1
ATOM 2923 C CA . LEU A 1 381 ? 13.225 9.749 7.312 1.00 90.31 381 LEU A CA 1
ATOM 2924 C C . LEU A 1 381 ? 14.285 8.650 7.118 1.00 90.31 381 LEU A C 1
ATOM 2926 O O . LEU A 1 381 ? 15.485 8.918 7.197 1.00 90.31 381 LEU A O 1
ATOM 2930 N N . VAL A 1 382 ? 13.842 7.437 6.800 1.00 85.75 382 VAL A N 1
ATOM 2931 C CA . VAL A 1 382 ? 14.695 6.298 6.447 1.00 85.75 382 VAL A CA 1
ATOM 2932 C C . VAL A 1 382 ? 15.065 6.399 4.963 1.00 85.75 382 VAL A C 1
ATOM 2934 O O . VAL A 1 382 ? 14.205 6.265 4.096 1.00 85.75 382 VAL A O 1
ATOM 2937 N N . THR A 1 383 ? 16.340 6.674 4.654 1.00 72.19 383 THR A N 1
ATOM 2938 C CA . THR A 1 383 ? 16.786 7.022 3.284 1.00 72.19 383 THR A CA 1
ATOM 2939 C C . THR A 1 383 ? 17.644 5.971 2.579 1.00 72.19 383 THR A C 1
ATOM 2941 O O . THR A 1 383 ? 17.918 6.130 1.391 1.00 72.19 383 THR A O 1
ATOM 2944 N N . CYS A 1 384 ? 18.120 4.945 3.282 1.00 64.25 384 CYS A N 1
ATOM 2945 C CA . CYS A 1 384 ? 19.017 3.927 2.729 1.00 64.25 384 CYS A CA 1
ATOM 2946 C C . CYS A 1 384 ? 18.447 2.532 2.963 1.00 64.25 384 CYS A C 1
ATOM 2948 O O . CYS A 1 384 ? 17.733 2.323 3.942 1.00 64.25 384 CYS A O 1
ATOM 2950 N N . ASP A 1 385 ? 18.803 1.603 2.074 1.00 74.50 385 ASP A N 1
ATOM 2951 C CA . ASP A 1 385 ? 18.535 0.172 2.217 1.00 74.50 385 ASP A CA 1
ATOM 2952 C C . ASP A 1 385 ? 17.059 -0.133 2.527 1.00 74.50 385 ASP A C 1
ATOM 2954 O O . ASP A 1 385 ? 16.746 -0.938 3.387 1.00 74.50 385 ASP A O 1
ATOM 2958 N N . ASN A 1 386 ? 16.129 0.533 1.843 1.00 82.25 386 ASN A N 1
ATOM 2959 C CA . ASN A 1 386 ? 14.692 0.323 1.994 1.00 82.25 386 ASN A CA 1
ATOM 2960 C C . ASN A 1 386 ? 14.041 0.265 0.609 1.00 82.25 386 ASN A C 1
ATOM 2962 O O . ASN A 1 386 ? 13.800 1.305 0.001 1.00 82.25 386 ASN A O 1
ATOM 2966 N N . GLU A 1 387 ? 13.745 -0.934 0.106 1.00 85.75 387 GLU A N 1
ATOM 2967 C CA . GLU A 1 387 ? 13.122 -1.085 -1.218 1.00 85.75 387 GLU A CA 1
ATOM 2968 C C . GLU A 1 387 ? 11.658 -0.610 -1.234 1.00 85.75 387 GLU A C 1
ATOM 2970 O O . GLU A 1 387 ? 11.131 -0.314 -2.305 1.00 85.75 387 GLU A O 1
ATOM 2975 N N . ALA A 1 388 ? 11.023 -0.454 -0.062 1.00 87.50 388 ALA A N 1
ATOM 2976 C CA . ALA A 1 388 ? 9.701 0.158 0.064 1.00 87.50 388 ALA A CA 1
ATOM 2977 C C . ALA A 1 388 ? 9.728 1.693 -0.060 1.00 87.50 388 ALA A C 1
ATOM 2979 O O . ALA A 1 388 ? 8.662 2.306 -0.111 1.00 87.50 388 ALA A O 1
ATOM 2980 N N . ALA A 1 389 ? 10.902 2.333 -0.160 1.00 86.44 389 ALA A N 1
ATOM 2981 C CA . ALA A 1 389 ? 11.035 3.705 -0.665 1.00 86.44 389 ALA A CA 1
ATOM 2982 C C . ALA A 1 389 ? 10.858 3.723 -2.198 1.00 86.44 389 ALA A C 1
ATOM 2984 O O . ALA A 1 389 ? 11.730 4.168 -2.947 1.00 86.44 389 ALA A O 1
ATOM 2985 N N . ASP A 1 390 ? 9.735 3.164 -2.651 1.00 78.81 390 ASP A N 1
ATOM 2986 C CA . ASP A 1 390 ? 9.417 2.953 -4.054 1.00 78.81 390 ASP A CA 1
ATOM 2987 C C . ASP A 1 390 ? 9.345 4.302 -4.780 1.00 78.81 390 ASP A C 1
ATOM 2989 O O . ASP A 1 390 ? 8.711 5.241 -4.307 1.00 78.81 390 ASP A O 1
ATOM 2993 N N . VAL A 1 391 ? 10.022 4.403 -5.922 1.00 75.69 391 VAL A N 1
ATOM 2994 C CA . VAL A 1 391 ? 10.048 5.597 -6.790 1.00 75.69 391 VAL A CA 1
ATOM 2995 C C . VAL A 1 391 ? 9.001 5.517 -7.902 1.00 75.69 391 VAL A C 1
ATOM 2997 O O . VAL A 1 391 ? 9.049 6.266 -8.880 1.00 75.69 391 VAL A O 1
ATOM 3000 N N . ARG A 1 392 ? 8.074 4.566 -7.787 1.00 79.75 392 ARG A N 1
ATOM 3001 C CA . ARG A 1 392 ? 6.901 4.438 -8.645 1.00 79.75 392 ARG A CA 1
ATOM 3002 C C . ARG A 1 392 ? 5.740 5.253 -8.079 1.00 79.75 392 ARG A C 1
ATOM 3004 O O . ARG A 1 392 ? 5.633 5.388 -6.863 1.00 79.75 392 ARG A O 1
ATOM 3011 N N . PRO A 1 393 ? 4.828 5.739 -8.936 1.00 82.00 393 PRO A N 1
ATOM 3012 C CA . PRO A 1 393 ? 3.658 6.475 -8.480 1.00 82.00 393 PRO A CA 1
ATOM 3013 C C . PRO A 1 393 ? 2.732 5.597 -7.622 1.00 82.00 393 PRO A C 1
ATOM 3015 O O . PRO A 1 393 ? 1.927 4.828 -8.152 1.00 82.00 393 PRO A O 1
ATOM 3018 N N . SER A 1 394 ? 2.833 5.721 -6.303 1.00 88.38 394 SER A N 1
ATOM 3019 C CA . SER A 1 394 ? 2.107 4.899 -5.334 1.00 88.38 394 SER A CA 1
ATOM 3020 C C . SER A 1 394 ? 0.831 5.592 -4.854 1.00 88.38 394 SER A C 1
ATOM 3022 O O . SER A 1 394 ? 0.852 6.777 -4.527 1.00 88.38 394 SER A O 1
ATOM 3024 N N . LEU A 1 395 ? -0.281 4.855 -4.772 1.00 88.75 395 LEU A N 1
ATOM 3025 C CA . LEU A 1 395 ? -1.591 5.388 -4.366 1.00 88.75 395 LEU A CA 1
ATOM 3026 C C . LEU A 1 395 ? -2.131 4.801 -3.060 1.00 88.75 395 LEU A C 1
ATOM 3028 O O . LEU A 1 395 ? -2.985 5.392 -2.408 1.00 88.75 395 LEU A O 1
ATOM 3032 N N . SER A 1 396 ? -1.693 3.611 -2.681 1.00 90.19 396 SER A N 1
ATOM 3033 C CA . SER A 1 396 ? -2.233 2.902 -1.521 1.00 90.19 396 SER A CA 1
ATOM 3034 C C . SER A 1 396 ? -1.148 2.077 -0.867 1.00 90.19 396 SER A C 1
ATOM 3036 O O . SER A 1 396 ? -0.161 1.711 -1.507 1.00 90.19 396 SER A O 1
ATOM 3038 N N . ALA A 1 397 ? -1.348 1.790 0.409 1.00 93.25 397 ALA A N 1
ATOM 3039 C CA . ALA A 1 397 ? -0.536 0.850 1.145 1.00 93.25 397 ALA A CA 1
ATOM 3040 C C . ALA A 1 397 ? -1.407 0.155 2.197 1.00 93.25 397 ALA A C 1
ATOM 3042 O O . ALA A 1 397 ? -2.360 0.761 2.690 1.00 93.25 397 ALA A O 1
ATOM 3043 N N . ALA A 1 398 ? -1.054 -1.074 2.567 1.00 94.88 398 ALA A N 1
ATOM 3044 C CA . ALA A 1 398 ? -1.601 -1.769 3.732 1.00 94.88 398 ALA A CA 1
ATOM 3045 C C . ALA A 1 398 ? -0.532 -2.672 4.361 1.00 94.88 398 ALA A C 1
ATOM 3047 O O . ALA A 1 398 ? 0.379 -3.128 3.664 1.00 94.88 398 ALA A O 1
ATOM 3048 N N . THR A 1 399 ? -0.661 -2.958 5.656 1.00 95.56 399 THR A N 1
ATOM 3049 C CA . THR A 1 399 ? 0.279 -3.810 6.401 1.00 95.56 399 THR A CA 1
ATOM 3050 C C . THR A 1 399 ? -0.331 -5.153 6.778 1.00 95.56 399 THR A C 1
ATOM 3052 O O . THR A 1 399 ? -1.524 -5.222 7.089 1.00 95.56 399 THR A O 1
ATOM 3055 N N . ALA A 1 400 ? 0.500 -6.194 6.789 1.00 95.38 400 ALA A N 1
ATOM 3056 C CA . ALA A 1 400 ? 0.180 -7.501 7.359 1.00 95.38 400 ALA A CA 1
ATOM 3057 C C . ALA A 1 400 ? 1.457 -8.309 7.643 1.00 95.38 400 ALA A C 1
ATOM 3059 O O . ALA A 1 400 ? 2.370 -8.272 6.828 1.00 95.38 400 ALA A O 1
ATOM 3060 N N . ASP A 1 401 ? 1.504 -9.095 8.718 1.00 95.44 401 ASP A N 1
ATOM 3061 C CA . ASP A 1 401 ? 2.476 -10.191 8.904 1.00 95.44 401 ASP A CA 1
ATOM 3062 C C . ASP A 1 401 ? 2.043 -11.418 8.065 1.00 95.44 401 ASP A C 1
ATOM 3064 O O . ASP A 1 401 ? 1.455 -12.388 8.563 1.00 95.44 401 ASP A O 1
ATOM 3068 N N . TYR A 1 402 ? 2.233 -11.349 6.738 1.00 95.38 402 TYR A N 1
ATOM 3069 C CA . TYR A 1 402 ? 1.644 -12.326 5.804 1.00 95.38 402 TYR A CA 1
ATOM 3070 C C . TYR A 1 402 ? 2.338 -13.695 5.848 1.00 95.38 402 TYR A C 1
ATOM 3072 O O . TYR A 1 402 ? 1.713 -14.711 5.516 1.00 95.38 402 TYR A O 1
ATOM 3080 N N . ASP A 1 403 ? 3.623 -13.737 6.213 1.00 93.94 403 ASP A N 1
ATOM 3081 C CA . ASP A 1 403 ? 4.403 -14.974 6.341 1.00 93.94 403 ASP A CA 1
ATOM 3082 C C . ASP A 1 403 ? 4.489 -15.494 7.790 1.00 93.94 403 ASP A C 1
ATOM 3084 O O . ASP A 1 403 ? 5.017 -16.592 8.036 1.00 93.94 403 ASP A O 1
ATOM 3088 N N . GLN A 1 404 ? 3.838 -14.779 8.714 1.00 93.06 404 GLN A N 1
ATOM 3089 C CA . GLN A 1 404 ? 3.694 -15.112 10.128 1.00 93.06 404 GLN A CA 1
ATOM 3090 C C . GLN A 1 404 ? 5.034 -15.201 10.843 1.00 93.06 404 GLN A C 1
ATOM 3092 O O . GLN A 1 404 ? 5.194 -16.041 11.736 1.00 93.06 404 GLN A O 1
ATOM 3097 N N . ASP A 1 405 ? 6.015 -14.411 10.416 1.00 91.44 405 ASP A N 1
ATOM 3098 C CA . ASP A 1 405 ? 7.336 -14.362 11.026 1.00 91.44 405 ASP A CA 1
ATOM 3099 C C . ASP A 1 405 ? 7.422 -13.367 12.197 1.00 91.44 405 ASP A C 1
ATOM 3101 O O . ASP A 1 405 ? 8.425 -13.332 12.926 1.00 91.44 405 ASP A O 1
ATOM 3105 N N . GLY A 1 406 ? 6.309 -12.673 12.449 1.00 92.00 406 GLY A N 1
ATOM 3106 C CA . GLY A 1 406 ? 6.105 -11.745 13.544 1.00 92.00 406 GLY A CA 1
ATOM 3107 C C . GLY A 1 406 ? 6.359 -10.301 13.168 1.00 92.00 406 GLY A C 1
ATOM 3108 O O . GLY A 1 406 ? 6.068 -9.441 13.992 1.00 92.00 406 GLY A O 1
ATOM 3109 N N . TRP A 1 407 ? 6.907 -10.031 11.979 1.00 92.88 407 TRP A N 1
ATOM 3110 C CA . TRP A 1 407 ? 7.282 -8.697 11.527 1.00 92.88 407 TRP A CA 1
ATOM 3111 C C . TRP A 1 407 ? 6.283 -8.185 10.494 1.00 92.88 407 TRP A C 1
ATOM 3113 O O . TRP A 1 407 ? 6.082 -8.832 9.473 1.00 92.88 407 TRP A O 1
ATOM 3123 N N . PRO A 1 408 ? 5.665 -7.011 10.711 1.00 93.88 408 PRO A N 1
ATOM 3124 C CA . PRO A 1 408 ? 4.680 -6.498 9.774 1.00 93.88 408 PRO A CA 1
ATOM 3125 C C . PRO A 1 408 ? 5.340 -6.176 8.430 1.00 93.88 408 PRO A C 1
ATOM 3127 O O . PRO A 1 408 ? 6.296 -5.394 8.354 1.00 93.88 408 PRO A O 1
ATOM 3130 N N . ASP A 1 409 ? 4.793 -6.765 7.372 1.00 96.00 409 ASP A N 1
ATOM 3131 C CA . ASP A 1 409 ? 5.156 -6.512 5.985 1.00 96.00 409 ASP A CA 1
ATOM 3132 C C . ASP A 1 409 ? 4.249 -5.443 5.371 1.00 96.00 409 ASP A C 1
ATOM 3134 O O . ASP A 1 409 ? 3.239 -5.026 5.947 1.00 96.00 409 ASP A O 1
ATOM 3138 N N . LEU A 1 410 ? 4.602 -4.997 4.167 1.00 95.25 410 LEU A N 1
ATOM 3139 C CA . LEU A 1 410 ? 3.915 -3.908 3.487 1.00 95.25 410 LEU A CA 1
ATOM 3140 C C . LEU A 1 410 ? 3.536 -4.310 2.065 1.00 95.25 410 LEU A C 1
ATOM 3142 O O . LEU A 1 410 ? 4.367 -4.794 1.304 1.00 95.25 410 LEU A O 1
ATOM 3146 N N . VAL A 1 411 ? 2.302 -4.035 1.657 1.00 94.62 411 VAL A N 1
ATOM 3147 C CA . VAL A 1 411 ? 1.910 -4.053 0.243 1.00 94.62 411 VAL A CA 1
ATOM 3148 C C . VAL A 1 411 ? 1.582 -2.637 -0.214 1.00 94.62 411 VAL A C 1
ATOM 3150 O O . VAL A 1 411 ? 0.920 -1.894 0.504 1.00 94.62 411 VAL A O 1
ATOM 3153 N N . VAL A 1 412 ? 2.048 -2.258 -1.403 1.00 92.69 412 VAL A N 1
ATOM 3154 C CA . VAL A 1 412 ? 1.889 -0.918 -1.985 1.00 92.69 412 VAL A CA 1
ATOM 3155 C C . VAL A 1 412 ? 1.247 -1.030 -3.362 1.00 92.69 412 VAL A C 1
ATOM 3157 O O . VAL A 1 412 ? 1.703 -1.807 -4.199 1.00 92.69 412 VAL A O 1
ATOM 3160 N N . GLY A 1 413 ? 0.191 -0.260 -3.617 1.00 89.56 413 GLY A N 1
ATOM 3161 C CA . GLY A 1 413 ? -0.461 -0.184 -4.925 1.00 89.56 413 GLY A CA 1
ATOM 3162 C C . GLY A 1 413 ? 0.131 0.927 -5.787 1.00 89.56 413 GLY A C 1
ATOM 3163 O O . GLY A 1 413 ? -0.016 2.104 -5.453 1.00 89.56 413 GLY A O 1
ATOM 3164 N N . ASN A 1 414 ? 0.758 0.563 -6.908 1.00 83.00 414 ASN A N 1
ATOM 3165 C CA . ASN A 1 414 ? 1.369 1.491 -7.858 1.00 83.00 414 ASN A CA 1
ATOM 3166 C C . ASN A 1 414 ? 0.506 1.690 -9.111 1.00 83.00 414 ASN A C 1
ATOM 3168 O O . ASN A 1 414 ? 0.040 0.721 -9.724 1.00 83.00 414 ASN A O 1
ATOM 3172 N N . MET A 1 415 ? 0.365 2.943 -9.556 1.00 77.25 415 MET A N 1
ATOM 3173 C CA . MET A 1 415 ? -0.253 3.249 -10.849 1.00 77.25 415 MET A CA 1
ATOM 3174 C C . MET A 1 415 ? 0.508 2.554 -11.967 1.00 77.25 415 MET A C 1
ATOM 3176 O O . MET A 1 415 ? 1.735 2.620 -12.023 1.00 77.25 415 MET A O 1
ATOM 3180 N N . ASP A 1 416 ? -0.229 1.918 -12.880 1.00 67.25 416 ASP A N 1
ATOM 3181 C CA . ASP A 1 416 ? 0.293 1.284 -14.095 1.00 67.25 416 ASP A CA 1
ATOM 3182 C C . ASP A 1 416 ? 1.298 0.117 -13.888 1.00 67.25 416 ASP A C 1
ATOM 3184 O O . ASP A 1 416 ? 1.560 -0.640 -14.829 1.00 67.25 416 ASP A O 1
ATOM 3188 N N . GLU A 1 417 ? 1.834 -0.074 -12.679 1.00 71.44 417 GLU A N 1
ATOM 3189 C CA . GLU A 1 417 ? 2.832 -1.095 -12.330 1.00 71.44 417 GLU A CA 1
ATOM 3190 C C . GLU A 1 417 ? 2.295 -2.214 -11.430 1.00 71.44 417 GLU A C 1
ATOM 3192 O O . GLU A 1 417 ? 2.944 -3.259 -11.310 1.00 71.44 417 GLU A O 1
ATOM 3197 N N . GLY A 1 418 ? 1.084 -2.048 -10.892 1.00 81.62 418 GLY A N 1
ATOM 3198 C CA . GLY A 1 418 ? 0.413 -3.044 -10.063 1.00 81.62 418 GLY A CA 1
ATOM 3199 C C . GLY A 1 418 ? 0.824 -2.969 -8.597 1.00 81.62 418 GLY A C 1
ATOM 3200 O O . GLY A 1 418 ? 1.370 -1.971 -8.137 1.00 81.62 418 GLY A O 1
ATOM 3201 N N . TYR A 1 419 ? 0.556 -4.031 -7.848 1.00 88.62 419 TYR A N 1
ATOM 3202 C CA . TYR A 1 419 ? 0.819 -4.067 -6.410 1.00 88.62 419 TYR A CA 1
ATOM 3203 C C . TYR A 1 419 ? 2.188 -4.692 -6.115 1.00 88.62 419 TYR A C 1
ATOM 3205 O O . TYR A 1 419 ? 2.589 -5.666 -6.759 1.00 88.62 419 TYR A O 1
ATOM 3213 N N . ARG A 1 420 ? 2.912 -4.135 -5.146 1.00 89.06 420 ARG A N 1
ATOM 3214 C CA . ARG A 1 420 ? 4.224 -4.611 -4.702 1.00 89.06 420 ARG A CA 1
ATOM 3215 C C . ARG A 1 420 ? 4.159 -5.073 -3.258 1.00 89.06 420 ARG A C 1
ATOM 3217 O O . ARG A 1 420 ? 3.683 -4.324 -2.418 1.00 89.06 420 ARG A O 1
ATOM 3224 N N . LEU A 1 421 ? 4.611 -6.295 -2.993 1.00 93.69 421 LEU A N 1
ATOM 3225 C CA . LEU A 1 421 ? 4.740 -6.869 -1.658 1.00 93.69 421 LEU A CA 1
ATOM 3226 C C . LEU A 1 421 ? 6.189 -6.733 -1.189 1.00 93.69 421 LEU A C 1
ATOM 3228 O O . LEU A 1 421 ? 7.109 -7.254 -1.823 1.00 93.69 421 LEU A O 1
ATOM 3232 N N . TYR A 1 422 ? 6.366 -6.062 -0.063 1.00 94.44 422 TYR A N 1
ATOM 3233 C CA . TYR A 1 422 ? 7.632 -5.770 0.580 1.00 94.44 422 TYR A CA 1
ATOM 3234 C C . TYR A 1 422 ? 7.729 -6.519 1.901 1.00 94.44 422 TYR A C 1
ATOM 3236 O O . TYR A 1 422 ? 6.978 -6.232 2.829 1.00 94.44 422 TYR A O 1
ATOM 3244 N N . GLN A 1 423 ? 8.680 -7.445 1.988 1.00 94.25 423 GLN A N 1
ATOM 3245 C CA . GLN A 1 423 ? 8.934 -8.205 3.203 1.00 94.25 423 GLN A CA 1
ATOM 3246 C C . GLN A 1 423 ? 9.877 -7.449 4.136 1.00 94.25 423 GLN A C 1
ATOM 3248 O O . GLN A 1 423 ? 10.970 -7.041 3.714 1.00 94.25 423 GLN A O 1
ATOM 3253 N N . ASN A 1 424 ? 9.500 -7.338 5.402 1.00 93.38 424 ASN A N 1
ATOM 3254 C CA . ASN A 1 424 ? 10.324 -6.771 6.455 1.00 93.38 424 ASN A CA 1
ATOM 3255 C C . ASN A 1 424 ? 11.521 -7.688 6.755 1.00 93.38 424 ASN A C 1
ATOM 3257 O O . ASN A 1 424 ? 11.380 -8.894 6.954 1.00 93.38 424 ASN A O 1
ATOM 3261 N N . GLN A 1 425 ? 12.742 -7.148 6.757 1.00 89.25 425 GLN A N 1
ATOM 3262 C CA . GLN A 1 425 ? 13.944 -7.952 7.014 1.00 89.25 425 GLN A CA 1
ATOM 3263 C C . GLN A 1 425 ? 14.509 -7.788 8.427 1.00 89.25 425 GLN A C 1
ATOM 3265 O O . GLN A 1 425 ? 15.498 -8.458 8.745 1.00 89.25 425 GLN A O 1
ATOM 3270 N N . TYR A 1 426 ? 13.932 -6.942 9.287 1.00 83.50 426 TYR A N 1
ATOM 3271 C CA . TYR A 1 426 ? 14.466 -6.727 10.639 1.00 83.50 426 TYR A CA 1
ATOM 3272 C C . TYR A 1 426 ? 14.552 -8.031 11.440 1.00 83.50 426 TYR A C 1
ATOM 3274 O O . TYR A 1 426 ? 15.607 -8.345 12.005 1.00 83.50 426 TYR A O 1
ATOM 3282 N N . GLY A 1 427 ? 13.504 -8.859 11.385 1.00 73.56 427 GLY A N 1
ATOM 3283 C CA . GLY A 1 427 ? 13.480 -10.182 12.014 1.00 73.56 427 GLY A CA 1
ATOM 3284 C C . GLY A 1 427 ? 14.544 -11.150 11.514 1.00 73.56 427 GLY A C 1
ATOM 3285 O O . GLY A 1 427 ? 14.946 -12.071 12.225 1.00 73.56 427 GLY A O 1
ATOM 3286 N N . ARG A 1 428 ? 15.044 -10.932 10.294 1.00 73.69 428 ARG A N 1
ATOM 3287 C CA . ARG A 1 428 ? 16.000 -11.805 9.591 1.00 73.69 428 ARG A CA 1
ATOM 3288 C C . ARG A 1 428 ? 17.455 -11.447 9.882 1.00 73.69 428 ARG A C 1
ATOM 3290 O O . ARG A 1 428 ? 18.371 -12.155 9.441 1.00 73.69 428 ARG A O 1
ATOM 3297 N N . SER A 1 429 ? 17.682 -10.396 10.671 1.00 66.56 429 SER A N 1
ATOM 3298 C CA . SER A 1 429 ? 18.992 -10.071 11.225 1.00 66.56 429 SER A CA 1
ATOM 3299 C C . SER A 1 429 ? 19.529 -11.217 12.077 1.00 66.56 429 SER A C 1
ATOM 3301 O O . SER A 1 429 ? 18.803 -11.911 12.779 1.00 66.56 429 SER A O 1
ATOM 3303 N N . SER A 1 430 ? 20.847 -11.422 12.045 1.00 52.16 430 SER A N 1
ATOM 3304 C CA . SER A 1 430 ? 21.517 -12.481 12.819 1.00 52.16 430 SER A CA 1
ATOM 3305 C C . SER A 1 430 ? 21.382 -12.336 14.346 1.00 52.16 430 SER A C 1
ATOM 3307 O O . SER A 1 430 ? 21.803 -13.232 15.079 1.00 52.16 430 SER A O 1
ATOM 3309 N N . SER A 1 431 ? 20.826 -11.217 14.822 1.00 53.31 431 SER A N 1
ATOM 3310 C CA . SER A 1 431 ? 20.531 -10.963 16.230 1.00 53.31 431 SER A CA 1
ATOM 3311 C C . SER A 1 431 ? 19.464 -9.859 16.355 1.00 53.31 431 SER A C 1
ATOM 3313 O O . SER A 1 431 ? 19.835 -8.715 16.630 1.00 53.31 431 SER A O 1
ATOM 3315 N N . PRO A 1 432 ? 18.165 -10.147 16.133 1.00 62.66 432 PRO A N 1
ATOM 3316 C CA . PRO A 1 432 ? 17.108 -9.175 16.400 1.00 62.66 432 PRO A CA 1
ATOM 3317 C C . PRO A 1 432 ? 17.161 -8.831 17.891 1.00 62.66 432 PRO A C 1
ATOM 3319 O O . PRO A 1 432 ? 17.202 -9.731 18.731 1.00 62.66 432 PRO A O 1
ATOM 3322 N N . SER A 1 433 ? 17.278 -7.548 18.228 1.00 76.69 433 SER A N 1
ATOM 3323 C CA . SER A 1 433 ? 17.296 -7.095 19.626 1.00 76.69 433 SER A CA 1
ATOM 3324 C C . SER A 1 433 ? 15.904 -6.821 20.175 1.00 76.69 433 SER A C 1
ATOM 3326 O O . SER A 1 433 ? 15.761 -6.705 21.390 1.00 76.69 433 SER A O 1
ATOM 3328 N N . ASN A 1 434 ? 14.931 -6.671 19.276 1.00 90.94 434 ASN A N 1
ATOM 3329 C CA . ASN A 1 434 ? 13.587 -6.244 19.595 1.00 90.94 434 ASN A CA 1
ATOM 3330 C C . ASN A 1 434 ? 12.640 -7.439 19.544 1.00 90.94 434 ASN A C 1
ATOM 3332 O O . ASN A 1 434 ? 12.707 -8.266 18.632 1.00 90.94 434 ASN A O 1
ATOM 3336 N N . HIS A 1 435 ? 11.795 -7.507 20.556 1.00 93.81 435 HIS A N 1
ATOM 3337 C CA . HIS A 1 435 ? 10.763 -8.502 20.742 1.00 93.81 435 HIS A CA 1
ATOM 3338 C C . HIS A 1 435 ? 9.417 -7.940 20.313 1.00 93.81 435 HIS A C 1
ATOM 3340 O O . HIS A 1 435 ? 9.237 -6.725 20.249 1.00 93.81 435 HIS A O 1
ATOM 3346 N N . TRP A 1 436 ? 8.458 -8.817 20.061 1.00 95.62 436 TRP A N 1
ATOM 3347 C CA . TRP A 1 436 ? 7.139 -8.419 19.576 1.00 95.62 436 TRP A CA 1
ATOM 3348 C C . TRP A 1 436 ? 6.026 -9.252 20.196 1.00 95.62 436 TRP A C 1
ATOM 3350 O O . TRP A 1 436 ? 6.266 -10.284 20.823 1.00 95.62 436 TRP A O 1
ATOM 3360 N N . LEU A 1 437 ? 4.790 -8.801 20.041 1.00 96.25 437 LEU A N 1
ATOM 3361 C CA . LEU A 1 437 ? 3.596 -9.558 20.388 1.00 96.25 437 LEU A CA 1
ATOM 3362 C C . LEU A 1 437 ? 2.513 -9.244 19.361 1.00 96.25 437 LEU A C 1
ATOM 3364 O O . LEU A 1 437 ? 2.196 -8.078 19.147 1.00 96.25 437 LEU A O 1
ATOM 3368 N N . SER A 1 438 ? 1.925 -10.283 18.771 1.00 97.00 438 SER A N 1
ATOM 3369 C CA . SER A 1 438 ? 0.770 -10.145 17.877 1.00 97.00 438 SER A CA 1
ATOM 3370 C C . SER A 1 438 ? -0.491 -10.660 18.569 1.00 97.00 438 SER A C 1
ATOM 3372 O O . SER A 1 438 ? -0.457 -11.719 19.207 1.00 97.00 438 SER A O 1
ATOM 3374 N N . LEU A 1 439 ? -1.593 -9.915 18.484 1.00 97.81 439 LEU A N 1
ATOM 3375 C CA . LEU A 1 439 ? -2.857 -10.227 19.150 1.00 97.81 439 LEU A CA 1
ATOM 3376 C C . LEU A 1 439 ? -4.036 -10.167 18.172 1.00 97.81 439 LEU A C 1
ATOM 3378 O O . LEU A 1 439 ? -4.442 -9.097 17.728 1.00 97.81 439 LEU A O 1
ATOM 3382 N N . GLU A 1 440 ? -4.625 -11.328 17.903 1.00 96.75 440 GLU A N 1
ATOM 3383 C CA . GLU A 1 440 ? -5.900 -11.500 17.210 1.00 96.75 440 GLU A CA 1
ATOM 3384 C C . GLU A 1 440 ? -7.042 -11.537 18.237 1.00 96.75 440 GLU A C 1
ATOM 3386 O O . GLU A 1 440 ? -7.022 -12.337 19.181 1.00 96.75 440 GLU A O 1
ATOM 3391 N N . LEU A 1 441 ? -8.053 -10.689 18.053 1.00 97.31 441 LEU A N 1
ATOM 3392 C CA . LEU A 1 441 ? -9.276 -10.708 18.852 1.00 97.31 441 LEU A CA 1
ATOM 3393 C C . LEU A 1 441 ? -10.428 -11.300 18.045 1.00 97.31 441 LEU A C 1
ATOM 3395 O O . LEU A 1 441 ? -10.580 -11.009 16.864 1.00 97.31 441 LEU A O 1
ATOM 3399 N N . VAL A 1 442 ? -11.260 -12.105 18.703 1.00 96.50 442 VAL A N 1
ATOM 3400 C CA . VAL A 1 442 ? -12.487 -12.646 18.110 1.00 96.50 442 VAL A CA 1
ATOM 3401 C C . VAL A 1 442 ? -13.652 -12.307 19.020 1.00 96.50 442 VAL A C 1
ATOM 3403 O O . VAL A 1 442 ? -13.733 -12.789 20.149 1.00 96.50 442 VAL A O 1
ATOM 3406 N N . GLY A 1 443 ? -14.563 -11.471 18.539 1.00 95.88 443 GLY A N 1
ATOM 3407 C CA . GLY A 1 443 ? -15.756 -11.087 19.276 1.00 95.88 443 GLY A CA 1
ATOM 3408 C C . GLY A 1 443 ? -16.778 -12.214 19.424 1.00 95.88 443 GLY A C 1
ATOM 3409 O O . GLY A 1 443 ? -16.660 -13.313 18.869 1.00 95.88 443 GLY A O 1
ATOM 3410 N N . GLY A 1 444 ? -17.814 -11.938 20.206 1.00 91.44 444 GLY A N 1
ATOM 3411 C CA . GLY A 1 444 ? -18.922 -12.854 20.421 1.00 91.44 444 GLY A CA 1
ATOM 3412 C C . GLY A 1 444 ? -19.975 -12.267 21.352 1.00 91.44 444 GLY A C 1
ATOM 3413 O O . GLY A 1 444 ? -19.675 -11.472 22.236 1.00 91.44 444 GLY A O 1
ATOM 3414 N N . GLY A 1 445 ? -21.229 -12.688 21.187 1.00 87.56 445 GLY A N 1
ATOM 3415 C CA . GLY A 1 445 ? -22.335 -12.169 21.993 1.00 87.56 445 GLY A CA 1
ATOM 3416 C C . GLY A 1 445 ? -22.664 -10.717 21.615 1.00 87.56 445 GLY A C 1
ATOM 3417 O O . GLY A 1 445 ? -23.136 -10.524 20.502 1.00 87.56 445 GLY A O 1
ATOM 3418 N N . PRO A 1 446 ? -22.482 -9.727 22.514 1.00 92.75 446 PRO A N 1
ATOM 3419 C CA . PRO A 1 446 ? -22.757 -8.313 22.235 1.00 92.75 446 PRO A CA 1
ATOM 3420 C C . PRO A 1 446 ? -21.642 -7.594 21.456 1.00 92.75 446 PRO A C 1
ATOM 3422 O O . PRO A 1 446 ? -21.757 -6.402 21.223 1.00 92.75 446 PRO A O 1
ATOM 3425 N N . VAL A 1 447 ? -20.549 -8.283 21.117 1.00 96.38 447 VAL A N 1
ATOM 3426 C CA . VAL A 1 447 ? -19.420 -7.720 20.367 1.00 96.38 447 VAL A CA 1
ATOM 3427 C C . VAL A 1 447 ? -19.373 -8.366 18.988 1.00 96.38 447 VAL A C 1
ATOM 3429 O O . VAL A 1 447 ? -19.433 -9.598 18.899 1.00 96.38 447 VAL A O 1
ATOM 3432 N N . ASN A 1 448 ? -19.231 -7.544 17.945 1.00 97.31 448 ASN A N 1
ATOM 3433 C CA . ASN A 1 448 ? -19.080 -7.988 16.558 1.00 97.31 448 ASN A CA 1
ATOM 3434 C C . ASN A 1 448 ? -17.903 -8.957 16.380 1.00 97.31 448 ASN A C 1
ATOM 3436 O O . ASN A 1 448 ? -16.915 -8.880 17.110 1.00 97.31 448 ASN A O 1
ATOM 3440 N N . ARG A 1 449 ? -18.004 -9.900 15.435 1.00 96.38 449 ARG A N 1
ATOM 3441 C CA . ARG A 1 449 ? -17.069 -11.030 15.325 1.00 96.38 449 ARG A CA 1
ATOM 3442 C C . ARG A 1 449 ? -15.622 -10.596 15.134 1.00 96.38 449 ARG A C 1
ATOM 3444 O O . ARG A 1 449 ? -14.743 -11.192 15.754 1.00 96.38 449 ARG A O 1
ATOM 3451 N N . ASP A 1 450 ? -15.392 -9.581 14.313 1.00 96.12 450 ASP A N 1
ATOM 3452 C CA . ASP A 1 450 ? -14.059 -9.047 14.026 1.00 96.12 450 ASP A CA 1
ATOM 3453 C C . ASP A 1 450 ? -13.491 -8.195 15.179 1.00 96.12 450 ASP A C 1
ATOM 3455 O O . ASP A 1 450 ? -12.361 -7.723 15.093 1.00 96.12 450 ASP A O 1
ATOM 3459 N N . ALA A 1 451 ? -14.248 -8.015 16.271 1.00 97.44 451 ALA A N 1
ATOM 3460 C CA . ALA A 1 451 ? -13.886 -7.215 17.441 1.00 97.44 451 ALA A CA 1
ATOM 3461 C C . ALA A 1 451 ? -13.524 -5.754 17.114 1.00 97.44 451 ALA A C 1
ATOM 3463 O O . ALA A 1 451 ? -12.806 -5.110 17.881 1.00 97.44 451 ALA A O 1
ATOM 3464 N N . VAL A 1 452 ? -14.040 -5.221 16.002 1.00 97.25 452 VAL A N 1
ATOM 3465 C CA . VAL A 1 452 ? -13.841 -3.829 15.589 1.00 97.25 452 VAL A CA 1
ATOM 3466 C C . VAL A 1 452 ? -14.337 -2.900 16.696 1.00 97.25 452 VAL A C 1
ATOM 3468 O O . VAL A 1 452 ? -15.434 -3.092 17.225 1.00 97.25 452 VAL A O 1
ATOM 3471 N N . GLY A 1 453 ? -13.505 -1.921 17.058 1.00 96.56 453 GLY A N 1
ATOM 3472 C CA . GLY A 1 453 ? -13.729 -1.006 18.181 1.00 96.56 453 GLY A CA 1
ATOM 3473 C C . GLY A 1 453 ? -13.163 -1.482 19.526 1.00 96.56 453 GLY A C 1
ATOM 3474 O O . GLY A 1 453 ? -13.215 -0.740 20.504 1.00 96.56 453 GLY A O 1
ATOM 3475 N N . ALA A 1 454 ? -12.606 -2.696 19.622 1.00 97.81 454 ALA A N 1
ATOM 3476 C CA . ALA A 1 454 ? -11.883 -3.109 20.824 1.00 97.81 454 ALA A CA 1
ATOM 3477 C C . ALA A 1 454 ? -10.564 -2.332 20.961 1.00 97.81 454 ALA A C 1
ATOM 3479 O O . ALA A 1 454 ? -9.804 -2.220 19.999 1.00 97.81 454 ALA A O 1
ATOM 3480 N N . ARG A 1 455 ? -10.265 -1.869 22.179 1.00 98.06 455 ARG A N 1
ATOM 3481 C CA . ARG A 1 455 ? -9.058 -1.108 22.525 1.00 98.06 455 ARG A CA 1
ATOM 3482 C C . ARG A 1 455 ? -8.129 -1.908 23.423 1.00 98.06 455 ARG A C 1
ATOM 3484 O O . ARG A 1 455 ? -8.546 -2.480 24.433 1.00 98.06 455 ARG A O 1
ATOM 3491 N N . ILE A 1 456 ? -6.849 -1.934 23.085 1.00 98.25 456 ILE A N 1
ATOM 3492 C CA . ILE A 1 456 ? -5.827 -2.715 23.774 1.00 98.25 456 ILE A CA 1
ATOM 3493 C C . ILE A 1 456 ? -4.751 -1.771 24.286 1.00 98.25 456 ILE A C 1
ATOM 3495 O O . ILE A 1 456 ? -4.213 -0.950 23.550 1.00 98.25 456 ILE A O 1
ATOM 3499 N N . TYR A 1 457 ? -4.400 -1.946 25.555 1.00 98.38 457 TYR A N 1
ATOM 3500 C CA . TYR A 1 457 ? -3.230 -1.338 26.163 1.00 98.38 457 TYR A CA 1
ATOM 3501 C C . TYR A 1 457 ? -2.205 -2.424 26.458 1.00 98.38 457 TYR A C 1
ATOM 3503 O O . TYR A 1 457 ? -2.528 -3.403 27.139 1.00 98.38 457 TYR A O 1
ATOM 3511 N N . LEU A 1 458 ? -0.978 -2.231 25.984 1.00 98.50 458 LEU A N 1
ATOM 3512 C CA . LEU A 1 458 ? 0.162 -3.086 26.294 1.00 98.50 458 LEU A CA 1
ATOM 3513 C C . LEU A 1 458 ? 1.170 -2.287 27.110 1.00 98.50 458 LEU A C 1
ATOM 3515 O O . LEU A 1 458 ? 1.612 -1.234 26.664 1.00 98.50 458 LEU A O 1
ATOM 3519 N N . THR A 1 459 ? 1.554 -2.793 28.282 1.00 98.69 459 THR A N 1
ATOM 3520 C CA . THR A 1 459 ? 2.557 -2.160 29.146 1.00 98.69 459 THR A CA 1
ATOM 3521 C C . THR A 1 459 ? 3.754 -3.081 29.350 1.00 98.69 459 THR A C 1
ATOM 3523 O O . THR A 1 459 ? 3.624 -4.179 29.896 1.00 98.69 459 THR A O 1
ATOM 3526 N N . THR A 1 460 ? 4.940 -2.629 28.955 1.00 98.25 460 THR A N 1
ATOM 3527 C CA . THR A 1 460 ? 6.202 -3.342 29.184 1.00 98.25 460 THR A CA 1
ATOM 3528 C C . THR A 1 460 ? 6.742 -3.091 30.606 1.00 98.25 460 THR A C 1
ATOM 3530 O O . THR A 1 460 ? 6.379 -2.108 31.259 1.00 98.25 460 THR A O 1
ATOM 3533 N N . PRO A 1 461 ? 7.632 -3.953 31.141 1.00 97.75 461 PRO A N 1
ATOM 3534 C CA . PRO A 1 461 ? 8.166 -3.828 32.502 1.00 97.75 461 PRO A CA 1
ATOM 3535 C C . PRO A 1 461 ? 8.940 -2.535 32.795 1.00 97.75 461 PRO A C 1
ATOM 3537 O O . PRO A 1 461 ? 9.096 -2.168 33.962 1.00 97.75 461 PRO A O 1
ATOM 3540 N N . ASP A 1 462 ? 9.458 -1.864 31.767 1.00 94.56 462 ASP A N 1
ATOM 3541 C CA . ASP A 1 462 ? 10.113 -0.556 31.869 1.00 94.56 462 ASP A CA 1
ATOM 3542 C C . ASP A 1 462 ? 9.119 0.621 31.909 1.00 94.56 462 ASP A C 1
ATOM 3544 O O . ASP A 1 462 ? 9.521 1.745 32.214 1.00 94.56 462 ASP A O 1
ATOM 3548 N N . GLY A 1 463 ? 7.825 0.351 31.719 1.00 96.00 463 GLY A N 1
ATOM 3549 C CA . GLY A 1 463 ? 6.723 1.290 31.903 1.00 96.00 463 GLY A CA 1
ATOM 3550 C C . GLY A 1 463 ? 6.209 1.948 30.624 1.00 96.00 463 GLY A C 1
ATOM 3551 O O . GLY A 1 463 ? 5.273 2.743 30.724 1.00 96.00 463 GLY A O 1
ATOM 3552 N N . LEU A 1 464 ? 6.770 1.632 29.449 1.00 97.00 464 LEU A N 1
ATOM 3553 C CA . LEU A 1 464 ? 6.199 2.064 28.172 1.00 97.00 464 LEU A CA 1
ATOM 3554 C C . LEU A 1 464 ? 4.806 1.443 28.020 1.00 97.00 464 LEU A C 1
ATOM 3556 O O . LEU A 1 464 ? 4.629 0.248 28.252 1.00 97.00 464 LEU A O 1
ATOM 3560 N N . THR A 1 465 ? 3.810 2.263 27.689 1.00 98.12 465 THR A N 1
ATOM 3561 C CA . THR A 1 465 ? 2.442 1.805 27.439 1.00 98.12 465 THR A CA 1
ATOM 3562 C C . THR A 1 465 ? 2.035 2.218 26.041 1.00 98.12 465 THR A C 1
ATOM 3564 O O . THR A 1 465 ? 2.050 3.403 25.745 1.00 98.12 465 THR A O 1
ATOM 3567 N N . GLN A 1 466 ? 1.670 1.244 25.218 1.00 98.31 466 GLN A N 1
ATOM 3568 C CA . GLN A 1 466 ? 1.126 1.450 23.880 1.00 98.31 466 GLN A CA 1
ATOM 3569 C C . GLN A 1 466 ? -0.389 1.283 23.913 1.00 98.31 466 GLN A C 1
ATOM 3571 O O . GLN A 1 466 ? -0.899 0.451 24.673 1.00 98.31 466 GLN A O 1
ATOM 3576 N N . MET A 1 467 ? -1.091 2.029 23.064 1.00 97.69 467 MET A N 1
ATOM 3577 C CA . MET A 1 467 ? -2.525 1.885 22.830 1.00 97.69 467 MET A CA 1
ATOM 3578 C C . MET A 1 467 ? -2.784 1.575 21.352 1.00 97.69 467 MET A C 1
ATOM 3580 O O . MET A 1 467 ? -2.207 2.196 20.458 1.00 97.69 467 MET A O 1
ATOM 3584 N N . GLN A 1 468 ? -3.619 0.571 21.087 1.00 97.56 468 GLN A N 1
ATOM 3585 C CA . GLN A 1 468 ? -4.065 0.235 19.738 1.00 97.56 468 GLN A CA 1
ATOM 3586 C C . GLN A 1 468 ? -5.541 -0.166 19.733 1.00 97.56 468 GLN A C 1
ATOM 3588 O O . GLN A 1 468 ? -5.986 -0.872 20.639 1.00 97.56 468 GLN A O 1
ATOM 3593 N N . ASP A 1 469 ? -6.248 0.219 18.674 1.00 96.69 469 ASP A N 1
ATOM 3594 C CA . ASP A 1 469 ? -7.641 -0.152 18.423 1.00 96.69 469 ASP A CA 1
ATOM 3595 C C . ASP A 1 469 ? -7.725 -1.135 17.255 1.00 96.69 469 ASP A C 1
ATOM 3597 O O . ASP A 1 469 ? -6.954 -1.040 16.297 1.00 96.69 469 ASP A O 1
ATOM 3601 N N . VAL A 1 470 ? -8.688 -2.056 17.308 1.00 97.38 470 VAL A N 1
ATOM 3602 C CA . VAL A 1 470 ? -9.050 -2.880 16.149 1.00 97.38 470 VAL A CA 1
ATOM 3603 C C . VAL A 1 470 ? -9.868 -2.019 15.187 1.00 97.38 470 VAL A C 1
ATOM 3605 O O . VAL A 1 470 ? -11.048 -1.752 15.425 1.00 97.38 470 VAL A O 1
ATOM 3608 N N . LEU A 1 471 ? -9.227 -1.573 14.105 1.00 95.38 471 LEU A N 1
ATOM 3609 C CA . LEU A 1 471 ? -9.807 -0.693 13.090 1.00 95.38 471 LEU A CA 1
ATOM 3610 C C . LEU A 1 471 ? -9.918 -1.413 11.745 1.00 95.38 471 LEU A C 1
ATOM 3612 O O . LEU A 1 471 ? -8.998 -2.119 11.337 1.00 95.38 471 LEU A O 1
ATOM 3616 N N . ASN A 1 472 ? -11.008 -1.171 11.016 1.00 94.06 472 ASN A N 1
ATOM 3617 C CA . ASN A 1 472 ? -11.186 -1.660 9.651 1.00 94.06 472 ASN A CA 1
ATOM 3618 C C . ASN A 1 472 ? -11.585 -0.506 8.716 1.00 94.06 472 ASN A C 1
ATOM 3620 O O . ASN A 1 472 ? -12.654 0.088 8.859 1.00 94.06 472 ASN A O 1
ATOM 3624 N N . GLY A 1 473 ? -10.713 -0.191 7.756 1.00 83.56 473 GLY A N 1
ATOM 3625 C CA . GLY A 1 473 ? -10.834 0.972 6.870 1.00 83.56 473 GLY A CA 1
ATOM 3626 C C . GLY A 1 473 ? -9.882 2.109 7.250 1.00 83.56 473 GLY A C 1
ATOM 3627 O O . GLY A 1 473 ? -10.298 3.257 7.405 1.00 83.56 473 GLY A O 1
ATOM 3628 N N . VAL A 1 474 ? -8.603 1.769 7.420 1.00 82.12 474 VAL A N 1
ATOM 3629 C CA . VAL A 1 474 ? -7.470 2.696 7.576 1.00 82.12 474 VAL A CA 1
ATOM 3630 C C . VAL A 1 474 ? -6.499 2.484 6.417 1.00 82.12 474 VAL A C 1
ATOM 3632 O O . VAL A 1 474 ? -6.357 1.364 5.931 1.00 82.12 474 VAL A O 1
ATOM 3635 N N . GLY A 1 475 ? -5.815 3.544 5.982 1.00 77.44 475 GLY A N 1
ATOM 3636 C CA . GLY A 1 475 ? -5.048 3.511 4.737 1.00 77.44 475 GLY A CA 1
ATOM 3637 C C . GLY A 1 475 ? -5.958 3.608 3.508 1.00 77.44 475 GLY A C 1
ATOM 3638 O O . GLY A 1 475 ? -6.994 2.956 3.402 1.00 77.44 475 GLY A O 1
ATOM 3639 N N . LEU A 1 476 ? -5.604 4.482 2.562 1.00 77.62 476 LEU A N 1
ATOM 3640 C CA . LEU A 1 476 ? -6.462 4.777 1.414 1.00 77.62 476 LEU A CA 1
ATOM 3641 C C . LEU A 1 476 ? -6.796 3.519 0.604 1.00 77.62 476 LEU A C 1
ATOM 3643 O O . LEU A 1 476 ? -5.908 2.906 0.017 1.00 77.62 476 LEU A O 1
ATOM 3647 N N . GLY A 1 477 ? -8.093 3.215 0.517 1.00 64.44 477 GLY A N 1
ATOM 3648 C CA . GLY A 1 477 ? -8.630 2.184 -0.362 1.00 64.44 477 GLY A CA 1
ATOM 3649 C C . GLY A 1 477 ? -8.462 0.762 0.154 1.00 64.44 477 GLY A C 1
ATOM 3650 O O . GLY A 1 477 ? -8.918 -0.151 -0.532 1.00 64.44 477 GLY A O 1
ATOM 3651 N N . GLY A 1 478 ? -7.869 0.557 1.333 1.00 69.94 478 GLY A N 1
ATOM 3652 C CA . GLY A 1 478 ? -7.528 -0.776 1.808 1.00 69.94 478 GLY A CA 1
ATOM 3653 C C . GLY A 1 478 ? -7.893 -1.108 3.251 1.00 69.94 478 GLY A C 1
ATOM 3654 O O . GLY A 1 478 ? -8.223 -0.243 4.056 1.00 69.94 478 GLY A O 1
ATOM 3655 N N . GLY A 1 479 ? -7.838 -2.406 3.546 1.00 80.75 479 GLY A N 1
ATOM 3656 C CA . GLY A 1 479 ? -7.864 -2.988 4.880 1.00 80.75 479 GLY A CA 1
ATOM 3657 C C . GLY A 1 479 ? -6.535 -3.686 5.168 1.00 80.75 479 GLY A C 1
ATOM 3658 O O . GLY A 1 479 ? -6.207 -4.689 4.525 1.00 80.75 479 GLY A O 1
ATOM 3659 N N . SER A 1 480 ? -5.779 -3.146 6.127 1.00 93.38 480 SER A N 1
ATOM 3660 C CA . SER A 1 480 ? -4.691 -3.866 6.802 1.00 93.38 480 SER A CA 1
ATOM 3661 C C . SER A 1 480 ? -5.235 -5.082 7.558 1.00 93.38 480 SER A C 1
ATOM 3663 O O . SER A 1 480 ? -6.445 -5.221 7.746 1.00 93.38 480 SER A O 1
ATOM 3665 N N . GLU A 1 481 ? -4.346 -5.967 8.003 1.00 94.50 481 GLU A N 1
ATOM 3666 C CA . GLU A 1 481 ? -4.753 -7.028 8.923 1.00 94.50 481 GLU A CA 1
ATOM 3667 C C . GLU A 1 481 ? -5.411 -6.466 10.198 1.00 94.50 481 GLU A C 1
ATOM 3669 O O . GLU A 1 481 ? -5.059 -5.385 10.667 1.00 94.50 481 GLU A O 1
ATOM 3674 N N . LEU A 1 482 ? -6.357 -7.216 10.774 1.00 95.19 482 LEU A N 1
ATOM 3675 C CA . LEU A 1 482 ? -7.020 -6.834 12.029 1.00 95.19 482 LEU A CA 1
ATOM 3676 C C . LEU A 1 482 ? -6.235 -7.254 13.280 1.00 95.19 482 LEU A C 1
ATOM 3678 O O . LEU A 1 482 ? -6.535 -6.787 14.378 1.00 95.19 482 LEU A O 1
ATOM 3682 N N . ALA A 1 483 ? -5.262 -8.159 13.136 1.00 95.69 483 ALA A N 1
ATOM 3683 C CA . ALA A 1 483 ? -4.389 -8.527 14.241 1.00 95.69 483 ALA A CA 1
ATOM 3684 C C . ALA A 1 483 ? -3.490 -7.337 14.607 1.00 95.69 483 ALA A C 1
ATOM 3686 O O . ALA A 1 483 ? -2.936 -6.660 13.744 1.00 95.69 483 ALA A O 1
ATOM 3687 N N . LEU A 1 484 ? -3.351 -7.081 15.904 1.00 97.00 484 LEU A N 1
ATOM 3688 C CA . LEU A 1 484 ? -2.576 -5.955 16.413 1.00 97.00 484 LEU A CA 1
ATOM 3689 C C . LEU A 1 484 ? -1.146 -6.402 16.702 1.00 97.00 484 LEU A C 1
ATOM 3691 O O . LEU A 1 484 ? -0.942 -7.314 17.505 1.00 97.00 484 LEU A O 1
ATOM 3695 N N . ASN A 1 485 ? -0.168 -5.740 16.087 1.00 95.56 485 ASN A N 1
ATOM 3696 C CA . ASN A 1 485 ? 1.253 -6.007 16.299 1.00 95.56 485 ASN A CA 1
ATOM 3697 C C . ASN A 1 485 ? 1.859 -4.935 17.209 1.00 95.56 485 ASN A C 1
ATOM 3699 O O . ASN A 1 485 ? 1.765 -3.738 16.930 1.00 95.56 485 ASN A O 1
ATOM 3703 N N . PHE A 1 486 ? 2.475 -5.370 18.304 1.00 97.69 486 PHE A N 1
ATOM 3704 C CA . PHE A 1 486 ? 3.131 -4.515 19.286 1.00 97.69 486 PHE A CA 1
ATOM 3705 C C . PHE A 1 486 ? 4.630 -4.800 19.319 1.00 97.69 486 PHE A C 1
ATOM 3707 O O . PHE A 1 486 ? 5.033 -5.946 19.542 1.00 97.69 486 PHE A O 1
ATOM 3714 N N . GLY A 1 487 ? 5.454 -3.761 19.193 1.00 96.62 487 GLY A N 1
ATOM 3715 C CA . GLY A 1 487 ? 6.875 -3.842 19.507 1.00 96.62 487 GLY A CA 1
ATOM 3716 C C . GLY A 1 487 ? 7.115 -3.762 21.007 1.00 96.62 487 GLY A C 1
ATOM 3717 O O . GLY A 1 487 ? 6.547 -2.929 21.705 1.00 96.62 487 GLY A O 1
ATOM 3718 N N . LEU A 1 488 ? 7.942 -4.647 21.547 1.00 97.00 488 LEU A N 1
ATOM 3719 C CA . LEU A 1 488 ? 8.279 -4.695 22.972 1.00 97.00 488 LEU A CA 1
ATOM 3720 C C . LEU A 1 488 ? 9.703 -4.183 23.238 1.00 97.00 488 LEU A C 1
ATOM 3722 O O . LEU A 1 488 ? 10.152 -4.178 24.389 1.00 97.00 488 LEU A O 1
ATOM 3726 N N . GLY A 1 489 ? 10.440 -3.772 22.201 1.00 93.88 489 GLY A N 1
ATOM 3727 C CA . GLY A 1 489 ? 11.857 -3.449 22.312 1.00 93.88 489 GLY A CA 1
ATOM 3728 C C . GLY A 1 489 ? 12.609 -4.598 22.988 1.00 93.88 489 GLY A C 1
ATOM 3729 O O . GLY A 1 489 ? 12.446 -5.761 22.637 1.00 93.88 489 GLY A O 1
ATOM 3730 N N . ALA A 1 490 ? 13.395 -4.307 24.022 1.00 93.44 490 ALA A N 1
ATOM 3731 C CA . ALA A 1 490 ? 14.146 -5.336 24.747 1.00 93.44 490 ALA A CA 1
ATOM 3732 C C . ALA A 1 490 ? 13.314 -6.150 25.767 1.00 93.44 490 ALA A C 1
ATOM 3734 O O . ALA A 1 490 ? 13.883 -6.975 26.488 1.00 93.44 490 ALA A O 1
ATOM 3735 N N . ALA A 1 491 ? 12.009 -5.896 25.913 1.00 96.25 491 ALA A N 1
ATOM 3736 C CA . ALA A 1 491 ? 11.182 -6.586 26.897 1.00 96.25 491 ALA A CA 1
ATOM 3737 C C . ALA A 1 491 ? 10.746 -7.978 26.409 1.00 96.25 491 ALA A C 1
ATOM 3739 O O . ALA A 1 491 ? 10.128 -8.125 25.365 1.00 96.25 491 ALA A O 1
ATOM 3740 N N . GLU A 1 492 ? 10.991 -9.008 27.220 1.00 96.19 492 GLU A N 1
ATOM 3741 C CA . GLU A 1 492 ? 10.588 -10.395 26.916 1.00 96.19 492 GLU A CA 1
ATOM 3742 C C . GLU A 1 492 ? 9.132 -10.706 27.320 1.00 96.19 492 GLU A C 1
ATOM 3744 O O . GLU A 1 492 ? 8.626 -11.805 27.081 1.00 96.19 492 GLU A O 1
ATOM 3749 N N . THR A 1 493 ? 8.460 -9.770 27.992 1.00 97.69 493 THR A N 1
ATOM 3750 C CA . THR A 1 493 ? 7.074 -9.916 28.448 1.00 97.69 493 THR A CA 1
ATOM 3751 C C . THR A 1 493 ? 6.366 -8.571 28.496 1.00 97.69 493 THR A C 1
ATOM 3753 O O . THR A 1 493 ? 7.031 -7.562 28.726 1.00 97.69 493 THR A O 1
ATOM 3756 N N . ALA A 1 494 ? 5.036 -8.567 28.440 1.00 98.31 494 ALA A N 1
ATOM 3757 C CA . ALA A 1 494 ? 4.213 -7.390 28.707 1.00 98.31 494 ALA A CA 1
ATOM 3758 C C . ALA A 1 494 ? 2.914 -7.733 29.459 1.00 98.31 494 ALA A C 1
ATOM 3760 O O . ALA A 1 494 ? 2.479 -8.887 29.501 1.00 98.31 494 ALA A O 1
ATOM 3761 N N . ASP A 1 495 ? 2.293 -6.719 30.054 1.00 98.56 495 ASP A N 1
ATOM 3762 C CA . ASP A 1 495 ? 0.941 -6.792 30.604 1.00 98.56 495 ASP A CA 1
ATOM 3763 C C . ASP A 1 495 ? -0.056 -6.247 29.570 1.00 98.56 495 ASP A C 1
ATOM 3765 O O . ASP A 1 495 ? 0.203 -5.229 28.932 1.00 98.56 495 ASP A O 1
ATOM 3769 N N . LEU A 1 496 ? -1.202 -6.912 29.414 1.00 98.31 496 LEU A N 1
ATOM 3770 C CA . LEU A 1 496 ? -2.272 -6.524 28.493 1.00 98.31 496 LEU A CA 1
ATOM 3771 C C . LEU A 1 496 ? -3.517 -6.090 29.266 1.00 98.31 496 LEU A C 1
ATOM 3773 O O . LEU A 1 496 ? -3.936 -6.767 30.211 1.00 98.31 496 LEU A O 1
ATOM 3777 N N . ARG A 1 497 ? -4.166 -5.018 28.811 1.00 97.75 497 ARG A N 1
ATOM 3778 C CA . ARG A 1 497 ? -5.529 -4.631 29.194 1.00 97.75 497 ARG A CA 1
ATOM 3779 C C . ARG A 1 497 ? -6.367 -4.454 27.934 1.00 97.75 497 ARG A C 1
ATOM 3781 O O . ARG A 1 497 ? -6.089 -3.566 27.142 1.00 97.75 497 ARG A O 1
ATOM 3788 N N . ILE A 1 498 ? -7.398 -5.276 27.792 1.00 97.06 498 ILE A N 1
ATOM 3789 C CA . ILE A 1 498 ? -8.333 -5.262 26.669 1.00 97.06 498 ILE A CA 1
ATOM 3790 C C . ILE A 1 498 ? -9.632 -4.623 27.148 1.00 97.06 498 ILE A C 1
ATOM 3792 O O . ILE A 1 498 ? -10.179 -5.031 28.177 1.00 97.06 498 ILE A O 1
ATOM 3796 N N . GLN A 1 499 ? -10.105 -3.633 26.406 1.00 96.94 499 GLN A N 1
ATOM 3797 C CA . GLN A 1 499 ? -11.407 -3.005 26.538 1.00 96.94 499 GLN A CA 1
ATOM 3798 C C . GLN A 1 499 ? -12.240 -3.373 25.314 1.00 96.94 499 GLN A C 1
ATOM 3800 O O . GLN A 1 499 ? -11.925 -2.985 24.195 1.00 96.94 499 GLN A O 1
ATOM 3805 N N . TRP A 1 500 ? -13.280 -4.166 25.535 1.00 96.50 500 TRP A N 1
ATOM 3806 C CA . TRP A 1 500 ? -14.206 -4.584 24.489 1.00 96.50 500 TRP A CA 1
ATOM 3807 C C . TRP A 1 500 ? -15.243 -3.486 24.198 1.00 96.50 500 TRP A C 1
ATOM 3809 O O . TRP A 1 500 ? -15.523 -2.694 25.105 1.00 96.50 500 TRP A O 1
ATOM 3819 N N . PRO A 1 501 ? -15.864 -3.473 23.000 1.00 95.56 501 PRO A N 1
ATOM 3820 C CA . PRO A 1 501 ? -16.886 -2.483 22.630 1.00 95.56 501 PRO A CA 1
ATOM 3821 C C . PRO A 1 501 ? -18.072 -2.400 23.603 1.00 95.56 501 PRO A C 1
ATOM 3823 O O . PRO A 1 501 ? -18.595 -1.329 23.880 1.00 95.56 501 PRO A O 1
ATOM 3826 N N . ASP A 1 502 ? -18.448 -3.514 24.241 1.00 93.94 502 ASP A N 1
ATOM 3827 C CA . ASP A 1 502 ? -19.509 -3.544 25.261 1.00 93.94 502 ASP A CA 1
ATOM 3828 C C . ASP A 1 502 ? -19.089 -2.949 26.628 1.00 93.94 502 ASP A C 1
ATOM 3830 O O . ASP A 1 502 ? -19.839 -3.022 27.608 1.00 93.94 502 ASP A O 1
ATOM 3834 N N . GLY A 1 503 ? -17.869 -2.412 26.728 1.00 92.50 503 GLY A N 1
ATOM 3835 C CA . GLY A 1 503 ? -17.268 -1.857 27.940 1.00 92.50 503 GLY A CA 1
ATOM 3836 C C . GLY A 1 503 ? -16.639 -2.896 28.874 1.00 92.50 503 GLY A C 1
ATOM 3837 O O . GLY A 1 503 ? -16.161 -2.543 29.960 1.00 92.50 503 GLY A O 1
ATOM 3838 N N . ARG A 1 504 ? -16.623 -4.186 28.509 1.00 93.12 504 ARG A N 1
ATOM 3839 C CA . ARG A 1 504 ? -15.977 -5.223 29.324 1.00 93.12 504 ARG A CA 1
ATOM 3840 C C . ARG A 1 504 ? -14.463 -5.049 29.327 1.00 93.12 504 ARG A C 1
ATOM 3842 O O . ARG A 1 504 ? -13.849 -4.793 28.299 1.00 93.12 504 ARG A O 1
ATOM 3849 N N . LEU A 1 505 ? -13.850 -5.277 30.488 1.00 94.19 505 LEU A N 1
ATOM 3850 C CA . LEU A 1 505 ? -12.399 -5.229 30.660 1.00 94.19 505 LEU A CA 1
ATOM 3851 C C . LEU A 1 505 ? -11.831 -6.620 30.955 1.00 94.19 505 LEU A C 1
ATOM 3853 O O . LEU A 1 505 ? -12.346 -7.331 31.821 1.00 94.19 505 LEU A O 1
ATOM 3857 N N . GLN A 1 506 ? -10.730 -6.974 30.296 1.00 93.88 506 GLN A N 1
ATOM 3858 C CA . GLN A 1 506 ? -9.897 -8.132 30.629 1.00 93.88 506 GLN A CA 1
ATOM 3859 C C . GLN A 1 506 ? -8.440 -7.716 30.788 1.00 93.88 506 GLN A C 1
ATOM 3861 O O . GLN A 1 506 ? -7.965 -6.794 30.129 1.00 93.88 506 GLN A O 1
ATOM 3866 N N . THR A 1 507 ? -7.721 -8.404 31.671 1.00 95.75 507 THR A N 1
ATOM 3867 C CA . THR A 1 507 ? -6.310 -8.123 31.943 1.00 95.75 507 THR A CA 1
ATOM 3868 C C . THR A 1 507 ? -5.503 -9.404 32.000 1.00 95.75 507 THR A C 1
ATOM 3870 O O . THR A 1 507 ? -5.924 -10.364 32.648 1.00 95.75 507 THR A O 1
ATOM 3873 N N . PHE A 1 508 ? -4.316 -9.380 31.410 1.00 97.06 508 PHE A N 1
ATOM 3874 C CA . PHE A 1 508 ? -3.349 -10.468 31.453 1.00 97.06 508 PHE A CA 1
ATOM 3875 C C . PHE A 1 508 ? -1.996 -9.902 31.868 1.00 97.06 508 PHE A C 1
ATOM 3877 O O . PHE A 1 508 ? -1.634 -8.810 31.447 1.00 97.06 508 PHE A O 1
ATOM 3884 N N . SER A 1 509 ? -1.253 -10.633 32.694 1.00 96.94 509 SER A N 1
ATOM 3885 C CA . SER A 1 509 ? 0.058 -10.181 33.168 1.00 96.94 509 SER A CA 1
ATOM 3886 C C . SER A 1 509 ? 1.162 -11.140 32.762 1.00 96.94 509 SER A C 1
ATOM 3888 O O . SER A 1 509 ? 0.956 -12.355 32.784 1.00 96.94 509 SER A O 1
ATOM 3890 N N . ASN A 1 510 ? 2.354 -10.601 32.511 1.00 96.94 510 ASN A N 1
ATOM 3891 C CA . ASN A 1 510 ? 3.545 -11.340 32.082 1.00 96.94 510 ASN A CA 1
ATOM 3892 C C . ASN A 1 510 ? 3.284 -12.218 30.844 1.00 96.94 510 ASN A C 1
ATOM 3894 O O . ASN A 1 510 ? 3.692 -13.382 30.798 1.00 96.94 510 ASN A O 1
ATOM 3898 N N . VAL A 1 511 ? 2.561 -11.677 29.864 1.00 98.19 511 VAL A N 1
ATOM 3899 C CA . VAL A 1 511 ? 2.359 -12.319 28.564 1.00 98.19 511 VAL A CA 1
ATOM 3900 C C . VAL A 1 511 ? 3.704 -12.352 27.847 1.00 98.19 511 VAL A C 1
ATOM 3902 O O . VAL A 1 511 ? 4.417 -11.352 27.849 1.00 98.19 511 VAL A O 1
ATOM 3905 N N . ALA A 1 512 ? 4.090 -13.510 27.314 1.00 97.50 512 ALA A N 1
ATOM 3906 C CA . ALA A 1 512 ? 5.411 -13.699 26.724 1.00 97.50 512 ALA A CA 1
ATOM 3907 C C . ALA A 1 512 ? 5.510 -13.020 25.354 1.00 97.50 512 ALA A C 1
ATOM 3909 O O . ALA A 1 512 ? 4.556 -13.047 24.581 1.00 97.50 512 ALA A O 1
ATOM 3910 N N . ALA A 1 513 ? 6.674 -12.450 25.063 1.00 95.81 513 ALA A N 1
ATOM 3911 C CA . ALA A 1 513 ? 6.983 -11.914 23.749 1.00 95.81 513 ALA A CA 1
ATOM 3912 C C . ALA A 1 513 ? 7.336 -13.016 22.733 1.00 95.81 513 ALA A C 1
ATOM 3914 O O . ALA A 1 513 ? 7.472 -14.195 23.078 1.00 95.81 513 ALA A O 1
ATOM 3915 N N . ASP A 1 514 ? 7.503 -12.602 21.481 1.00 94.00 514 ASP A N 1
ATOM 3916 C CA . ASP A 1 514 ? 7.772 -13.412 20.293 1.00 94.00 514 ASP A CA 1
ATOM 3917 C C . ASP A 1 514 ? 6.691 -14.475 20.064 1.00 94.00 514 ASP A C 1
ATOM 3919 O O . ASP A 1 514 ? 6.970 -15.644 19.782 1.00 94.00 514 ASP A O 1
ATOM 3923 N N . GLN A 1 515 ? 5.434 -14.086 20.284 1.00 94.88 515 GLN A N 1
ATOM 3924 C CA . GLN A 1 515 ? 4.273 -14.958 20.156 1.00 94.88 515 GLN A CA 1
ATOM 3925 C C . GLN A 1 515 ? 3.132 -14.255 19.424 1.00 94.88 515 GLN A C 1
ATOM 3927 O O . GLN A 1 515 ? 2.869 -13.067 19.616 1.00 94.88 515 GLN A O 1
ATOM 3932 N N . ARG A 1 516 ? 2.385 -15.062 18.667 1.00 96.19 516 ARG A N 1
ATOM 3933 C CA . ARG A 1 516 ? 1.050 -14.729 18.170 1.00 96.19 516 ARG A CA 1
ATOM 3934 C C . ARG A 1 516 ? 0.020 -15.277 19.150 1.00 96.19 516 ARG A C 1
ATOM 3936 O O . ARG A 1 516 ? 0.091 -16.450 19.533 1.00 96.19 516 ARG A O 1
ATOM 3943 N N . TYR A 1 517 ? -0.932 -14.451 19.555 1.00 97.12 517 TYR A N 1
ATOM 3944 C CA . TYR A 1 517 ? -2.013 -14.826 20.455 1.00 97.12 517 TYR A CA 1
ATOM 3945 C C . TYR A 1 517 ? -3.368 -14.601 19.808 1.00 97.12 517 TYR A C 1
ATOM 3947 O O . TYR A 1 517 ? -3.575 -13.607 19.128 1.00 97.12 517 TYR A O 1
ATOM 3955 N N . ARG A 1 518 ? -4.310 -15.491 20.109 1.00 96.19 518 ARG A N 1
ATOM 3956 C CA . ARG A 1 518 ? -5.737 -15.288 19.895 1.00 96.19 518 ARG A CA 1
ATOM 3957 C C . ARG A 1 518 ? -6.451 -15.152 21.232 1.00 96.19 518 ARG A C 1
ATOM 3959 O O . ARG A 1 518 ? -6.200 -15.935 22.155 1.00 96.19 518 ARG A O 1
ATOM 3966 N N . LEU A 1 519 ? -7.370 -14.200 21.323 1.00 96.50 519 LEU A N 1
ATOM 3967 C CA . LEU A 1 519 ? -8.276 -14.039 22.454 1.00 96.50 519 LEU A CA 1
ATOM 3968 C C . LEU A 1 519 ? -9.721 -13.953 21.961 1.00 96.50 519 LEU A C 1
ATOM 3970 O O . LEU A 1 519 ? -10.110 -12.998 21.294 1.00 96.50 519 LEU A O 1
ATOM 3974 N N . ASP A 1 520 ? -10.523 -14.943 22.340 1.00 95.25 520 ASP A N 1
ATOM 3975 C CA . ASP A 1 520 ? -11.964 -14.914 22.108 1.00 95.25 520 ASP A CA 1
ATOM 3976 C C . ASP A 1 520 ? -12.662 -14.081 23.201 1.00 95.25 520 ASP A C 1
ATOM 3978 O O . ASP A 1 520 ? -12.253 -14.090 24.370 1.00 95.25 520 ASP A O 1
ATOM 3982 N N . TYR A 1 521 ? -13.746 -13.393 22.840 1.00 94.31 521 TYR A N 1
ATOM 3983 C CA . TYR A 1 521 ? -14.586 -12.657 23.779 1.00 94.31 521 TYR A CA 1
ATOM 3984 C C . TYR A 1 521 ? -15.126 -13.596 24.872 1.00 94.31 521 TYR A C 1
ATOM 3986 O O . TYR A 1 521 ? -15.613 -14.697 24.575 1.00 94.31 521 TYR A O 1
ATOM 3994 N N . PRO A 1 522 ? -15.096 -13.182 26.152 1.00 89.00 522 PRO A N 1
ATOM 3995 C CA . PRO A 1 522 ? -15.417 -14.062 27.261 1.00 89.00 522 PRO A CA 1
ATOM 3996 C C . PRO A 1 522 ? -16.924 -14.261 27.422 1.00 89.00 522 PRO A C 1
ATOM 3998 O O . PRO A 1 522 ? -17.584 -13.575 28.202 1.00 89.00 522 PRO A O 1
ATOM 4001 N N . LEU A 1 523 ? -17.489 -15.241 26.717 1.00 79.50 523 LEU A N 1
ATOM 4002 C CA . LEU A 1 523 ? -18.877 -15.674 26.932 1.00 79.50 523 LEU A CA 1
ATOM 4003 C C . LEU A 1 523 ? -19.080 -16.317 28.322 1.00 79.50 523 LEU A C 1
ATOM 4005 O O . LEU A 1 523 ? -20.196 -16.317 28.843 1.00 79.50 523 LEU A O 1
ATOM 4009 N N . GLU A 1 524 ? -18.001 -16.817 28.933 1.00 73.31 524 GLU A N 1
ATOM 4010 C CA . GLU A 1 524 ? -17.918 -17.335 30.304 1.00 73.31 524 GLU A CA 1
ATOM 4011 C C . GLU A 1 524 ? -16.727 -16.685 31.045 1.00 73.31 524 GLU A C 1
ATOM 4013 O O . GLU A 1 524 ? -15.806 -16.175 30.407 1.00 73.31 524 GLU A O 1
ATOM 4018 N N . ASP A 1 525 ? -16.720 -16.721 32.385 1.00 59.44 525 ASP A N 1
ATOM 4019 C CA . ASP A 1 525 ? -15.762 -15.990 33.245 1.00 59.44 525 ASP A CA 1
ATOM 4020 C C . ASP A 1 525 ? -14.266 -16.393 33.085 1.00 59.44 525 ASP A C 1
ATOM 4022 O O . ASP A 1 525 ? -13.414 -15.784 33.726 1.00 59.44 525 ASP A O 1
ATOM 4026 N N . ASP A 1 526 ? -13.916 -17.378 32.241 1.00 61.75 526 ASP A N 1
ATOM 4027 C CA . ASP A 1 526 ? -12.580 -18.012 32.175 1.00 61.75 526 ASP A CA 1
ATOM 4028 C C . ASP A 1 526 ? -12.058 -18.217 30.727 1.00 61.75 526 ASP A C 1
ATOM 4030 O O . ASP A 1 526 ? -11.694 -19.322 30.318 1.00 61.75 526 ASP A O 1
ATOM 4034 N N . THR A 1 527 ? -11.992 -17.155 29.914 1.00 76.88 527 THR A N 1
ATOM 4035 C CA . THR A 1 527 ? -11.380 -17.246 28.565 1.00 76.88 527 THR A CA 1
ATOM 4036 C C . THR A 1 527 ? -9.898 -16.875 28.609 1.00 76.88 527 THR A C 1
ATOM 4038 O O . THR A 1 527 ? -9.532 -15.807 29.098 1.00 76.88 527 THR A O 1
ATOM 4041 N N . ALA A 1 528 ? -9.036 -17.779 28.135 1.00 85.12 528 ALA A N 1
ATOM 4042 C CA . ALA A 1 528 ? -7.581 -17.641 28.186 1.00 85.12 528 ALA A CA 1
ATOM 4043 C C . ALA A 1 528 ? -6.992 -17.220 26.830 1.00 85.12 528 ALA A C 1
ATOM 4045 O O . ALA A 1 528 ? -7.519 -17.595 25.785 1.00 85.12 528 ALA A O 1
ATOM 4046 N N . LEU A 1 529 ? -5.853 -16.518 26.864 1.00 92.81 529 LEU A N 1
ATOM 4047 C CA . LEU A 1 529 ? -5.013 -16.267 25.688 1.00 92.81 529 LEU A CA 1
ATOM 4048 C C . LEU A 1 529 ? -4.528 -17.593 25.086 1.00 92.81 529 LEU A C 1
ATOM 4050 O O . LEU A 1 529 ? -3.897 -18.404 25.771 1.00 92.81 529 LEU A O 1
ATOM 4054 N N . GLN A 1 530 ? -4.806 -17.801 23.802 1.00 94.88 530 GLN A N 1
ATOM 4055 C CA . GLN A 1 530 ? -4.405 -18.983 23.046 1.00 94.88 530 GLN A CA 1
ATOM 4056 C C . GLN A 1 530 ? -3.176 -18.648 22.205 1.00 94.88 530 GLN A C 1
ATOM 4058 O O . GLN A 1 530 ? -3.217 -17.728 21.399 1.00 94.88 530 GLN A O 1
ATOM 4063 N N . THR A 1 531 ? -2.076 -19.381 22.368 1.00 95.00 531 THR A N 1
ATOM 4064 C CA . THR A 1 531 ? -0.902 -19.207 21.501 1.00 95.00 531 THR A CA 1
ATOM 4065 C C . THR A 1 531 ? -1.162 -19.828 20.133 1.00 95.00 531 THR A C 1
ATOM 4067 O O . THR A 1 531 ? -1.512 -21.008 20.041 1.00 95.00 531 THR A O 1
ATOM 4070 N N . LEU A 1 532 ? -0.951 -19.043 19.082 1.00 93.06 532 LEU A N 1
ATOM 4071 C CA . LEU A 1 532 ? -1.024 -19.467 17.692 1.00 93.06 532 LEU A CA 1
ATOM 4072 C C . LEU A 1 532 ? 0.364 -19.870 17.167 1.00 93.06 532 LEU A C 1
ATOM 4074 O O . LEU A 1 532 ? 1.388 -19.388 17.662 1.00 93.06 532 LEU A O 1
ATOM 4078 N N . PRO A 1 533 ? 0.431 -20.768 16.168 1.00 88.00 533 PRO A N 1
ATOM 4079 C CA . PRO A 1 533 ? 1.681 -21.044 15.476 1.00 88.00 533 PRO A CA 1
ATOM 4080 C C . PRO A 1 533 ? 2.184 -19.796 14.735 1.00 88.00 533 PRO A C 1
ATOM 4082 O O . PRO A 1 533 ? 1.402 -18.974 14.259 1.00 88.00 533 PRO A O 1
ATOM 4085 N N . HIS A 1 534 ? 3.503 -19.680 14.625 1.00 84.19 534 HIS A N 1
ATOM 4086 C CA . HIS A 1 534 ? 4.185 -18.668 13.825 1.00 84.19 534 HIS A CA 1
ATOM 4087 C C . HIS A 1 534 ? 5.402 -19.305 13.147 1.00 84.19 534 HIS A C 1
ATOM 4089 O O . HIS A 1 534 ? 5.933 -20.328 13.609 1.00 84.19 534 HIS A O 1
ATOM 4095 N N . THR A 1 535 ? 5.831 -18.722 12.037 1.00 79.62 535 THR A N 1
ATOM 4096 C CA . THR A 1 535 ? 7.022 -19.136 11.311 1.00 79.62 535 THR A CA 1
ATOM 4097 C C . THR A 1 535 ? 8.236 -18.604 12.056 1.00 79.62 535 THR A C 1
ATOM 4099 O O . THR A 1 535 ? 8.475 -17.407 12.123 1.00 79.62 535 THR A O 1
ATOM 4102 N N . ALA A 1 536 ? 9.043 -19.491 12.638 1.00 65.81 536 ALA A N 1
ATOM 4103 C CA . ALA A 1 536 ? 10.307 -19.050 13.214 1.00 65.81 536 ALA A CA 1
ATOM 4104 C C . ALA A 1 536 ? 11.184 -18.471 12.097 1.00 65.81 536 ALA A C 1
ATOM 4106 O O . ALA A 1 536 ? 11.518 -19.194 11.149 1.00 65.81 536 ALA A O 1
ATOM 4107 N N . VAL A 1 537 ? 11.596 -17.208 12.229 1.00 60.44 537 VAL A N 1
ATOM 4108 C CA . VAL A 1 537 ? 12.536 -16.603 11.288 1.00 60.44 537 VAL A CA 1
ATOM 4109 C C . VAL A 1 537 ? 13.790 -17.473 11.237 1.00 60.44 537 VAL A C 1
ATOM 4111 O O . VAL A 1 537 ? 14.483 -17.678 12.241 1.00 60.44 537 VAL A O 1
ATOM 4114 N N . ALA A 1 538 ? 14.090 -18.038 10.068 1.00 47.41 538 ALA A N 1
ATOM 4115 C CA . ALA A 1 538 ? 15.316 -18.791 9.884 1.00 47.41 538 ALA A CA 1
ATOM 4116 C C . ALA A 1 538 ? 16.486 -17.807 9.968 1.00 47.41 538 ALA A C 1
ATOM 4118 O O . ALA A 1 538 ? 16.838 -17.175 8.974 1.00 47.41 538 ALA A O 1
ATOM 4119 N N . ALA A 1 539 ? 17.096 -17.684 11.152 1.00 39.50 539 ALA A N 1
ATOM 4120 C CA . ALA A 1 539 ? 18.324 -16.924 11.320 1.00 39.50 539 ALA A CA 1
ATOM 4121 C C . ALA A 1 539 ? 19.299 -17.356 10.221 1.00 39.50 539 ALA A C 1
ATOM 4123 O O . ALA A 1 539 ? 19.630 -18.547 10.113 1.00 39.50 539 ALA A O 1
ATOM 4124 N N . SER A 1 540 ? 19.728 -16.403 9.389 1.00 35.41 540 SER A N 1
ATOM 4125 C CA . SER A 1 540 ? 20.789 -16.639 8.415 1.00 35.41 540 SER A CA 1
ATOM 4126 C C . SER A 1 540 ? 21.933 -17.312 9.167 1.00 35.41 540 SER A C 1
ATOM 4128 O O . SER A 1 540 ? 22.450 -16.773 10.145 1.00 35.41 540 SER A O 1
ATOM 4130 N N . ALA A 1 541 ? 22.224 -18.572 8.824 1.00 26.72 541 ALA A N 1
ATOM 4131 C CA . ALA A 1 541 ? 23.099 -19.390 9.649 1.00 26.72 541 ALA A CA 1
ATOM 4132 C C . ALA A 1 541 ? 24.430 -18.642 9.815 1.00 26.72 541 ALA A C 1
ATOM 4134 O O . ALA A 1 541 ? 25.131 -18.463 8.813 1.00 26.72 541 ALA A O 1
ATOM 4135 N N . PRO A 1 542 ? 24.814 -18.210 11.033 1.00 30.30 542 PRO A N 1
ATOM 4136 C CA . PRO A 1 542 ? 26.103 -17.576 11.205 1.00 30.30 542 PRO A CA 1
ATOM 4137 C C . PRO A 1 542 ? 27.129 -18.602 10.753 1.00 30.30 542 PRO A C 1
ATOM 4139 O O . PRO A 1 542 ? 27.061 -19.774 11.147 1.00 30.30 542 PRO A O 1
ATOM 4142 N N . SER A 1 543 ? 28.054 -18.195 9.883 1.00 35.78 543 SER A N 1
ATOM 4143 C CA . SER A 1 543 ? 29.162 -19.046 9.468 1.00 35.78 543 SER A CA 1
ATOM 4144 C C . SER A 1 543 ? 29.801 -19.618 10.737 1.00 35.78 543 SER A C 1
ATOM 4146 O O . SER A 1 543 ? 30.426 -18.889 11.510 1.00 35.78 543 SER A O 1
ATOM 4148 N N . ARG A 1 544 ? 29.560 -20.905 11.018 1.00 33.62 544 ARG A N 1
ATOM 4149 C CA . ARG A 1 544 ? 29.940 -21.566 12.275 1.00 33.62 544 ARG A CA 1
ATOM 4150 C C . ARG A 1 544 ? 31.456 -21.736 12.331 1.00 33.62 544 ARG A C 1
ATOM 4152 O O . ARG A 1 544 ? 31.970 -22.836 12.128 1.00 33.62 544 ARG A O 1
ATOM 4159 N N . PHE A 1 545 ? 32.186 -20.655 12.584 1.00 39.91 545 PHE A N 1
ATOM 4160 C CA . PHE A 1 545 ? 33.640 -20.686 12.720 1.00 39.91 545 PHE A CA 1
ATOM 4161 C C . PHE A 1 545 ? 34.106 -20.385 14.149 1.00 39.91 545 PHE A C 1
ATOM 4163 O O . PHE A 1 545 ? 35.115 -20.939 14.586 1.00 39.91 545 PHE A O 1
ATOM 4170 N N . VAL A 1 546 ? 33.345 -19.613 14.931 1.00 37.94 546 VAL A N 1
ATOM 4171 C CA . VAL A 1 546 ? 33.784 -19.193 16.274 1.00 37.94 546 VAL A CA 1
ATOM 4172 C C . VAL A 1 546 ? 33.665 -20.322 17.314 1.00 37.94 546 VAL A C 1
ATOM 4174 O O . VAL A 1 546 ? 34.584 -20.516 18.114 1.00 37.94 546 VAL A O 1
ATOM 4177 N N . ASP A 1 547 ? 32.648 -21.186 17.232 1.00 29.62 547 ASP A N 1
ATOM 4178 C CA . ASP A 1 547 ? 32.468 -22.279 18.209 1.00 29.62 547 ASP A CA 1
ATOM 4179 C C . ASP A 1 547 ? 33.495 -23.417 18.091 1.00 29.62 547 ASP A C 1
ATOM 4181 O O . ASP A 1 547 ? 33.745 -24.146 19.056 1.00 29.62 547 ASP A O 1
ATOM 4185 N N . ARG A 1 548 ? 34.175 -23.559 16.943 1.00 32.16 548 ARG A N 1
ATOM 4186 C CA . ARG A 1 548 ? 35.264 -24.545 16.800 1.00 32.16 548 ARG A CA 1
ATOM 4187 C C . ARG A 1 548 ? 36.577 -24.096 17.446 1.00 32.16 548 ARG A C 1
ATOM 4189 O O . ARG A 1 548 ? 37.412 -24.952 17.741 1.00 32.16 548 ARG A O 1
ATOM 4196 N N . LEU A 1 549 ? 36.758 -22.800 17.707 1.00 37.62 549 LEU A N 1
ATOM 4197 C CA . LEU A 1 549 ? 37.966 -22.268 18.347 1.00 37.62 549 LEU A CA 1
ATOM 4198 C C . LEU A 1 549 ? 37.917 -22.367 19.882 1.00 37.62 549 LEU A C 1
ATOM 4200 O O . LEU A 1 549 ? 38.956 -22.601 20.503 1.00 37.62 549 LEU A O 1
ATOM 4204 N N . ASN A 1 550 ? 36.731 -22.310 20.500 1.00 31.28 550 ASN A N 1
ATOM 4205 C CA . ASN A 1 550 ? 36.602 -22.376 21.965 1.00 31.28 550 ASN A CA 1
ATOM 4206 C C . ASN A 1 550 ? 36.676 -23.798 22.558 1.00 31.28 550 ASN A C 1
ATOM 4208 O O . ASN A 1 550 ? 37.039 -23.965 23.721 1.00 31.28 550 ASN A O 1
ATOM 4212 N N . LEU A 1 551 ? 36.436 -24.847 21.763 1.00 37.31 551 LEU A N 1
ATOM 4213 C CA . LEU A 1 551 ? 36.673 -26.236 22.193 1.00 37.31 551 LEU A CA 1
ATOM 4214 C C . LEU A 1 551 ? 38.166 -26.628 22.171 1.00 37.31 551 LEU A C 1
ATOM 4216 O O . LEU A 1 551 ? 38.572 -27.547 22.886 1.00 37.31 551 LEU A O 1
ATOM 4220 N N . GLN A 1 552 ? 39.011 -25.923 21.405 1.00 41.84 552 GLN A N 1
ATOM 4221 C CA . GLN A 1 552 ? 40.447 -26.225 21.319 1.00 41.84 552 GLN A CA 1
ATOM 4222 C C . GLN A 1 552 ? 41.262 -25.656 22.491 1.00 41.84 552 GLN A C 1
ATOM 4224 O O . GLN A 1 552 ? 42.242 -26.275 22.913 1.00 41.84 552 GLN A O 1
ATOM 4229 N N . THR A 1 553 ? 40.848 -24.530 23.074 1.00 38.91 553 THR A N 1
ATOM 4230 C CA . THR A 1 553 ? 41.544 -23.906 24.214 1.00 38.91 553 THR A CA 1
ATOM 4231 C C . THR A 1 553 ? 41.337 -24.688 25.515 1.00 38.91 553 THR A C 1
ATOM 4233 O O . THR A 1 553 ? 42.293 -24.885 26.270 1.00 38.91 553 THR A O 1
ATOM 4236 N N . GLY A 1 554 ? 40.140 -25.246 25.737 1.00 36.69 554 GLY A N 1
ATOM 4237 C CA . GLY A 1 554 ? 39.853 -26.122 26.882 1.00 36.69 554 GLY A CA 1
ATOM 4238 C C . GLY A 1 554 ? 40.638 -27.442 26.857 1.00 36.69 554 GLY A C 1
ATOM 4239 O O . GLY A 1 554 ? 41.191 -27.860 27.877 1.00 36.69 554 GLY A O 1
ATOM 4240 N N . ALA A 1 555 ? 40.772 -28.072 25.684 1.00 39.22 555 ALA A N 1
ATOM 4241 C CA . ALA A 1 555 ? 41.516 -29.327 25.533 1.00 39.22 555 ALA A CA 1
ATOM 4242 C C . ALA A 1 555 ? 43.038 -29.153 25.727 1.00 39.22 555 ALA A C 1
ATOM 4244 O O . ALA A 1 555 ? 43.696 -30.025 26.303 1.00 39.22 555 ALA A O 1
ATOM 4245 N N . LEU A 1 556 ? 43.601 -28.012 25.308 1.00 40.12 556 LEU A N 1
ATOM 4246 C CA . LEU A 1 556 ? 45.024 -27.691 25.484 1.00 40.12 556 LEU A CA 1
ATOM 4247 C C . LEU A 1 556 ? 45.386 -27.365 26.944 1.00 40.12 556 LEU A C 1
ATOM 4249 O O . LEU A 1 556 ? 46.468 -27.740 27.403 1.00 40.12 556 LEU A O 1
ATOM 4253 N N . LEU A 1 557 ? 44.474 -26.743 27.702 1.00 41.06 557 LEU A N 1
ATOM 4254 C CA . LEU A 1 557 ? 44.668 -26.454 29.129 1.00 41.06 557 LEU A CA 1
ATOM 4255 C C . LEU A 1 557 ? 44.650 -27.726 29.994 1.00 41.06 557 LEU A C 1
ATOM 4257 O O . LEU A 1 557 ? 45.474 -27.867 30.902 1.00 41.06 557 LEU A O 1
ATOM 4261 N N . VAL A 1 558 ? 43.785 -28.695 29.671 1.00 43.66 558 VAL A N 1
ATOM 4262 C CA . VAL A 1 558 ? 43.734 -29.991 30.372 1.00 43.66 558 VAL A CA 1
ATOM 4263 C C . VAL A 1 558 ? 44.971 -30.848 30.057 1.00 43.66 558 VAL A C 1
ATOM 4265 O O . VAL A 1 558 ? 45.539 -31.454 30.968 1.00 43.66 558 VAL A O 1
ATOM 4268 N N . LEU A 1 559 ? 45.474 -30.841 28.813 1.00 42.34 559 LEU A N 1
ATOM 4269 C CA . LEU A 1 559 ? 46.719 -31.544 28.461 1.00 42.34 559 LEU A CA 1
ATOM 4270 C C . LEU A 1 559 ? 47.959 -30.932 29.138 1.00 42.34 559 LEU A C 1
ATOM 4272 O O . LEU A 1 559 ? 48.843 -31.666 29.590 1.00 42.34 559 LEU A O 1
ATOM 4276 N N . GLY A 1 560 ? 48.017 -29.600 29.248 1.00 43.34 560 GLY A N 1
ATOM 4277 C CA . GLY A 1 560 ? 49.107 -28.890 29.924 1.00 43.34 560 GLY A CA 1
ATOM 4278 C C . GLY A 1 560 ? 49.190 -29.204 31.423 1.00 43.34 560 GLY A C 1
ATOM 4279 O O . GLY A 1 560 ? 50.283 -29.423 31.951 1.00 43.34 560 GLY A O 1
ATOM 4280 N N . ALA A 1 561 ? 48.041 -29.314 32.098 1.00 47.38 561 ALA A N 1
ATOM 4281 C CA . ALA A 1 561 ? 47.973 -29.664 33.518 1.00 47.38 561 ALA A CA 1
ATOM 4282 C C . ALA A 1 561 ? 48.403 -31.120 33.795 1.00 47.38 561 ALA A C 1
ATOM 4284 O O . ALA A 1 561 ? 49.117 -31.384 34.768 1.00 47.38 561 ALA A O 1
ATOM 4285 N N . VAL A 1 562 ? 48.051 -32.063 32.910 1.00 48.97 562 VAL A N 1
ATOM 4286 C CA . VAL A 1 562 ? 48.450 -33.480 33.024 1.00 48.97 562 VAL A CA 1
ATOM 4287 C C . VAL A 1 562 ? 49.961 -33.660 32.804 1.00 48.97 562 VAL A C 1
ATOM 4289 O O . VAL A 1 562 ? 50.608 -34.420 33.530 1.00 48.97 562 VAL A O 1
ATOM 4292 N N . LEU A 1 563 ? 50.562 -32.915 31.870 1.00 46.03 563 LEU A N 1
ATOM 4293 C CA . LEU A 1 563 ? 52.006 -32.965 31.604 1.00 46.03 563 LEU A CA 1
ATOM 4294 C C . LEU A 1 563 ? 52.842 -32.305 32.716 1.00 46.03 563 LEU A C 1
ATOM 4296 O O . LEU A 1 563 ? 53.912 -32.814 33.062 1.00 46.03 563 LEU A O 1
ATOM 4300 N N . ALA A 1 564 ? 52.339 -31.234 33.338 1.00 49.78 564 ALA A N 1
ATOM 4301 C CA . ALA A 1 564 ? 52.979 -30.611 34.499 1.00 49.78 564 ALA A CA 1
ATOM 4302 C C . ALA A 1 564 ? 52.936 -31.520 35.747 1.00 49.78 564 ALA A C 1
ATOM 4304 O O . ALA A 1 564 ? 53.934 -31.633 36.464 1.00 49.78 564 ALA A O 1
ATOM 4305 N N . GLY A 1 565 ? 51.826 -32.237 35.968 1.00 46.28 565 GLY A N 1
ATOM 4306 C CA . GLY A 1 565 ? 51.692 -33.212 37.059 1.00 46.28 565 GLY A CA 1
ATOM 4307 C C . GLY A 1 565 ? 52.648 -34.408 36.936 1.00 46.28 565 GLY A C 1
ATOM 4308 O O . GLY A 1 565 ? 53.257 -34.825 37.926 1.00 46.28 565 GLY A O 1
ATOM 4309 N N . LEU A 1 566 ? 52.860 -34.916 35.716 1.00 48.38 566 LEU A N 1
ATOM 4310 C CA . LEU A 1 566 ? 53.795 -36.018 35.444 1.00 48.38 566 LEU A CA 1
ATOM 4311 C C . LEU A 1 566 ? 55.269 -35.603 35.604 1.00 48.38 566 LEU A C 1
ATOM 4313 O O . LEU A 1 566 ? 56.086 -36.395 36.084 1.00 48.38 566 LEU A O 1
ATOM 4317 N N . GLY A 1 567 ? 55.608 -34.351 35.276 1.00 50.81 567 GLY A N 1
ATOM 4318 C CA . GLY A 1 567 ? 56.951 -33.797 35.483 1.00 50.81 567 GLY A CA 1
ATOM 4319 C C . GLY A 1 567 ? 57.331 -33.650 36.962 1.00 50.81 567 GLY A C 1
ATOM 4320 O O . GLY A 1 567 ? 58.473 -33.921 37.339 1.00 50.81 567 GLY A O 1
ATOM 4321 N N . ILE A 1 568 ? 56.368 -33.293 37.820 1.00 51.09 568 ILE A N 1
ATOM 4322 C CA . ILE A 1 568 ? 56.584 -33.135 39.268 1.00 51.09 568 ILE A CA 1
ATOM 4323 C C . ILE A 1 568 ? 56.727 -34.502 39.961 1.00 51.09 568 ILE A C 1
ATOM 4325 O O . ILE A 1 568 ? 57.596 -34.666 40.822 1.00 51.09 568 ILE A O 1
ATOM 4329 N N . TRP A 1 569 ? 55.966 -35.520 39.541 1.00 44.75 569 TRP A N 1
ATOM 4330 C CA . TRP A 1 569 ? 56.071 -36.877 40.099 1.00 44.75 569 TRP A CA 1
ATOM 4331 C C . TRP A 1 569 ? 57.427 -37.542 39.789 1.00 44.75 569 TRP A C 1
ATOM 4333 O O . TRP A 1 569 ? 58.016 -38.206 40.645 1.00 44.75 569 TRP A O 1
ATOM 4343 N N . ALA A 1 570 ? 57.987 -37.290 38.600 1.00 50.09 570 ALA A N 1
ATOM 4344 C CA . ALA A 1 570 ? 59.302 -37.799 38.203 1.00 50.09 570 ALA A CA 1
ATOM 4345 C C . ALA A 1 570 ? 60.475 -37.158 38.978 1.00 50.09 570 ALA A C 1
ATOM 4347 O O . ALA A 1 570 ? 61.518 -37.794 39.147 1.00 50.09 570 ALA A O 1
ATOM 4348 N N . PHE A 1 571 ? 60.309 -35.930 39.485 1.00 50.72 571 PHE A N 1
ATOM 4349 C CA . PHE A 1 571 ? 61.349 -35.211 40.230 1.00 50.72 571 PHE A CA 1
ATOM 4350 C C . PHE A 1 571 ? 61.438 -35.640 41.708 1.00 50.72 571 PHE A C 1
ATOM 4352 O O . PHE A 1 571 ? 62.525 -35.655 42.284 1.00 50.72 571 PHE A O 1
ATOM 4359 N N . VAL A 1 572 ? 60.322 -36.064 42.316 1.00 52.50 572 VAL A N 1
ATOM 4360 C CA . VAL A 1 572 ? 60.276 -36.514 43.723 1.00 52.50 572 VAL A CA 1
ATOM 4361 C C . VAL A 1 572 ? 60.794 -37.954 43.899 1.00 52.50 572 VAL A C 1
ATOM 4363 O O . VAL A 1 572 ? 61.310 -38.300 44.959 1.00 52.50 572 VAL A O 1
ATOM 4366 N N . ALA A 1 573 ? 60.756 -38.793 42.858 1.00 50.00 573 ALA A N 1
ATOM 4367 C CA . ALA A 1 573 ? 61.073 -40.225 42.957 1.00 50.00 573 ALA A CA 1
ATOM 4368 C C . ALA A 1 573 ? 62.571 -40.618 42.819 1.00 50.00 573 ALA A C 1
ATOM 4370 O O . ALA A 1 573 ? 62.868 -41.806 42.694 1.00 50.00 573 ALA A O 1
ATOM 4371 N N . GLN A 1 574 ? 63.521 -39.667 42.833 1.00 54.28 574 GLN A N 1
ATOM 4372 C CA . GLN A 1 574 ? 64.988 -39.894 42.819 1.00 54.28 574 GLN A CA 1
ATOM 4373 C C . GLN A 1 574 ? 65.496 -41.042 41.907 1.00 54.28 574 GLN A C 1
ATOM 4375 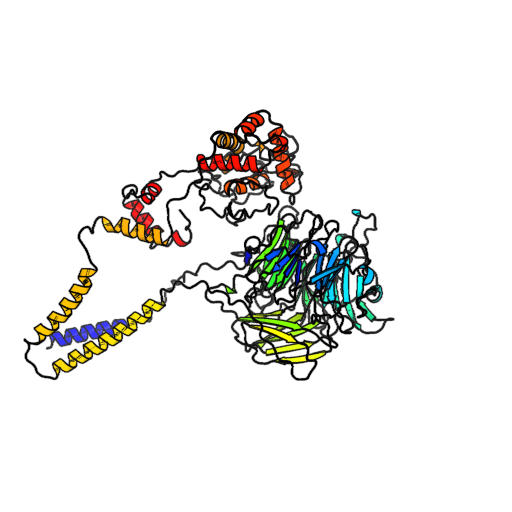O O . GLN A 1 574 ? 66.221 -41.938 42.350 1.00 54.28 574 GLN A O 1
ATOM 4380 N N . ARG A 1 575 ? 65.178 -41.025 40.603 1.00 47.44 575 ARG A N 1
ATOM 4381 C CA . ARG A 1 575 ? 65.758 -41.979 39.630 1.00 47.44 575 ARG A CA 1
ATOM 4382 C C . ARG A 1 575 ? 66.799 -41.335 38.704 1.00 47.44 575 ARG A C 1
ATOM 4384 O O . ARG A 1 575 ? 66.748 -40.150 38.400 1.00 47.44 575 ARG A O 1
ATOM 4391 N N . ARG A 1 576 ? 67.798 -42.142 38.318 1.00 52.94 576 ARG A N 1
ATOM 4392 C CA . ARG A 1 576 ? 69.060 -41.747 37.654 1.00 52.94 576 ARG A CA 1
ATOM 4393 C C . ARG A 1 576 ? 68.862 -41.141 36.242 1.00 52.94 576 ARG A C 1
ATOM 4395 O O . ARG A 1 576 ? 67.971 -41.575 35.516 1.00 52.94 576 ARG A O 1
ATOM 4402 N N . PRO A 1 577 ? 69.752 -40.225 35.798 1.00 49.56 577 PRO A N 1
ATOM 4403 C CA . PRO A 1 577 ? 69.522 -39.318 34.659 1.00 49.56 577 PRO A CA 1
ATOM 4404 C C . PRO A 1 577 ? 69.583 -39.928 33.243 1.00 49.56 577 PRO A C 1
ATOM 4406 O O . PRO A 1 577 ? 69.463 -39.197 32.269 1.00 49.56 577 PRO A O 1
ATOM 4409 N N . TRP A 1 578 ? 69.739 -41.243 33.086 1.00 49.97 578 TRP A N 1
ATOM 4410 C CA . TRP A 1 578 ? 69.845 -41.901 31.770 1.00 49.97 578 TRP A CA 1
ATOM 4411 C C . TRP A 1 578 ? 68.614 -42.737 31.380 1.00 49.97 578 TRP A C 1
ATOM 4413 O O . TRP A 1 578 ? 68.562 -43.255 30.270 1.00 49.97 578 TRP A O 1
ATOM 4423 N N . GLN A 1 579 ? 67.581 -42.807 32.230 1.00 44.81 579 GLN A N 1
ATOM 4424 C CA . GLN A 1 579 ? 66.281 -43.406 31.875 1.00 44.81 579 GLN A CA 1
ATOM 4425 C C . GLN A 1 579 ? 65.216 -42.375 31.444 1.00 44.81 579 GLN A C 1
ATOM 4427 O O . GLN A 1 579 ? 64.157 -42.765 30.965 1.00 44.81 579 GLN A O 1
ATOM 4432 N N . LEU A 1 580 ? 65.503 -41.067 31.520 1.00 48.28 580 LEU A N 1
ATOM 4433 C CA . LEU A 1 580 ? 64.617 -40.003 31.009 1.00 48.28 580 LEU A CA 1
ATOM 4434 C C . LEU A 1 580 ? 64.769 -39.754 29.495 1.00 48.28 580 LEU A C 1
ATOM 4436 O O . LEU A 1 580 ? 63.855 -39.229 28.866 1.00 48.28 580 LEU A O 1
ATOM 4440 N N . ALA A 1 581 ? 65.871 -40.195 28.878 1.00 47.72 581 ALA A N 1
ATOM 4441 C CA . ALA A 1 581 ? 66.073 -40.073 27.430 1.00 47.72 581 ALA A CA 1
ATOM 4442 C C . ALA A 1 581 ? 65.242 -41.083 26.605 1.00 47.72 581 ALA A C 1
ATOM 4444 O O . ALA A 1 581 ? 64.986 -40.849 25.429 1.00 47.72 581 ALA A O 1
ATOM 4445 N N . ALA A 1 582 ? 64.772 -42.178 27.215 1.00 48.09 582 ALA A N 1
ATOM 4446 C CA . ALA A 1 582 ? 64.007 -43.220 26.520 1.00 48.09 582 ALA A CA 1
ATOM 4447 C C . ALA A 1 582 ? 62.480 -42.995 26.531 1.00 48.09 582 ALA A C 1
ATOM 4449 O O . ALA A 1 582 ? 61.782 -43.555 25.693 1.00 48.09 582 ALA A O 1
ATOM 4450 N N . LEU A 1 583 ? 61.956 -42.138 27.419 1.00 45.12 583 LEU A N 1
ATOM 4451 C CA . LEU A 1 583 ? 60.540 -41.732 27.411 1.00 45.12 583 LEU A CA 1
ATOM 4452 C C . LEU A 1 583 ? 60.306 -40.387 26.703 1.00 45.12 583 LEU A C 1
ATOM 4454 O O . LEU A 1 583 ? 59.209 -40.152 26.209 1.00 45.12 583 LEU A O 1
ATOM 4458 N N . GLY A 1 584 ? 61.341 -39.551 26.546 1.00 45.56 584 GLY A N 1
ATOM 4459 C CA . GLY A 1 584 ? 61.291 -38.383 25.655 1.00 45.56 584 GLY A CA 1
ATOM 4460 C C . GLY A 1 584 ? 61.366 -38.739 24.162 1.00 45.56 584 GLY A C 1
ATOM 4461 O O . GLY A 1 584 ? 60.839 -38.010 23.329 1.00 45.56 584 GLY A O 1
ATOM 4462 N N . GLY A 1 585 ? 61.976 -39.879 23.809 1.00 45.44 585 GLY A N 1
ATOM 4463 C CA . GLY A 1 585 ? 62.179 -40.293 22.413 1.00 45.44 585 GLY A CA 1
ATOM 4464 C C . GLY A 1 585 ? 60.960 -40.925 21.729 1.00 45.44 585 GLY A C 1
ATOM 4465 O O . GLY A 1 585 ? 60.786 -40.754 20.527 1.00 45.44 585 GLY A O 1
ATOM 4466 N N . LEU A 1 586 ? 60.077 -41.607 22.466 1.00 43.41 586 LEU A N 1
ATOM 4467 C CA . LEU A 1 586 ? 58.880 -42.238 21.882 1.00 43.41 586 LEU A CA 1
ATOM 4468 C C . LEU A 1 586 ? 57.682 -41.280 21.760 1.00 43.41 586 LEU A C 1
ATOM 4470 O O . LEU A 1 586 ? 56.848 -41.473 20.880 1.00 43.41 586 LEU A O 1
ATOM 4474 N N . GLY A 1 587 ? 57.638 -40.202 22.551 1.00 43.34 587 GLY A N 1
ATOM 4475 C CA . GLY A 1 587 ? 56.656 -39.124 22.369 1.00 43.34 587 GLY A CA 1
ATOM 4476 C C . GLY A 1 587 ? 56.916 -38.280 21.115 1.00 43.34 587 GLY A C 1
ATOM 4477 O O . GLY A 1 587 ? 55.978 -37.839 20.461 1.00 43.34 587 GLY A O 1
ATOM 4478 N N . ILE A 1 588 ? 58.184 -38.113 20.723 1.00 47.00 588 ILE A N 1
ATOM 4479 C CA . ILE A 1 588 ? 58.562 -37.292 19.562 1.00 47.00 588 ILE A CA 1
ATOM 4480 C C . ILE A 1 588 ? 58.392 -38.062 18.240 1.00 47.00 588 ILE A C 1
ATOM 4482 O O . ILE A 1 588 ? 57.976 -37.475 17.246 1.00 47.00 588 ILE A O 1
ATOM 4486 N N . VAL A 1 589 ? 58.619 -39.381 18.215 1.00 42.62 589 VAL A N 1
ATOM 4487 C CA . VAL A 1 589 ? 58.440 -40.192 16.991 1.00 42.62 589 VAL A CA 1
ATOM 4488 C C . VAL A 1 589 ? 56.957 -40.464 16.685 1.00 42.62 589 VAL A C 1
ATOM 4490 O O . VAL A 1 589 ? 56.577 -40.477 15.516 1.00 42.62 589 VAL A O 1
ATOM 4493 N N . GLY A 1 590 ? 56.094 -40.571 17.704 1.00 40.38 590 GLY A N 1
ATOM 4494 C CA . GLY A 1 590 ? 54.636 -40.613 17.511 1.00 40.38 590 GLY A CA 1
ATOM 4495 C C . GLY A 1 590 ? 54.055 -39.294 16.979 1.00 40.38 590 GLY A C 1
ATOM 4496 O O . GLY A 1 590 ? 53.175 -39.309 16.122 1.00 40.38 590 GLY A O 1
ATOM 4497 N N . LEU A 1 591 ? 54.607 -38.152 17.410 1.00 42.88 591 LEU A N 1
ATOM 4498 C CA . LEU A 1 591 ? 54.243 -36.826 16.893 1.00 42.88 591 LEU A CA 1
ATOM 4499 C C . LEU A 1 591 ? 54.778 -36.574 15.472 1.00 42.88 591 LEU A C 1
ATOM 4501 O O . LEU A 1 591 ? 54.085 -35.963 14.664 1.00 42.88 591 LEU A O 1
ATOM 4505 N N . MET A 1 592 ? 55.964 -37.085 15.121 1.00 39.59 592 MET A N 1
ATOM 4506 C CA . MET A 1 592 ? 56.520 -36.921 13.769 1.00 39.59 592 MET A CA 1
ATOM 4507 C C . MET A 1 592 ? 55.896 -37.853 12.720 1.00 39.59 592 MET A C 1
ATOM 4509 O O . MET A 1 592 ? 55.852 -37.479 11.553 1.00 39.59 592 MET A O 1
ATOM 4513 N N . ALA A 1 593 ? 55.367 -39.023 13.093 1.00 37.97 593 ALA A N 1
ATOM 4514 C CA . ALA A 1 593 ? 54.635 -39.885 12.155 1.00 37.97 593 ALA A CA 1
ATOM 4515 C C . ALA A 1 593 ? 53.217 -39.360 11.844 1.00 37.97 593 ALA A C 1
ATOM 4517 O O . ALA A 1 593 ? 52.742 -39.527 10.724 1.00 37.97 593 ALA A O 1
ATOM 4518 N N . LEU A 1 594 ? 52.577 -38.655 12.787 1.00 39.88 594 LEU A N 1
ATOM 4519 C CA . LEU A 1 594 ? 51.324 -37.931 12.533 1.00 39.88 594 LEU A CA 1
ATOM 4520 C C . LEU A 1 594 ? 51.553 -36.602 11.788 1.00 39.88 594 LEU A C 1
ATOM 4522 O O . LEU A 1 594 ? 50.695 -36.190 11.014 1.00 39.88 594 LEU A O 1
ATOM 4526 N N . ALA A 1 595 ? 52.727 -35.975 11.939 1.00 39.62 595 ALA A N 1
ATOM 4527 C CA . ALA A 1 595 ? 53.099 -34.779 11.177 1.00 39.62 595 ALA A CA 1
ATOM 4528 C C . ALA A 1 595 ? 53.577 -35.081 9.737 1.00 39.62 595 ALA A C 1
ATOM 4530 O O . ALA A 1 595 ? 53.266 -34.322 8.821 1.00 39.62 595 ALA A O 1
ATOM 4531 N N . ASN A 1 596 ? 54.277 -36.199 9.490 1.00 36.62 596 ASN A N 1
ATOM 4532 C CA . ASN A 1 596 ? 54.791 -36.554 8.153 1.00 36.62 596 ASN A CA 1
ATOM 4533 C C . ASN A 1 596 ? 53.783 -37.268 7.233 1.00 36.62 596 ASN A C 1
ATOM 4535 O O . ASN A 1 596 ? 54.077 -37.449 6.056 1.00 36.62 596 ASN A O 1
ATOM 4539 N N . GLY A 1 597 ? 52.591 -37.627 7.720 1.00 36.19 597 GLY A N 1
ATOM 4540 C CA . GLY A 1 597 ? 51.447 -37.944 6.852 1.00 36.19 597 GLY A CA 1
ATOM 4541 C C . GLY A 1 597 ? 50.748 -36.698 6.287 1.00 36.19 597 GLY A C 1
ATOM 4542 O O . GLY A 1 597 ? 49.938 -36.824 5.376 1.00 36.19 597 GLY A O 1
ATOM 4543 N N . TYR A 1 598 ? 51.068 -35.507 6.808 1.00 39.31 598 TYR A N 1
ATOM 4544 C CA . TYR A 1 598 ? 50.359 -34.257 6.512 1.00 39.31 598 TYR A CA 1
ATOM 4545 C C . TYR A 1 598 ? 51.210 -33.174 5.836 1.00 39.31 598 TYR A C 1
ATOM 4547 O O . TYR A 1 598 ? 50.672 -32.147 5.434 1.00 39.31 598 TYR A O 1
ATOM 4555 N N . LEU A 1 599 ? 52.523 -33.368 5.680 1.00 36.38 599 LEU A N 1
ATOM 4556 C CA . LEU A 1 599 ? 53.415 -32.330 5.151 1.00 36.38 599 LEU A CA 1
ATOM 4557 C C . LEU A 1 599 ? 54.363 -32.884 4.083 1.00 36.38 599 LEU A C 1
ATOM 4559 O O . LEU A 1 599 ? 55.559 -33.069 4.297 1.00 36.38 599 LEU A O 1
ATOM 4563 N N . GLY A 1 600 ? 53.812 -33.119 2.891 1.00 31.75 600 GLY A N 1
ATOM 4564 C CA . GLY A 1 600 ? 54.592 -33.288 1.670 1.00 31.75 600 GLY A CA 1
ATOM 4565 C C . GLY A 1 600 ? 55.218 -31.962 1.223 1.00 31.75 600 GLY A C 1
ATOM 4566 O O . GLY A 1 600 ? 54.529 -31.047 0.774 1.00 31.75 600 GLY A O 1
ATOM 4567 N N . MET A 1 601 ? 56.545 -31.866 1.286 1.00 33.19 601 MET A N 1
ATOM 4568 C CA . MET A 1 601 ? 57.323 -30.891 0.516 1.00 33.19 601 MET A CA 1
ATOM 4569 C C . MET A 1 601 ? 58.442 -31.646 -0.209 1.00 33.19 601 MET A C 1
ATOM 4571 O O . MET A 1 601 ? 59.204 -32.353 0.454 1.00 33.19 601 MET A O 1
ATOM 4575 N N . PRO A 1 602 ? 58.549 -31.515 -1.549 1.00 44.25 602 PRO A N 1
ATOM 4576 C CA . PRO A 1 602 ? 59.379 -30.420 -2.068 1.00 44.25 602 PRO A CA 1
ATOM 4577 C C . PRO A 1 602 ? 58.950 -29.852 -3.449 1.00 44.25 602 PRO A C 1
ATOM 4579 O O . PRO A 1 602 ? 59.302 -30.447 -4.455 1.00 44.25 602 PRO A O 1
ATOM 4582 N N . VAL A 1 603 ? 58.286 -28.674 -3.513 1.00 38.62 603 VAL A N 1
ATOM 4583 C CA . VAL A 1 603 ? 58.211 -27.743 -4.693 1.00 38.62 603 VAL A CA 1
ATOM 4584 C C . VAL A 1 603 ? 57.918 -26.269 -4.247 1.00 38.62 603 VAL A C 1
ATOM 4586 O O . VAL A 1 603 ? 57.344 -25.451 -4.958 1.00 38.62 603 VAL A O 1
ATOM 4589 N N . TRP A 1 604 ? 58.254 -25.871 -3.014 1.00 39.03 604 TRP A N 1
ATOM 4590 C CA . TRP A 1 604 ? 57.513 -24.811 -2.288 1.00 39.03 604 TRP A CA 1
ATOM 4591 C C . TRP A 1 604 ? 57.920 -23.333 -2.459 1.00 39.03 604 TRP A C 1
ATOM 4593 O O . TRP A 1 604 ? 57.546 -22.508 -1.622 1.00 39.03 604 TRP A O 1
ATOM 4603 N N . GLN A 1 605 ? 58.622 -22.956 -3.529 1.00 40.22 605 GLN A N 1
ATOM 4604 C CA . GLN A 1 605 ? 58.866 -21.529 -3.825 1.00 40.22 605 GLN A CA 1
ATOM 4605 C C . GLN A 1 605 ? 58.097 -20.984 -5.036 1.00 40.22 605 GLN A C 1
ATOM 4607 O O . GLN A 1 605 ? 57.834 -19.789 -5.054 1.00 40.22 605 GLN A O 1
ATOM 4612 N N . ALA A 1 606 ? 57.620 -21.831 -5.955 1.00 40.75 606 ALA A N 1
ATOM 4613 C CA . ALA A 1 606 ? 56.749 -21.414 -7.066 1.00 40.75 606 ALA A CA 1
ATOM 4614 C C . ALA A 1 606 ? 55.240 -21.627 -6.791 1.00 40.75 606 ALA A C 1
ATOM 4616 O O . ALA A 1 606 ? 54.402 -21.199 -7.567 1.00 40.75 606 ALA A O 1
ATOM 4617 N N . LEU A 1 607 ? 54.872 -22.276 -5.675 1.00 48.12 607 LEU A N 1
ATOM 4618 C CA . LEU A 1 607 ? 53.487 -22.684 -5.367 1.00 48.12 607 LEU A CA 1
ATOM 4619 C C . LEU A 1 607 ? 52.716 -21.759 -4.400 1.00 48.12 607 LEU A C 1
ATOM 4621 O O . LEU A 1 607 ? 51.565 -22.051 -4.088 1.00 48.12 607 LEU A O 1
ATOM 4625 N N . ARG A 1 608 ? 53.308 -20.672 -3.876 1.00 69.19 608 ARG A N 1
ATOM 4626 C CA . ARG A 1 608 ? 52.668 -19.878 -2.800 1.00 69.19 608 ARG A CA 1
ATOM 4627 C C . ARG A 1 608 ? 51.745 -18.761 -3.270 1.00 69.19 608 ARG A C 1
ATOM 4629 O O . ARG A 1 608 ? 50.754 -18.515 -2.594 1.00 69.19 608 ARG A O 1
ATOM 4636 N N . VAL A 1 609 ? 52.078 -18.066 -4.353 1.00 80.81 609 VAL A N 1
ATOM 4637 C CA . VAL A 1 609 ? 51.293 -16.904 -4.796 1.00 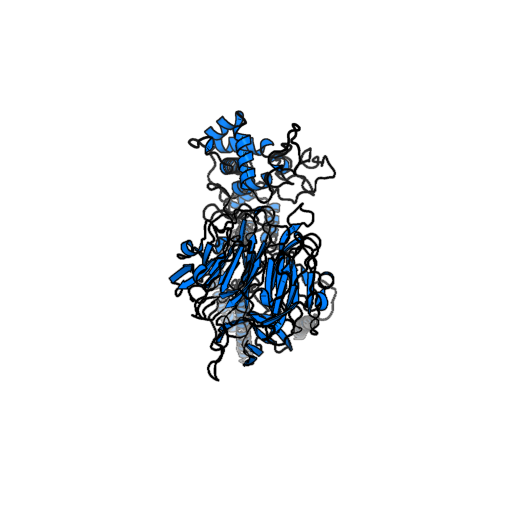80.81 609 VAL A CA 1
ATOM 4638 C C . VAL A 1 609 ? 50.028 -17.387 -5.490 1.00 80.81 609 VAL A C 1
ATOM 4640 O O . VAL A 1 609 ? 48.939 -17.102 -5.007 1.00 80.81 609 VAL A O 1
ATOM 4643 N N . ASP A 1 610 ? 50.174 -18.224 -6.519 1.00 87.00 610 ASP A N 1
ATOM 4644 C CA . ASP A 1 610 ? 49.038 -18.777 -7.260 1.00 87.00 610 ASP A CA 1
ATOM 4645 C C . ASP A 1 610 ? 48.127 -19.643 -6.389 1.00 87.00 610 ASP A C 1
ATOM 4647 O O . ASP A 1 610 ? 46.915 -19.486 -6.417 1.00 87.00 610 ASP A O 1
ATOM 4651 N N . GLY A 1 611 ? 48.692 -20.516 -5.546 1.00 84.56 611 GLY A N 1
ATOM 4652 C CA . GLY A 1 611 ? 47.888 -21.361 -4.659 1.00 84.56 611 GLY A CA 1
ATOM 4653 C C . GLY A 1 611 ? 47.095 -20.565 -3.616 1.00 84.56 611 GLY A C 1
ATOM 4654 O O . GLY A 1 611 ? 45.951 -20.906 -3.326 1.00 84.56 611 GLY A O 1
ATOM 4655 N N . ARG A 1 612 ? 47.676 -19.488 -3.065 1.00 86.12 612 ARG A N 1
ATOM 4656 C CA . ARG A 1 612 ? 46.972 -18.594 -2.129 1.00 86.12 612 ARG A CA 1
ATOM 4657 C C . ARG A 1 612 ? 45.912 -17.768 -2.855 1.00 86.12 612 ARG A C 1
ATOM 4659 O O . ARG A 1 612 ? 44.818 -17.623 -2.327 1.00 86.12 612 ARG A O 1
ATOM 4666 N N . LEU A 1 613 ? 46.229 -17.258 -4.043 1.00 89.75 613 LEU A N 1
ATOM 4667 C CA . LEU A 1 613 ? 45.307 -16.459 -4.842 1.00 89.75 613 LEU A CA 1
ATOM 4668 C C . LEU A 1 613 ? 44.096 -17.291 -5.276 1.00 89.75 613 LEU A C 1
ATOM 4670 O O . LEU A 1 613 ? 42.973 -16.896 -4.996 1.00 89.75 613 LEU A O 1
ATOM 4674 N N . GLN A 1 614 ? 44.314 -18.490 -5.820 1.00 87.38 614 GLN A N 1
ATOM 4675 C CA . GLN A 1 614 ? 43.241 -19.424 -6.175 1.00 87.38 614 GLN A CA 1
ATOM 4676 C C . GLN A 1 614 ? 42.358 -19.790 -4.971 1.00 87.38 614 GLN A C 1
ATOM 4678 O O . GLN A 1 614 ? 41.146 -19.906 -5.118 1.00 87.38 614 GLN A O 1
ATOM 4683 N N . HIS A 1 615 ? 42.936 -19.947 -3.774 1.00 85.75 615 HIS A N 1
ATOM 4684 C CA . HIS A 1 615 ? 42.157 -20.207 -2.561 1.00 85.75 615 HIS A CA 1
ATOM 4685 C C . HIS A 1 615 ? 41.252 -19.029 -2.178 1.00 85.75 615 HIS A C 1
ATOM 4687 O O . HIS A 1 615 ? 40.079 -19.246 -1.892 1.00 85.75 615 HIS A O 1
ATOM 4693 N N . LEU A 1 616 ? 41.780 -17.801 -2.199 1.00 86.62 616 LEU A N 1
ATOM 4694 C CA . LEU A 1 616 ? 41.013 -16.590 -1.885 1.00 86.62 616 LEU A CA 1
ATOM 4695 C C . LEU A 1 616 ? 39.927 -16.318 -2.937 1.00 86.62 616 LEU A C 1
ATOM 4697 O O . LEU A 1 616 ? 38.790 -16.029 -2.586 1.00 86.62 616 LEU A O 1
ATOM 4701 N N . MET A 1 617 ? 40.246 -16.490 -4.220 1.00 86.69 617 MET A N 1
ATOM 4702 C CA . MET A 1 617 ? 39.281 -16.366 -5.317 1.00 86.69 617 MET A CA 1
ATOM 4703 C C . MET A 1 617 ? 38.154 -17.399 -5.204 1.00 86.69 617 MET A C 1
ATOM 4705 O O . MET A 1 617 ? 36.991 -17.056 -5.373 1.00 86.69 617 MET A O 1
ATOM 4709 N N . ALA A 1 618 ? 38.469 -18.644 -4.827 1.00 84.25 618 ALA A N 1
ATOM 4710 C CA . ALA A 1 618 ? 37.451 -19.663 -4.572 1.00 84.25 618 ALA A CA 1
ATOM 4711 C C . ALA A 1 618 ? 36.559 -19.322 -3.363 1.00 84.25 618 ALA A C 1
ATOM 4713 O O . ALA A 1 618 ? 35.369 -19.617 -3.386 1.00 84.25 618 ALA A O 1
ATOM 4714 N N . GLN A 1 619 ? 37.107 -18.691 -2.316 1.00 80.62 619 GLN A N 1
ATOM 4715 C CA . GLN A 1 619 ? 36.314 -18.193 -1.181 1.00 80.62 619 GLN A CA 1
ATOM 4716 C C . GLN A 1 619 ? 35.382 -17.044 -1.579 1.00 80.62 619 GLN A C 1
ATOM 4718 O O . GLN A 1 619 ? 34.289 -16.944 -1.032 1.00 80.62 619 GLN A O 1
ATOM 4723 N N . ALA A 1 620 ? 35.796 -16.223 -2.544 1.00 78.56 620 ALA A N 1
ATOM 4724 C CA . ALA A 1 620 ? 34.990 -15.158 -3.136 1.00 78.56 620 ALA A CA 1
ATOM 4725 C C . ALA A 1 620 ? 34.073 -15.643 -4.281 1.00 78.56 620 ALA A C 1
ATOM 4727 O O . ALA A 1 620 ? 33.468 -14.821 -4.957 1.00 78.56 620 ALA A O 1
ATOM 4728 N N . ASN A 1 621 ? 33.969 -16.961 -4.505 1.00 80.56 621 ASN A N 1
ATOM 4729 C CA . ASN A 1 621 ? 33.182 -17.578 -5.579 1.00 80.56 621 ASN A CA 1
ATOM 4730 C C . ASN A 1 621 ? 33.514 -17.073 -7.001 1.00 80.56 621 ASN A C 1
ATOM 4732 O O . ASN A 1 621 ? 32.665 -17.097 -7.887 1.00 80.56 621 ASN A O 1
ATOM 4736 N N . VAL A 1 622 ? 34.759 -16.661 -7.242 1.00 83.88 622 VAL A N 1
ATOM 4737 C CA . VAL A 1 622 ? 35.194 -16.221 -8.572 1.00 83.88 622 VAL A CA 1
ATOM 4738 C C . VAL A 1 622 ? 35.314 -17.435 -9.488 1.00 83.88 622 VAL A C 1
ATOM 4740 O O . VAL A 1 622 ? 36.066 -18.371 -9.194 1.00 83.88 622 VAL A O 1
ATOM 4743 N N . GLN A 1 623 ? 34.592 -17.414 -10.603 1.00 78.12 623 GLN A N 1
ATOM 4744 C CA . GLN A 1 623 ? 34.608 -18.447 -11.638 1.00 78.12 623 GLN A CA 1
ATOM 4745 C C . GLN A 1 623 ? 34.743 -17.786 -13.016 1.00 78.12 623 GLN A C 1
ATOM 4747 O O . GLN A 1 623 ? 34.445 -16.603 -13.150 1.00 78.12 623 GLN A O 1
ATOM 4752 N N . PRO A 1 624 ? 35.198 -18.511 -14.053 1.00 79.50 624 PRO A N 1
ATOM 4753 C CA . PRO A 1 624 ? 35.043 -18.041 -15.424 1.00 79.50 624 PRO A CA 1
ATOM 4754 C C . PRO A 1 624 ? 33.554 -17.786 -15.732 1.00 79.50 624 PRO A C 1
ATOM 4756 O O . PRO A 1 624 ? 32.743 -18.664 -15.422 1.00 79.50 624 PRO A O 1
ATOM 4759 N N . PRO A 1 625 ? 33.198 -16.643 -16.341 1.00 78.19 625 PRO A N 1
ATOM 4760 C CA . PRO A 1 625 ? 31.809 -16.310 -16.635 1.00 78.19 625 PRO A CA 1
ATOM 4761 C C . PRO A 1 625 ? 31.220 -17.213 -17.720 1.00 78.19 625 PRO A C 1
ATOM 4763 O O . PRO A 1 625 ? 31.929 -17.728 -18.593 1.00 78.19 625 PRO A O 1
ATOM 4766 N N . THR A 1 626 ? 29.901 -17.371 -17.690 1.00 82.00 626 THR A N 1
ATOM 4767 C CA . THR A 1 626 ? 29.153 -18.172 -18.652 1.00 82.00 626 THR A CA 1
ATOM 4768 C C . THR A 1 626 ? 28.567 -17.277 -19.734 1.00 82.00 626 THR A C 1
ATOM 4770 O O . THR A 1 626 ? 27.626 -16.512 -19.511 1.00 82.00 626 THR A O 1
ATOM 4773 N N . ASN A 1 627 ? 29.094 -17.421 -20.950 1.00 74.69 627 ASN A N 1
ATOM 4774 C CA . ASN A 1 627 ? 28.540 -16.728 -22.102 1.00 74.69 627 ASN A CA 1
ATOM 4775 C C . ASN A 1 627 ? 27.239 -17.361 -22.586 1.00 74.69 627 ASN A C 1
ATOM 4777 O O . ASN A 1 627 ? 27.171 -18.588 -22.743 1.00 74.69 627 ASN A O 1
ATOM 4781 N N . PRO A 1 628 ? 26.226 -16.541 -22.914 1.00 78.56 628 PRO A N 1
ATOM 4782 C CA . PRO A 1 628 ? 25.099 -17.025 -23.682 1.00 78.56 628 PRO A CA 1
ATOM 4783 C C . PRO A 1 628 ? 25.571 -17.482 -25.067 1.00 78.56 628 PRO A C 1
ATOM 4785 O O . PRO A 1 628 ? 26.657 -17.143 -25.548 1.00 78.56 628 PRO A O 1
ATOM 4788 N N . ALA A 1 629 ? 24.733 -18.269 -25.739 1.00 84.06 629 ALA A N 1
ATOM 4789 C CA . ALA A 1 629 ? 25.002 -18.659 -27.115 1.00 84.06 629 ALA A CA 1
ATOM 4790 C C . ALA A 1 629 ? 25.159 -17.414 -28.004 1.00 84.06 629 ALA A C 1
ATOM 4792 O O . ALA A 1 629 ? 24.373 -16.472 -27.904 1.00 84.06 629 ALA A O 1
ATOM 4793 N N . ALA A 1 630 ? 26.157 -17.432 -28.894 1.00 87.75 630 ALA A N 1
ATOM 4794 C CA . ALA A 1 630 ? 26.401 -16.316 -29.798 1.00 87.75 630 ALA A CA 1
ATOM 4795 C C . ALA A 1 630 ? 25.143 -16.022 -30.646 1.00 87.75 630 ALA A C 1
ATOM 4797 O O . ALA A 1 630 ? 24.626 -16.940 -31.298 1.00 87.75 630 ALA A O 1
ATOM 4798 N N . PRO A 1 631 ? 24.653 -14.770 -30.659 1.00 93.81 631 PRO A N 1
ATOM 4799 C CA . PRO A 1 631 ? 23.460 -14.407 -31.410 1.00 93.81 631 PRO A CA 1
ATOM 4800 C C . PRO A 1 631 ? 23.704 -14.450 -32.924 1.00 93.81 631 PRO A C 1
ATOM 4802 O O . PRO A 1 631 ? 24.840 -14.418 -33.407 1.00 93.81 631 PRO A O 1
ATOM 4805 N N . ALA A 1 632 ? 22.616 -14.512 -33.697 1.00 96.12 632 ALA A N 1
ATOM 4806 C CA . ALA A 1 632 ? 22.691 -14.520 -35.154 1.00 96.12 632 ALA A CA 1
ATOM 4807 C C . ALA A 1 632 ? 23.348 -13.224 -35.687 1.00 96.12 632 ALA A C 1
ATOM 4809 O O . ALA A 1 632 ? 23.002 -12.134 -35.219 1.00 96.12 632 ALA A O 1
ATOM 4810 N N . PRO A 1 633 ? 24.245 -13.291 -36.691 1.00 98.06 633 PRO A N 1
ATOM 4811 C CA . PRO A 1 633 ? 24.896 -12.102 -37.251 1.00 98.06 633 PRO A CA 1
ATOM 4812 C C . PRO A 1 633 ? 23.917 -11.035 -37.761 1.00 98.06 633 PRO A C 1
ATOM 4814 O O . PRO A 1 633 ? 24.188 -9.839 -37.675 1.00 98.06 633 PRO A O 1
ATOM 4817 N N . GLU A 1 634 ? 22.772 -11.455 -38.294 1.00 98.38 634 GLU A N 1
ATOM 4818 C CA . GLU A 1 634 ? 21.705 -10.579 -38.773 1.00 98.38 634 GLU A CA 1
ATOM 4819 C C . GLU A 1 634 ? 21.050 -9.799 -37.627 1.00 98.38 634 GLU A C 1
ATOM 4821 O O . GLU A 1 634 ? 20.760 -8.612 -37.784 1.00 98.38 634 GLU A O 1
ATOM 4826 N N . LEU A 1 635 ? 20.886 -10.438 -36.464 1.00 98.12 635 LEU A N 1
ATOM 4827 C CA . LEU A 1 635 ? 20.357 -9.818 -35.251 1.00 98.12 635 LEU A CA 1
ATOM 4828 C C . LEU A 1 635 ? 21.342 -8.785 -34.688 1.00 98.12 635 LEU A C 1
ATOM 4830 O O . LEU A 1 635 ? 20.957 -7.647 -34.433 1.00 98.12 635 LEU A O 1
ATOM 4834 N N . VAL A 1 636 ? 22.629 -9.142 -34.610 1.00 98.31 636 VAL A N 1
ATOM 4835 C CA . VAL A 1 636 ? 23.718 -8.228 -34.216 1.00 98.31 636 VAL A CA 1
ATOM 4836 C C . VAL A 1 636 ? 23.773 -7.010 -35.138 1.00 98.31 636 VAL A C 1
ATOM 4838 O O . VAL A 1 636 ? 23.953 -5.884 -34.683 1.00 98.31 636 VAL A O 1
ATOM 4841 N N . LYS A 1 637 ? 23.589 -7.210 -36.447 1.00 98.44 637 LYS A N 1
ATOM 4842 C CA . LYS A 1 637 ? 23.590 -6.122 -37.430 1.00 98.44 637 LYS A CA 1
ATOM 4843 C C . LYS A 1 637 ? 22.408 -5.166 -37.250 1.00 98.44 637 LYS A C 1
ATOM 4845 O O . LYS A 1 637 ? 22.588 -3.958 -37.399 1.00 98.44 637 LYS A O 1
ATOM 4850 N N . LEU A 1 638 ? 21.215 -5.685 -36.957 1.00 98.62 638 LEU A N 1
ATOM 4851 C CA . LEU A 1 638 ? 20.059 -4.854 -36.617 1.00 98.62 638 LEU A CA 1
ATOM 4852 C C . LEU A 1 638 ? 20.317 -4.078 -35.316 1.00 98.62 638 LEU A C 1
ATOM 4854 O O . LEU A 1 638 ? 20.106 -2.869 -35.285 1.00 98.62 638 LEU A O 1
ATOM 4858 N N . GLY A 1 639 ? 20.848 -4.746 -34.289 1.00 98.44 639 GLY A N 1
ATOM 4859 C CA . GLY A 1 639 ? 21.229 -4.125 -33.021 1.00 98.44 639 GLY A CA 1
ATOM 4860 C C . GLY A 1 639 ? 22.231 -2.996 -33.181 1.00 98.44 639 GLY A C 1
ATOM 4861 O O . GLY A 1 639 ? 22.041 -1.915 -32.635 1.00 98.44 639 GLY A O 1
ATOM 4862 N N . GLN A 1 640 ? 23.254 -3.212 -34.008 1.00 98.31 640 GLN A N 1
ATOM 4863 C CA . GLN A 1 640 ? 24.226 -2.184 -34.353 1.00 98.31 640 GLN A CA 1
ATOM 4864 C C . GLN A 1 640 ? 23.557 -0.982 -35.024 1.00 98.31 640 GLN A C 1
ATOM 4866 O O . GLN A 1 640 ? 23.915 0.149 -34.731 1.00 98.31 640 GLN A O 1
ATOM 4871 N N . ALA A 1 641 ? 22.606 -1.186 -35.935 1.00 98.31 641 ALA A N 1
ATOM 4872 C CA . ALA A 1 641 ? 21.914 -0.055 -36.548 1.00 98.31 641 ALA A CA 1
ATOM 4873 C C . ALA A 1 641 ? 21.155 0.761 -35.488 1.00 98.31 641 ALA A C 1
ATOM 4875 O O . ALA A 1 641 ? 21.332 1.970 -35.416 1.00 98.31 641 ALA A O 1
ATOM 4876 N N . LEU A 1 642 ? 20.397 0.083 -34.624 1.00 98.44 642 LEU A N 1
ATOM 4877 C CA . LEU A 1 642 ? 19.546 0.700 -33.604 1.00 98.44 642 LEU A CA 1
ATOM 4878 C C . LEU A 1 642 ? 20.340 1.398 -32.487 1.00 98.44 642 LEU A C 1
ATOM 4880 O O . LEU A 1 642 ? 20.004 2.514 -32.107 1.00 98.44 642 LEU A O 1
ATOM 4884 N N . PHE A 1 643 ? 21.422 0.789 -31.992 1.00 97.81 643 PHE A N 1
ATOM 4885 C CA . PHE A 1 643 ? 22.244 1.331 -30.898 1.00 97.81 643 PHE A CA 1
ATOM 4886 C C . PHE A 1 643 ? 22.859 2.702 -31.231 1.00 97.81 643 PHE A C 1
ATOM 4888 O O . PHE A 1 643 ? 23.078 3.540 -30.352 1.00 97.81 643 PHE A O 1
ATOM 4895 N N . TRP A 1 644 ? 23.148 2.933 -32.511 1.00 96.81 644 TRP A N 1
ATOM 4896 C CA . TRP A 1 644 ? 23.776 4.155 -33.007 1.00 96.81 644 TRP A CA 1
ATOM 4897 C C . TRP A 1 644 ? 22.778 5.161 -33.595 1.00 96.81 644 TRP A C 1
ATOM 4899 O O . TRP A 1 644 ? 23.200 6.246 -33.997 1.00 96.81 644 TRP A O 1
ATOM 4909 N N . ASP A 1 645 ? 21.487 4.828 -33.658 1.00 96.75 645 ASP A N 1
ATOM 4910 C CA . ASP A 1 645 ? 20.475 5.649 -34.320 1.00 96.75 645 ASP A CA 1
ATOM 4911 C C . ASP A 1 645 ? 19.666 6.491 -33.317 1.00 96.75 645 ASP A C 1
ATOM 4913 O O . ASP A 1 645 ? 19.019 5.942 -32.418 1.00 96.75 645 ASP A O 1
ATOM 4917 N N . PRO A 1 646 ? 19.647 7.829 -33.466 1.00 95.81 646 PRO A N 1
ATOM 4918 C CA . PRO A 1 646 ? 18.805 8.687 -32.652 1.00 95.81 646 PRO A CA 1
ATOM 4919 C C . PRO A 1 646 ? 17.299 8.512 -32.844 1.00 95.81 646 PRO A C 1
ATOM 4921 O O . PRO A 1 646 ? 16.535 9.056 -32.055 1.00 95.81 646 PRO A O 1
ATOM 4924 N N . GLU A 1 647 ? 16.841 7.754 -33.843 1.00 95.81 647 GLU A N 1
ATOM 4925 C CA . GLU A 1 647 ? 15.411 7.493 -34.064 1.00 95.81 647 GLU A CA 1
ATOM 4926 C C . GLU A 1 647 ? 14.715 6.766 -32.902 1.00 95.81 647 GLU A C 1
ATOM 4928 O O . GLU A 1 647 ? 13.487 6.719 -32.870 1.00 95.81 647 GLU A O 1
ATOM 4933 N N . LEU A 1 648 ? 15.447 6.240 -31.917 1.00 96.38 648 LEU A N 1
ATOM 4934 C CA . LEU A 1 648 ? 14.860 5.718 -30.678 1.00 96.38 648 LEU A CA 1
ATOM 4935 C C . LEU A 1 648 ? 14.556 6.806 -29.634 1.00 96.38 648 LEU A C 1
ATOM 4937 O O . LEU A 1 648 ? 13.739 6.580 -28.745 1.00 96.38 648 LEU A O 1
ATOM 4941 N N . SER A 1 649 ? 15.178 7.984 -29.733 1.00 95.25 649 SER A N 1
ATOM 4942 C CA . SER A 1 649 ? 14.974 9.094 -28.796 1.00 95.25 649 SER A CA 1
ATOM 4943 C C . SER A 1 649 ? 13.891 10.051 -29.303 1.00 95.25 649 SER A C 1
ATOM 4945 O O . SER A 1 649 ? 13.713 10.255 -30.507 1.00 95.25 649 SER A O 1
ATOM 4947 N N . GLY A 1 650 ? 13.107 10.642 -28.402 1.00 94.50 650 GLY A N 1
ATOM 4948 C CA . GLY A 1 650 ? 11.968 11.479 -28.785 1.00 94.50 650 GLY A CA 1
ATOM 4949 C C . GLY A 1 650 ? 12.392 12.749 -29.515 1.00 94.50 650 GLY A C 1
ATOM 4950 O O . GLY A 1 650 ? 11.821 13.071 -30.555 1.00 94.50 650 GLY A O 1
ATOM 4951 N N . ASN A 1 651 ? 13.450 13.408 -29.034 1.00 92.62 651 ASN A N 1
ATOM 4952 C CA . ASN A 1 651 ? 13.997 14.610 -29.667 1.00 92.62 651 ASN A CA 1
ATOM 4953 C C . ASN A 1 651 ? 14.944 14.302 -30.838 1.00 92.62 651 ASN A C 1
ATOM 4955 O O . ASN A 1 651 ? 15.331 15.223 -31.559 1.00 92.62 651 ASN A O 1
ATOM 4959 N N . ARG A 1 652 ? 15.296 13.025 -31.057 1.00 93.81 652 ARG A N 1
ATOM 4960 C CA . ARG A 1 652 ? 16.235 12.566 -32.096 1.00 93.81 652 ARG A CA 1
ATOM 4961 C C . ARG A 1 652 ? 17.615 13.228 -32.011 1.00 93.81 652 ARG A C 1
ATOM 4963 O O . ARG A 1 652 ? 18.316 13.368 -33.010 1.00 93.81 652 ARG A O 1
ATOM 4970 N N . ASP A 1 653 ? 18.012 13.653 -30.819 1.00 91.31 653 ASP A N 1
ATOM 4971 C CA . ASP A 1 653 ? 19.267 14.357 -30.546 1.00 91.31 653 ASP A CA 1
ATOM 4972 C C . ASP A 1 653 ? 20.321 13.463 -29.873 1.00 91.31 653 ASP A C 1
ATOM 4974 O O . ASP A 1 653 ? 21.450 13.894 -29.629 1.00 91.31 653 ASP A O 1
ATOM 4978 N N . MET A 1 654 ? 19.969 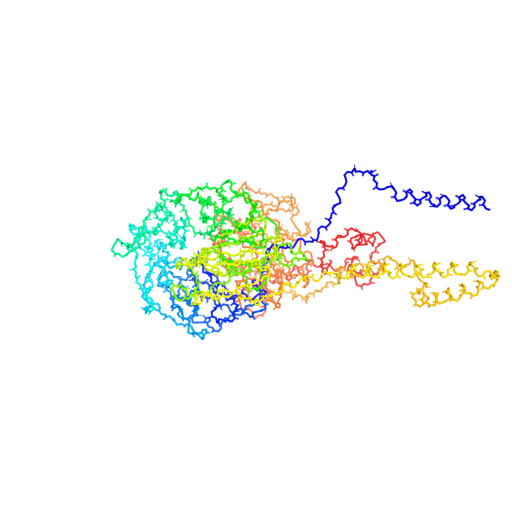12.204 -29.607 1.00 91.44 654 MET A N 1
ATOM 4979 C CA . MET A 1 654 ? 20.846 11.209 -29.002 1.00 91.44 654 MET A CA 1
ATOM 4980 C C . MET A 1 654 ? 20.468 9.776 -29.375 1.00 91.44 654 MET A C 1
ATOM 4982 O O . MET A 1 654 ? 19.317 9.508 -29.711 1.00 91.44 654 MET A O 1
ATOM 4986 N N . ALA A 1 655 ? 21.415 8.857 -29.219 1.00 94.69 655 ALA A N 1
ATOM 4987 C CA . ALA A 1 655 ? 21.232 7.409 -29.332 1.00 94.69 655 ALA A CA 1
ATOM 4988 C C . ALA A 1 655 ? 21.795 6.704 -28.083 1.00 94.69 655 ALA A C 1
ATOM 4990 O O . ALA A 1 655 ? 22.469 7.346 -27.274 1.00 94.69 655 ALA A O 1
ATOM 4991 N N . CYS A 1 656 ? 21.623 5.383 -27.953 1.00 94.31 656 CYS A N 1
ATOM 4992 C CA . CYS A 1 656 ? 22.273 4.597 -26.888 1.00 94.31 656 CYS A CA 1
ATOM 4993 C C . CYS A 1 656 ? 23.795 4.847 -26.869 1.00 94.31 656 CYS A C 1
ATOM 4995 O O . CYS A 1 656 ? 24.394 5.088 -25.820 1.00 94.31 656 CYS A O 1
ATOM 4997 N N . ALA A 1 657 ? 24.407 4.925 -28.055 1.00 94.50 657 ALA A N 1
ATOM 4998 C CA . ALA A 1 657 ? 25.820 5.239 -28.232 1.00 94.50 657 ALA A CA 1
ATOM 4999 C C . ALA A 1 657 ? 26.254 6.622 -27.713 1.00 94.50 657 ALA A C 1
ATOM 5001 O O . ALA A 1 657 ? 27.450 6.850 -27.573 1.00 94.50 657 ALA A O 1
ATOM 5002 N N . THR A 1 658 ? 25.339 7.560 -27.448 1.00 92.12 658 THR A N 1
ATOM 5003 C CA . THR A 1 658 ? 25.682 8.873 -26.877 1.00 92.12 658 THR A CA 1
ATOM 5004 C C . THR A 1 658 ? 26.112 8.749 -25.415 1.00 92.12 658 THR A C 1
ATOM 5006 O O . THR A 1 658 ? 27.062 9.415 -25.008 1.00 92.12 658 THR A O 1
ATOM 5009 N N . CYS A 1 659 ? 25.454 7.873 -24.653 1.00 89.81 659 CYS A N 1
ATOM 5010 C CA . CYS A 1 659 ? 25.769 7.596 -23.248 1.00 89.81 659 CYS A CA 1
ATOM 5011 C C . CYS A 1 659 ? 26.691 6.382 -23.076 1.00 89.81 659 CYS A C 1
ATOM 5013 O O . CYS A 1 659 ? 27.351 6.263 -22.050 1.00 89.81 659 CYS A O 1
ATOM 5015 N N . HIS A 1 660 ? 26.772 5.514 -24.089 1.00 92.56 660 HIS A N 1
ATOM 5016 C CA . HIS A 1 660 ? 27.566 4.285 -24.066 1.00 92.56 660 HIS A CA 1
ATOM 5017 C C . HIS A 1 660 ? 28.662 4.257 -25.136 1.00 92.56 660 HIS A C 1
ATOM 5019 O O . HIS A 1 660 ? 28.970 3.217 -25.726 1.00 92.56 660 HIS A O 1
ATOM 5025 N N . HIS A 1 661 ? 29.276 5.405 -25.416 1.00 92.62 661 HIS A N 1
ATOM 5026 C CA . HIS A 1 661 ? 30.255 5.486 -26.490 1.00 92.62 661 HIS A CA 1
ATOM 5027 C C . HIS A 1 661 ? 31.551 4.722 -26.143 1.00 92.62 661 HIS A C 1
ATOM 5029 O O . HIS A 1 661 ? 32.096 4.870 -25.048 1.00 92.62 661 HIS A O 1
ATOM 5035 N N . PRO A 1 662 ? 32.150 3.958 -27.077 1.00 89.81 662 PRO A N 1
ATOM 5036 C CA . PRO A 1 662 ? 33.398 3.236 -26.806 1.00 89.81 662 PRO A CA 1
ATOM 5037 C C . PRO A 1 662 ? 34.591 4.141 -26.453 1.00 89.81 662 PRO A C 1
ATOM 5039 O O . PRO A 1 662 ? 35.474 3.733 -25.704 1.00 89.81 662 PRO A O 1
ATOM 5042 N N . LEU A 1 663 ? 34.628 5.378 -26.971 1.00 89.75 663 LEU A N 1
ATOM 5043 C CA . LEU A 1 663 ? 35.687 6.356 -26.637 1.00 89.75 663 LEU A CA 1
ATOM 5044 C C . LEU A 1 663 ? 35.684 6.770 -25.162 1.00 89.75 663 LEU A C 1
ATOM 5046 O O . LEU A 1 663 ? 36.712 7.207 -24.657 1.00 89.75 663 LEU A O 1
ATOM 5050 N N . THR A 1 664 ? 34.547 6.626 -24.494 1.00 88.44 664 THR A N 1
ATOM 5051 C CA . THR A 1 664 ? 34.319 6.994 -23.095 1.00 88.44 664 THR A CA 1
ATOM 5052 C C . THR A 1 664 ? 34.120 5.743 -22.237 1.00 88.44 664 THR A C 1
ATOM 5054 O O . THR A 1 664 ? 33.435 5.772 -21.219 1.00 88.44 664 THR A O 1
ATOM 5057 N N . ALA A 1 665 ? 34.713 4.619 -22.664 1.00 87.38 665 ALA A N 1
ATOM 5058 C CA . ALA A 1 665 ? 34.640 3.328 -21.984 1.00 87.38 665 ALA A CA 1
ATOM 5059 C C . ALA A 1 665 ? 33.196 2.852 -21.736 1.00 87.38 665 ALA A C 1
ATOM 5061 O O . ALA A 1 665 ? 32.898 2.271 -20.695 1.00 87.38 665 ALA A O 1
ATOM 5062 N N . THR A 1 666 ? 32.292 3.104 -22.691 1.00 90.06 666 THR A N 1
ATOM 5063 C CA . THR A 1 666 ? 30.851 2.790 -22.609 1.00 90.06 666 THR A CA 1
ATOM 5064 C C . THR A 1 666 ? 30.102 3.475 -21.458 1.00 90.06 666 THR A C 1
ATOM 5066 O O . THR A 1 666 ? 28.975 3.094 -21.153 1.00 90.06 666 THR A O 1
ATOM 5069 N N . GLY A 1 667 ? 30.707 4.502 -20.856 1.00 85.38 667 GLY A N 1
ATOM 5070 C CA . GLY A 1 667 ? 30.027 5.514 -20.051 1.00 85.38 667 GLY A CA 1
ATOM 5071 C C . GLY A 1 667 ? 29.990 6.858 -20.780 1.00 85.38 667 GLY A C 1
ATOM 5072 O O . GLY A 1 667 ? 30.333 6.947 -21.958 1.00 85.38 667 GLY A O 1
ATOM 5073 N N . ASP A 1 668 ? 29.618 7.923 -20.077 1.00 84.81 668 ASP A N 1
ATOM 5074 C CA . ASP A 1 668 ? 29.460 9.264 -20.652 1.00 84.81 668 ASP A CA 1
ATOM 5075 C C . ASP A 1 668 ? 30.621 10.228 -20.348 1.00 84.81 668 ASP A C 1
ATOM 5077 O O . ASP A 1 668 ? 30.618 11.343 -20.857 1.00 84.81 668 ASP A O 1
ATOM 5081 N N . ASP A 1 669 ? 31.618 9.808 -19.557 1.00 86.38 669 ASP A N 1
ATOM 5082 C CA . ASP A 1 669 ? 32.785 10.610 -19.132 1.00 86.38 669 ASP A CA 1
ATOM 5083 C C . ASP A 1 669 ? 32.411 11.968 -18.493 1.00 86.38 669 ASP A C 1
ATOM 5085 O O . ASP A 1 669 ? 33.167 12.942 -18.536 1.00 86.38 669 ASP A O 1
ATOM 5089 N N . LEU A 1 670 ? 31.220 12.039 -17.886 1.00 85.38 670 LEU A N 1
ATOM 5090 C CA . LEU A 1 670 ? 30.717 13.205 -17.162 1.00 85.38 670 LEU A CA 1
ATOM 5091 C C . LEU A 1 670 ? 30.598 12.901 -15.669 1.00 85.38 670 LEU A C 1
ATOM 5093 O O . LEU A 1 670 ? 30.330 11.770 -15.272 1.00 85.38 670 LEU A O 1
ATOM 5097 N N . SER A 1 671 ? 30.741 13.921 -14.816 1.00 82.31 671 SER A N 1
ATOM 5098 C CA . SER A 1 671 ? 30.443 13.790 -13.378 1.00 82.31 671 SER A CA 1
ATOM 5099 C C . SER A 1 671 ? 28.940 13.655 -13.117 1.00 82.31 671 SER A C 1
ATOM 5101 O O . SER A 1 671 ? 28.542 12.873 -12.256 1.00 82.31 671 SER A O 1
ATOM 5103 N N . LEU A 1 672 ? 28.127 14.394 -13.880 1.00 83.62 672 LEU A N 1
ATOM 5104 C CA . LEU A 1 672 ? 26.666 14.343 -13.885 1.00 83.62 672 LEU A CA 1
ATOM 5105 C C . LEU A 1 672 ? 26.190 14.154 -15.323 1.00 83.62 672 LEU A C 1
ATOM 5107 O O . LEU A 1 672 ? 26.573 14.929 -16.204 1.00 83.62 672 LEU A O 1
ATOM 5111 N N . SER A 1 673 ? 25.367 13.136 -15.544 1.00 87.12 673 SER A N 1
ATOM 5112 C CA . SER A 1 673 ? 24.920 12.746 -16.873 1.00 87.12 673 SER A CA 1
ATOM 5113 C C . SER A 1 673 ? 23.988 13.794 -17.484 1.00 87.12 673 SER A C 1
ATOM 5115 O O . SER A 1 673 ? 23.217 14.469 -16.796 1.00 87.12 673 SER A O 1
ATOM 5117 N N . ILE A 1 674 ? 24.070 13.951 -18.805 1.00 88.50 674 ILE A N 1
ATOM 5118 C CA . ILE A 1 674 ? 23.221 14.866 -19.575 1.00 88.50 674 ILE A CA 1
ATOM 5119 C C . ILE A 1 674 ? 22.412 14.037 -20.562 1.00 88.50 674 ILE A C 1
ATOM 5121 O O . ILE A 1 674 ? 22.963 13.530 -21.544 1.00 88.50 674 ILE A O 1
ATOM 5125 N N . GLY A 1 675 ? 21.110 13.946 -20.308 1.00 88.00 675 GLY A N 1
ATOM 5126 C CA . GLY A 1 675 ? 20.157 13.327 -21.211 1.00 88.00 675 GLY A CA 1
ATOM 5127 C C . GLY A 1 675 ? 19.790 14.237 -22.391 1.00 88.00 675 GLY A C 1
ATOM 5128 O O . GLY A 1 675 ? 20.663 14.888 -22.981 1.00 88.00 675 GLY A O 1
ATOM 5129 N N . THR A 1 676 ? 18.530 14.223 -22.816 1.00 88.75 676 THR A N 1
ATOM 5130 C CA . THR A 1 676 ? 18.083 14.919 -24.037 1.00 88.75 676 THR A CA 1
ATOM 5131 C C . THR A 1 676 ? 18.128 16.438 -23.870 1.00 88.75 676 THR A C 1
ATOM 5133 O O . THR A 1 676 ? 18.069 16.971 -22.765 1.00 88.75 676 THR A O 1
ATOM 5136 N N . GLY A 1 677 ? 18.340 17.159 -24.969 1.00 86.19 677 GLY A N 1
ATOM 5137 C CA . GLY A 1 677 ? 18.686 18.582 -25.002 1.00 86.19 677 GLY A CA 1
ATOM 5138 C C . GLY A 1 677 ? 20.190 18.875 -24.879 1.00 86.19 677 GLY A C 1
ATOM 5139 O O . GLY A 1 677 ? 20.595 20.042 -24.875 1.00 86.19 677 GLY A O 1
ATOM 5140 N N . GLY A 1 678 ? 21.033 17.842 -24.772 1.00 87.19 678 GLY A N 1
ATOM 5141 C CA . GLY A 1 678 ? 22.493 17.964 -24.749 1.00 87.19 678 GLY A CA 1
ATOM 5142 C C . GLY A 1 678 ? 23.141 17.798 -26.126 1.00 87.19 678 GLY A C 1
ATOM 5143 O O . GLY A 1 678 ? 22.733 16.949 -26.917 1.00 87.19 678 GLY A O 1
ATOM 5144 N N . VAL A 1 679 ? 24.217 18.544 -26.389 1.00 87.50 679 VAL A N 1
ATOM 5145 C CA . VAL A 1 679 ? 25.026 18.440 -27.618 1.00 87.50 679 VAL A CA 1
ATOM 5146 C C . VAL A 1 679 ? 26.470 18.111 -27.282 1.00 87.50 679 VAL A C 1
ATOM 5148 O O . VAL A 1 679 ? 27.007 18.609 -26.301 1.00 87.50 679 VAL A O 1
ATOM 5151 N N . GLY A 1 680 ? 27.108 17.297 -28.122 1.00 89.62 680 GLY A N 1
ATOM 5152 C CA . GLY A 1 680 ? 28.474 16.817 -27.917 1.00 89.62 680 GLY A CA 1
ATOM 5153 C C . GLY A 1 680 ? 28.512 15.423 -27.292 1.00 89.62 680 GLY A C 1
ATOM 5154 O O . GLY A 1 680 ? 27.476 14.782 -27.090 1.00 89.62 680 GLY A O 1
ATOM 5155 N N . LEU A 1 681 ? 29.728 14.956 -27.015 1.00 90.69 681 LEU A N 1
ATOM 5156 C CA . LEU A 1 681 ? 30.029 13.613 -26.526 1.00 90.69 681 LEU A CA 1
ATOM 5157 C C . LEU A 1 681 ? 31.106 13.683 -25.438 1.00 90.69 681 LEU A C 1
ATOM 5159 O O . LEU A 1 681 ? 32.019 14.503 -25.532 1.00 90.69 681 LEU A O 1
ATOM 5163 N N . GLY A 1 682 ? 31.033 12.801 -24.440 1.00 88.62 682 GLY A N 1
ATOM 5164 C CA . GLY A 1 682 ? 32.040 12.743 -23.383 1.00 88.62 682 GLY A CA 1
ATOM 5165 C C . GLY A 1 682 ? 32.111 14.043 -22.583 1.00 88.62 682 GLY A C 1
ATOM 5166 O O . GLY A 1 682 ? 31.119 14.752 -22.420 1.00 88.62 682 GLY A O 1
ATOM 5167 N N . THR A 1 683 ? 33.327 14.426 -22.201 1.00 89.94 683 THR A N 1
ATOM 5168 C CA . THR A 1 683 ? 33.625 15.713 -21.547 1.00 89.94 683 THR A CA 1
ATOM 5169 C C . THR A 1 683 ? 33.263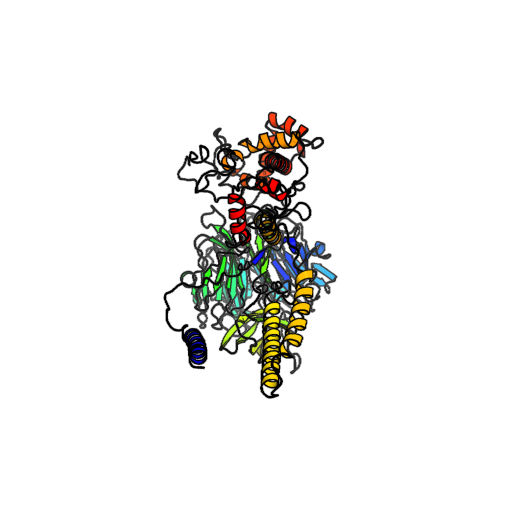 16.960 -22.366 1.00 89.94 683 THR A C 1
ATOM 5171 O O . THR A 1 683 ? 33.208 18.053 -21.804 1.00 89.94 683 THR A O 1
ATOM 5174 N N . GLU A 1 684 ? 32.996 16.831 -23.671 1.00 91.06 684 GLU A N 1
ATOM 5175 C CA . GLU A 1 684 ? 32.537 17.934 -24.529 1.00 91.06 684 GLU A CA 1
ATOM 5176 C C . GLU A 1 684 ? 31.005 18.036 -24.609 1.00 91.06 684 GLU A C 1
ATOM 5178 O O . GLU A 1 684 ? 30.481 18.950 -25.250 1.00 91.06 684 GLU A O 1
ATOM 5183 N N . ARG A 1 685 ? 30.267 17.110 -23.983 1.00 89.44 685 ARG A N 1
ATOM 5184 C CA . ARG A 1 685 ? 28.804 17.147 -23.951 1.00 89.44 685 ARG A CA 1
ATOM 5185 C C . ARG A 1 685 ? 28.320 18.264 -23.023 1.00 89.44 685 ARG A C 1
ATOM 5187 O O . ARG A 1 685 ? 28.633 18.283 -21.836 1.00 89.44 685 ARG A O 1
ATOM 5194 N N . VAL A 1 686 ? 27.527 19.186 -23.565 1.00 87.62 686 VAL A N 1
ATOM 5195 C CA . VAL A 1 686 ? 27.011 20.373 -22.866 1.00 87.62 686 VAL A CA 1
ATOM 5196 C C . VAL A 1 686 ? 25.502 20.520 -23.048 1.00 87.62 686 VAL A C 1
ATOM 5198 O O . VAL A 1 686 ? 24.944 20.122 -24.070 1.00 87.62 686 VAL A O 1
ATOM 5201 N N . LYS A 1 687 ? 24.835 21.125 -22.061 1.00 83.69 687 LYS A N 1
ATOM 5202 C CA . LYS A 1 687 ? 23.416 21.498 -22.151 1.00 83.69 687 LYS A CA 1
ATOM 5203 C C . LYS A 1 687 ? 23.260 22.711 -23.069 1.00 83.69 687 LYS A C 1
ATOM 5205 O O . LYS A 1 687 ? 24.016 23.672 -22.939 1.00 83.69 687 LYS A O 1
ATOM 5210 N N . LEU A 1 688 ? 22.294 22.671 -23.989 1.00 71.81 688 LEU A N 1
ATOM 5211 C CA . LEU A 1 688 ? 21.971 23.829 -24.832 1.00 71.81 688 LEU A CA 1
ATOM 5212 C C . LEU A 1 688 ? 21.041 24.842 -24.145 1.00 71.81 688 LEU A C 1
ATOM 5214 O O . LEU A 1 688 ? 21.037 26.009 -24.533 1.00 71.81 688 LEU A O 1
ATOM 5218 N N . GLU A 1 689 ? 20.274 24.416 -23.138 1.00 61.09 689 GLU A N 1
ATOM 5219 C CA . GLU A 1 689 ? 19.317 25.253 -22.407 1.00 61.09 689 GLU A CA 1
ATOM 5220 C C . GLU A 1 689 ? 19.477 25.089 -20.886 1.00 61.09 689 GLU A C 1
ATOM 5222 O O . GLU A 1 689 ? 19.671 23.977 -20.394 1.00 61.09 689 GLU A O 1
ATOM 5227 N N . ASP A 1 690 ? 19.317 26.185 -20.133 1.00 56.19 690 ASP A N 1
ATOM 5228 C CA . ASP A 1 690 ? 19.346 26.213 -18.656 1.00 56.19 690 ASP A CA 1
ATOM 5229 C C . ASP A 1 690 ? 18.094 25.572 -18.004 1.00 56.19 690 ASP A C 1
ATOM 5231 O O . ASP A 1 690 ? 17.932 25.621 -16.787 1.00 56.19 690 ASP A O 1
ATOM 5235 N N . LEU A 1 691 ? 17.190 24.986 -18.802 1.00 53.66 691 LEU A N 1
ATOM 5236 C CA . LEU A 1 691 ? 15.924 24.386 -18.353 1.00 53.66 691 LEU A CA 1
ATOM 5237 C C . LEU A 1 691 ? 15.965 22.853 -18.223 1.00 53.66 691 LEU A C 1
ATOM 5239 O O . LEU A 1 691 ? 14.970 22.266 -17.809 1.00 53.66 691 LEU A O 1
ATOM 5243 N N . ARG A 1 692 ? 17.075 22.192 -18.583 1.00 68.00 692 ARG A N 1
ATOM 5244 C CA . ARG A 1 692 ? 17.226 20.729 -18.458 1.00 68.00 692 ARG A CA 1
ATOM 5245 C C . ARG A 1 692 ? 17.964 20.369 -17.178 1.00 68.00 692 ARG A C 1
ATOM 5247 O O . ARG A 1 692 ? 19.085 20.842 -16.955 1.00 68.00 692 ARG A O 1
ATOM 5254 N N . GLU A 1 693 ? 17.392 19.480 -16.378 1.00 67.69 693 GLU A N 1
ATOM 5255 C CA . GLU A 1 693 ? 18.056 18.935 -15.194 1.00 67.69 693 GLU A CA 1
ATOM 5256 C C . GLU A 1 693 ? 19.170 17.949 -15.584 1.00 67.69 693 GLU A C 1
ATOM 5258 O O . GLU A 1 693 ? 19.363 17.611 -16.754 1.00 67.69 693 GLU A O 1
ATOM 5263 N N . PHE A 1 694 ? 20.070 17.643 -14.649 1.00 81.25 694 PHE A N 1
ATOM 5264 C CA . PHE A 1 694 ? 21.022 16.548 -14.861 1.00 81.25 694 PHE A CA 1
ATOM 5265 C C . PHE A 1 694 ? 20.286 15.240 -14.609 1.00 81.25 694 PHE A C 1
ATOM 5267 O O . PHE A 1 694 ? 19.461 15.191 -13.704 1.00 81.25 694 PHE A O 1
ATOM 5274 N N . VAL A 1 695 ? 20.598 14.197 -15.374 1.00 78.69 695 VAL A N 1
ATOM 5275 C CA . VAL A 1 695 ? 19.983 12.888 -15.137 1.00 78.69 695 VAL A CA 1
ATOM 5276 C C . VAL A 1 695 ? 20.806 12.087 -14.133 1.00 78.69 695 VAL A C 1
ATOM 5278 O O . VAL A 1 695 ? 22.041 12.209 -14.128 1.00 78.69 695 VAL A O 1
ATOM 5281 N N . PRO A 1 696 ? 20.158 11.261 -13.289 1.00 72.50 696 PRO A N 1
ATOM 5282 C CA . PRO A 1 696 ? 20.854 10.255 -12.502 1.00 72.50 696 PRO A CA 1
ATOM 5283 C C . PRO A 1 696 ? 21.740 9.385 -13.398 1.00 72.50 696 PRO A C 1
ATOM 5285 O O . PRO A 1 696 ? 21.476 9.208 -14.590 1.00 72.50 696 PRO A O 1
ATOM 5288 N N . ARG A 1 697 ? 22.816 8.832 -12.830 1.00 74.56 697 ARG A N 1
ATOM 5289 C CA . ARG A 1 697 ? 23.735 7.962 -13.573 1.00 74.56 697 ARG A CA 1
ATOM 5290 C C . ARG A 1 697 ? 23.092 6.588 -13.799 1.00 74.56 697 ARG A C 1
ATOM 5292 O O . ARG A 1 697 ? 23.423 5.622 -13.120 1.00 74.56 697 ARG A O 1
ATOM 5299 N N . ASN A 1 698 ? 22.189 6.524 -14.770 1.00 73.50 698 ASN A N 1
ATOM 5300 C CA . ASN A 1 698 ? 21.478 5.310 -15.174 1.00 73.50 698 ASN A CA 1
ATOM 5301 C C . ASN A 1 698 ? 22.224 4.541 -16.282 1.00 73.50 698 ASN A C 1
ATOM 5303 O O . ASN A 1 698 ? 21.983 3.356 -16.492 1.00 73.50 698 ASN A O 1
ATOM 5307 N N . ALA A 1 699 ? 23.186 5.184 -16.954 1.00 75.06 699 ALA A N 1
ATOM 5308 C CA . ALA A 1 699 ? 24.036 4.567 -17.968 1.00 75.06 699 ALA A CA 1
ATOM 5309 C C . ALA A 1 699 ? 25.222 3.818 -17.330 1.00 75.06 699 ALA A C 1
ATOM 5311 O O . ALA A 1 699 ? 26.309 4.368 -17.135 1.00 75.06 699 ALA A O 1
ATOM 5312 N N . GLN A 1 700 ? 25.008 2.548 -16.996 1.00 77.00 700 GLN A N 1
ATOM 5313 C CA . GLN A 1 700 ? 26.069 1.634 -16.566 1.00 77.00 700 GLN A CA 1
ATOM 5314 C C . GLN A 1 700 ? 27.044 1.307 -17.721 1.00 77.00 700 GLN A C 1
ATOM 5316 O O . GLN A 1 700 ? 26.612 1.215 -18.871 1.00 77.00 700 GLN A O 1
ATOM 5321 N N . PRO A 1 701 ? 28.351 1.114 -17.462 1.00 83.69 701 PRO A N 1
ATOM 5322 C CA . PRO A 1 701 ? 29.274 0.617 -18.482 1.00 83.69 701 PRO A CA 1
ATOM 5323 C C . PRO A 1 701 ? 28.800 -0.733 -19.032 1.00 83.69 701 PRO A C 1
ATOM 5325 O O . PRO A 1 701 ? 28.446 -1.613 -18.257 1.00 83.69 701 PRO A O 1
ATOM 5328 N N . LEU A 1 702 ? 28.824 -0.913 -20.354 1.00 89.75 702 LEU A N 1
ATOM 5329 C CA . LEU A 1 702 ? 28.256 -2.094 -21.023 1.00 89.75 702 LEU A CA 1
ATOM 5330 C C . LEU A 1 702 ? 29.232 -3.268 -21.156 1.00 89.75 702 LEU A C 1
ATOM 5332 O O . LEU A 1 702 ? 28.879 -4.314 -21.703 1.00 89.75 702 LEU A O 1
ATOM 5336 N N . TYR A 1 703 ? 30.471 -3.111 -20.689 1.00 89.31 703 TYR A N 1
ATOM 5337 C CA . TYR A 1 703 ? 31.470 -4.164 -20.807 1.00 89.31 703 TYR A CA 1
ATOM 5338 C C . TYR A 1 703 ? 31.071 -5.407 -20.019 1.00 89.31 703 TYR A C 1
ATOM 5340 O O . TYR A 1 703 ? 30.827 -5.333 -18.817 1.00 89.31 703 TYR A O 1
ATOM 5348 N N . ASN A 1 704 ? 31.079 -6.558 -20.695 1.00 87.25 704 ASN A N 1
ATOM 5349 C CA . ASN A 1 704 ? 30.865 -7.873 -20.091 1.00 87.25 704 ASN A CA 1
ATOM 5350 C C . ASN A 1 704 ? 29.503 -8.047 -19.386 1.00 87.25 704 ASN A C 1
ATOM 5352 O O . ASN A 1 704 ? 29.341 -8.941 -18.555 1.00 87.25 704 ASN A O 1
ATOM 5356 N N . LEU A 1 705 ? 28.499 -7.233 -19.731 1.00 87.69 705 LEU A N 1
ATOM 5357 C CA . LEU A 1 705 ? 27.144 -7.346 -19.176 1.00 87.69 705 LEU A CA 1
ATOM 5358 C C . LEU A 1 705 ? 26.293 -8.448 -19.830 1.00 87.69 705 LEU A C 1
ATOM 5360 O O . LEU A 1 705 ? 25.176 -8.710 -19.397 1.00 87.69 705 LEU A O 1
ATOM 5364 N N . GLY A 1 706 ? 26.809 -9.114 -20.868 1.00 86.12 706 GLY A N 1
ATOM 5365 C CA . GLY A 1 706 ? 26.112 -10.200 -21.562 1.00 86.12 706 GLY A CA 1
ATOM 5366 C C . GLY A 1 706 ? 26.100 -11.540 -20.823 1.00 86.12 706 GLY A C 1
ATOM 5367 O O . GLY A 1 706 ? 25.442 -12.466 -21.289 1.00 86.12 706 GLY A O 1
ATOM 5368 N N . TYR A 1 707 ? 26.831 -11.671 -19.715 1.00 86.50 707 TYR A N 1
ATOM 5369 C CA . TYR A 1 707 ? 26.945 -12.926 -18.972 1.00 86.50 707 TYR A CA 1
ATOM 5370 C C . TYR A 1 707 ? 25.656 -13.287 -18.225 1.00 86.50 707 TYR A C 1
ATOM 5372 O O . TYR A 1 707 ? 24.932 -12.417 -17.746 1.00 86.50 707 TYR A O 1
ATOM 5380 N N . THR A 1 708 ? 25.383 -14.586 -18.098 1.00 82.56 708 THR A N 1
ATOM 5381 C CA . THR A 1 708 ? 24.147 -15.096 -17.469 1.00 82.56 708 THR A CA 1
ATOM 5382 C C . THR A 1 708 ? 24.093 -14.911 -15.953 1.00 82.56 708 THR A C 1
ATOM 5384 O O . THR A 1 708 ? 23.038 -15.047 -15.344 1.00 82.56 708 THR A O 1
ATOM 5387 N N . GLU A 1 709 ? 25.236 -14.619 -15.343 1.00 81.31 709 GLU A N 1
ATOM 5388 C CA . GLU A 1 709 ? 25.404 -14.385 -13.916 1.00 81.31 709 GLU A CA 1
ATOM 5389 C C . GLU A 1 709 ? 24.849 -13.021 -13.477 1.00 81.31 709 GLU A C 1
ATOM 5391 O O . GLU A 1 709 ? 24.584 -12.821 -12.290 1.00 81.31 709 GLU A O 1
ATOM 5396 N N . TRP A 1 710 ? 24.645 -12.089 -14.416 1.00 83.06 710 TRP A N 1
ATOM 5397 C CA . TRP A 1 710 ? 23.980 -10.823 -14.133 1.00 83.06 710 TRP A CA 1
ATOM 5398 C C . TRP A 1 710 ? 22.481 -11.039 -13.947 1.00 83.06 710 TRP A C 1
ATOM 5400 O O . TRP A 1 710 ? 21.771 -11.423 -14.873 1.00 83.06 710 TRP A O 1
ATOM 5410 N N . THR A 1 711 ? 22.006 -10.760 -12.736 1.00 83.31 711 THR A N 1
ATOM 5411 C CA . THR A 1 711 ? 20.594 -10.906 -12.343 1.00 83.31 711 THR A CA 1
ATOM 5412 C C . THR A 1 711 ? 19.953 -9.587 -11.923 1.00 83.31 711 THR A C 1
ATOM 5414 O O . THR A 1 711 ? 18.742 -9.541 -11.738 1.00 83.31 711 THR A O 1
ATOM 5417 N N . THR A 1 712 ? 20.737 -8.509 -11.832 1.00 83.38 712 THR A N 1
ATOM 5418 C CA . THR A 1 712 ? 20.279 -7.169 -11.456 1.00 83.38 712 THR A CA 1
ATOM 5419 C C . THR A 1 712 ? 21.114 -6.114 -12.178 1.00 83.38 712 THR A C 1
ATOM 5421 O O . THR A 1 712 ? 22.341 -6.214 -12.213 1.00 83.38 712 THR A O 1
ATOM 5424 N N . PHE A 1 713 ? 20.450 -5.103 -12.733 1.00 83.81 713 PHE A N 1
ATOM 5425 C CA . PHE A 1 713 ? 21.021 -3.912 -13.360 1.00 83.81 713 PHE A CA 1
ATOM 5426 C C . PHE A 1 713 ? 20.478 -2.640 -12.713 1.00 83.81 713 PHE A C 1
ATOM 5428 O O . PHE A 1 713 ? 19.456 -2.668 -12.027 1.00 83.81 713 PHE A O 1
ATOM 5435 N N . PHE A 1 714 ? 21.156 -1.522 -12.992 1.00 76.88 714 PHE A N 1
ATOM 5436 C CA . PHE A 1 714 ? 20.999 -0.243 -12.298 1.00 76.88 714 PHE A CA 1
ATOM 5437 C C . PHE A 1 714 ? 21.392 -0.315 -10.818 1.00 76.88 714 PHE A C 1
ATOM 5439 O O . PHE A 1 714 ? 21.396 -1.369 -10.186 1.00 76.88 714 PHE A O 1
ATOM 5446 N N . TRP A 1 715 ? 21.776 0.831 -10.259 1.00 69.00 715 TRP A N 1
ATOM 5447 C CA . TRP A 1 715 ? 22.224 0.908 -8.868 1.00 69.00 715 TRP A CA 1
ATOM 5448 C C . TRP A 1 715 ? 21.083 0.678 -7.865 1.00 69.00 715 TRP A C 1
ATOM 5450 O O . TRP A 1 715 ? 21.349 0.269 -6.742 1.00 69.00 715 TRP A O 1
ATOM 5460 N N . ASP A 1 716 ? 19.839 0.922 -8.277 1.00 63.47 716 ASP A N 1
ATOM 5461 C CA . ASP A 1 716 ? 18.624 0.728 -7.481 1.00 63.47 716 ASP A CA 1
ATOM 5462 C C . ASP A 1 716 ? 17.899 -0.585 -7.803 1.00 63.47 716 ASP A C 1
ATOM 5464 O O . ASP A 1 716 ? 16.774 -0.800 -7.369 1.00 63.47 716 ASP A O 1
ATOM 5468 N N . GLY A 1 717 ? 18.514 -1.454 -8.609 1.00 74.00 717 GLY A N 1
ATOM 5469 C CA . GLY A 1 717 ? 17.989 -2.781 -8.913 1.00 74.00 717 GLY A CA 1
ATOM 5470 C C . GLY A 1 717 ? 16.677 -2.813 -9.696 1.00 74.00 717 GLY A C 1
ATOM 5471 O O . GLY A 1 717 ? 16.090 -3.886 -9.837 1.00 74.00 717 GLY A O 1
ATOM 5472 N N . ARG A 1 718 ? 16.232 -1.675 -10.255 1.00 72.56 718 ARG A N 1
ATOM 5473 C CA . ARG A 1 718 ? 14.919 -1.547 -10.911 1.00 72.56 718 ARG A CA 1
ATOM 5474 C C . ARG A 1 718 ? 14.711 -2.490 -12.100 1.00 72.56 718 ARG A C 1
ATOM 5476 O O . ARG A 1 718 ? 13.576 -2.664 -12.525 1.00 72.56 718 ARG A O 1
ATOM 5483 N N . VAL A 1 719 ? 15.781 -3.060 -12.665 1.00 84.12 719 VAL A N 1
ATOM 5484 C CA . VAL A 1 719 ? 15.715 -4.124 -13.678 1.00 84.12 719 VAL A CA 1
ATOM 5485 C C . VAL A 1 719 ? 16.464 -5.344 -13.162 1.00 84.12 719 VAL A C 1
ATOM 5487 O O . VAL A 1 719 ? 17.689 -5.325 -13.056 1.00 84.12 719 VAL A O 1
ATOM 5490 N N . SER A 1 720 ? 15.737 -6.415 -12.863 1.00 86.31 720 SER A N 1
ATOM 5491 C CA . SER A 1 720 ? 16.294 -7.648 -12.306 1.00 86.31 720 SER A CA 1
ATOM 5492 C C . SER A 1 720 ? 15.581 -8.896 -12.837 1.00 86.31 720 SER A C 1
ATOM 5494 O O . SER A 1 720 ? 14.600 -8.815 -13.578 1.00 86.31 720 SER A O 1
ATOM 5496 N N . GLY A 1 721 ? 16.096 -10.076 -12.500 1.00 84.81 721 GLY A N 1
ATOM 5497 C CA . GLY A 1 721 ? 15.537 -11.371 -12.881 1.00 84.81 721 GLY A CA 1
ATOM 5498 C C . GLY A 1 721 ? 16.297 -12.072 -14.006 1.00 84.81 721 GLY A C 1
ATOM 5499 O O . GLY A 1 721 ? 17.423 -11.718 -14.356 1.00 84.81 721 GLY A O 1
ATOM 5500 N N . ASP A 1 722 ? 15.679 -13.112 -14.560 1.00 84.75 722 ASP A N 1
ATOM 5501 C CA . ASP A 1 722 ? 16.284 -13.985 -15.566 1.00 84.75 722 ASP A CA 1
ATOM 5502 C C . ASP A 1 722 ? 15.229 -14.553 -16.529 1.00 84.75 722 ASP A C 1
ATOM 5504 O O . ASP A 1 722 ? 14.033 -14.364 -16.354 1.00 84.75 722 ASP A O 1
ATOM 5508 N N . VAL A 1 723 ? 15.646 -15.272 -17.570 1.00 82.25 723 VAL A N 1
ATOM 5509 C CA . VAL A 1 723 ? 14.718 -15.808 -18.586 1.00 82.25 723 VAL A CA 1
ATOM 5510 C C . VAL A 1 723 ? 13.812 -16.926 -18.048 1.00 82.25 723 VAL A C 1
ATOM 5512 O O . VAL A 1 723 ? 12.723 -17.139 -18.577 1.00 82.25 723 VAL A O 1
ATOM 5515 N N . GLN A 1 724 ? 14.248 -17.672 -17.028 1.00 77.75 724 GLN A N 1
ATOM 5516 C CA . GLN A 1 724 ? 13.504 -18.816 -16.491 1.00 77.75 724 GLN A CA 1
ATOM 5517 C C . GLN A 1 724 ? 12.355 -18.362 -15.603 1.00 77.75 724 GLN A C 1
ATOM 5519 O O . GLN A 1 724 ? 11.238 -18.864 -15.722 1.00 77.75 724 GLN A O 1
ATOM 5524 N N . HIS A 1 725 ? 12.636 -17.408 -14.726 1.00 75.06 725 HIS A N 1
ATOM 5525 C CA . HIS A 1 725 ? 11.660 -16.859 -13.808 1.00 75.06 725 HIS A CA 1
ATOM 5526 C C . HIS A 1 725 ? 10.931 -15.685 -14.458 1.00 75.06 725 HIS A C 1
ATOM 5528 O O . HIS A 1 725 ? 9.778 -15.442 -14.126 1.00 75.06 725 HIS A O 1
ATOM 5534 N N . GLY A 1 726 ? 11.566 -14.964 -15.385 1.00 81.25 726 GLY A N 1
ATOM 5535 C CA . GLY A 1 726 ? 11.175 -13.696 -16.017 1.00 81.25 726 GLY A CA 1
ATOM 5536 C C . GLY A 1 726 ? 11.847 -12.477 -15.359 1.00 81.25 726 GLY A C 1
ATOM 5537 O O . GLY A 1 726 ? 12.608 -12.619 -14.400 1.00 81.25 726 GLY A O 1
ATOM 5538 N N . PHE A 1 727 ? 11.548 -11.279 -15.860 1.00 83.94 727 PHE A N 1
ATOM 5539 C CA . PHE A 1 727 ? 12.175 -10.037 -15.396 1.00 83.94 727 PHE A CA 1
ATOM 5540 C C . PHE A 1 727 ? 11.239 -9.225 -14.505 1.00 83.94 727 PHE A C 1
ATOM 5542 O O . PHE A 1 727 ? 10.037 -9.147 -14.775 1.00 83.94 727 PHE A O 1
ATOM 5549 N N . ASP A 1 728 ? 11.803 -8.605 -13.476 1.00 76.62 728 ASP A N 1
ATOM 5550 C CA . ASP A 1 728 ? 11.185 -7.499 -12.763 1.00 76.62 728 ASP A CA 1
ATOM 5551 C C . ASP A 1 728 ? 11.725 -6.182 -13.317 1.00 76.62 728 ASP A C 1
ATOM 5553 O O . ASP A 1 728 ? 12.931 -5.991 -13.462 1.00 76.62 728 ASP A O 1
ATOM 5557 N N . THR A 1 729 ? 10.813 -5.305 -13.715 1.00 79.06 729 THR A N 1
ATOM 5558 C CA . THR A 1 729 ? 11.136 -4.047 -14.382 1.00 79.06 729 THR A CA 1
ATOM 5559 C C . THR A 1 729 ? 10.081 -2.989 -14.055 1.00 79.06 729 THR A C 1
ATOM 5561 O O . THR A 1 729 ? 8.970 -3.368 -13.671 1.00 79.06 729 THR A O 1
ATOM 5564 N N . PRO A 1 730 ? 10.323 -1.691 -14.327 1.00 73.12 730 PRO A N 1
ATOM 5565 C CA . PRO A 1 730 ? 9.282 -0.660 -14.219 1.00 73.12 730 PRO A CA 1
ATOM 5566 C C . PRO A 1 730 ? 8.082 -0.889 -15.162 1.00 73.12 730 PRO A C 1
ATOM 5568 O O . PRO A 1 730 ? 7.023 -0.278 -15.071 1.00 73.12 730 PRO A O 1
ATOM 5571 N N . ALA A 1 731 ? 8.207 -1.784 -16.143 1.00 73.00 731 ALA A N 1
ATOM 5572 C CA . ALA A 1 731 ? 7.063 -2.160 -16.961 1.00 73.00 731 ALA A CA 1
ATOM 5573 C C . ALA A 1 731 ? 6.146 -3.177 -16.264 1.00 73.00 731 ALA A C 1
ATOM 5575 O O . ALA A 1 731 ? 5.005 -3.334 -16.699 1.00 73.00 731 ALA A O 1
ATOM 5576 N N . SER A 1 732 ? 6.600 -3.855 -15.202 1.00 68.38 732 SER A N 1
ATOM 5577 C CA . SER A 1 732 ? 5.878 -4.959 -14.557 1.00 68.38 732 SER A CA 1
ATOM 5578 C C . SER A 1 732 ? 5.398 -5.975 -15.615 1.00 68.38 732 SER A C 1
ATOM 5580 O O . SER A 1 732 ? 6.130 -6.307 -16.553 1.00 68.38 732 SER A O 1
ATOM 5582 N N . ASN A 1 733 ? 4.153 -6.437 -15.541 1.00 59.75 733 ASN A N 1
ATOM 5583 C CA . ASN A 1 733 ? 3.540 -7.329 -16.530 1.00 59.75 733 ASN A CA 1
ATOM 5584 C C . ASN A 1 733 ? 3.327 -6.715 -17.933 1.00 59.75 733 ASN A C 1
ATOM 5586 O O . ASN A 1 733 ? 2.908 -7.428 -18.847 1.00 59.75 733 ASN A O 1
ATOM 5590 N N . ARG A 1 734 ? 3.606 -5.418 -18.135 1.00 69.69 734 ARG A N 1
ATOM 5591 C CA . ARG A 1 734 ? 3.565 -4.762 -19.456 1.00 69.69 734 ARG A CA 1
ATOM 5592 C C . ARG A 1 734 ? 4.812 -5.051 -20.278 1.00 69.69 734 ARG A C 1
ATOM 5594 O O . ARG A 1 734 ? 4.789 -4.809 -21.488 1.00 69.69 734 ARG A O 1
ATOM 5601 N N . LEU A 1 735 ? 5.884 -5.537 -19.644 1.00 82.69 735 LEU A N 1
ATOM 5602 C CA . LEU A 1 735 ? 7.079 -5.974 -20.350 1.00 82.69 735 LEU A CA 1
ATOM 5603 C C . LEU A 1 735 ? 6.657 -6.989 -21.430 1.00 82.69 735 LEU A C 1
ATOM 5605 O O . LEU A 1 735 ? 6.035 -8.003 -21.102 1.00 82.69 735 LEU A O 1
ATOM 5609 N N . PRO A 1 736 ? 6.925 -6.725 -22.720 1.00 86.12 736 PRO A N 1
ATOM 5610 C CA . PRO A 1 736 ? 6.520 -7.629 -23.786 1.00 86.12 736 PRO A CA 1
ATOM 5611 C C . PRO A 1 736 ? 7.123 -9.019 -23.574 1.00 86.12 736 PRO A C 1
ATOM 5613 O O . PRO A 1 736 ? 8.285 -9.168 -23.202 1.00 86.12 736 PRO A O 1
ATOM 5616 N N . ALA A 1 737 ? 6.339 -10.059 -23.855 1.00 87.19 737 ALA A N 1
ATOM 5617 C CA . ALA A 1 737 ? 6.860 -11.417 -23.868 1.00 87.19 737 ALA A CA 1
ATOM 5618 C C . ALA A 1 737 ? 7.945 -11.574 -24.950 1.00 87.19 737 ALA A C 1
ATOM 5620 O O . ALA A 1 737 ? 7.879 -10.948 -26.013 1.00 87.19 737 ALA A O 1
ATOM 5621 N N . GLY A 1 738 ? 8.906 -12.465 -24.697 1.00 90.44 738 GLY A N 1
ATOM 5622 C CA . GLY A 1 738 ? 9.998 -12.750 -25.630 1.00 90.44 738 GLY A CA 1
ATOM 5623 C C . GLY A 1 738 ? 11.186 -11.795 -25.525 1.00 90.44 738 GLY A C 1
ATOM 5624 O O . GLY A 1 738 ? 11.916 -11.655 -26.496 1.00 90.44 738 GLY A O 1
ATOM 5625 N N . VAL A 1 739 ? 11.375 -11.130 -24.382 1.00 93.94 739 VAL A N 1
ATOM 5626 C CA . VAL A 1 739 ? 12.646 -10.473 -24.037 1.00 93.94 739 VAL A CA 1
ATOM 5627 C C . VAL A 1 739 ? 13.688 -11.555 -23.727 1.00 93.94 739 VAL A C 1
ATOM 5629 O O . VAL A 1 739 ? 13.440 -12.425 -22.893 1.00 93.94 739 VAL A O 1
ATOM 5632 N N . ASP A 1 740 ? 14.831 -11.523 -24.413 1.00 92.81 740 ASP A N 1
ATOM 5633 C CA . ASP A 1 740 ? 15.782 -12.648 -24.441 1.00 92.81 740 ASP A CA 1
ATOM 5634 C C . ASP A 1 740 ? 16.709 -12.725 -23.220 1.00 92.81 740 ASP A C 1
ATOM 5636 O O . ASP A 1 740 ? 17.248 -13.792 -22.933 1.00 92.81 740 ASP A O 1
ATOM 5640 N N . ASN A 1 741 ? 16.965 -11.606 -22.537 1.00 92.00 741 ASN A N 1
ATOM 5641 C CA . ASN A 1 741 ? 17.876 -11.511 -21.390 1.00 92.00 741 ASN A CA 1
ATOM 5642 C C . ASN A 1 741 ? 17.724 -10.156 -20.668 1.00 92.00 741 ASN A C 1
ATOM 5644 O O . ASN A 1 741 ? 16.992 -9.270 -21.116 1.00 92.00 741 ASN A O 1
ATOM 5648 N N . LEU A 1 742 ? 18.449 -9.991 -19.557 1.00 91.31 742 LEU A N 1
ATOM 5649 C CA . LEU A 1 742 ? 18.403 -8.783 -18.732 1.00 91.31 742 LEU A CA 1
ATOM 5650 C C . LEU A 1 742 ? 18.902 -7.524 -19.473 1.00 91.31 742 LEU A C 1
ATOM 5652 O O . LEU A 1 742 ? 18.373 -6.439 -19.242 1.00 91.31 742 LEU A O 1
ATOM 5656 N N . LEU A 1 743 ? 19.858 -7.657 -20.408 1.00 92.00 743 LEU A N 1
ATOM 5657 C CA . LEU A 1 743 ? 20.309 -6.548 -21.271 1.00 92.00 743 LEU A CA 1
ATOM 5658 C C . LEU A 1 743 ? 19.180 -6.049 -22.173 1.00 92.00 743 LEU A C 1
ATOM 5660 O O . LEU A 1 743 ? 18.946 -4.847 -22.279 1.00 92.00 743 LEU A O 1
ATOM 5664 N N . ALA A 1 744 ? 18.423 -6.968 -22.772 1.00 95.06 744 ALA A N 1
ATOM 5665 C CA . ALA A 1 744 ? 17.264 -6.605 -23.574 1.00 95.06 744 ALA A CA 1
ATOM 5666 C C . ALA A 1 744 ? 16.190 -5.919 -22.716 1.00 95.06 744 ALA A C 1
ATOM 5668 O O . ALA A 1 744 ? 15.635 -4.905 -23.133 1.00 95.06 744 ALA A O 1
ATOM 5669 N N . ALA A 1 745 ? 15.935 -6.403 -21.496 1.00 93.50 745 ALA A N 1
ATOM 5670 C CA . ALA A 1 745 ? 15.021 -5.726 -20.577 1.00 93.50 745 ALA A CA 1
ATOM 5671 C C . ALA A 1 745 ? 15.486 -4.286 -20.286 1.00 93.50 745 ALA A C 1
ATOM 5673 O O . ALA A 1 745 ? 14.703 -3.347 -20.413 1.00 93.50 745 ALA A O 1
ATOM 5674 N N . GLN A 1 746 ? 16.769 -4.093 -19.975 1.00 91.94 746 GLN A N 1
ATOM 5675 C CA . GLN A 1 746 ? 17.344 -2.783 -19.667 1.00 91.94 746 GLN A CA 1
ATOM 5676 C C . GLN A 1 746 ? 17.244 -1.780 -20.826 1.00 91.94 746 GLN A C 1
ATOM 5678 O O . GLN A 1 746 ? 16.943 -0.608 -20.584 1.00 91.94 746 GLN A O 1
ATOM 5683 N N . ALA A 1 747 ? 17.422 -2.224 -22.072 1.00 93.62 747 ALA A N 1
ATOM 5684 C CA . ALA A 1 747 ? 17.364 -1.362 -23.256 1.00 93.62 747 ALA A CA 1
ATOM 5685 C C . ALA A 1 747 ? 15.993 -0.680 -23.479 1.00 93.62 747 ALA A C 1
ATOM 5687 O O . ALA A 1 747 ? 15.896 0.276 -24.250 1.00 93.62 747 ALA A O 1
ATOM 5688 N N . LEU A 1 748 ? 14.927 -1.140 -22.812 1.00 92.75 748 LEU A N 1
ATOM 5689 C CA . LEU A 1 748 ? 13.563 -0.632 -22.995 1.00 92.75 748 LEU A CA 1
ATOM 5690 C C . LEU A 1 748 ? 13.227 0.640 -22.200 1.00 92.75 748 LEU A C 1
ATOM 5692 O O . LEU A 1 748 ? 12.212 1.270 -22.505 1.00 92.75 748 LEU A O 1
ATOM 5696 N N . PHE A 1 749 ? 14.036 1.022 -21.207 1.00 87.56 749 PHE A N 1
ATOM 5697 C CA . PHE A 1 749 ? 13.683 2.073 -20.236 1.00 87.56 749 PHE A CA 1
ATOM 5698 C C . PHE A 1 749 ? 14.270 3.465 -20.514 1.00 87.56 749 PHE A C 1
ATOM 5700 O O . PHE A 1 749 ? 13.543 4.450 -20.348 1.00 87.56 749 PHE A O 1
ATOM 5707 N N . PRO A 1 750 ? 15.514 3.615 -21.010 1.00 89.31 750 PRO A N 1
ATOM 5708 C CA . PRO A 1 750 ? 16.035 4.942 -21.351 1.00 89.31 750 PRO A CA 1
ATOM 5709 C C . PRO A 1 750 ? 15.150 5.683 -22.370 1.00 89.31 750 PRO A C 1
ATOM 5711 O O . PRO A 1 750 ? 14.914 6.884 -22.247 1.00 89.31 750 PRO A O 1
ATOM 5714 N N . ILE A 1 751 ? 14.568 4.943 -23.325 1.00 92.06 751 ILE A N 1
ATOM 5715 C CA . ILE A 1 751 ? 13.644 5.444 -24.362 1.00 92.06 751 ILE A CA 1
ATOM 5716 C C . ILE A 1 751 ? 12.269 5.877 -23.828 1.00 92.06 751 ILE A C 1
ATOM 5718 O O . ILE A 1 751 ? 11.532 6.571 -24.530 1.00 92.06 751 ILE A O 1
ATOM 5722 N N . THR A 1 752 ? 11.917 5.502 -22.595 1.00 88.25 752 THR A N 1
ATOM 5723 C CA . THR A 1 752 ? 10.668 5.912 -21.932 1.00 88.25 752 THR A CA 1
ATOM 5724 C C . THR A 1 752 ? 10.868 7.053 -20.936 1.00 88.25 752 THR A C 1
ATOM 5726 O O . THR A 1 752 ? 9.910 7.765 -20.633 1.00 88.25 752 THR A O 1
ATOM 5729 N N . SER A 1 753 ? 12.102 7.272 -20.474 1.00 85.25 753 SER A N 1
ATOM 5730 C CA . SER A 1 753 ? 12.469 8.337 -19.534 1.00 85.25 753 SER A CA 1
ATOM 5731 C C . SER A 1 753 ? 12.497 9.710 -20.210 1.00 85.25 753 SER A C 1
ATOM 5733 O O . SER A 1 753 ? 13.171 9.893 -21.228 1.00 85.25 753 SER A O 1
ATOM 5735 N N . ARG A 1 754 ? 11.760 10.686 -19.650 1.00 85.31 754 ARG A N 1
ATOM 5736 C CA . ARG A 1 754 ? 11.674 12.064 -20.171 1.00 85.31 754 ARG A CA 1
ATOM 5737 C C . ARG A 1 754 ? 13.029 12.741 -20.230 1.00 85.31 754 ARG A C 1
ATOM 5739 O O . ARG A 1 754 ? 13.350 13.358 -21.247 1.00 85.31 754 ARG A O 1
ATOM 5746 N N . ASP A 1 755 ? 13.797 12.612 -19.160 1.00 84.00 755 ASP A N 1
ATOM 5747 C CA . ASP A 1 755 ? 15.059 13.320 -19.034 1.00 84.00 755 ASP A CA 1
ATOM 5748 C C . ASP A 1 755 ? 16.181 12.610 -19.778 1.00 84.00 755 ASP A C 1
ATOM 5750 O O . ASP A 1 755 ? 17.062 13.286 -20.305 1.00 84.00 755 ASP A O 1
ATOM 5754 N N . GLU A 1 756 ? 16.131 11.277 -19.898 1.00 88.19 756 GLU A N 1
ATOM 5755 C CA . GLU A 1 756 ? 17.131 10.517 -20.650 1.00 88.19 756 GLU A CA 1
ATOM 5756 C C . GLU A 1 756 ? 16.928 10.663 -22.160 1.00 88.19 756 GLU A C 1
ATOM 5758 O O . GLU A 1 756 ? 17.589 11.503 -22.766 1.00 88.19 756 GLU A O 1
ATOM 5763 N N . MET A 1 757 ? 16.031 9.888 -22.785 1.00 92.94 757 MET A N 1
ATOM 5764 C CA . MET A 1 757 ? 15.910 9.863 -24.251 1.00 92.94 757 MET A CA 1
ATOM 5765 C C . MET A 1 757 ? 14.555 10.345 -24.785 1.00 92.94 757 MET A C 1
ATOM 5767 O O . MET A 1 757 ? 14.453 10.662 -25.970 1.00 92.94 757 MET A O 1
ATOM 5771 N N . ARG A 1 758 ? 13.490 10.400 -23.977 1.00 91.56 758 ARG A N 1
ATOM 5772 C CA . ARG A 1 758 ? 12.125 10.635 -24.479 1.00 91.56 758 ARG A CA 1
ATOM 5773 C C . ARG A 1 758 ? 11.788 12.102 -24.718 1.00 91.56 758 ARG A C 1
ATOM 5775 O O . ARG A 1 758 ? 11.101 12.377 -25.694 1.00 91.56 758 ARG A O 1
ATOM 5782 N N . GLY A 1 759 ? 12.221 13.030 -23.869 1.00 88.19 759 GLY A N 1
ATOM 5783 C CA . GLY A 1 759 ? 11.882 14.457 -23.959 1.00 88.19 759 GLY A CA 1
ATOM 5784 C C . GLY A 1 759 ? 10.660 14.902 -23.138 1.00 88.19 759 GLY A C 1
ATOM 5785 O O . GLY A 1 759 ? 9.771 14.123 -22.776 1.00 88.19 759 GLY A O 1
ATOM 5786 N N . LEU A 1 760 ? 10.619 16.204 -22.850 1.00 84.00 760 LEU A N 1
ATOM 5787 C CA . LEU A 1 760 ? 9.584 16.904 -22.091 1.00 84.00 760 LEU A CA 1
ATOM 5788 C C . LEU A 1 760 ? 8.401 17.278 -22.991 1.00 84.00 760 LEU A C 1
ATOM 5790 O O . LEU A 1 760 ? 8.541 17.481 -24.199 1.00 84.00 760 LEU A O 1
ATOM 5794 N N . ARG A 1 761 ? 7.206 17.407 -22.404 1.00 83.56 761 ARG A N 1
ATOM 5795 C CA . ARG A 1 761 ? 6.006 17.834 -23.143 1.00 83.56 761 ARG A CA 1
ATOM 5796 C C . ARG A 1 761 ? 6.241 19.182 -23.827 1.00 83.56 761 ARG A C 1
ATOM 5798 O O . ARG A 1 761 ? 6.633 20.154 -23.192 1.00 83.56 761 ARG A O 1
ATOM 5805 N N . GLY A 1 762 ? 5.919 19.244 -25.117 1.00 82.75 762 GLY A N 1
ATOM 5806 C CA . GLY A 1 762 ? 6.106 20.446 -25.934 1.00 82.75 762 GLY A CA 1
ATOM 5807 C C . GLY A 1 762 ? 7.470 20.537 -26.618 1.00 82.75 762 GLY A C 1
ATOM 5808 O O . GLY A 1 762 ? 7.641 21.421 -27.462 1.00 82.75 762 GLY A O 1
ATOM 5809 N N . ASP A 1 763 ? 8.390 19.613 -26.323 1.00 87.75 763 ASP A N 1
ATOM 5810 C CA . ASP A 1 763 ? 9.654 19.495 -27.038 1.00 87.75 763 ASP A CA 1
ATOM 5811 C C . ASP A 1 763 ? 9.452 19.335 -28.545 1.00 87.75 763 ASP A C 1
ATOM 5813 O O . ASP A 1 763 ? 8.455 18.786 -29.039 1.00 87.75 763 ASP A O 1
ATOM 5817 N N . ARG A 1 764 ? 10.458 19.805 -29.280 1.00 89.62 764 ARG A N 1
ATOM 5818 C CA . ARG A 1 764 ? 10.594 19.559 -30.708 1.00 89.62 764 ARG A CA 1
ATOM 5819 C C . ARG A 1 764 ? 11.812 18.699 -30.969 1.00 89.62 764 ARG A C 1
ATOM 5821 O O . ARG A 1 764 ? 12.825 18.843 -30.292 1.00 89.62 764 ARG A O 1
ATOM 5828 N N . ASP A 1 765 ? 11.709 17.851 -31.979 1.00 91.75 765 ASP A N 1
ATOM 5829 C CA . ASP A 1 765 ? 12.860 17.101 -32.457 1.00 91.75 765 ASP A CA 1
ATOM 5830 C C . ASP A 1 765 ? 13.853 17.992 -33.223 1.00 91.75 765 ASP A C 1
ATOM 5832 O O . ASP A 1 765 ? 13.582 19.163 -33.524 1.00 91.75 765 ASP A O 1
ATOM 5836 N N . ILE A 1 766 ? 15.008 17.426 -33.583 1.00 91.12 766 ILE A N 1
ATOM 5837 C CA . ILE A 1 766 ? 16.047 18.125 -34.360 1.00 91.12 766 ILE A CA 1
ATOM 5838 C C . ILE A 1 766 ? 15.572 18.636 -35.735 1.00 91.12 766 ILE A C 1
ATOM 5840 O O . ILE A 1 766 ? 16.252 19.455 -36.356 1.00 91.12 766 ILE A O 1
ATOM 5844 N N . PHE A 1 767 ? 14.410 18.188 -36.225 1.00 93.50 767 PHE A N 1
ATOM 5845 C CA . PHE A 1 767 ? 13.791 18.646 -37.472 1.00 93.50 767 PHE A CA 1
ATOM 5846 C C . PHE A 1 767 ? 12.729 19.734 -37.245 1.00 93.50 767 PHE A C 1
ATOM 5848 O O . PHE A 1 767 ? 12.104 20.208 -38.201 1.00 93.50 767 PHE A O 1
ATOM 5855 N N . GLY A 1 768 ? 12.517 20.148 -35.993 1.00 91.94 768 GLY A N 1
ATOM 5856 C CA . GLY A 1 768 ? 11.526 21.136 -35.586 1.00 91.94 768 GLY A CA 1
ATOM 5857 C C . GLY A 1 768 ? 10.093 20.598 -35.526 1.00 91.94 768 GLY A C 1
ATOM 5858 O O . GLY A 1 768 ? 9.163 21.397 -35.362 1.00 91.94 768 GLY A O 1
ATOM 5859 N N . GLN A 1 769 ? 9.883 19.286 -35.658 1.00 93.31 769 GLN A N 1
ATOM 5860 C CA . GLN A 1 769 ? 8.571 18.658 -35.493 1.00 93.31 769 GLN A CA 1
ATOM 5861 C C . GLN A 1 769 ? 8.246 18.491 -34.012 1.00 93.31 769 GLN A C 1
ATOM 5863 O O . GLN A 1 769 ? 9.141 18.474 -33.178 1.00 93.31 769 GLN A O 1
ATOM 5868 N N . VAL A 1 770 ? 6.959 18.409 -33.670 1.00 92.56 770 VAL A N 1
ATOM 5869 C CA . VAL A 1 770 ? 6.555 18.095 -32.290 1.00 92.56 770 VAL A CA 1
ATOM 5870 C C . VAL A 1 770 ? 7.043 16.689 -31.959 1.00 92.56 770 VAL A C 1
ATOM 5872 O O . VAL A 1 770 ? 6.770 15.771 -32.728 1.00 92.56 770 VAL A O 1
ATOM 5875 N N . ASN A 1 771 ? 7.728 16.533 -30.826 1.00 93.25 771 ASN A N 1
ATO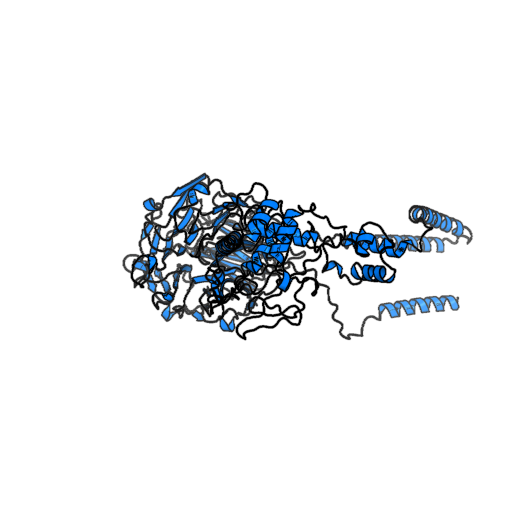M 5876 C CA . ASN A 1 771 ? 8.129 15.227 -30.326 1.00 93.25 771 ASN A CA 1
ATOM 5877 C C . ASN A 1 771 ? 6.876 14.410 -29.966 1.00 93.25 771 ASN A C 1
ATOM 5879 O O . ASN A 1 771 ? 6.155 14.709 -29.010 1.00 93.25 771 ASN A O 1
ATOM 5883 N N . GLU A 1 772 ? 6.610 13.375 -30.758 1.00 93.00 772 GLU A N 1
ATOM 5884 C CA . GLU A 1 772 ? 5.427 12.530 -30.639 1.00 93.00 772 GLU A CA 1
ATOM 5885 C C . GLU A 1 772 ? 5.470 11.587 -29.429 1.00 93.00 772 GLU A C 1
ATOM 5887 O O . GLU A 1 772 ? 4.424 11.140 -28.966 1.00 93.00 772 GLU A O 1
ATOM 5892 N N . LEU A 1 773 ? 6.653 11.305 -28.879 1.00 93.38 773 LEU A N 1
ATOM 5893 C CA . LEU A 1 773 ? 6.788 10.488 -27.671 1.00 93.38 773 LEU A CA 1
ATOM 5894 C C . LEU A 1 773 ? 6.522 11.321 -26.414 1.00 93.38 773 LEU A C 1
ATOM 5896 O O . LEU A 1 773 ? 5.959 10.828 -25.431 1.00 93.38 773 LEU A O 1
ATOM 5900 N N . ALA A 1 774 ? 6.890 12.603 -26.445 1.00 87.69 774 ALA A N 1
ATOM 5901 C CA . ALA A 1 774 ? 6.734 13.507 -25.314 1.00 87.69 774 ALA A CA 1
ATOM 5902 C C . ALA A 1 774 ? 5.269 13.800 -24.960 1.00 87.69 774 ALA A C 1
ATOM 5904 O O . ALA A 1 774 ? 4.989 14.114 -23.803 1.00 87.69 774 ALA A O 1
ATOM 5905 N N . VAL A 1 775 ? 4.336 13.699 -25.918 1.00 83.56 775 VAL A N 1
ATOM 5906 C CA . VAL A 1 775 ? 2.902 13.966 -25.682 1.00 83.56 775 VAL A CA 1
ATOM 5907 C C . VAL A 1 775 ? 2.182 12.840 -24.938 1.00 83.56 775 VAL A C 1
ATOM 5909 O O . VAL A 1 775 ? 1.125 13.080 -24.349 1.00 83.56 775 VAL A O 1
ATOM 5912 N N . ILE A 1 776 ? 2.752 11.633 -24.947 1.00 81.75 776 ILE A N 1
ATOM 5913 C CA . ILE A 1 776 ? 2.223 10.460 -24.244 1.00 81.75 776 ILE A CA 1
ATOM 5914 C C . ILE A 1 776 ? 2.266 10.725 -22.722 1.00 81.75 776 ILE A C 1
ATOM 5916 O O . ILE A 1 776 ? 3.046 11.563 -22.257 1.00 81.75 776 ILE A O 1
ATOM 5920 N N . SER A 1 777 ? 1.401 10.082 -21.935 1.00 71.00 777 SER A N 1
ATOM 5921 C CA . SER A 1 777 ? 1.432 10.223 -20.471 1.00 71.00 777 SER A CA 1
ATOM 5922 C C . SER A 1 777 ? 2.641 9.518 -19.858 1.00 71.00 777 SER A C 1
ATOM 5924 O O . SER A 1 777 ? 3.237 8.666 -20.512 1.00 71.00 777 SER A O 1
ATOM 5926 N N . ASP A 1 778 ? 3.044 9.901 -18.647 1.00 65.81 778 ASP A N 1
ATOM 5927 C CA . ASP A 1 778 ? 4.225 9.317 -17.986 1.00 65.81 778 ASP A CA 1
ATOM 5928 C C . ASP A 1 778 ? 3.949 7.980 -17.328 1.00 65.81 778 ASP A C 1
ATOM 5930 O O . ASP A 1 778 ? 4.796 7.099 -17.350 1.00 65.81 778 ASP A O 1
ATOM 5934 N N . TYR A 1 779 ? 2.719 7.785 -16.882 1.00 58.69 779 TYR A N 1
ATOM 5935 C CA . TYR A 1 779 ? 2.276 6.531 -16.292 1.00 58.69 779 TYR A CA 1
ATOM 5936 C C . TYR A 1 779 ? 2.167 5.404 -17.362 1.00 58.69 779 TYR A C 1
ATOM 5938 O O . TYR A 1 779 ? 2.355 4.216 -17.093 1.00 58.69 779 TYR A O 1
ATOM 5946 N N . THR A 1 780 ? 2.024 5.758 -18.650 1.00 67.00 780 THR A N 1
ATOM 5947 C CA . THR A 1 780 ? 1.798 4.795 -19.743 1.00 67.00 780 THR A CA 1
ATOM 5948 C C . THR A 1 780 ? 3.075 4.405 -20.511 1.00 67.00 780 THR A C 1
ATOM 5950 O O . THR A 1 780 ? 3.455 5.082 -21.470 1.00 67.00 780 THR A O 1
ATOM 5953 N N . THR A 1 781 ? 3.689 3.260 -20.189 1.00 75.44 781 THR A N 1
ATOM 5954 C CA . THR A 1 781 ? 4.927 2.779 -20.850 1.00 75.44 781 THR A CA 1
ATOM 5955 C C . THR A 1 781 ? 4.682 2.187 -22.245 1.00 75.44 781 THR A C 1
ATOM 5957 O O . THR A 1 781 ? 5.391 2.502 -23.202 1.00 75.44 781 THR A O 1
ATOM 5960 N N . ARG A 1 782 ? 3.642 1.358 -22.410 1.00 84.06 782 ARG A N 1
ATOM 5961 C CA . ARG A 1 782 ? 3.373 0.632 -23.668 1.00 84.06 782 ARG A CA 1
ATOM 5962 C C . ARG A 1 782 ? 3.120 1.540 -24.887 1.00 84.06 782 ARG A C 1
ATOM 5964 O O . ARG A 1 782 ? 3.717 1.279 -25.931 1.00 84.06 782 ARG A O 1
ATOM 5971 N N . PRO A 1 783 ? 2.323 2.622 -24.791 1.00 88.00 783 PRO A N 1
ATOM 5972 C CA . PRO A 1 783 ? 2.102 3.510 -25.931 1.00 88.00 783 PRO A CA 1
ATOM 5973 C C . PRO A 1 783 ? 3.379 4.191 -26.441 1.00 88.00 783 PRO A C 1
ATOM 5975 O O . PRO A 1 783 ? 3.466 4.496 -27.630 1.00 88.00 783 PRO A O 1
ATOM 5978 N N . VAL A 1 784 ? 4.380 4.416 -25.575 1.00 90.94 784 VAL A N 1
ATOM 5979 C CA . VAL A 1 784 ? 5.685 4.960 -25.994 1.00 90.94 784 VAL A CA 1
ATOM 5980 C C . VAL A 1 784 ? 6.386 3.975 -26.925 1.00 90.94 784 VAL A C 1
ATOM 5982 O O . VAL A 1 784 ? 6.826 4.350 -28.011 1.00 90.94 784 VAL A O 1
ATOM 5985 N N . TRP A 1 785 ? 6.432 2.702 -26.541 1.00 94.06 785 TRP A N 1
ATOM 5986 C CA . TRP A 1 785 ? 7.016 1.644 -27.358 1.00 94.06 785 TRP A CA 1
ATOM 5987 C C . TRP A 1 785 ? 6.272 1.428 -28.678 1.00 94.06 785 TRP A C 1
ATOM 5989 O O . TRP A 1 785 ? 6.912 1.302 -29.722 1.00 94.06 785 TRP A O 1
ATOM 5999 N N . ASP A 1 786 ? 4.937 1.455 -28.662 1.00 92.75 786 ASP A N 1
ATOM 6000 C CA . ASP A 1 786 ? 4.129 1.335 -29.880 1.00 92.75 786 ASP A CA 1
ATOM 6001 C C . ASP A 1 786 ? 4.420 2.495 -30.856 1.00 92.75 786 ASP A C 1
ATOM 6003 O O . ASP A 1 786 ? 4.569 2.275 -32.062 1.00 92.75 786 ASP A O 1
ATOM 6007 N N . ALA A 1 787 ? 4.574 3.724 -30.346 1.00 95.31 787 ALA A N 1
ATOM 6008 C CA . ALA A 1 787 ? 4.932 4.894 -31.149 1.00 95.31 787 ALA A CA 1
ATOM 6009 C C . ALA A 1 787 ? 6.350 4.788 -31.744 1.00 95.31 787 ALA A C 1
ATOM 6011 O O . ALA A 1 787 ? 6.553 5.110 -32.919 1.00 95.31 787 ALA A O 1
ATOM 6012 N N . ILE A 1 788 ? 7.320 4.273 -30.980 1.00 96.25 788 ILE A N 1
ATOM 6013 C CA . ILE A 1 788 ? 8.675 3.983 -31.479 1.00 96.25 788 ILE A CA 1
ATOM 6014 C C . ILE A 1 788 ? 8.622 2.919 -32.581 1.00 96.25 788 ILE A C 1
ATOM 6016 O O . ILE A 1 788 ? 9.217 3.098 -33.644 1.00 96.25 788 ILE A O 1
ATOM 6020 N N . MET A 1 789 ? 7.865 1.836 -32.395 1.00 96.88 789 MET A N 1
ATOM 6021 C CA . MET A 1 789 ? 7.724 0.801 -33.422 1.00 96.88 789 MET A CA 1
ATOM 6022 C C . MET A 1 789 ? 7.041 1.327 -34.685 1.00 96.88 789 MET A C 1
ATOM 6024 O O . MET A 1 789 ? 7.476 1.013 -35.795 1.00 96.88 789 MET A O 1
ATOM 6028 N N . GLN A 1 790 ? 6.015 2.170 -34.548 1.00 95.56 790 GLN A N 1
ATOM 6029 C CA . GLN A 1 790 ? 5.383 2.838 -35.685 1.00 95.56 790 GLN A CA 1
ATOM 6030 C C . GLN A 1 790 ? 6.392 3.692 -36.466 1.00 95.56 790 GLN A C 1
ATOM 6032 O O . GLN A 1 790 ? 6.420 3.639 -37.699 1.00 95.56 790 GLN A O 1
ATOM 6037 N N . ARG A 1 791 ? 7.243 4.439 -35.755 1.00 95.06 791 ARG A N 1
ATOM 6038 C CA . ARG A 1 791 ? 8.319 5.252 -36.331 1.00 95.06 791 ARG A CA 1
ATOM 6039 C C . ARG A 1 791 ? 9.339 4.386 -37.076 1.00 95.06 791 ARG A C 1
ATOM 6041 O O . ARG A 1 791 ? 9.600 4.642 -38.248 1.00 95.06 791 ARG A O 1
ATOM 6048 N N . LEU A 1 792 ? 9.854 3.324 -36.455 1.00 96.69 792 LEU A N 1
ATOM 6049 C CA . LEU A 1 792 ? 10.837 2.428 -37.079 1.00 96.69 792 LEU A CA 1
ATOM 6050 C C . LEU A 1 792 ? 10.286 1.738 -38.334 1.00 96.69 792 LEU A C 1
ATOM 6052 O O . LEU A 1 792 ? 10.977 1.657 -39.349 1.00 96.69 792 LEU A O 1
ATOM 6056 N N . ARG A 1 793 ? 9.020 1.301 -38.314 1.00 94.56 793 ARG A N 1
ATOM 6057 C CA . ARG A 1 793 ? 8.347 0.708 -39.486 1.00 94.56 793 ARG A CA 1
ATOM 6058 C C . ARG A 1 793 ? 8.174 1.700 -40.641 1.00 94.56 793 ARG A C 1
ATOM 6060 O O . ARG A 1 793 ? 8.096 1.282 -41.793 1.00 94.56 793 ARG A O 1
ATOM 6067 N N . ALA A 1 794 ? 8.113 3.001 -40.356 1.00 94.31 794 ALA A N 1
ATOM 6068 C CA . ALA A 1 794 ? 8.001 4.038 -41.380 1.00 94.31 794 ALA A CA 1
ATOM 6069 C C . ALA A 1 794 ? 9.332 4.329 -42.100 1.00 94.31 794 ALA A C 1
ATOM 6071 O O . ALA A 1 794 ? 9.332 5.024 -43.118 1.00 94.31 794 ALA A O 1
ATOM 6072 N N . ILE A 1 795 ? 10.456 3.796 -41.607 1.00 95.94 795 ILE A N 1
ATOM 6073 C CA . ILE A 1 795 ? 11.791 4.000 -42.171 1.00 95.94 795 ILE A CA 1
ATOM 6074 C C . ILE A 1 795 ? 12.144 2.809 -43.087 1.00 95.94 795 ILE A C 1
ATOM 6076 O O . ILE A 1 795 ? 12.441 1.716 -42.598 1.00 95.94 795 ILE A O 1
ATOM 6080 N N . PRO A 1 796 ? 12.209 2.991 -44.424 1.00 96.44 796 PRO A N 1
ATOM 6081 C CA . PRO A 1 796 ? 12.400 1.879 -45.365 1.00 96.44 796 PRO A CA 1
ATOM 6082 C C . PRO A 1 796 ? 13.711 1.100 -45.190 1.00 96.44 796 PRO A C 1
ATOM 6084 O O . PRO A 1 796 ? 13.821 -0.042 -45.627 1.00 96.44 796 PRO A O 1
ATOM 6087 N N . ALA A 1 797 ? 14.726 1.713 -44.574 1.00 96.62 797 ALA A N 1
ATOM 6088 C CA . ALA A 1 797 ? 16.014 1.069 -44.329 1.00 96.62 797 ALA A CA 1
ATOM 6089 C C . ALA A 1 797 ? 15.943 -0.028 -43.250 1.00 96.62 797 ALA A C 1
ATOM 6091 O O . ALA A 1 797 ? 16.752 -0.956 -43.287 1.00 96.62 797 ALA A O 1
ATOM 6092 N N . TYR A 1 798 ? 14.980 0.051 -42.326 1.00 97.50 798 TYR A N 1
ATOM 6093 C CA . TYR A 1 798 ? 14.836 -0.917 -41.240 1.00 97.50 798 TYR A CA 1
ATOM 6094 C C . TYR A 1 798 ? 14.108 -2.192 -41.665 1.00 97.50 798 TYR A C 1
ATOM 6096 O O . TYR A 1 798 ? 14.431 -3.265 -41.161 1.00 97.50 798 TYR A O 1
ATOM 6104 N N . GLU A 1 799 ? 13.190 -2.117 -42.630 1.00 94.94 799 GLU A N 1
ATOM 6105 C CA . GLU A 1 799 ? 12.435 -3.277 -43.120 1.00 94.94 799 GLU A CA 1
ATOM 6106 C C . GLU A 1 799 ? 13.323 -4.489 -43.488 1.00 94.94 799 GLU A C 1
ATOM 6108 O O . GLU A 1 799 ? 13.105 -5.569 -42.928 1.00 94.94 799 GLU A O 1
ATOM 6113 N N . PRO A 1 800 ? 14.357 -4.367 -44.347 1.00 96.81 800 PRO A N 1
ATOM 6114 C CA . PRO A 1 800 ? 15.213 -5.507 -44.677 1.00 96.81 800 PRO A CA 1
ATOM 6115 C C . PRO A 1 800 ? 16.080 -5.984 -43.501 1.00 96.81 800 PRO A C 1
ATOM 6117 O O . PRO A 1 800 ? 16.478 -7.148 -43.487 1.00 96.81 800 PRO A O 1
ATOM 6120 N N . LEU A 1 801 ? 16.388 -5.122 -42.523 1.00 98.12 801 LEU A N 1
ATOM 6121 C CA . LEU A 1 801 ? 17.148 -5.510 -41.330 1.00 98.12 801 LEU A CA 1
ATOM 6122 C C . LEU A 1 801 ? 16.283 -6.344 -40.378 1.00 98.12 801 LEU A C 1
ATOM 6124 O O . LEU A 1 801 ? 16.717 -7.410 -39.949 1.00 98.12 801 LEU A O 1
ATOM 6128 N N . PHE A 1 802 ? 15.044 -5.916 -40.120 1.00 98.00 802 PHE A N 1
ATOM 6129 C CA . PHE A 1 802 ? 14.094 -6.683 -39.312 1.00 98.00 802 PHE A CA 1
ATOM 6130 C C . PHE A 1 802 ? 13.741 -8.027 -39.952 1.00 98.00 802 PHE A C 1
ATOM 6132 O O . PHE A 1 802 ? 13.748 -9.042 -39.262 1.00 98.00 802 PHE A O 1
ATOM 6139 N N . GLN A 1 803 ? 13.497 -8.066 -41.267 1.00 96.62 803 GLN A N 1
ATOM 6140 C CA . GLN A 1 803 ? 13.210 -9.321 -41.976 1.00 96.62 803 GLN A CA 1
ATOM 6141 C C . GLN A 1 803 ? 14.374 -10.320 -41.904 1.00 96.62 803 GLN A C 1
ATOM 6143 O O . GLN A 1 803 ? 14.141 -11.527 -41.840 1.00 96.62 803 GLN A O 1
ATOM 6148 N N . ALA A 1 804 ? 15.619 -9.831 -41.927 1.00 97.75 804 ALA A N 1
ATOM 6149 C CA . ALA A 1 804 ? 16.804 -10.674 -41.809 1.00 97.75 804 ALA A CA 1
ATOM 6150 C C . ALA A 1 804 ? 17.026 -11.174 -40.373 1.00 97.75 804 ALA A C 1
ATOM 6152 O O . ALA A 1 804 ? 17.375 -12.337 -40.191 1.00 97.75 804 ALA A O 1
ATOM 6153 N N . ALA A 1 805 ? 16.814 -10.316 -39.370 1.00 97.94 805 ALA A N 1
ATOM 6154 C CA . ALA A 1 805 ? 16.986 -10.662 -37.959 1.00 97.94 805 ALA A CA 1
ATOM 6155 C C . ALA A 1 805 ? 15.879 -11.593 -37.429 1.00 97.94 805 ALA A C 1
ATOM 6157 O O . ALA A 1 805 ? 16.162 -12.482 -36.630 1.00 97.94 805 ALA A O 1
ATOM 6158 N N . TYR A 1 806 ? 14.641 -11.427 -37.907 1.00 97.06 806 TYR A N 1
ATOM 6159 C CA . TYR A 1 806 ? 13.461 -12.170 -37.450 1.00 97.06 806 TYR A CA 1
ATOM 6160 C C . TYR A 1 806 ? 12.720 -12.840 -38.617 1.00 97.06 806 TYR A C 1
ATOM 6162 O O . TYR A 1 806 ? 11.593 -12.458 -38.961 1.00 97.06 806 TYR A O 1
ATOM 6170 N N . PRO A 1 807 ? 13.329 -13.856 -39.256 1.00 94.31 807 PRO A N 1
ATOM 6171 C CA . PRO A 1 807 ? 12.711 -14.534 -40.384 1.00 94.31 807 PRO A CA 1
ATOM 6172 C C . PRO A 1 807 ? 11.414 -15.229 -39.945 1.00 94.31 807 PRO A C 1
ATOM 6174 O O . PRO A 1 807 ? 11.421 -16.122 -39.102 1.00 94.31 807 PRO A O 1
ATOM 6177 N N . GLY A 1 808 ? 10.290 -14.837 -40.548 1.00 90.50 808 GLY A N 1
ATOM 6178 C CA . GLY A 1 808 ? 8.969 -15.408 -40.257 1.00 90.50 808 GLY A CA 1
ATOM 6179 C C . GLY A 1 808 ? 8.093 -14.572 -39.321 1.00 90.50 808 GLY A C 1
ATOM 6180 O O . GLY A 1 808 ? 6.911 -14.885 -39.187 1.00 90.50 808 GLY A O 1
ATOM 6181 N N . VAL A 1 809 ? 8.615 -13.484 -38.747 1.00 94.50 809 VAL A N 1
ATOM 6182 C CA . VAL A 1 809 ? 7.798 -12.479 -38.055 1.00 94.50 809 VAL A CA 1
ATOM 6183 C C . VAL A 1 809 ? 7.308 -11.462 -39.087 1.00 94.50 809 VAL A C 1
ATOM 6185 O O . VAL A 1 809 ? 8.097 -10.856 -39.811 1.00 94.50 809 VAL A O 1
ATOM 6188 N N . SER A 1 810 ? 5.990 -11.295 -39.214 1.00 92.12 810 SER A N 1
ATOM 6189 C CA . SER A 1 810 ? 5.417 -10.279 -40.106 1.00 92.12 810 SER A CA 1
ATOM 6190 C C . SER A 1 810 ? 5.683 -8.870 -39.577 1.00 92.12 810 SER A C 1
ATOM 6192 O O . SER A 1 810 ? 5.724 -8.679 -38.366 1.00 92.12 810 SER A O 1
ATOM 6194 N N . ALA A 1 811 ? 5.745 -7.869 -40.460 1.00 86.81 811 ALA A N 1
ATOM 6195 C CA . ALA A 1 811 ? 5.968 -6.473 -40.071 1.00 86.81 811 ALA A CA 1
ATOM 6196 C C . ALA A 1 811 ? 5.004 -5.975 -38.973 1.00 86.81 811 ALA A C 1
ATOM 6198 O O . ALA A 1 811 ? 5.432 -5.285 -38.053 1.00 86.81 811 ALA A O 1
ATOM 6199 N N . ASP A 1 812 ? 3.732 -6.384 -39.019 1.00 86.81 812 ASP A N 1
ATOM 6200 C CA . ASP A 1 812 ? 2.728 -6.002 -38.016 1.00 86.81 812 ASP A CA 1
ATOM 6201 C C . ASP A 1 812 ? 2.924 -6.687 -36.653 1.00 86.81 812 ASP A C 1
ATOM 6203 O O . ASP A 1 812 ? 2.464 -6.164 -35.640 1.00 86.81 812 ASP A O 1
ATOM 6207 N N . ALA A 1 813 ? 3.627 -7.824 -36.627 1.00 91.62 813 ALA A N 1
ATOM 6208 C CA . ALA A 1 813 ? 3.930 -8.606 -35.425 1.00 91.62 813 ALA A CA 1
ATOM 6209 C C . ALA A 1 813 ? 5.282 -8.237 -34.788 1.00 91.62 813 ALA A C 1
ATOM 6211 O O . ALA A 1 813 ? 5.580 -8.704 -33.692 1.00 91.62 813 ALA A O 1
ATOM 6212 N N . LEU A 1 814 ? 6.098 -7.412 -35.459 1.00 94.50 814 LEU A N 1
ATOM 6213 C CA . LEU A 1 814 ? 7.311 -6.848 -34.867 1.00 94.50 814 LEU A CA 1
ATOM 6214 C C . LEU A 1 814 ? 6.925 -5.885 -33.754 1.00 94.50 814 LEU A C 1
ATOM 6216 O O . LEU A 1 814 ? 6.200 -4.928 -33.984 1.00 94.50 814 LEU A O 1
ATOM 6220 N N . ASP A 1 815 ? 7.460 -6.087 -32.573 1.00 95.56 815 ASP A N 1
ATOM 6221 C CA . ASP A 1 815 ? 7.156 -5.291 -31.387 1.00 95.56 815 ASP A CA 1
ATOM 6222 C C . ASP A 1 815 ? 8.475 -4.895 -30.691 1.00 95.56 815 ASP A C 1
ATOM 6224 O O . ASP A 1 815 ? 9.556 -5.299 -31.133 1.00 95.56 815 ASP A O 1
ATOM 6228 N N . ILE A 1 816 ? 8.425 -4.057 -29.660 1.00 96.69 816 ILE A N 1
ATOM 6229 C CA . ILE A 1 816 ? 9.606 -3.403 -29.082 1.00 96.69 816 ILE A CA 1
ATOM 6230 C C . ILE A 1 816 ? 10.630 -4.379 -28.481 1.00 96.69 816 ILE A C 1
ATOM 6232 O O . ILE A 1 816 ? 11.826 -4.095 -28.504 1.00 96.69 816 ILE A O 1
ATOM 6236 N N . GLN A 1 817 ? 10.215 -5.569 -28.032 1.00 96.62 817 GLN A N 1
ATOM 6237 C CA . GLN A 1 817 ? 11.151 -6.616 -27.603 1.00 96.62 817 GLN A CA 1
ATOM 6238 C C . GLN A 1 817 ? 12.109 -7.018 -28.728 1.00 96.62 817 GLN A C 1
ATOM 6240 O O . GLN A 1 817 ? 13.262 -7.330 -28.470 1.00 96.62 817 GLN A O 1
ATOM 6245 N N . HIS A 1 818 ? 11.675 -6.954 -29.990 1.00 98.19 818 HIS A N 1
ATOM 6246 C CA . HIS A 1 818 ? 12.528 -7.286 -31.130 1.00 98.19 818 HIS A CA 1
ATOM 6247 C C . HIS A 1 818 ? 13.636 -6.241 -31.335 1.00 98.19 818 HIS A C 1
ATOM 6249 O O . HIS A 1 818 ? 14.735 -6.576 -31.781 1.00 98.19 818 HIS A O 1
ATOM 6255 N N . VAL A 1 819 ? 13.361 -4.975 -31.010 1.00 98.38 819 VAL A N 1
ATOM 6256 C CA . VAL A 1 819 ? 14.359 -3.894 -30.984 1.00 98.38 819 VAL A CA 1
ATOM 6257 C C . VAL A 1 819 ? 15.333 -4.127 -29.834 1.00 98.38 819 VAL A C 1
ATOM 6259 O O . VAL A 1 819 ? 16.542 -4.159 -30.056 1.00 98.38 819 VAL A O 1
ATOM 6262 N N . ALA A 1 820 ? 14.806 -4.366 -28.635 1.00 97.75 820 ALA A N 1
ATOM 6263 C CA . ALA A 1 820 ? 15.591 -4.603 -27.431 1.00 97.75 820 ALA A CA 1
ATOM 6264 C C . ALA A 1 820 ? 16.522 -5.820 -27.541 1.00 97.75 820 ALA A C 1
ATOM 6266 O O . ALA A 1 820 ? 17.718 -5.700 -27.295 1.00 97.75 820 ALA A O 1
ATOM 6267 N N . ASN A 1 821 ? 16.012 -6.969 -27.992 1.00 97.88 821 ASN A N 1
ATOM 6268 C CA . ASN A 1 821 ? 16.808 -8.182 -28.190 1.00 97.88 821 ASN A CA 1
ATOM 6269 C C . ASN A 1 821 ? 17.911 -7.975 -29.236 1.00 97.88 821 ASN A C 1
ATOM 6271 O O . ASN A 1 821 ? 19.011 -8.506 -29.092 1.00 97.88 821 ASN A O 1
ATOM 6275 N N . ALA A 1 822 ? 17.648 -7.180 -30.279 1.00 98.50 822 ALA A N 1
ATOM 6276 C CA . ALA A 1 822 ? 18.663 -6.850 -31.270 1.00 98.50 822 ALA A CA 1
ATOM 6277 C C . ALA A 1 822 ? 19.777 -5.987 -30.661 1.00 98.50 822 ALA A C 1
ATOM 6279 O O . ALA A 1 822 ? 20.951 -6.304 -30.845 1.00 98.50 822 ALA A O 1
ATOM 6280 N N . ILE A 1 823 ? 19.424 -4.937 -29.910 1.00 98.19 823 ILE A N 1
ATOM 6281 C CA . ILE A 1 823 ? 20.388 -4.083 -29.195 1.00 98.19 823 ILE A CA 1
ATOM 6282 C C . ILE A 1 823 ? 21.230 -4.925 -28.231 1.00 98.19 823 ILE A C 1
ATOM 6284 O O . ILE A 1 823 ? 22.456 -4.912 -28.335 1.00 98.19 823 ILE A O 1
ATOM 6288 N N . ALA A 1 824 ? 20.589 -5.744 -27.396 1.00 96.06 824 ALA A N 1
ATOM 6289 C CA . ALA A 1 824 ? 21.270 -6.633 -26.460 1.00 96.06 824 ALA A CA 1
ATOM 6290 C C . ALA A 1 824 ? 22.221 -7.612 -27.163 1.00 96.06 824 ALA A C 1
ATOM 6292 O O . ALA A 1 824 ? 23.333 -7.831 -26.695 1.00 96.06 824 ALA A O 1
ATOM 6293 N N . ALA A 1 825 ? 21.832 -8.162 -28.320 1.00 97.19 825 ALA A N 1
ATOM 6294 C CA . ALA A 1 825 ? 22.701 -9.026 -29.118 1.00 97.19 825 ALA A CA 1
ATOM 6295 C C . ALA A 1 825 ? 23.941 -8.291 -29.651 1.00 97.19 825 ALA A C 1
ATOM 6297 O O . ALA A 1 825 ? 25.028 -8.865 -29.728 1.00 97.19 825 ALA A O 1
ATOM 6298 N N . TYR A 1 826 ? 23.795 -7.023 -30.045 1.00 97.38 826 TYR A N 1
ATOM 6299 C CA . TYR A 1 826 ? 24.933 -6.201 -30.446 1.00 97.38 826 TYR A CA 1
ATOM 6300 C C . TYR A 1 826 ? 25.860 -5.906 -29.266 1.00 97.38 826 TYR A C 1
ATOM 6302 O O . TYR A 1 826 ? 27.077 -6.052 -29.404 1.00 97.38 826 TYR A O 1
ATOM 6310 N N . GLU A 1 827 ? 25.298 -5.539 -28.118 1.00 94.81 827 GLU A N 1
ATOM 6311 C CA . GLU A 1 827 ? 26.050 -5.248 -26.899 1.00 94.81 827 GLU A CA 1
ATOM 6312 C C . GLU A 1 827 ? 26.808 -6.481 -26.402 1.00 94.81 827 GLU A C 1
ATOM 6314 O O . GLU A 1 827 ? 28.018 -6.408 -26.184 1.00 94.81 827 GLU A O 1
ATOM 6319 N N . SER A 1 828 ? 26.145 -7.639 -26.348 1.00 92.31 828 SER A N 1
ATOM 6320 C CA . SER A 1 828 ? 26.731 -8.896 -25.874 1.00 92.31 828 SER A CA 1
ATOM 6321 C C . SER A 1 828 ? 27.861 -9.420 -26.762 1.00 92.31 828 SER A C 1
ATOM 6323 O O . SER A 1 828 ? 28.648 -10.251 -26.320 1.00 92.31 828 SER A O 1
ATOM 6325 N N . VAL A 1 829 ? 27.943 -8.990 -28.023 1.00 92.44 829 VAL A N 1
ATOM 6326 C CA . VAL A 1 829 ? 29.035 -9.365 -28.938 1.00 92.44 829 VAL A CA 1
ATOM 6327 C C . VAL A 1 829 ? 30.122 -8.299 -28.969 1.00 92.44 829 VAL A C 1
ATOM 6329 O O . VAL A 1 829 ? 31.307 -8.619 -29.003 1.00 92.44 829 VAL A O 1
ATOM 6332 N N . THR A 1 830 ? 29.736 -7.026 -28.983 1.00 92.31 830 THR A N 1
ATOM 6333 C CA . THR A 1 830 ? 30.670 -5.916 -29.207 1.00 92.31 830 THR A CA 1
ATOM 6334 C C . THR A 1 830 ? 31.394 -5.504 -27.935 1.00 92.31 830 THR A C 1
ATOM 6336 O O . THR A 1 830 ? 32.546 -5.071 -28.005 1.00 92.31 830 THR A O 1
ATOM 6339 N N . PHE A 1 831 ? 30.733 -5.626 -26.783 1.00 91.38 831 PHE A N 1
ATOM 6340 C CA . PHE A 1 831 ? 31.256 -5.184 -25.492 1.00 91.38 831 PHE A CA 1
ATOM 6341 C C . PHE A 1 831 ? 31.705 -6.332 -24.589 1.00 91.38 831 PHE A C 1
ATOM 6343 O O . PHE A 1 831 ? 32.022 -6.104 -23.424 1.00 91.38 831 PHE A O 1
ATOM 6350 N N . THR A 1 832 ? 31.805 -7.543 -25.131 1.00 88.50 832 THR A N 1
ATOM 6351 C CA . THR A 1 832 ? 32.317 -8.704 -24.403 1.00 88.50 832 THR A CA 1
ATOM 6352 C C . THR A 1 832 ? 33.794 -8.922 -24.718 1.00 88.50 832 THR A C 1
ATOM 6354 O O . THR A 1 832 ? 34.188 -9.128 -25.868 1.00 88.50 832 THR A O 1
ATOM 6357 N N . PHE A 1 833 ? 34.623 -8.856 -23.680 1.00 85.94 833 PHE A N 1
ATOM 6358 C CA . PHE A 1 833 ? 36.070 -9.015 -23.728 1.00 85.94 833 PHE A CA 1
ATOM 6359 C C . PHE A 1 833 ? 36.486 -10.084 -22.714 1.00 85.94 833 PHE A C 1
ATOM 6361 O O . PHE A 1 833 ? 36.409 -9.865 -21.508 1.00 85.94 833 PHE A O 1
ATOM 6368 N N . GLU A 1 834 ? 36.963 -11.219 -23.227 1.00 80.31 834 GLU A N 1
ATOM 6369 C CA . GLU A 1 834 ? 37.231 -12.449 -22.453 1.00 80.31 834 GLU A CA 1
ATOM 6370 C C . GLU A 1 834 ? 38.702 -12.898 -22.511 1.00 80.31 834 GLU A C 1
ATOM 6372 O O . GLU A 1 834 ? 39.036 -14.039 -22.196 1.00 80.31 834 GLU A O 1
ATOM 6377 N N . ASP A 1 835 ? 39.594 -12.032 -22.990 1.00 85.06 835 ASP A N 1
ATOM 6378 C CA . ASP A 1 835 ? 41.017 -12.349 -23.175 1.00 85.06 835 ASP A CA 1
ATOM 6379 C C . ASP A 1 835 ? 41.924 -11.374 -22.411 1.00 85.06 835 ASP A C 1
ATOM 6381 O O . ASP A 1 835 ? 43.040 -11.030 -22.829 1.00 85.06 835 ASP A O 1
ATOM 6385 N N . SER A 1 836 ? 41.453 -10.890 -21.261 1.00 87.88 836 SER A N 1
ATOM 6386 C CA . SER A 1 836 ? 42.329 -10.184 -20.338 1.00 87.88 836 SER A CA 1
ATOM 6387 C C . SER A 1 836 ? 43.350 -11.158 -19.724 1.00 87.88 836 SER A C 1
ATOM 6389 O O . SER A 1 836 ? 43.138 -12.374 -19.665 1.00 87.88 836 SER A O 1
ATOM 6391 N N . PRO A 1 837 ? 44.488 -10.647 -19.222 1.00 91.75 837 PRO A N 1
ATOM 6392 C CA . PRO A 1 837 ? 45.392 -11.427 -18.380 1.00 91.75 837 PRO A CA 1
ATOM 6393 C C . PRO A 1 837 ? 44.693 -12.159 -17.222 1.00 91.75 837 PRO A C 1
ATOM 6395 O O . PRO A 1 837 ? 45.124 -13.246 -16.843 1.00 91.75 837 PRO A O 1
ATOM 6398 N N . PHE A 1 838 ? 43.614 -11.589 -16.677 1.00 89.06 838 PHE A N 1
ATOM 6399 C CA . PHE A 1 838 ? 42.847 -12.192 -15.592 1.00 89.06 838 PHE A CA 1
ATOM 6400 C C . PHE A 1 838 ? 41.952 -13.338 -16.084 1.00 89.06 838 PHE A C 1
ATOM 6402 O O . PHE A 1 838 ? 41.938 -14.398 -15.463 1.00 89.06 838 PHE A O 1
ATOM 6409 N N . ASP A 1 839 ? 41.314 -13.198 -17.247 1.00 86.50 839 ASP A N 1
ATOM 6410 C CA . ASP A 1 839 ? 40.479 -14.256 -17.839 1.00 86.50 839 ASP A CA 1
ATOM 6411 C C . ASP A 1 839 ? 41.307 -15.499 -18.173 1.00 86.50 839 ASP A C 1
ATOM 6413 O O . ASP A 1 839 ? 40.964 -16.622 -17.796 1.00 86.50 839 ASP A O 1
ATOM 6417 N N . ARG A 1 840 ? 42.474 -15.305 -18.800 1.00 89.38 840 ARG A N 1
ATOM 6418 C CA . ARG A 1 840 ? 43.414 -16.405 -19.069 1.00 89.38 840 ARG A CA 1
ATOM 6419 C C . ARG A 1 840 ? 43.892 -17.069 -17.777 1.00 89.38 840 ARG A C 1
ATOM 6421 O O . ARG A 1 840 ? 44.037 -18.292 -17.728 1.00 89.38 840 ARG A O 1
ATOM 6428 N N . TYR A 1 841 ? 44.085 -16.285 -16.715 1.00 90.75 841 TYR A N 1
ATOM 6429 C CA . TYR A 1 841 ? 44.440 -16.803 -15.397 1.00 90.75 841 TYR A CA 1
ATOM 6430 C C . TYR A 1 841 ? 43.334 -17.672 -14.789 1.00 90.75 841 TYR A C 1
ATOM 6432 O O . TYR A 1 841 ? 43.622 -18.766 -14.293 1.00 90.75 841 TYR A O 1
ATOM 6440 N N . LEU A 1 842 ? 42.074 -17.234 -14.885 1.00 87.06 842 LEU A N 1
ATOM 6441 C CA . LEU A 1 842 ? 40.894 -18.008 -14.483 1.00 87.06 842 LEU A CA 1
ATOM 6442 C C . LEU A 1 842 ? 40.759 -19.315 -15.275 1.00 87.06 842 LEU A C 1
ATOM 6444 O O . LEU A 1 842 ? 40.409 -20.350 -14.709 1.00 87.06 842 LEU A O 1
ATOM 6448 N N . GLN A 1 843 ? 41.123 -19.300 -16.558 1.00 86.12 843 GLN A N 1
ATOM 6449 C CA . GLN A 1 843 ? 41.147 -20.479 -17.433 1.00 86.12 843 GLN A CA 1
ATOM 6450 C C . GLN A 1 843 ? 42.357 -21.407 -17.194 1.00 86.12 843 GLN A C 1
ATOM 6452 O O . GLN A 1 843 ? 42.471 -22.464 -17.819 1.00 86.12 843 GLN A O 1
ATOM 6457 N N . GLY A 1 844 ? 43.250 -21.054 -16.263 1.00 87.44 844 GLY A N 1
ATOM 6458 C CA . GLY A 1 844 ? 44.351 -21.901 -15.804 1.00 87.44 844 GLY A CA 1
ATOM 6459 C C . GLY A 1 844 ? 45.741 -21.515 -16.315 1.00 87.44 844 GLY A C 1
ATOM 6460 O O . GLY A 1 844 ? 46.715 -22.169 -15.924 1.00 87.44 844 GLY A O 1
ATOM 6461 N N . ASP A 1 845 ? 45.873 -20.459 -17.123 1.00 91.19 845 ASP A N 1
ATOM 6462 C CA . ASP A 1 845 ? 47.171 -19.896 -17.505 1.00 91.19 845 ASP A CA 1
ATOM 6463 C C . ASP A 1 845 ? 47.755 -19.063 -16.355 1.00 91.19 845 ASP A C 1
ATOM 6465 O O . ASP A 1 845 ? 47.559 -17.854 -16.230 1.00 91.19 845 ASP A O 1
ATOM 6469 N N . ARG A 1 846 ? 48.513 -19.734 -15.487 1.00 89.12 846 ARG A N 1
ATOM 6470 C CA . ARG A 1 846 ? 49.129 -19.106 -14.311 1.00 89.12 846 ARG A CA 1
ATOM 6471 C C . ARG A 1 846 ? 50.188 -18.061 -14.655 1.00 89.12 846 ARG A C 1
ATOM 6473 O O . ARG A 1 846 ? 50.559 -17.292 -13.768 1.00 89.12 846 ARG A O 1
ATOM 6480 N N . ASP A 1 847 ? 50.673 -18.032 -15.891 1.00 91.62 847 ASP A N 1
ATOM 6481 C CA . ASP A 1 847 ? 51.673 -17.069 -16.346 1.00 91.62 847 ASP A CA 1
ATOM 6482 C C . ASP A 1 847 ? 51.028 -15.823 -16.976 1.00 91.62 847 ASP A C 1
ATOM 6484 O O . ASP A 1 847 ? 51.731 -14.855 -17.273 1.00 91.62 847 ASP A O 1
ATOM 6488 N N . ALA A 1 848 ? 49.696 -15.807 -17.125 1.00 93.81 848 ALA A N 1
ATOM 6489 C CA . ALA A 1 848 ? 48.966 -14.672 -17.674 1.00 93.81 848 ALA A CA 1
ATOM 6490 C C . ALA A 1 848 ? 49.071 -13.416 -16.795 1.00 93.81 848 ALA A C 1
ATOM 6492 O O . ALA A 1 848 ? 49.164 -12.317 -17.337 1.00 93.81 848 ALA A O 1
ATOM 6493 N N . LEU A 1 849 ? 49.117 -13.575 -15.466 1.00 93.81 849 LEU A N 1
ATOM 6494 C CA . LEU A 1 849 ? 49.371 -12.484 -14.521 1.00 93.81 849 LEU A CA 1
ATOM 6495 C C . LEU A 1 849 ? 50.852 -12.413 -14.143 1.00 93.81 849 LEU A C 1
ATOM 6497 O O . LEU A 1 849 ? 51.474 -13.416 -13.785 1.00 93.81 849 LEU A O 1
ATOM 6501 N N . ASN A 1 850 ? 51.411 -11.209 -14.111 1.00 93.19 850 ASN A N 1
ATOM 6502 C CA . ASN A 1 850 ? 52.737 -10.976 -13.554 1.00 93.19 850 ASN A CA 1
ATOM 6503 C C . ASN A 1 850 ? 52.713 -10.916 -12.009 1.00 93.19 850 ASN A C 1
ATOM 6505 O O . ASN A 1 850 ? 51.674 -10.793 -11.362 1.00 93.19 850 ASN A O 1
ATOM 6509 N N . GLU A 1 851 ? 53.889 -10.964 -11.378 1.00 89.00 851 GLU A N 1
ATOM 6510 C CA . GLU A 1 851 ? 54.020 -10.970 -9.910 1.00 89.00 851 GLU A CA 1
ATOM 6511 C C . GLU A 1 851 ? 53.452 -9.723 -9.210 1.00 89.00 851 GLU A C 1
ATOM 6513 O O . GLU A 1 851 ? 53.159 -9.756 -8.014 1.00 89.00 851 GLU A O 1
ATOM 6518 N N . GLN A 1 852 ? 53.355 -8.582 -9.894 1.00 93.06 852 GLN A N 1
ATOM 6519 C CA . GLN A 1 852 ? 52.737 -7.383 -9.327 1.00 93.06 852 GLN A CA 1
ATOM 6520 C C . GLN A 1 852 ? 51.210 -7.495 -9.351 1.00 93.06 852 GLN A C 1
ATOM 6522 O O . GLN A 1 852 ? 50.580 -7.230 -8.329 1.00 93.06 852 GLN A O 1
ATOM 6527 N N . GLU A 1 853 ? 50.638 -7.953 -10.462 1.00 93.88 853 GLU A N 1
ATOM 6528 C CA . GLU A 1 853 ? 49.200 -8.202 -10.620 1.00 93.88 853 GLU A CA 1
ATOM 6529 C C . GLU A 1 853 ? 48.709 -9.262 -9.632 1.00 93.88 853 GLU A C 1
ATOM 6531 O O . GLU A 1 853 ? 47.755 -9.018 -8.898 1.00 93.88 853 GLU A O 1
ATOM 6536 N N . LYS A 1 854 ? 49.429 -10.384 -9.496 1.00 93.25 854 LYS A N 1
ATOM 6537 C CA . LYS A 1 854 ? 49.098 -11.423 -8.508 1.00 93.25 854 LYS A CA 1
ATOM 6538 C C . LYS A 1 854 ? 49.122 -10.899 -7.069 1.00 93.25 854 LYS A C 1
ATOM 6540 O O . LYS A 1 854 ? 48.292 -11.290 -6.254 1.00 93.25 854 LYS A O 1
ATOM 6545 N N . ARG A 1 855 ? 50.060 -10.004 -6.730 1.00 90.38 855 ARG A N 1
ATOM 6546 C CA . ARG A 1 855 ? 50.101 -9.352 -5.406 1.00 90.38 855 ARG A CA 1
ATOM 6547 C C . ARG A 1 855 ? 48.937 -8.385 -5.201 1.00 90.38 855 ARG A C 1
ATOM 6549 O O . ARG A 1 855 ? 48.417 -8.330 -4.091 1.00 90.38 855 ARG A O 1
ATOM 6556 N N . GLY A 1 856 ? 48.530 -7.663 -6.244 1.00 92.00 856 GLY A N 1
ATOM 6557 C CA . GLY A 1 856 ? 47.327 -6.830 -6.230 1.00 92.00 856 GLY A CA 1
ATOM 6558 C C . GLY A 1 856 ? 46.065 -7.661 -6.006 1.00 92.00 856 GLY A C 1
ATOM 6559 O O . GLY A 1 856 ? 45.291 -7.357 -5.107 1.00 92.00 856 GLY A O 1
ATOM 6560 N N . ALA A 1 857 ? 45.916 -8.771 -6.729 1.00 89.88 857 ALA A N 1
ATOM 6561 C CA . ALA A 1 857 ? 44.791 -9.685 -6.566 1.00 89.88 857 ALA A CA 1
ATOM 6562 C C . ALA A 1 857 ? 44.770 -10.341 -5.169 1.00 89.88 857 ALA A C 1
ATOM 6564 O O . ALA A 1 857 ? 43.727 -10.413 -4.531 1.00 89.88 857 ALA A O 1
ATOM 6565 N N . LEU A 1 858 ? 45.930 -10.742 -4.630 1.00 91.00 858 LEU A N 1
ATOM 6566 C CA . LEU A 1 858 ? 46.039 -11.240 -3.250 1.00 91.00 858 LEU A CA 1
ATOM 6567 C C . LEU A 1 858 ? 45.616 -10.208 -2.197 1.00 91.00 858 LEU A C 1
ATOM 6569 O O . LEU A 1 858 ? 45.131 -10.595 -1.136 1.00 91.00 858 LEU A O 1
ATOM 6573 N N . LEU A 1 859 ? 45.849 -8.921 -2.458 1.00 88.50 859 LEU A N 1
ATOM 6574 C CA . LEU A 1 859 ? 45.386 -7.840 -1.596 1.00 88.50 859 LEU A CA 1
ATOM 6575 C C . LEU A 1 859 ? 43.867 -7.665 -1.732 1.00 88.50 859 LEU A C 1
ATOM 6577 O O . LEU A 1 859 ? 43.181 -7.630 -0.717 1.00 88.50 859 LEU A O 1
ATOM 6581 N N . PHE A 1 860 ? 43.362 -7.626 -2.969 1.00 88.06 860 PHE A N 1
ATOM 6582 C CA . PHE A 1 860 ? 41.948 -7.433 -3.303 1.00 88.06 860 PHE A CA 1
ATOM 6583 C C . PHE A 1 860 ? 41.040 -8.528 -2.720 1.00 88.06 860 PHE A C 1
ATOM 6585 O O . PHE A 1 860 ? 40.085 -8.220 -2.012 1.00 88.06 860 PHE A O 1
ATOM 6592 N N . TYR A 1 861 ? 41.374 -9.801 -2.960 1.00 85.88 861 TYR A N 1
ATOM 6593 C CA . TYR A 1 861 ? 40.622 -10.957 -2.449 1.00 85.88 861 TYR A CA 1
ATOM 6594 C C . TYR A 1 861 ? 41.003 -11.349 -1.014 1.00 85.88 861 TYR A C 1
ATOM 6596 O O . TYR A 1 861 ? 40.409 -12.257 -0.442 1.00 85.88 861 TYR A O 1
ATOM 6604 N N . GLY A 1 862 ? 42.036 -10.724 -0.447 1.00 84.44 862 GLY A N 1
ATOM 6605 C CA . GLY A 1 862 ? 42.573 -11.048 0.870 1.00 84.44 862 GLY A CA 1
ATOM 6606 C C . GLY A 1 862 ? 42.472 -9.871 1.828 1.00 84.44 862 GLY A C 1
ATOM 6607 O O . GLY A 1 862 ? 41.385 -9.458 2.214 1.00 84.44 862 GLY A O 1
ATOM 6608 N N . ASP A 1 863 ? 43.626 -9.346 2.235 1.00 74.75 863 ASP A N 1
ATOM 6609 C CA . ASP A 1 863 ? 43.745 -8.476 3.411 1.00 74.75 863 ASP A CA 1
ATOM 6610 C C . ASP A 1 863 ? 43.020 -7.117 3.270 1.00 74.75 863 ASP A C 1
ATOM 6612 O O . ASP A 1 863 ? 42.726 -6.494 4.287 1.00 74.75 863 ASP A O 1
ATOM 6616 N N . ALA A 1 864 ? 42.729 -6.643 2.048 1.00 75.44 864 ALA A N 1
ATOM 6617 C CA . ALA A 1 864 ? 41.949 -5.417 1.836 1.00 75.44 864 ALA A CA 1
ATOM 6618 C C . ALA A 1 864 ? 40.430 -5.652 1.820 1.00 75.44 864 ALA A C 1
ATOM 6620 O O . ALA A 1 864 ? 39.677 -4.684 1.866 1.00 75.44 864 ALA A O 1
ATOM 6621 N N . GLY A 1 865 ? 39.982 -6.910 1.738 1.00 74.94 865 GLY A N 1
ATOM 6622 C CA . GLY A 1 865 ? 38.565 -7.272 1.766 1.00 74.94 865 GLY A CA 1
ATOM 6623 C C . GLY A 1 865 ? 37.727 -6.692 0.624 1.00 74.94 865 GLY A C 1
ATOM 6624 O O . GLY A 1 865 ? 36.511 -6.717 0.717 1.00 74.94 865 GLY A O 1
ATOM 6625 N N . CYS A 1 866 ? 38.330 -6.174 -0.452 1.00 74.81 866 CYS A N 1
ATOM 6626 C CA . CYS A 1 866 ? 37.602 -5.481 -1.520 1.00 74.81 866 CYS A CA 1
ATOM 6627 C C . CYS A 1 866 ? 36.520 -6.361 -2.163 1.00 74.81 866 CYS A C 1
ATOM 6629 O O . CYS A 1 866 ? 35.452 -5.867 -2.514 1.00 74.81 866 CYS A O 1
ATOM 6631 N N . ALA A 1 867 ? 36.770 -7.669 -2.251 1.00 74.69 867 ALA A N 1
ATOM 6632 C CA . ALA A 1 867 ? 35.818 -8.634 -2.786 1.00 74.69 867 ALA A CA 1
ATOM 6633 C C . ALA A 1 867 ? 34.507 -8.737 -1.980 1.00 74.69 867 ALA A C 1
ATOM 6635 O O . ALA A 1 867 ? 33.530 -9.231 -2.518 1.00 74.69 867 ALA A O 1
ATOM 6636 N N . SER A 1 868 ? 34.424 -8.264 -0.728 1.00 65.38 868 SER A N 1
ATOM 6637 C CA . SER A 1 868 ? 33.156 -8.302 0.021 1.00 65.38 868 SER A CA 1
ATOM 6638 C C . SER A 1 868 ? 32.112 -7.321 -0.518 1.00 65.38 868 SER A C 1
ATOM 6640 O O . SER A 1 868 ? 30.924 -7.593 -0.412 1.00 65.38 868 SER A O 1
ATOM 6642 N N . CYS A 1 869 ? 32.552 -6.198 -1.094 1.00 56.94 869 CYS A N 1
ATOM 6643 C CA . CYS A 1 869 ? 31.681 -5.184 -1.708 1.00 56.94 869 CYS A CA 1
ATOM 6644 C C . CYS A 1 869 ? 31.719 -5.234 -3.245 1.00 56.94 869 CYS A C 1
ATOM 6646 O O . CYS A 1 869 ? 30.875 -4.645 -3.908 1.00 56.94 869 CYS A O 1
ATOM 6648 N N . HIS A 1 870 ? 32.712 -5.928 -3.805 1.00 63.34 870 HIS A N 1
ATOM 6649 C CA . HIS A 1 870 ? 32.896 -6.165 -5.234 1.00 63.34 870 HIS A CA 1
ATOM 6650 C C . HIS A 1 870 ? 32.911 -7.681 -5.496 1.00 63.34 870 HIS A C 1
ATOM 6652 O O . HIS A 1 870 ? 33.929 -8.219 -5.931 1.00 63.34 870 HIS A O 1
ATOM 6658 N N . SER A 1 871 ? 31.823 -8.371 -5.133 1.00 56.03 871 SER A N 1
ATOM 6659 C CA . SER A 1 871 ? 31.624 -9.806 -5.402 1.00 56.03 871 SER A CA 1
ATOM 6660 C C . SER A 1 871 ? 30.579 -10.034 -6.494 1.00 56.03 871 SER A C 1
ATOM 6662 O O . SER A 1 871 ? 29.720 -9.193 -6.743 1.00 56.03 871 SER A O 1
ATOM 6664 N N . GLY A 1 872 ? 30.677 -11.193 -7.141 1.00 54.12 872 GLY A N 1
ATOM 6665 C CA . GLY A 1 872 ? 29.875 -11.647 -8.275 1.00 54.12 872 GLY A CA 1
ATOM 6666 C C . GLY A 1 872 ? 30.641 -12.765 -8.987 1.00 54.12 872 GLY A C 1
ATOM 6667 O O . GLY A 1 872 ? 31.775 -13.056 -8.611 1.00 54.12 872 GLY A O 1
ATOM 6668 N N . GLY A 1 873 ? 30.073 -13.403 -10.013 1.00 48.09 873 GLY A N 1
ATOM 6669 C CA . GLY A 1 873 ? 30.793 -14.375 -10.860 1.00 48.09 873 GLY A CA 1
ATOM 6670 C C . GLY A 1 873 ? 31.944 -13.778 -11.691 1.00 48.09 873 GLY A C 1
ATOM 6671 O O . GLY A 1 873 ? 32.317 -14.364 -12.702 1.00 48.09 873 GLY A O 1
ATOM 6672 N N . LEU A 1 874 ? 32.477 -12.620 -11.285 1.00 49.00 874 LEU A N 1
ATOM 6673 C CA . LEU A 1 874 ? 33.579 -11.866 -11.874 1.00 49.00 874 LEU A CA 1
ATOM 6674 C C . LEU A 1 874 ? 34.470 -11.288 -10.769 1.00 49.00 874 LEU A C 1
ATOM 6676 O O . LEU A 1 874 ? 33.947 -10.507 -9.943 1.00 49.00 874 LEU A O 1
#

Sequence (874 aa):
MRRILALLLLVVGIALVWQQGYLLFAGGQRAQVQAAPELAVFKDVSRAAGVVNNRVASLDMAVGIAWGDYDNDGRLDLYVTDPDGPNSLYHNNGDGTFAMSPLAPQVALPHAYSGGATFADYDNDGWRDLLVVNWGVNTLFHNENGQRFVDVTRQAGLTDDKNSKSASWGDFDNDGFVDLYVANWSCYPKCGRSFEGDPDRLYRNNGDGTFADVSDYLGGSLNGAGFIASFVDYDNDGDPDIYLVNDEFINPVGNKLWRNDGPGCSGWCFTQVAAEAGADSKLFGMGLAVGDYNNDGHVDFYFSNVGPMELLQNQGDGTFVETAVSAGVQTPDDIGWGALFFDYDHDGWRDLYLAVADTANHRDIGANKLFRNNADGTFTLVTCDNEAADVRPSLSAATADYDQDGWPDLVVGNMDEGYRLYQNQYGRSSSPSNHWLSLELVGGGPVNRDAVGARIYLTTPDGLTQMQDVLNGVGLGGGSELALNFGLGAAETADLRIQWPDGRLQTFSNVAADQRYRLDYPLEDDTALQTLPHTAVAASAPSRFVDRLNLQTGALLVLGAVLAGLGIWAFVAQRRPWQLAALGGLGIVGLMALANGYLGMPVWQALRVDGRLQHLMAQANVQPPTNPAAPAPELVKLGQALFWDPELSGNRDMACATCHHPLTATGDDLSLSIGTGGVGLGTERVKLEDLREFVPRNAQPLYNLGYTEWTTFFWDGRVSGDVQHGFDTPASNRLPAGVDNLLAAQALFPITSRDEMRGLRGDRDIFGQVNELAVISDYTTRPVWDAIMQRLRAIPAYEPLFQAAYPGVSADALDIQHVANAIAAYESVTFTFEDSPFDRYLQGDRDALNEQEKRGALLFYGDAGCASCHSGGL

Radius of gyration: 33.98 Å; chains: 1; bounding box: 108×70×89 Å

pLDDT: mean 83.14, std 18.57, range [26.72, 98.75]